Protein AF-A0AAV2T4V5-F1 (afdb_monomer)

pLDDT: mean 75.57, std 24.51, range [22.62, 98.12]

Foldseek 3Di:
DDDDPPALLVVLLVLLQVLLPDQDVVVLLVSLVVLLVSLLPDQRQQPDDQVSLLSNLVSLVSQLVNDPDLSNLLSSLSNLQSSLVYPHDLVSNVNSLVSCLVVLLVQCPPPDPVSVVSSLSSLLSSCVRNLENLSVLSSLLVNLLDPPRDPVSNVVSLVSSLVSLVVRLSRAHDLVSLLVVLQVLLVSVVVDPPRDLVSSLSSVVSSCSSHDVVSNVVSLVPDDPVSNCCCVPPNCVVPDDDDDDPPDPPDDDDDDDDDDDDDDPPPPVVPVPPPPPPPPDDPDDPCVPAPVVLVVQLAPVVLLVQCPDPPDPVSNLSSLLVLLVVLCCQCPPDDPVSNVVSLVSCLSSVVNVLVSLLVSCPDPDVSSVLSSLSNVLSSLLSHQLVSNQVCVLSVLVSLLVQQLDPDPVSLVSSLVSLQSSCVSYPLASSLVSLLVCLLVDDPSSVLSSVVSNLSSCVSCVPHPDDPVSVVVSVVSNVVVVVVVVVVVVVVVDPPPDDDDDDDDDDDDDDDDPDPVVVVVVVVSVVVVVVSVVVNVVSVVVVVVVVCVVPPPDDDDDDDDDDDDDDDDDDDDDDDDDDDDDDDDDDDDDDPPPCPVVVVPCPVCVLVVLLLVLLPDPDLVSVLVSLVSLQVCCVPVVVVVLVVCLVDLVSVLSLLLSLLVQLVDPDPSSNLSSLVSLLSSLVSCQVVVNLQSCLVVLLSSLVSLLCQLLDDPVSVVSVVSSLVSLLSSCVRHDLLSSLQSLLVCLVVVVRVHPRSLLSSLVSNLVSLVVQVVDVCSNVVSDVVNDPVSLLSLLNSLLSQCPDPDPSSVVSSLSSLLSVLVDPCSLVSNVVRDDPVSSVSSCVSSVVSVVVCVVPVDPVVVVPDPPPPCPVCVVVVVVVVVVVVVVPPDDDDDDDDDDDDDDDDD

Radius of gyration: 38.89 Å; Cα contacts (8 Å, |Δi|>4): 786; chains: 1; bounding box: 131×99×110 Å

Secondary structure (DSSP, 8-state):
--SS--SHHHHHHHHHHHHTT---HHHHHHHHHHHHHHHHH---GGG--HHHHHHHHHHHHHHHHH---HHHHHHHHHHHHHHHHSS--HHHHHHHHHHTHHHHHHHHHSS-HHHHHHHHHHHHHHHHHH-B-HHHHHHHHHHHT-TT--HHHHHHHHHHHHHHHHH-TT-B--HHHHHHHHHHHHHHHHH-TTS-HHHHHHHHHHHHHTS-HHHHHHHHHHS-HHHHHHIIIIITGGG-----SSS----S------------TTSSTTTTTSS-S----S----GGGS-HHHHHTTS-HHHHHHHT-SS-HHHHHHHHHHHHHHHHHHHHSS-HHHHHHHHHHHHHHHHHHHHHHHHHTT-S-HHHHHHHHHHHHHHHHTS-HHHHHHHHHHHHHHHHTGGG-S-HHHHHHHHHHHHHHTTTS-HHHHHHHHHHHHHHS-HHHHHHHHHHHHHHHHH-TTS---HHHHHHHHHHHHHHHHHHHHHHHHHTS----S-----------PPPPPHHHHHHHHHHHHHHHHHHHHHHHHHHHHHHHHHHHHTTS-----------------------------------S-TTTSTTTTTSGGGTHHHHHHHHHHT-SSHHHHHHHHHHHHHHHHHSHHHHHHHHHH-HHHHHHHHHHHHHHTT-SSHHHHHHHHHHHHHHHHHHHHTT-GGGGTTTHHHHHHHHHHHHTS-GGGHHHHHHHHHHHHHHHTTS-HHHHHHHHHHHHHTT---SHHHHHHHHHHHHHHHHHHHTSTTHHHHHHHHHHHHHHHHHHHHHHHHHT-SSHHHHHHHHHHHHHHTTSTTHHHHHHHHS-HHHHHHHHHHHHHHHHHHHH---GGGTTT----SHHHHHHHHHHHHHHHTTS-S-----------------

Solvent-accessible surface area (backbone atoms only — not comparable to full-atom values): 52406 Å² total; per-residue (Å²): 146,76,91,85,70,94,43,63,55,57,46,53,42,50,54,40,55,60,46,44,76,60,88,54,62,69,62,42,29,57,52,37,44,52,44,33,57,47,52,67,69,54,84,48,40,61,72,63,47,71,72,56,33,50,50,45,15,51,24,52,40,42,36,59,72,73,44,95,46,71,64,43,51,48,34,52,50,44,37,52,34,34,58,40,70,42,74,39,54,46,74,47,49,50,52,29,50,60,52,34,34,70,55,51,29,52,49,48,69,42,96,45,70,64,46,34,48,51,52,49,52,30,43,53,39,38,29,74,65,54,41,45,42,46,69,51,49,51,32,44,50,50,40,51,67,36,86,90,47,48,72,64,63,27,50,58,34,54,53,48,51,55,49,58,48,67,78,38,77,85,35,39,52,54,66,70,54,46,36,55,50,50,50,53,55,45,52,56,59,69,77,35,90,84,59,60,70,63,57,58,48,50,53,51,52,50,49,58,71,57,44,56,69,68,53,56,50,50,37,52,70,70,41,59,68,69,54,39,46,42,46,57,64,61,60,37,57,82,66,72,75,93,86,85,91,86,82,76,87,83,75,79,86,88,83,78,88,82,90,84,85,84,85,79,90,84,65,57,94,81,54,83,78,81,80,83,80,88,76,86,81,65,87,82,69,81,60,89,79,56,68,57,69,54,39,49,76,67,41,63,56,74,43,52,57,36,53,71,43,87,90,44,69,66,54,22,31,57,24,25,48,50,49,25,53,49,53,52,42,53,66,70,74,53,56,74,66,58,25,51,51,50,48,50,50,41,66,74,28,40,76,53,46,50,54,51,49,48,63,52,54,68,51,94,48,65,67,35,33,44,32,42,51,56,31,51,48,57,54,57,76,67,45,59,46,73,59,39,47,74,42,35,71,60,55,48,53,50,45,56,63,43,23,41,48,88,50,65,67,52,28,51,50,51,35,55,43,55,52,57,47,39,77,51,27,61,53,64,62,57,48,52,50,46,51,52,46,45,70,74,42,53,75,60,23,26,51,34,43,51,54,31,50,53,50,38,52,68,75,45,77,80,61,90,70,62,63,64,64,51,53,50,42,54,48,52,56,55,52,55,53,51,54,54,50,50,54,55,50,59,76,68,54,79,79,91,81,74,86,82,88,88,86,83,86,85,89,80,90,77,83,77,83,67,70,67,59,63,55,48,54,57,51,49,56,52,49,52,54,55,50,52,51,49,53,53,53,52,53,49,57,50,49,55,53,50,52,69,66,57,75,82,66,88,87,84,89,80,93,88,89,87,93,83,90,83,90,89,88,85,86,89,89,87,91,88,80,90,84,92,87,88,85,90,84,83,81,90,85,79,84,76,75,55,63,77,57,66,73,68,50,81,80,45,54,64,60,56,48,25,52,58,23,34,68,38,91,49,65,69,44,22,35,52,12,40,51,45,49,40,49,41,58,69,78,42,35,68,66,51,50,51,53,34,73,74,31,64,68,56,38,46,48,55,50,51,38,38,35,48,35,44,66,40,91,50,62,69,37,16,53,51,22,41,53,36,49,37,51,50,29,54,55,28,42,78,71,71,50,17,57,75,43,52,92,46,40,64,59,42,51,53,38,30,44,56,40,32,45,44,61,81,92,44,52,75,49,21,54,54,25,47,57,31,46,42,45,44,41,76,23,29,43,57,43,59,35,42,48,54,50,23,49,39,54,69,72,56,75,54,81,36,71,63,27,46,30,52,47,34,49,44,42,41,49,49,51,49,65,31,53,76,39,99,58,34,48,58,56,39,40,64,72,36,35,70,67,37,51,51,36,48,55,53,29,23,45,57,26,50,71,41,94,47,67,73,27,21,49,30,15,46,50,41,46,52,61,47,62,77,43,84,64,45,68,62,54,43,59,74,74,42,55,76,69,52,31,54,63,46,50,58,50,48,49,59,39,49,56,53,42,72,77,52,79,55,75,83,71,59,79,77,64,81,70,76,76,51,66,75,45,47,71,58,45,58,63,51,58,68,60,60,66,79,76,72,87,81,86,88,80,90,88,84,83,89,80,89,81,86,80,89,85,132

Organism: Calicophoron daubneyi (NCBI:txid300641)

InterPro domains:
  IPR011989 Armadillo-like helical [G3DSA:1.25.10.10] (297-485)
  IPR011989 Armadillo-like helical [G3DSA:1.25.10.10] (594-844)
  IPR016024 Armadillo-type fold [SSF48371] (303-821)

Mean predicted aligned error: 21.87 Å

Nearest PDB structures (foldseek):
  6g90-assembly1_O  TM=3.267E-01  e=9.986E-08  Saccharomyces cerevisiae
  7dco-assembly1_1  TM=3.132E-01  e=8.649E-08  Saccharomyces cerevisiae
  5o9z-assembly1_v  TM=2.974E-01  e=8.050E-08  Homo sapiens
  8i0r-assembly1_1  TM=3.140E-01  e=1.774E-07  Homo sapiens
  5gm6-assembly1_G  TM=3.331E-01  e=6.467E-07  Saccharomyces cerevisiae S288C

Sequence (904 aa):
MESHHADGCSYAIYSLQKISGWEDPDMVSNELHNVVLYVGQSSTFSALSVPQAESIGQSLNAIFQFHDCLEVAVECIEVVLKLMQTDCHWLLKNRILVAVESDMVRMYMMRSSNLRNSVRTCLHSHIFYTMNTGPAIRVLASVCLHEDCDARTREDTIIALQMLLNDFPEAKIPDEELEILMMFLLEKAIDREAIDLYTFKKLFQILEGATLHNSFKNSIENMPDHLRSFYFNRLRWYGVKPLGADQYSFSGHNAQRLPFDKPLASKVNSAFKDEYTDLTYAPAYDFNQFSLKNVSEAVPMALLTQLLRDDTDWHRLRAAEQLHVYYTQKLSNVSPMEAGMFIGDICKNLPALLRMFQKILYDSNPHVILALLETLEVIVTNLPRMIAEKNSPRILETLSSVLGSQDELVRHRVNKFLVRLSNVVSVETVLDKILEDIRTASSTQRMGLLDGLFHLLSAFPWAPWDRIRMTDALSSCLIDHNAQEEQKNDYTRPSKRAFRDEDDATAAYQPLPDQSHMASTRQVNTRIARSLSRVCQYSAQQNDQKNNSQSKSNSTLSHIPVLTQTMPKQNPARPRQIPFVSRSVSPECLSRTRAKIRRRDRSLEPMGQMIRSLQSSEWDRQLEGVEMLKQLLQTEKHAVLNRLCEDPRLMRQVVVDLANASKCLRSQVSRTSLETTRLLANSLRQINEGNKLDPSADMIIDSLLARVAGDKSTKFLQQESSECLLEVCSTISAARAVTSLANRLIDQKIKSPHGRYAVGMVIVHVLNQCSMSENGLLLLLDRMGTDGLHQCILAASILLEDGKSATRSQGRQILQILARIADIEQASHRLLSQRAWRNIVTALQLTRDLLTLYPHPARQVGFELGVGGLVLVGTLRVVCICKTIHSANYTSFSNLIFLRPATR

Structure (mmCIF, N/CA/C/O backbone):
data_AF-A0AAV2T4V5-F1
#
_entry.id   AF-A0AAV2T4V5-F1
#
loop_
_atom_site.group_PDB
_atom_site.id
_atom_site.type_symbol
_atom_site.label_atom_id
_atom_site.label_alt_id
_atom_site.label_comp_id
_atom_site.label_asym_id
_atom_site.label_entity_id
_atom_site.label_seq_id
_atom_site.pdbx_PDB_ins_code
_atom_site.Cartn_x
_atom_site.Cartn_y
_atom_site.Cartn_z
_atom_site.occupancy
_atom_site.B_iso_or_equiv
_atom_site.auth_seq_id
_atom_site.auth_comp_id
_atom_site.auth_asym_id
_atom_site.auth_atom_id
_atom_site.pdbx_PDB_model_num
ATOM 1 N N . MET A 1 1 ? -1.471 -3.770 54.081 1.00 42.72 1 MET A N 1
ATOM 2 C CA . MET A 1 1 ? -2.404 -4.045 52.966 1.00 42.72 1 MET A CA 1
ATOM 3 C C . MET A 1 1 ? -1.905 -5.237 52.147 1.00 42.72 1 MET A C 1
ATOM 5 O O . MET A 1 1 ? -1.892 -5.198 50.929 1.00 42.72 1 MET A O 1
ATOM 9 N N . GLU A 1 2 ? -1.511 -6.321 52.812 1.00 38.84 2 GLU A N 1
ATOM 10 C CA . GLU A 1 2 ? -1.109 -7.572 52.162 1.00 38.84 2 GLU A CA 1
ATOM 11 C C . GLU A 1 2 ? -1.869 -8.703 52.861 1.00 38.84 2 GLU A C 1
ATOM 13 O O . GLU A 1 2 ? -2.173 -8.576 54.048 1.00 38.84 2 GLU A O 1
ATOM 18 N N . SER A 1 3 ? -2.189 -9.772 52.123 1.00 40.97 3 SER A N 1
ATOM 19 C CA . SER A 1 3 ? -3.176 -10.825 52.441 1.00 40.97 3 SER A CA 1
ATOM 20 C C . SER A 1 3 ? -4.656 -10.388 52.394 1.00 40.97 3 SER A C 1
ATOM 22 O O . SER A 1 3 ? -5.165 -9.745 53.304 1.00 40.97 3 SER A O 1
ATOM 24 N N . HIS A 1 4 ? -5.340 -10.729 51.287 1.00 43.16 4 HIS A N 1
ATOM 25 C CA . HIS A 1 4 ? -6.557 -11.574 51.273 1.00 43.16 4 HIS A CA 1
ATOM 26 C C . HIS A 1 4 ? -7.252 -11.683 49.897 1.00 43.16 4 HIS A C 1
ATOM 28 O O . HIS A 1 4 ? -8.023 -12.619 49.699 1.00 43.16 4 HIS A O 1
ATOM 34 N N . HIS A 1 5 ? -6.941 -10.829 48.914 1.00 49.22 5 HIS A N 1
ATOM 35 C CA . HIS A 1 5 ? -7.431 -10.997 47.536 1.00 49.22 5 HIS A CA 1
ATOM 36 C C . HIS A 1 5 ? -6.421 -11.790 46.692 1.00 49.22 5 HIS A C 1
ATOM 38 O O . HIS A 1 5 ? -5.407 -11.255 46.256 1.00 49.22 5 HIS A O 1
ATOM 44 N N . ALA A 1 6 ? -6.694 -13.083 46.492 1.00 53.19 6 ALA A N 1
ATOM 45 C CA . ALA A 1 6 ? -5.840 -14.007 45.731 1.00 53.19 6 ALA A CA 1
ATOM 46 C C . ALA A 1 6 ? -6.000 -13.904 44.195 1.00 53.19 6 ALA A C 1
ATOM 48 O O . ALA A 1 6 ? -5.321 -14.610 43.456 1.00 53.19 6 ALA A O 1
ATOM 49 N N . ASP A 1 7 ? -6.891 -13.031 43.725 1.00 72.81 7 ASP A N 1
ATOM 50 C CA . ASP A 1 7 ? -7.158 -12.735 42.318 1.00 72.81 7 ASP A CA 1
ATOM 51 C C . ASP A 1 7 ? -7.244 -11.209 42.153 1.00 72.81 7 ASP A C 1
ATOM 53 O O . ASP A 1 7 ? -7.959 -10.534 42.901 1.00 72.81 7 ASP A O 1
ATOM 57 N N . GLY A 1 8 ? -6.505 -10.656 41.189 1.00 71.00 8 GLY A N 1
ATOM 58 C CA . GLY A 1 8 ? -6.438 -9.212 40.975 1.00 71.00 8 GLY A CA 1
ATOM 59 C C . GLY A 1 8 ? -7.717 -8.615 40.392 1.00 71.00 8 GLY A C 1
ATOM 60 O O . GLY A 1 8 ? -7.991 -7.437 40.634 1.00 71.00 8 GLY A O 1
ATOM 61 N N . CYS A 1 9 ? -8.560 -9.415 39.729 1.00 83.31 9 CYS A N 1
ATOM 62 C CA . CYS A 1 9 ? -9.899 -8.970 39.341 1.00 83.31 9 CYS A CA 1
ATOM 63 C C . CYS A 1 9 ? -10.739 -8.640 40.585 1.00 83.31 9 CYS A C 1
ATOM 65 O O . CYS A 1 9 ? -11.443 -7.631 40.619 1.00 83.31 9 CYS A O 1
ATOM 67 N N . SER A 1 10 ? -10.612 -9.455 41.637 1.00 86.81 10 SER A N 1
ATOM 68 C CA . SER A 1 10 ? -11.354 -9.286 42.890 1.00 86.81 10 SER A CA 1
ATOM 69 C C . SER A 1 10 ? -10.974 -8.006 43.646 1.00 86.81 10 SER A C 1
ATOM 71 O O . SER A 1 10 ? -11.851 -7.384 44.242 1.00 86.81 10 SER A O 1
ATOM 73 N N . TYR A 1 11 ? -9.707 -7.569 43.592 1.00 89.44 11 TYR A N 1
ATOM 74 C CA . TYR A 1 11 ? -9.290 -6.286 44.178 1.00 89.44 11 TYR A CA 1
ATOM 75 C C . TYR A 1 11 ? -9.924 -5.094 43.448 1.00 89.44 11 TYR A C 1
ATOM 77 O O . TYR A 1 11 ? -10.532 -4.241 44.090 1.00 89.44 11 TYR A O 1
ATOM 85 N N . ALA A 1 12 ? -9.839 -5.059 42.112 1.00 90.62 12 ALA A N 1
ATOM 86 C CA . ALA A 1 12 ? -10.399 -3.960 41.324 1.00 90.62 12 ALA A CA 1
ATOM 87 C C . ALA A 1 12 ? -11.919 -3.823 41.531 1.00 90.62 12 ALA A C 1
ATOM 89 O O . ALA A 1 12 ? -12.413 -2.718 41.738 1.00 90.62 12 ALA A O 1
ATOM 90 N N . ILE A 1 13 ? -12.649 -4.945 41.552 1.00 92.69 13 ILE A N 1
ATOM 91 C CA . ILE A 1 13 ? -14.092 -4.967 41.836 1.00 92.69 13 ILE A CA 1
ATOM 92 C C . ILE A 1 13 ? -14.380 -4.449 43.246 1.00 92.69 13 ILE A C 1
ATOM 94 O O . ILE A 1 13 ? -15.238 -3.587 43.408 1.00 92.69 13 ILE A O 1
ATOM 98 N N . TYR A 1 14 ? -13.657 -4.939 44.256 1.00 94.00 14 TYR A N 1
ATOM 99 C CA . TYR A 1 14 ? -13.866 -4.528 45.642 1.00 94.00 14 TYR A CA 1
ATOM 100 C C . TYR A 1 14 ? -13.596 -3.032 45.855 1.00 94.00 14 TYR A C 1
ATOM 102 O O . TYR A 1 14 ? -14.427 -2.359 46.465 1.00 94.00 14 TYR A O 1
ATOM 110 N N . SER A 1 15 ? -12.495 -2.482 45.325 1.00 94.44 15 SER A N 1
ATOM 111 C CA . SER A 1 15 ? -12.224 -1.039 45.419 1.00 94.44 15 SER A CA 1
ATOM 112 C C . SER A 1 15 ? -13.288 -0.215 44.687 1.00 94.44 15 SER A C 1
ATOM 114 O O . SER A 1 15 ? -13.809 0.726 45.279 1.00 94.44 15 SER A O 1
ATOM 116 N N . LEU A 1 16 ? -13.692 -0.591 43.465 1.00 96.00 16 LEU A N 1
ATOM 117 C CA . LEU A 1 16 ? -14.744 0.122 42.720 1.00 96.00 16 LEU A CA 1
ATOM 118 C C . LEU A 1 16 ? -16.110 0.080 43.434 1.00 96.00 16 LEU A C 1
ATOM 120 O O . LEU A 1 16 ? -16.779 1.105 43.541 1.00 96.00 16 LEU A O 1
ATOM 124 N N . GLN A 1 17 ? -16.512 -1.071 43.981 1.00 95.38 17 GLN A N 1
ATOM 125 C CA . GLN A 1 17 ? -17.734 -1.189 44.787 1.00 95.38 17 GLN A CA 1
ATOM 126 C C . GLN A 1 17 ? -17.653 -0.346 46.067 1.00 95.38 17 GLN A C 1
ATOM 128 O O . GLN A 1 17 ? -18.610 0.341 46.419 1.00 95.38 17 GLN A O 1
ATOM 133 N N . LYS A 1 18 ? -16.503 -0.354 46.748 1.00 94.88 18 LYS A N 1
ATOM 134 C CA . LYS A 1 18 ? -16.280 0.388 47.994 1.00 94.88 18 LYS A CA 1
ATOM 135 C C . LYS A 1 18 ? -16.359 1.904 47.800 1.00 94.88 18 LYS A C 1
ATOM 137 O O . LYS A 1 18 ? -16.955 2.569 48.641 1.00 94.88 18 LYS A O 1
ATOM 142 N N . ILE A 1 19 ? -15.770 2.444 46.728 1.00 95.62 19 ILE A N 1
ATOM 143 C CA . ILE A 1 19 ? -15.770 3.895 46.467 1.00 95.62 19 ILE A CA 1
ATOM 144 C C . ILE A 1 19 ? -17.074 4.403 45.855 1.00 95.62 19 ILE A C 1
ATOM 146 O O . ILE A 1 19 ? -17.381 5.576 46.011 1.00 95.62 19 ILE A O 1
ATOM 150 N N . SER A 1 20 ? -17.884 3.535 45.236 1.00 92.44 20 SER A N 1
ATOM 151 C CA . SER A 1 20 ? -19.194 3.924 44.683 1.00 92.44 20 SER A CA 1
ATOM 152 C C . SER A 1 20 ? -20.226 4.399 45.724 1.00 92.44 20 SER A C 1
ATOM 154 O O . SER A 1 20 ? -21.303 4.848 45.348 1.00 92.44 20 SER A O 1
ATOM 156 N N . GLY A 1 21 ? -19.902 4.314 47.022 1.00 90.94 21 GLY A N 1
ATOM 157 C CA . GLY A 1 21 ? -20.684 4.878 48.128 1.00 90.94 21 GLY A CA 1
ATOM 158 C C . GLY A 1 21 ? -19.931 5.915 48.972 1.00 90.94 21 GLY A C 1
ATOM 159 O O . GLY A 1 21 ? -20.263 6.082 50.143 1.00 90.94 21 GLY A O 1
ATOM 160 N N . TRP A 1 22 ? -18.875 6.543 48.446 1.00 94.88 22 TRP A N 1
ATOM 161 C CA . TRP A 1 22 ? -18.151 7.626 49.127 1.00 94.88 22 TRP A CA 1
ATOM 162 C C . TRP A 1 22 ? -18.693 8.994 48.703 1.00 94.88 22 TRP A C 1
ATOM 164 O O . TRP A 1 22 ? -19.058 9.189 47.553 1.00 94.88 22 TRP A O 1
ATOM 174 N N . GLU A 1 23 ? -18.721 9.959 49.625 1.00 93.56 23 GLU A N 1
ATOM 175 C CA . GLU A 1 23 ? -19.219 11.316 49.336 1.00 93.56 23 GLU A CA 1
ATOM 176 C C . GLU A 1 23 ? -18.112 12.287 48.893 1.00 93.56 23 GLU A C 1
ATOM 178 O O . GLU A 1 23 ? -18.374 13.217 48.135 1.00 93.56 23 GLU A O 1
ATOM 183 N N . ASP A 1 24 ? -16.870 12.064 49.333 1.00 95.25 24 ASP A N 1
ATOM 184 C CA . ASP A 1 24 ? -15.733 12.953 49.071 1.00 95.25 24 ASP A CA 1
ATOM 185 C C . ASP A 1 24 ? -15.079 12.651 47.699 1.00 95.25 24 ASP A C 1
ATOM 187 O O . ASP A 1 24 ? -14.470 11.584 47.534 1.00 95.25 24 ASP A O 1
ATOM 191 N N . PRO A 1 25 ? -15.161 13.569 46.711 1.00 92.75 25 PRO A N 1
ATOM 192 C CA . PRO A 1 25 ? -14.608 13.352 45.377 1.00 92.75 25 PRO A CA 1
ATOM 193 C C . PRO A 1 25 ? -13.075 13.284 45.356 1.00 92.75 25 PRO A C 1
ATOM 195 O O . PRO A 1 25 ? -12.526 12.591 44.497 1.00 92.75 25 PRO A O 1
ATOM 198 N N . ASP A 1 26 ? -12.370 13.935 46.289 1.00 93.88 26 ASP A N 1
ATOM 199 C CA . ASP A 1 26 ? -10.907 13.867 46.357 1.00 93.88 26 ASP A CA 1
ATOM 200 C C . ASP A 1 26 ? -10.473 12.481 46.846 1.00 93.88 26 ASP A C 1
ATOM 202 O O . ASP A 1 26 ? -9.536 11.886 46.304 1.00 93.88 26 ASP A O 1
ATOM 206 N N . MET A 1 27 ? -11.182 11.906 47.823 1.00 95.38 27 MET A N 1
ATOM 207 C CA . MET A 1 27 ? -10.944 10.523 48.250 1.00 95.38 27 MET A CA 1
ATOM 208 C C . MET A 1 27 ? -11.240 9.516 47.131 1.00 95.38 27 MET A C 1
ATOM 210 O O . MET A 1 27 ? -10.452 8.590 46.923 1.00 95.38 27 MET A O 1
ATOM 214 N N . VAL A 1 28 ? -12.341 9.700 46.395 1.00 96.06 28 VAL A N 1
ATOM 215 C CA . VAL A 1 28 ? -12.716 8.831 45.266 1.00 96.06 28 VAL A CA 1
ATOM 216 C C . VAL A 1 28 ? -11.698 8.919 44.131 1.00 96.06 28 VAL A C 1
ATOM 218 O O . VAL A 1 28 ? -11.252 7.883 43.646 1.00 96.06 28 VAL A O 1
ATOM 221 N N . SER A 1 29 ? -11.263 10.126 43.760 1.00 95.44 29 SER A N 1
ATOM 222 C CA . SER A 1 29 ? -10.231 10.353 42.741 1.00 95.44 29 SER A CA 1
ATOM 223 C C . SER A 1 29 ? -8.902 9.671 43.102 1.00 95.44 29 SER A C 1
ATOM 225 O O . SER A 1 29 ? -8.347 8.917 42.302 1.00 95.44 29 SER A O 1
ATOM 227 N N . ASN A 1 30 ? -8.431 9.829 44.346 1.00 95.19 30 ASN A N 1
ATOM 228 C CA . ASN A 1 30 ? -7.198 9.184 44.812 1.00 95.19 30 ASN A CA 1
ATOM 229 C C . ASN A 1 30 ? -7.278 7.643 44.798 1.00 95.19 30 ASN A C 1
ATOM 231 O O . ASN A 1 30 ? -6.310 6.977 44.430 1.00 95.19 30 ASN A O 1
ATOM 235 N N . GLU A 1 31 ? -8.414 7.051 45.180 1.00 95.69 31 GLU A N 1
ATOM 236 C CA . GLU A 1 31 ? -8.568 5.590 45.165 1.00 95.69 31 GLU A CA 1
ATOM 237 C C . GLU A 1 31 ? -8.818 5.040 43.747 1.00 95.69 31 GLU A C 1
ATOM 239 O O . GLU A 1 31 ? -8.324 3.959 43.423 1.00 95.69 31 GLU A O 1
ATOM 244 N N . LEU A 1 32 ? -9.472 5.795 42.854 1.00 96.44 32 LEU A N 1
ATOM 245 C CA . LEU A 1 32 ? -9.502 5.475 41.422 1.00 96.44 32 LEU A CA 1
ATOM 246 C C . LEU A 1 32 ? -8.092 5.454 40.831 1.00 96.44 32 LEU A C 1
ATOM 248 O O . LEU A 1 32 ? -7.755 4.499 40.135 1.00 96.44 32 LEU A O 1
ATOM 252 N N . HIS A 1 33 ? -7.243 6.427 41.168 1.00 96.00 33 HIS A N 1
ATOM 253 C CA . HIS A 1 33 ? -5.849 6.450 40.725 1.00 96.00 33 HIS A CA 1
ATOM 254 C C . HIS A 1 33 ? -5.078 5.197 41.189 1.00 96.00 33 HIS A C 1
ATOM 256 O O . HIS A 1 33 ? -4.340 4.582 40.413 1.00 96.00 33 HIS A O 1
ATOM 262 N N . ASN A 1 34 ? -5.312 4.734 42.425 1.00 94.88 34 ASN A N 1
ATOM 263 C CA . ASN A 1 34 ? -4.777 3.455 42.910 1.00 94.88 34 ASN A CA 1
ATOM 264 C C . ASN A 1 34 ? -5.278 2.265 42.067 1.00 94.88 34 ASN A C 1
ATOM 266 O O . ASN A 1 34 ? -4.494 1.371 41.737 1.00 94.88 34 ASN A O 1
ATOM 270 N N . VAL A 1 35 ? -6.559 2.255 41.675 1.00 95.56 35 VAL A N 1
ATOM 271 C CA . VAL A 1 35 ? -7.124 1.242 40.766 1.00 95.56 35 VAL A CA 1
ATOM 272 C C . VAL A 1 35 ? -6.494 1.330 39.367 1.00 95.56 35 VAL A C 1
ATOM 274 O O . VAL A 1 35 ? -6.122 0.290 38.828 1.00 95.56 35 VAL A O 1
ATOM 277 N N . VAL A 1 36 ? -6.279 2.522 38.795 1.00 95.62 36 VAL A N 1
ATOM 278 C CA . VAL A 1 36 ? -5.587 2.716 37.500 1.00 95.62 36 VAL A CA 1
ATOM 279 C C . VAL A 1 36 ? -4.180 2.118 37.534 1.00 95.62 36 VAL A C 1
ATOM 281 O O . VAL A 1 36 ? -3.814 1.337 36.649 1.00 95.62 36 VAL A O 1
ATOM 284 N N . LEU A 1 37 ? -3.397 2.443 38.570 1.00 93.44 37 LEU A N 1
ATOM 285 C CA . LEU A 1 37 ? -2.046 1.909 38.759 1.00 93.44 37 LEU A CA 1
ATOM 286 C C . LEU A 1 37 ? -2.055 0.382 38.905 1.00 93.44 37 LEU A C 1
ATOM 288 O O . LEU A 1 37 ? -1.221 -0.293 38.301 1.00 93.44 37 LEU A O 1
ATOM 292 N N . TYR A 1 38 ? -3.014 -0.166 39.655 1.00 92.12 38 TYR A N 1
ATOM 293 C CA . TYR A 1 38 ? -3.148 -1.606 39.863 1.00 92.12 38 TYR A CA 1
ATOM 294 C C . TYR A 1 38 ? -3.540 -2.354 38.579 1.00 92.12 38 TYR A C 1
ATOM 296 O O . TYR A 1 38 ? -2.879 -3.323 38.196 1.00 92.12 38 TYR A O 1
ATOM 304 N N . VAL A 1 39 ? -4.580 -1.894 37.871 1.00 92.12 39 VAL A N 1
ATOM 305 C CA . VAL A 1 39 ? -5.036 -2.496 36.605 1.00 92.12 39 VAL A CA 1
ATOM 306 C C . VAL A 1 39 ? -3.927 -2.437 35.553 1.00 92.12 39 VAL A C 1
ATOM 308 O O . VAL A 1 39 ? -3.718 -3.410 34.835 1.00 92.12 39 VAL A O 1
ATOM 311 N N . GLY A 1 40 ? -3.165 -1.339 35.497 1.00 87.81 40 GLY A N 1
ATOM 312 C CA . GLY A 1 40 ? -2.032 -1.189 34.580 1.00 87.81 40 GLY A CA 1
ATOM 313 C C . GLY A 1 40 ? -0.827 -2.100 34.865 1.00 87.81 40 GLY A C 1
ATOM 314 O O . GLY A 1 40 ? 0.017 -2.259 33.983 1.00 87.81 40 GLY A O 1
ATOM 315 N N . GLN A 1 41 ? -0.726 -2.688 36.062 1.00 88.00 41 GLN A N 1
ATOM 316 C CA . GLN A 1 41 ? 0.367 -3.591 36.461 1.00 88.00 41 GLN A CA 1
ATOM 317 C C . GLN A 1 41 ? -0.050 -5.070 36.519 1.00 88.00 41 GLN A C 1
ATOM 319 O O . GLN A 1 41 ? 0.805 -5.956 36.455 1.00 88.00 41 GLN A O 1
ATOM 324 N N . SER A 1 42 ? -1.347 -5.358 36.649 1.00 82.56 42 SER A N 1
ATOM 325 C CA . SER A 1 42 ? -1.859 -6.716 36.838 1.00 82.56 42 SER A CA 1
ATOM 326 C C . SER A 1 42 ? -1.986 -7.499 35.528 1.00 82.56 42 SER A C 1
ATOM 328 O O . SER A 1 42 ? -2.543 -7.024 34.543 1.00 82.56 42 SER A O 1
ATOM 330 N N . SER A 1 43 ? -1.531 -8.753 35.549 1.00 75.75 43 SER A N 1
ATOM 331 C CA . SER A 1 43 ? -1.670 -9.733 34.456 1.00 75.75 43 SER A CA 1
ATOM 332 C C . SER A 1 43 ? -2.790 -10.757 34.694 1.00 75.75 43 SER A C 1
ATOM 334 O O . SER A 1 43 ? -2.844 -11.786 34.032 1.00 75.75 43 SER A O 1
ATOM 336 N N . THR A 1 44 ? -3.669 -10.513 35.673 1.00 80.25 44 THR A N 1
ATOM 337 C CA . THR A 1 44 ? -4.698 -11.487 36.104 1.00 80.25 44 THR A CA 1
ATOM 338 C C . THR A 1 44 ? -6.043 -11.346 35.384 1.00 80.25 44 THR A C 1
ATOM 340 O O . THR A 1 44 ? -6.943 -12.155 35.598 1.00 80.25 44 THR A O 1
ATOM 343 N N . PHE A 1 45 ? -6.194 -10.355 34.501 1.00 86.62 45 PHE A N 1
ATOM 344 C CA . PHE A 1 45 ? -7.473 -10.031 33.861 1.00 86.62 45 PHE A CA 1
ATOM 345 C C . PHE A 1 45 ? -7.900 -11.011 32.756 1.00 86.62 45 PHE A C 1
ATOM 347 O O . PHE A 1 45 ? -9.064 -11.000 32.354 1.00 86.62 45 PHE A O 1
ATOM 354 N N . SER A 1 46 ? -7.030 -11.929 32.329 1.00 85.44 46 SER A N 1
ATOM 355 C CA . SER A 1 46 ? -7.410 -13.099 31.519 1.00 85.44 46 SER A CA 1
ATOM 356 C C . SER A 1 46 ? -8.403 -14.042 32.213 1.00 85.44 46 SER A C 1
ATOM 358 O O . SER A 1 46 ? -9.109 -14.774 31.520 1.00 85.44 46 SER A O 1
ATOM 360 N N . ALA A 1 47 ? -8.496 -14.019 33.549 1.00 85.12 47 ALA A N 1
ATOM 361 C CA . ALA A 1 47 ? -9.451 -14.819 34.322 1.00 85.12 47 ALA A CA 1
ATOM 362 C C . ALA A 1 47 ? -10.796 -14.111 34.594 1.00 85.12 47 ALA A C 1
ATOM 364 O O . ALA A 1 47 ? -11.668 -14.699 35.237 1.00 85.12 47 ALA A O 1
ATOM 365 N N . LEU A 1 48 ? -10.981 -12.869 34.123 1.00 90.50 48 LEU A N 1
ATOM 366 C CA . LEU A 1 48 ? -12.204 -12.102 34.360 1.00 90.50 48 LEU A CA 1
ATOM 367 C C . LEU A 1 48 ? -13.430 -12.848 33.804 1.00 90.50 48 LEU A C 1
ATOM 369 O O . LEU A 1 48 ? -13.435 -13.308 32.664 1.00 90.50 48 LEU A O 1
ATOM 373 N N . SER A 1 49 ? -14.490 -12.948 34.602 1.00 92.12 49 SER A N 1
ATOM 374 C CA . SER A 1 49 ? -15.761 -13.566 34.205 1.00 92.12 49 SER A CA 1
ATOM 375 C C . SER A 1 49 ? -16.814 -12.531 33.784 1.00 92.12 49 SER A C 1
ATOM 377 O O . SER A 1 49 ? -16.682 -11.334 34.044 1.00 92.12 49 SER A O 1
ATOM 379 N N . VAL A 1 50 ? -17.898 -12.990 33.148 1.00 91.31 50 VAL A N 1
ATOM 380 C CA . VAL A 1 50 ? -19.007 -12.119 32.712 1.00 91.31 50 VAL A CA 1
ATOM 381 C C . VAL A 1 50 ? -19.643 -11.336 33.879 1.00 91.31 50 VAL A C 1
ATOM 383 O O . VAL A 1 50 ? -19.708 -10.112 33.760 1.00 91.31 50 VAL A O 1
ATOM 386 N N . PRO A 1 51 ? -20.022 -11.949 35.025 1.00 93.94 51 PRO A N 1
ATOM 387 C CA . PRO A 1 51 ? -20.615 -11.197 36.139 1.00 93.94 51 PRO A CA 1
ATOM 388 C C . PRO A 1 51 ? -19.642 -10.197 36.777 1.00 93.94 51 PRO A C 1
ATOM 390 O O . PRO A 1 51 ? -20.045 -9.139 37.251 1.00 93.94 51 PRO A O 1
ATOM 393 N N . GLN A 1 52 ? -18.342 -10.509 36.770 1.00 93.31 52 GLN A N 1
ATOM 394 C CA . GLN A 1 52 ? -17.299 -9.598 37.244 1.00 93.31 52 GLN A CA 1
ATOM 395 C C . GLN A 1 52 ? -17.160 -8.376 36.322 1.00 93.31 52 GLN A C 1
ATOM 397 O O . GLN A 1 52 ? -17.106 -7.251 36.810 1.00 93.31 52 GLN A O 1
ATOM 402 N N . ALA A 1 53 ? -17.158 -8.576 35.000 1.00 92.81 53 ALA A N 1
ATOM 403 C CA . ALA A 1 53 ? -17.141 -7.490 34.018 1.00 92.81 53 ALA A CA 1
ATOM 404 C C . ALA A 1 53 ? -18.384 -6.584 34.131 1.00 92.81 53 ALA A C 1
ATOM 406 O O . ALA A 1 53 ? -18.267 -5.361 34.058 1.00 92.81 53 ALA A O 1
ATOM 407 N N . GLU A 1 54 ? -19.559 -7.172 34.371 1.00 92.12 54 GLU A N 1
ATOM 408 C CA . GLU A 1 54 ? -20.802 -6.435 34.633 1.00 92.12 54 GLU A CA 1
ATOM 409 C C . GLU A 1 54 ? -20.737 -5.637 35.938 1.00 92.12 54 GLU A C 1
ATOM 411 O O . GLU A 1 54 ? -21.075 -4.456 35.934 1.00 92.12 54 GLU A O 1
ATOM 416 N N . SER A 1 55 ? -20.225 -6.224 37.027 1.00 94.00 55 SER A N 1
ATOM 417 C CA . SER A 1 55 ? -20.041 -5.493 38.286 1.00 94.00 55 SER A CA 1
ATOM 418 C C . SER A 1 55 ? -19.056 -4.329 38.152 1.00 94.00 55 SER A C 1
ATOM 420 O O . SER A 1 55 ? -19.290 -3.293 38.766 1.00 94.00 55 SER A O 1
ATOM 422 N N . ILE A 1 56 ? -17.977 -4.467 37.371 1.00 94.81 56 ILE A N 1
ATOM 423 C CA . ILE A 1 56 ? -17.042 -3.360 37.098 1.00 94.81 56 ILE A CA 1
ATOM 424 C C . ILE A 1 56 ? -17.776 -2.219 36.385 1.00 94.81 56 ILE A C 1
ATOM 426 O O . ILE A 1 56 ? -17.676 -1.069 36.809 1.00 94.81 56 ILE A O 1
ATOM 430 N N . GLY A 1 57 ? -18.541 -2.536 35.335 1.00 93.25 57 GLY A N 1
ATOM 431 C CA . GLY A 1 57 ? -19.330 -1.552 34.593 1.00 93.25 57 GLY A CA 1
ATOM 432 C C . GLY A 1 57 ? -20.368 -0.842 35.466 1.00 93.25 57 GLY A C 1
ATOM 433 O O . GLY A 1 57 ? -20.453 0.382 35.441 1.00 93.25 57 GLY A O 1
ATOM 434 N N . GLN A 1 58 ? -21.104 -1.593 36.291 1.00 93.12 58 GLN A N 1
ATOM 435 C CA . GLN A 1 58 ? -22.097 -1.048 37.224 1.00 93.12 58 GLN A CA 1
ATOM 436 C C . GLN A 1 58 ? -21.469 -0.135 38.283 1.00 93.12 58 GLN A C 1
ATOM 438 O O . GLN A 1 58 ? -21.990 0.950 38.524 1.00 93.12 58 GLN A O 1
ATOM 443 N N . SER A 1 59 ? -20.344 -0.530 38.891 1.00 95.12 59 SER A N 1
ATOM 444 C CA . SER A 1 59 ? -19.657 0.310 39.880 1.00 95.12 59 SER A CA 1
ATOM 445 C C . SER A 1 59 ? -19.087 1.586 39.261 1.00 95.12 59 SER A C 1
ATOM 447 O O . SER A 1 59 ? -19.231 2.649 39.855 1.00 95.12 59 SER A O 1
ATOM 449 N N . LEU A 1 60 ? -18.502 1.520 38.058 1.00 94.56 60 LEU A N 1
ATOM 450 C CA . LEU A 1 60 ? -18.039 2.716 37.342 1.00 94.56 60 LEU A CA 1
ATOM 451 C C . LEU A 1 60 ? -19.197 3.667 37.015 1.00 94.56 60 LEU A C 1
ATOM 453 O O . LEU A 1 60 ? -19.092 4.861 37.276 1.00 94.56 60 LEU A O 1
ATOM 457 N N . ASN A 1 61 ? -20.313 3.141 36.507 1.00 90.94 61 ASN A N 1
ATOM 458 C CA . ASN A 1 61 ? -21.513 3.923 36.207 1.00 90.94 61 ASN A CA 1
ATOM 459 C C . ASN A 1 61 ? -22.093 4.578 37.482 1.00 90.94 61 ASN A C 1
ATOM 461 O O . ASN A 1 61 ? -22.393 5.768 37.483 1.00 90.94 61 ASN A O 1
ATOM 465 N N . ALA A 1 62 ? -22.137 3.860 38.612 1.00 92.69 62 ALA A N 1
ATOM 466 C CA . ALA A 1 62 ? -22.543 4.430 39.901 1.00 92.69 62 ALA A CA 1
ATOM 467 C C . ALA A 1 62 ? -21.636 5.595 40.351 1.00 92.69 62 ALA A C 1
ATOM 469 O O . ALA A 1 62 ? -22.145 6.642 40.745 1.00 92.69 62 ALA A O 1
ATOM 470 N N . ILE A 1 63 ? -20.309 5.457 40.222 1.00 94.00 63 ILE A N 1
ATOM 471 C CA . ILE A 1 63 ? -19.346 6.533 40.524 1.00 94.00 63 ILE A CA 1
ATOM 472 C C . ILE A 1 63 ? -19.589 7.751 39.610 1.00 94.00 63 ILE A C 1
ATOM 474 O O . ILE A 1 63 ? -19.669 8.876 40.101 1.00 94.00 63 ILE A O 1
ATOM 478 N N . PHE A 1 64 ? -19.789 7.539 38.303 1.00 86.62 64 PHE A N 1
ATOM 479 C CA . PHE A 1 64 ? -20.108 8.604 37.338 1.00 86.62 64 PHE A CA 1
ATOM 480 C C . PHE A 1 64 ? -21.452 9.302 37.585 1.00 86.62 64 PHE A C 1
ATOM 482 O O . PHE A 1 64 ? -21.622 10.460 37.201 1.00 86.62 64 PHE A O 1
ATOM 489 N N . GLN A 1 65 ? -22.437 8.608 38.156 1.00 87.94 65 GLN A N 1
ATOM 490 C CA . GLN A 1 65 ? -23.728 9.204 38.507 1.00 87.94 65 GLN A CA 1
ATOM 491 C C . GLN A 1 65 ? -23.667 9.994 39.818 1.00 87.94 65 GLN A C 1
ATOM 493 O O . GLN A 1 65 ? -24.407 10.965 39.964 1.00 87.94 65 GLN A O 1
ATOM 498 N N . PHE A 1 66 ? -22.804 9.596 40.756 1.00 90.81 66 PHE A N 1
ATOM 499 C CA . PHE A 1 66 ? -22.692 10.237 42.067 1.00 90.81 66 PHE A CA 1
ATOM 500 C C . PHE A 1 66 ? -21.735 11.445 42.074 1.00 90.81 66 PHE A C 1
ATOM 502 O O . PHE A 1 66 ? -21.956 12.392 42.828 1.00 90.81 66 PHE A O 1
ATOM 509 N N . HIS A 1 67 ? -20.711 11.459 41.209 1.00 89.00 67 HIS A N 1
ATOM 510 C CA . HIS A 1 67 ? -19.706 12.529 41.143 1.00 89.00 67 HIS A CA 1
ATOM 511 C C . HIS A 1 67 ? -19.627 13.185 39.753 1.00 89.00 67 HIS A C 1
ATOM 513 O O . HIS A 1 67 ? -19.019 12.646 38.831 1.00 89.00 67 HIS A O 1
ATOM 519 N N . ASP A 1 68 ? -20.163 14.402 39.624 1.00 84.94 68 ASP A N 1
ATOM 520 C CA . ASP A 1 68 ? -20.087 15.225 38.400 1.00 84.94 68 ASP A CA 1
ATOM 521 C C . ASP A 1 68 ? -18.870 16.182 38.408 1.00 84.94 68 ASP A C 1
ATOM 523 O O . ASP A 1 68 ? -18.975 17.369 38.094 1.00 84.94 68 ASP A O 1
ATOM 527 N N . CYS A 1 69 ? -17.697 15.689 38.830 1.00 90.38 69 CYS A N 1
ATOM 528 C CA . CYS A 1 69 ? -16.436 16.443 38.803 1.00 90.38 69 CYS A CA 1
ATOM 529 C C . CYS A 1 69 ? -15.452 15.897 37.756 1.00 90.38 69 CYS A C 1
ATOM 531 O O . CYS A 1 69 ? -15.456 14.717 37.396 1.00 90.38 69 CYS A O 1
ATOM 533 N N . LEU A 1 70 ? -14.599 16.785 37.238 1.00 90.94 70 LEU A N 1
ATOM 534 C CA . LEU A 1 70 ? -13.717 16.484 36.109 1.00 90.94 70 LEU A CA 1
ATOM 535 C C . LEU A 1 70 ? -12.615 15.485 36.490 1.00 90.94 70 LEU A C 1
ATOM 537 O O . LEU A 1 70 ? -12.212 14.667 35.669 1.00 90.94 70 LEU A O 1
ATOM 541 N N . GLU A 1 71 ? -12.141 15.559 37.728 1.00 91.75 71 GLU A N 1
ATOM 542 C CA . GLU A 1 71 ? -11.057 14.762 38.291 1.00 91.75 71 GLU A CA 1
ATOM 543 C C . GLU A 1 71 ? -11.455 13.281 38.360 1.00 91.75 71 GLU A C 1
ATOM 545 O O . GLU A 1 71 ? -10.780 12.430 37.779 1.00 91.75 71 GLU A O 1
ATOM 550 N N . VAL A 1 72 ? -12.611 12.988 38.969 1.00 94.06 72 VAL A N 1
ATOM 551 C CA . VAL A 1 72 ? -13.186 11.634 39.020 1.00 94.06 72 VAL A CA 1
ATOM 552 C C . VAL A 1 72 ? -13.498 11.127 37.611 1.00 94.06 72 VAL A C 1
ATOM 554 O O . VAL A 1 72 ? -13.173 9.985 37.291 1.00 94.06 72 VAL A O 1
ATOM 557 N N . ALA A 1 73 ? -14.040 11.975 36.728 1.00 93.19 73 ALA A N 1
ATOM 558 C CA . ALA A 1 73 ? -14.321 11.577 35.351 1.00 93.19 73 ALA A CA 1
ATOM 559 C C . ALA A 1 73 ? -13.058 11.170 34.564 1.00 93.19 73 ALA A C 1
ATOM 561 O O . ALA A 1 73 ? -13.087 10.185 33.821 1.00 93.19 73 ALA A O 1
ATOM 562 N N . VAL A 1 74 ? -11.941 11.890 34.741 1.00 93.19 74 VAL A N 1
ATOM 563 C CA . VAL A 1 74 ? -10.643 11.565 34.121 1.00 93.19 74 VAL A CA 1
ATOM 564 C C . VAL A 1 74 ? -10.088 10.238 34.645 1.00 93.19 74 VAL A C 1
ATOM 566 O O . VAL A 1 74 ? -9.694 9.391 33.842 1.00 93.19 74 VAL A O 1
ATOM 569 N N . GLU A 1 75 ? -10.087 10.017 35.959 1.00 94.50 75 GLU A N 1
ATOM 570 C CA . GLU A 1 75 ? -9.568 8.766 36.528 1.00 94.50 75 GLU A CA 1
ATOM 571 C C . GLU A 1 75 ? -10.466 7.564 36.174 1.00 94.50 75 GLU A C 1
ATOM 573 O O . GLU A 1 75 ? -9.962 6.504 35.800 1.00 94.50 75 GLU A O 1
ATOM 578 N N . CYS A 1 76 ? -11.797 7.716 36.151 1.00 94.44 76 CYS A N 1
ATOM 579 C CA . CYS A 1 76 ? -12.696 6.651 35.698 1.00 94.44 76 CYS A CA 1
ATOM 580 C C . CYS A 1 76 ? -12.474 6.258 34.224 1.00 94.44 76 CYS A C 1
ATOM 582 O O . CYS A 1 76 ? -12.451 5.061 33.922 1.00 94.44 76 CYS A O 1
ATOM 584 N N . ILE A 1 77 ? -12.276 7.207 33.292 1.00 95.69 77 ILE A N 1
ATOM 585 C CA . ILE A 1 77 ? -11.969 6.839 31.895 1.00 95.69 77 ILE A CA 1
ATOM 586 C C . ILE A 1 77 ? -10.572 6.216 31.756 1.00 95.69 77 ILE A C 1
ATOM 588 O O . ILE A 1 77 ? -10.396 5.333 30.915 1.00 95.69 77 ILE A O 1
ATOM 592 N N . GLU A 1 78 ? -9.602 6.594 32.596 1.00 95.69 78 GLU A N 1
ATOM 593 C CA . GLU A 1 78 ? -8.308 5.904 32.671 1.00 95.69 78 GLU A CA 1
ATOM 594 C C . GLU A 1 78 ? -8.462 4.462 33.184 1.00 95.69 78 GLU A C 1
ATOM 596 O O . GLU A 1 78 ? -7.864 3.561 32.596 1.00 95.69 78 GLU A O 1
ATOM 601 N N . VAL A 1 79 ? -9.327 4.181 34.173 1.00 95.62 79 VAL A N 1
ATOM 602 C CA . VAL A 1 79 ? -9.632 2.793 34.591 1.00 95.62 79 VAL A CA 1
ATOM 603 C C . VAL A 1 79 ? -10.167 1.982 33.406 1.00 95.62 79 VAL A C 1
ATOM 605 O O . VAL A 1 79 ? -9.653 0.895 33.124 1.00 95.62 79 VAL A O 1
ATOM 608 N N . VAL A 1 80 ? -11.144 2.511 32.658 1.00 96.00 80 VAL A N 1
ATOM 609 C CA . VAL A 1 80 ? -11.685 1.833 31.463 1.00 96.00 80 VAL A CA 1
ATOM 610 C C . VAL A 1 80 ? -10.601 1.656 30.393 1.00 96.00 80 VAL A C 1
ATOM 612 O O . VAL A 1 80 ? -10.480 0.574 29.819 1.00 96.00 80 VAL A O 1
ATOM 615 N N . LEU A 1 81 ? -9.766 2.672 30.149 1.00 95.88 81 LEU A N 1
ATOM 616 C CA . LEU A 1 81 ? -8.646 2.603 29.206 1.00 95.88 81 LEU A CA 1
ATOM 617 C C . LEU A 1 81 ? -7.644 1.502 29.584 1.00 95.88 81 LEU A C 1
ATOM 619 O O . LEU A 1 81 ? -7.247 0.722 28.714 1.00 95.88 81 LEU A O 1
ATOM 623 N N . LYS A 1 82 ? -7.259 1.391 30.863 1.00 95.44 82 LYS A N 1
ATOM 624 C CA . LYS A 1 82 ? -6.378 0.312 31.335 1.00 95.44 82 LYS A CA 1
ATOM 625 C C . LYS A 1 82 ? -7.040 -1.049 31.178 1.00 95.44 82 LYS A C 1
ATOM 627 O O . LYS A 1 82 ? -6.402 -1.945 30.635 1.00 95.44 82 LYS A O 1
ATOM 632 N N . LEU A 1 83 ? -8.323 -1.191 31.519 1.00 93.94 83 LEU A N 1
ATOM 633 C CA . LEU A 1 83 ? -9.080 -2.427 31.286 1.00 93.94 83 LEU A CA 1
ATOM 634 C C . LEU A 1 83 ? -9.102 -2.821 29.798 1.00 93.94 83 LEU A C 1
ATOM 636 O O . LEU A 1 83 ? -8.863 -3.988 29.480 1.00 93.94 83 LEU A O 1
ATOM 640 N N . MET A 1 84 ? -9.279 -1.870 28.869 1.00 95.06 84 MET A N 1
ATOM 641 C CA . MET A 1 84 ? -9.167 -2.140 27.426 1.00 95.06 84 MET A CA 1
ATOM 642 C C . MET A 1 84 ? -7.759 -2.611 27.020 1.00 95.06 84 MET A C 1
ATOM 644 O O . MET A 1 84 ? -7.640 -3.392 26.076 1.00 95.06 84 MET A O 1
ATOM 648 N N . GLN A 1 85 ? -6.708 -2.187 27.730 1.00 93.88 85 GLN A N 1
ATOM 649 C CA . GLN A 1 85 ? -5.303 -2.546 27.477 1.00 93.88 85 GLN A CA 1
ATOM 650 C C . GLN A 1 85 ? -4.853 -3.877 28.117 1.00 93.88 85 GLN A C 1
ATOM 652 O O . GLN A 1 85 ? -3.792 -4.379 27.750 1.00 93.88 85 GLN A O 1
ATOM 657 N N . THR A 1 86 ? -5.640 -4.472 29.023 1.00 92.56 86 THR A N 1
ATOM 658 C CA . THR A 1 86 ? -5.337 -5.782 29.645 1.00 92.56 86 THR A CA 1
ATOM 659 C C . THR A 1 86 ? -5.423 -6.965 28.666 1.00 92.56 86 THR A C 1
ATOM 661 O O . THR A 1 86 ? -5.892 -6.840 27.533 1.00 92.56 86 THR A O 1
ATOM 664 N N . ASP A 1 87 ? -5.037 -8.156 29.125 1.00 88.31 87 ASP A N 1
ATOM 665 C CA . ASP A 1 87 ? -5.214 -9.449 28.450 1.00 88.31 87 ASP A CA 1
ATOM 666 C C . ASP A 1 87 ? -6.648 -10.025 28.538 1.00 88.31 87 ASP A C 1
ATOM 668 O O . ASP A 1 87 ? -6.898 -11.141 28.083 1.00 88.31 87 ASP A O 1
ATOM 672 N N . CYS A 1 88 ? -7.600 -9.257 29.080 1.00 89.69 88 CYS A N 1
ATOM 673 C CA . CYS A 1 88 ? -9.011 -9.624 29.190 1.00 89.69 88 CYS A CA 1
ATOM 674 C C . CYS A 1 88 ? -9.650 -9.999 27.836 1.00 89.69 88 CYS A C 1
ATOM 676 O O . CYS A 1 88 ? -9.387 -9.375 26.801 1.00 89.69 88 CYS A O 1
ATOM 678 N N . HIS A 1 89 ? -10.540 -10.997 27.849 1.00 91.25 89 HIS A N 1
ATOM 679 C CA . HIS A 1 89 ? -11.234 -11.474 26.652 1.00 91.25 89 HIS A CA 1
ATOM 680 C C . HIS A 1 89 ? -12.091 -10.370 26.004 1.00 91.25 89 HIS A C 1
ATOM 682 O O . HIS A 1 89 ? -12.838 -9.659 26.678 1.00 91.25 89 HIS A O 1
ATOM 688 N N . TRP A 1 90 ? -12.041 -10.252 24.674 1.00 90.81 90 TRP A N 1
ATOM 689 C CA . TRP A 1 90 ? -12.657 -9.146 23.926 1.00 90.81 90 TRP A CA 1
ATOM 690 C C . TRP A 1 90 ? -14.169 -8.978 24.181 1.00 90.81 90 TRP A C 1
ATOM 692 O O . TRP A 1 90 ? -14.632 -7.854 24.342 1.00 90.81 90 TRP A O 1
ATOM 702 N N . LEU A 1 91 ? -14.932 -10.071 24.336 1.00 88.69 91 LEU A N 1
ATOM 703 C CA . LEU A 1 91 ? -16.361 -10.009 24.706 1.00 88.69 91 LEU A CA 1
ATOM 704 C C . LEU A 1 91 ? -16.615 -9.245 26.018 1.00 88.69 91 LEU A C 1
ATOM 706 O O . LEU A 1 91 ? -17.628 -8.564 26.154 1.00 88.69 91 LEU A O 1
ATOM 710 N N . LEU A 1 92 ? -15.708 -9.361 26.989 1.00 92.19 92 LEU A N 1
ATOM 711 C CA . LEU A 1 92 ? -15.822 -8.695 28.286 1.00 92.19 92 LEU A CA 1
ATOM 712 C C . LEU A 1 92 ? -15.436 -7.220 28.171 1.00 92.19 92 LEU A C 1
ATOM 714 O O . LEU A 1 92 ? -16.097 -6.374 28.765 1.00 92.19 92 LEU A O 1
ATOM 718 N N . LYS A 1 93 ? -14.442 -6.901 27.329 1.00 93.62 93 LYS A N 1
ATOM 719 C CA . LYS A 1 93 ? -14.127 -5.519 26.941 1.00 93.62 93 LYS A CA 1
ATOM 720 C C . LYS A 1 93 ? -15.332 -4.835 26.283 1.00 93.62 93 LYS A C 1
ATOM 722 O O . LYS A 1 93 ? -15.636 -3.701 26.640 1.00 93.62 93 LYS A O 1
ATOM 727 N N . ASN A 1 94 ? -16.065 -5.533 25.407 1.00 91.06 94 ASN A N 1
ATOM 728 C CA . ASN A 1 94 ? -17.327 -5.037 24.842 1.00 91.06 94 ASN A CA 1
ATOM 729 C C . ASN A 1 94 ? -18.376 -4.790 25.939 1.00 91.06 94 ASN A C 1
ATOM 731 O O . ASN A 1 94 ? -18.949 -3.707 25.974 1.00 91.06 94 ASN A O 1
ATOM 735 N N . ARG A 1 95 ? -18.598 -5.740 26.865 1.00 91.44 95 ARG A N 1
ATOM 736 C CA . ARG A 1 95 ? -19.573 -5.563 27.964 1.00 91.44 95 ARG A CA 1
ATOM 737 C C . ARG A 1 95 ? -19.239 -4.386 28.882 1.00 91.44 95 ARG A C 1
ATOM 739 O O . ARG A 1 95 ? -20.132 -3.603 29.184 1.00 91.44 95 ARG A O 1
ATOM 746 N N . ILE A 1 96 ? -17.974 -4.235 29.285 1.00 93.25 96 ILE A N 1
ATOM 747 C CA . ILE A 1 96 ? -17.528 -3.109 30.122 1.00 93.25 96 ILE A CA 1
ATOM 748 C C . ILE A 1 96 ? -17.772 -1.785 29.395 1.00 93.25 96 ILE A C 1
ATOM 750 O O . ILE A 1 96 ? -18.339 -0.874 29.987 1.00 93.25 96 ILE A O 1
ATOM 754 N N . LEU A 1 97 ? -17.396 -1.686 28.113 1.00 93.56 97 LEU A N 1
ATOM 755 C CA . LEU A 1 97 ? -17.556 -0.450 27.347 1.00 93.56 97 LEU A CA 1
ATOM 756 C C . LEU A 1 97 ? -19.035 -0.081 27.131 1.00 93.56 97 LEU A C 1
ATOM 758 O O . LEU A 1 97 ? -19.390 1.086 27.251 1.00 93.56 97 LEU A O 1
ATOM 762 N N . VAL A 1 98 ? -19.901 -1.070 26.880 1.00 91.12 98 VAL A N 1
ATOM 763 C CA . VAL A 1 98 ? -21.359 -0.875 26.773 1.00 91.12 98 VAL A CA 1
ATOM 764 C C . VAL A 1 98 ? -21.968 -0.405 28.100 1.00 91.12 98 VAL A C 1
ATOM 766 O O . VAL A 1 98 ? -22.841 0.457 28.101 1.00 91.12 98 VAL A O 1
ATOM 769 N N . ALA A 1 99 ? -21.495 -0.916 29.241 1.00 91.56 99 ALA A N 1
ATOM 770 C CA . ALA A 1 99 ? -22.014 -0.538 30.559 1.00 91.56 99 ALA A CA 1
ATOM 771 C C . ALA A 1 99 ? -21.711 0.921 30.965 1.00 91.56 99 ALA A C 1
ATOM 773 O O . ALA A 1 99 ? -22.415 1.468 31.815 1.00 91.56 99 ALA A O 1
ATOM 774 N N . VAL A 1 100 ? -20.693 1.543 30.356 1.00 93.69 100 VAL A N 1
ATOM 775 C CA . VAL A 1 100 ? -20.296 2.951 30.575 1.00 93.69 100 VAL A CA 1
ATOM 776 C C . VAL A 1 100 ? -20.556 3.841 29.349 1.00 93.69 100 VAL A C 1
ATOM 778 O O . VAL A 1 100 ? -20.093 4.980 29.295 1.00 93.69 100 VAL A O 1
ATOM 781 N N . GLU A 1 101 ? -21.282 3.343 28.340 1.00 92.81 101 GLU A N 1
ATOM 782 C CA . GLU A 1 101 ? -21.451 4.010 27.039 1.00 92.81 101 GLU A CA 1
ATOM 783 C C . GLU A 1 101 ? -22.106 5.397 27.188 1.00 92.81 101 GLU A C 1
ATOM 785 O O . GLU A 1 101 ? -21.626 6.385 26.628 1.00 92.81 101 GLU A O 1
ATOM 790 N N . SER A 1 102 ? -23.146 5.494 28.025 1.00 91.81 102 SER A N 1
ATOM 791 C CA . SER A 1 102 ? -23.838 6.745 28.366 1.00 91.81 102 SER A CA 1
ATOM 792 C C . SER A 1 102 ? -22.937 7.759 29.069 1.00 91.81 102 SER A C 1
ATOM 794 O O . SER A 1 102 ? -23.018 8.961 28.805 1.00 91.81 102 SER A O 1
ATOM 796 N N . ASP A 1 103 ? -22.055 7.286 29.946 1.00 92.00 103 ASP A N 1
ATOM 797 C CA . ASP A 1 103 ? -21.157 8.147 30.712 1.00 92.00 103 ASP A CA 1
ATOM 798 C C . ASP A 1 103 ? -19.999 8.624 29.832 1.00 92.00 103 ASP A C 1
ATOM 800 O O . ASP A 1 103 ? -19.594 9.779 29.922 1.00 92.00 103 ASP A O 1
ATOM 804 N N . MET A 1 104 ? -19.543 7.807 28.874 1.00 94.06 104 MET A N 1
ATOM 805 C CA . MET A 1 104 ? -18.602 8.236 27.833 1.00 94.06 104 MET A CA 1
ATOM 806 C C . MET A 1 104 ? -19.173 9.326 26.924 1.00 94.06 104 MET A C 1
ATOM 808 O O . MET A 1 104 ? -18.434 10.243 26.559 1.00 94.06 104 MET A O 1
ATOM 812 N N . VAL A 1 105 ? -20.472 9.288 26.605 1.00 93.81 105 VAL A N 1
ATOM 813 C CA . VAL A 1 105 ? -21.152 10.393 25.904 1.00 93.81 105 VAL A CA 1
ATOM 814 C C . VAL A 1 105 ? -21.137 11.662 26.764 1.00 93.81 105 VAL A C 1
ATOM 816 O O . VAL A 1 105 ? -20.713 12.711 26.274 1.00 93.81 105 VAL A O 1
ATOM 819 N N . ARG A 1 106 ? -21.511 11.575 28.052 1.00 91.44 106 ARG A N 1
ATOM 820 C CA . ARG A 1 106 ? -21.498 12.722 28.985 1.00 91.44 106 ARG A CA 1
ATOM 821 C C . ARG A 1 106 ? -20.092 13.317 29.138 1.00 91.44 106 ARG A C 1
ATOM 823 O O . ARG A 1 106 ? -19.913 14.515 28.940 1.00 91.44 106 ARG A O 1
ATOM 830 N N . MET A 1 107 ? -19.087 12.479 29.394 1.00 90.81 107 MET A N 1
ATOM 831 C CA . MET A 1 107 ? -17.675 12.867 29.505 1.00 90.81 107 MET A CA 1
ATOM 832 C C . MET A 1 107 ? -17.154 13.558 28.245 1.00 90.81 107 MET A C 1
ATOM 834 O O . MET A 1 107 ? -16.469 14.576 28.325 1.00 90.81 107 MET A O 1
ATOM 838 N N . TYR A 1 108 ? -17.481 13.030 27.064 1.00 92.44 108 TYR A N 1
ATOM 839 C CA . TYR A 1 108 ? -17.062 13.639 25.805 1.00 92.44 108 TYR A CA 1
ATOM 840 C C . TYR A 1 108 ? -17.749 15.000 25.576 1.00 92.44 108 TYR A C 1
ATOM 842 O O . TYR A 1 108 ? -17.156 15.898 24.980 1.00 92.44 108 TYR A O 1
ATOM 850 N N . MET A 1 109 ? -18.974 15.182 26.069 1.00 90.62 109 MET A N 1
ATOM 851 C CA . MET A 1 109 ? -19.701 16.454 26.006 1.00 90.62 109 MET A CA 1
ATOM 852 C C . MET A 1 109 ? -19.183 17.520 26.989 1.00 90.62 109 MET A C 1
ATOM 854 O O . MET A 1 109 ? -19.446 18.709 26.791 1.00 90.62 109 MET A O 1
ATOM 858 N N . MET A 1 110 ? -18.402 17.150 28.012 1.00 89.25 110 MET A N 1
ATOM 859 C CA . MET A 1 110 ? -17.757 18.128 28.895 1.00 89.25 110 MET A CA 1
ATOM 860 C C . MET A 1 110 ? -16.762 19.002 28.114 1.00 89.25 110 MET A C 1
ATOM 862 O O . MET A 1 110 ? -16.045 18.546 27.221 1.00 89.25 110 MET A O 1
ATOM 866 N N . ARG A 1 111 ? -16.628 20.277 28.502 1.00 82.56 111 ARG A N 1
ATOM 867 C CA . ARG A 1 111 ? -15.775 21.270 27.808 1.00 82.56 111 ARG A CA 1
ATOM 868 C C . ARG A 1 111 ? -14.254 21.035 27.938 1.00 82.56 111 ARG A C 1
ATOM 870 O O . ARG A 1 111 ? -13.467 21.909 27.582 1.00 82.56 111 ARG A O 1
ATOM 877 N N . SER A 1 112 ? -13.820 19.859 28.396 1.00 88.75 112 SER A N 1
ATOM 878 C CA . SER A 1 112 ? -12.411 19.467 28.516 1.00 88.75 112 SER A CA 1
ATOM 879 C C . SER A 1 112 ? -11.905 18.802 27.231 1.00 88.75 112 SER A C 1
ATOM 881 O O . SER A 1 112 ? -12.394 17.756 26.802 1.00 88.75 112 SER A O 1
ATOM 883 N N . SER A 1 113 ? -10.879 19.382 26.601 1.00 87.44 113 SER A N 1
ATOM 884 C CA . SER A 1 113 ? -10.172 18.741 25.479 1.00 87.44 113 SER A CA 1
ATOM 885 C C . SER A 1 113 ? -9.443 17.467 25.904 1.00 87.44 113 SER A C 1
ATOM 887 O O . SER A 1 113 ? -9.348 16.527 25.118 1.00 87.44 113 SER A O 1
ATOM 889 N N . ASN A 1 114 ? -8.944 17.430 27.142 1.00 89.00 114 ASN A N 1
ATOM 890 C CA . ASN A 1 114 ? -8.199 16.291 27.669 1.00 89.00 114 ASN A CA 1
ATOM 891 C C . ASN A 1 114 ? -9.130 15.091 27.842 1.00 89.00 114 ASN A C 1
ATOM 893 O O . ASN A 1 114 ? -8.827 14.022 27.324 1.00 89.00 114 ASN A O 1
ATOM 897 N N . LEU A 1 115 ? -10.308 15.296 28.443 1.00 91.06 115 LEU A N 1
ATOM 898 C CA . LEU A 1 115 ? -11.285 14.225 28.643 1.00 91.06 115 LEU A CA 1
ATOM 899 C C . LEU A 1 115 ? -11.802 13.664 27.308 1.00 91.06 115 LEU A C 1
ATOM 901 O O . LEU A 1 115 ? -11.818 12.450 27.117 1.00 91.06 115 LEU A O 1
ATOM 905 N N . ARG A 1 116 ? -12.099 14.531 26.324 1.00 92.38 116 ARG A N 1
ATOM 906 C CA . ARG A 1 116 ? -12.420 14.101 24.948 1.00 92.38 116 ARG A CA 1
ATOM 907 C C . ARG A 1 116 ? -11.308 13.259 24.317 1.00 92.38 116 ARG A C 1
ATOM 909 O O . ARG A 1 116 ? -11.598 12.275 23.638 1.00 92.38 116 ARG A O 1
ATOM 916 N N . ASN A 1 117 ? -10.042 13.606 24.544 1.00 91.88 117 ASN A N 1
ATOM 917 C CA . ASN A 1 117 ? -8.907 12.830 24.044 1.00 91.88 117 ASN A CA 1
ATOM 918 C C . ASN A 1 117 ? -8.727 11.495 24.789 1.00 91.88 117 ASN A C 1
ATOM 920 O O . ASN A 1 117 ? -8.435 10.496 24.131 1.00 91.88 117 ASN A O 1
ATOM 924 N N . SER A 1 118 ? -8.963 11.428 26.103 1.00 93.69 118 SER A N 1
ATOM 925 C CA . SER A 1 118 ? -8.971 10.164 26.859 1.00 93.69 118 SER A CA 1
ATOM 926 C C . SER A 1 118 ? -10.099 9.238 26.395 1.00 93.69 118 SER A C 1
ATOM 928 O O . SER A 1 118 ? -9.838 8.072 26.103 1.00 93.69 118 SER A O 1
ATOM 930 N N . VAL A 1 119 ? -11.317 9.757 26.181 1.00 95.62 119 VAL A N 1
ATOM 931 C CA . VAL A 1 119 ? -12.434 8.993 25.591 1.00 95.62 119 VAL A CA 1
ATOM 932 C C . VAL A 1 119 ? -12.066 8.467 24.197 1.00 95.62 119 VAL A C 1
ATOM 934 O O . VAL A 1 119 ? -12.206 7.272 23.941 1.00 95.62 119 VAL A O 1
ATOM 937 N N . ARG A 1 120 ? -11.509 9.303 23.305 1.00 94.81 120 ARG A N 1
ATOM 938 C CA . ARG A 1 120 ? -11.024 8.859 21.978 1.00 94.81 120 ARG A CA 1
ATOM 939 C C . ARG A 1 120 ? -9.940 7.781 22.080 1.00 94.81 120 ARG A C 1
ATOM 941 O O . ARG A 1 120 ? -9.972 6.817 21.322 1.00 94.81 120 ARG A O 1
ATOM 948 N N . THR A 1 121 ? -9.008 7.914 23.023 1.00 95.31 121 THR A N 1
ATOM 949 C CA . THR A 1 121 ? -7.918 6.947 23.253 1.00 95.31 121 THR A CA 1
ATOM 950 C C . THR A 1 121 ? -8.446 5.616 23.797 1.00 95.31 121 THR A C 1
ATOM 952 O O . THR A 1 121 ? -7.951 4.550 23.419 1.00 95.31 121 THR A O 1
ATOM 955 N N . CYS A 1 122 ? -9.489 5.660 24.629 1.00 96.56 122 CYS A N 1
ATOM 956 C CA . CYS A 1 122 ? -10.224 4.489 25.100 1.00 96.56 122 CYS A CA 1
ATOM 957 C C . CYS A 1 122 ? -10.922 3.762 23.943 1.00 96.56 122 CYS A C 1
ATOM 959 O O . CYS A 1 122 ? -10.682 2.570 23.748 1.00 96.56 122 CYS A O 1
ATOM 961 N N . LEU A 1 123 ? -11.674 4.481 23.100 1.00 96.75 123 LEU A N 1
ATOM 962 C CA . LEU A 1 123 ? -12.324 3.908 21.913 1.00 96.75 123 LEU A CA 1
ATOM 963 C C . LEU A 1 123 ? -11.312 3.339 20.902 1.00 96.75 123 LEU A C 1
ATOM 965 O O . LEU A 1 123 ? -11.505 2.244 20.381 1.00 96.75 123 LEU A O 1
ATOM 969 N N . HIS A 1 124 ? -10.193 4.027 20.670 1.00 95.94 124 HIS A N 1
ATOM 970 C CA . HIS A 1 124 ? -9.109 3.540 19.811 1.00 95.94 124 HIS A CA 1
ATOM 971 C C . HIS A 1 124 ? -8.439 2.278 20.379 1.00 95.94 124 HIS A C 1
ATOM 973 O O . HIS A 1 124 ? -8.138 1.345 19.635 1.00 95.94 124 HIS A O 1
ATOM 979 N N . SER A 1 125 ? -8.228 2.209 21.698 1.00 95.00 125 SER A N 1
ATOM 980 C CA . SER A 1 125 ? -7.715 0.999 22.360 1.00 95.00 125 SER A CA 1
ATOM 981 C C . SER A 1 125 ? -8.720 -0.150 22.267 1.00 95.00 125 SER A C 1
ATOM 983 O O . SER A 1 125 ? -8.334 -1.281 21.986 1.00 95.00 125 SER A O 1
ATOM 985 N N . HIS A 1 126 ? -10.010 0.135 22.444 1.00 95.12 126 HIS A N 1
ATOM 986 C CA . HIS A 1 126 ? -11.075 -0.849 22.301 1.00 95.12 126 HIS A CA 1
ATOM 987 C C . HIS A 1 126 ? -11.079 -1.487 20.907 1.00 95.12 126 HIS A C 1
ATOM 989 O O . HIS A 1 126 ? -10.979 -2.710 20.811 1.00 95.12 126 HIS A O 1
ATOM 995 N N . ILE A 1 127 ? -11.128 -0.689 19.833 1.00 95.25 127 ILE A N 1
ATOM 996 C CA . ILE A 1 127 ? -11.139 -1.221 18.459 1.00 95.25 127 ILE A CA 1
ATOM 997 C C . ILE A 1 127 ? -9.856 -2.019 18.183 1.00 95.25 127 ILE A C 1
ATOM 999 O O . ILE A 1 127 ? -9.938 -3.137 17.681 1.00 95.25 127 ILE A O 1
ATOM 1003 N N . PHE A 1 128 ? -8.685 -1.512 18.593 1.00 94.12 128 PHE A N 1
ATOM 1004 C CA . PHE A 1 128 ? -7.403 -2.209 18.425 1.00 94.12 128 PHE A CA 1
ATOM 1005 C C . PHE A 1 128 ? -7.380 -3.613 19.058 1.00 94.12 128 PHE A C 1
ATOM 1007 O O . PHE A 1 128 ? -6.786 -4.528 18.489 1.00 94.12 128 PHE A O 1
ATOM 1014 N N . TYR A 1 129 ? -8.012 -3.800 20.224 1.00 92.12 129 TYR A N 1
ATOM 1015 C CA . TYR A 1 129 ? -8.007 -5.081 20.945 1.00 92.12 129 TYR A CA 1
ATOM 1016 C C . TYR A 1 129 ? -9.217 -5.988 20.681 1.00 92.12 129 TYR A C 1
ATOM 1018 O O . TYR A 1 129 ? -9.152 -7.170 21.020 1.00 92.12 129 TYR A O 1
ATOM 1026 N N . THR A 1 130 ? -10.314 -5.471 20.124 1.00 92.19 130 THR A N 1
ATOM 1027 C CA . THR A 1 130 ? -11.561 -6.238 19.915 1.00 92.19 130 THR A CA 1
ATOM 1028 C C . THR A 1 130 ? -11.928 -6.429 18.446 1.00 92.19 130 THR A C 1
ATOM 1030 O O . THR A 1 130 ? -12.703 -7.329 18.137 1.00 92.19 130 THR A O 1
ATOM 1033 N N . MET A 1 131 ? -11.392 -5.595 17.546 1.00 91.94 131 MET A N 1
ATOM 1034 C CA . MET A 1 131 ? -11.798 -5.472 16.139 1.00 91.94 131 MET A CA 1
ATOM 1035 C C . MET A 1 131 ? -13.299 -5.187 15.927 1.00 91.94 131 MET A C 1
ATOM 1037 O O . MET A 1 131 ? -13.790 -5.315 14.804 1.00 91.94 131 MET A O 1
ATOM 1041 N N . ASN A 1 132 ? -14.016 -4.757 16.974 1.00 91.81 132 ASN A N 1
ATOM 1042 C CA . ASN A 1 132 ? -15.406 -4.313 16.902 1.00 91.81 132 ASN A CA 1
ATOM 1043 C C . ASN A 1 132 ? -15.467 -2.779 16.900 1.00 91.81 132 ASN A C 1
ATOM 1045 O O . ASN A 1 132 ? -14.976 -2.127 17.823 1.00 91.81 132 ASN A O 1
ATOM 1049 N N . THR A 1 133 ? -16.079 -2.194 15.873 1.00 92.38 133 THR A N 1
ATOM 1050 C CA . THR A 1 133 ? -16.290 -0.739 15.788 1.00 92.38 133 THR A CA 1
ATOM 1051 C C . THR A 1 133 ? -17.638 -0.288 16.353 1.00 92.38 133 THR A C 1
ATOM 1053 O O . THR A 1 133 ? -17.779 0.891 16.679 1.00 92.38 133 THR A O 1
ATOM 1056 N N . GLY A 1 134 ? -18.603 -1.197 16.536 1.00 91.25 134 GLY A N 1
ATOM 1057 C CA . GLY A 1 134 ? -19.981 -0.898 16.949 1.00 91.25 134 GLY A CA 1
ATOM 1058 C C . GLY A 1 134 ? -20.096 0.005 18.189 1.00 91.25 134 GLY A C 1
ATOM 1059 O O . GLY A 1 134 ? -20.684 1.086 18.078 1.00 91.25 134 GLY A O 1
ATOM 1060 N N . PRO A 1 135 ? -19.482 -0.347 19.338 1.00 91.19 135 PRO A N 1
ATOM 1061 C CA . PRO A 1 135 ? -19.518 0.479 20.548 1.00 91.19 135 PRO A CA 1
ATOM 1062 C C . PRO A 1 135 ? -18.934 1.884 20.357 1.00 91.19 135 PRO A C 1
ATOM 1064 O O . PRO A 1 135 ? -19.508 2.873 20.808 1.00 91.19 135 PRO A O 1
ATOM 1067 N N . ALA A 1 136 ? -17.816 1.999 19.635 1.00 92.56 136 ALA A N 1
ATOM 1068 C CA . ALA A 1 136 ? -17.180 3.289 19.385 1.00 92.56 136 ALA A CA 1
ATOM 1069 C C . ALA A 1 136 ? -18.026 4.196 18.483 1.00 92.56 136 ALA A C 1
ATOM 1071 O O . ALA A 1 136 ? -18.080 5.409 18.701 1.00 92.56 136 ALA A O 1
ATOM 1072 N N . ILE A 1 137 ? -18.720 3.613 17.499 1.00 92.94 137 ILE A N 1
ATOM 1073 C CA . ILE A 1 137 ? -19.649 4.364 16.658 1.00 92.94 137 ILE A CA 1
ATOM 1074 C C . ILE A 1 137 ? -20.872 4.790 17.474 1.00 92.94 137 ILE A C 1
ATOM 1076 O O . ILE A 1 137 ? -21.264 5.947 17.357 1.00 92.94 137 ILE A O 1
ATOM 1080 N N . ARG A 1 138 ? -21.441 3.931 18.336 1.00 92.00 138 ARG A N 1
ATOM 1081 C CA . ARG A 1 138 ? -22.580 4.315 19.193 1.00 92.00 138 ARG A CA 1
ATOM 1082 C C . ARG A 1 138 ? -22.262 5.496 20.109 1.00 92.00 138 ARG A C 1
ATOM 1084 O O . ARG A 1 138 ? -23.050 6.441 20.130 1.00 92.00 138 ARG A O 1
ATOM 1091 N N . VAL A 1 139 ? -21.107 5.502 20.788 1.00 94.31 139 VAL A N 1
ATOM 1092 C CA . VAL A 1 139 ? -20.681 6.642 21.629 1.00 94.31 139 VAL A CA 1
ATOM 1093 C C . VAL A 1 139 ? -20.603 7.926 20.798 1.00 94.31 139 VAL A C 1
ATOM 1095 O O . VAL A 1 139 ? -21.251 8.920 21.121 1.00 94.31 139 VAL A O 1
ATOM 1098 N N . LEU A 1 140 ? -19.836 7.923 19.704 1.00 94.94 140 LEU A N 1
ATOM 1099 C CA . LEU A 1 140 ? -19.582 9.147 18.935 1.00 94.94 140 LEU A CA 1
ATOM 1100 C C . LEU A 1 140 ? -20.817 9.619 18.147 1.00 94.94 140 LEU A C 1
ATOM 1102 O O . LEU A 1 140 ? -21.049 10.822 18.045 1.00 94.94 140 LEU A O 1
ATOM 1106 N N . ALA A 1 141 ? -21.655 8.704 17.656 1.00 92.62 141 ALA A N 1
ATOM 1107 C CA . ALA A 1 141 ? -22.942 9.046 17.057 1.00 92.62 141 ALA A CA 1
ATOM 1108 C C . ALA A 1 141 ? -23.905 9.643 18.095 1.00 92.62 141 ALA A C 1
ATOM 1110 O O . ALA A 1 141 ? -24.544 10.654 17.813 1.00 92.62 141 ALA A O 1
ATOM 1111 N N . SER A 1 142 ? -23.965 9.089 19.310 1.00 92.56 142 SER A N 1
ATOM 1112 C CA . SER A 1 142 ? -24.798 9.629 20.395 1.00 92.56 142 SER A CA 1
ATOM 1113 C C . SER A 1 142 ? -24.348 11.023 20.838 1.00 92.56 142 SER A C 1
ATOM 1115 O O . SER A 1 142 ? -25.196 11.873 21.088 1.00 92.56 142 SER A O 1
ATOM 1117 N N . VAL A 1 143 ? -23.037 11.305 20.843 1.00 93.19 143 VAL A N 1
ATOM 1118 C CA . VAL A 1 143 ? -22.499 12.669 21.013 1.00 93.19 143 VAL A CA 1
ATOM 1119 C C . VAL A 1 143 ? -22.988 13.594 19.894 1.00 93.19 143 VAL A C 1
ATOM 1121 O O . VAL A 1 143 ? -23.555 14.647 20.181 1.00 93.19 143 VAL A O 1
ATOM 1124 N N . CYS A 1 144 ? -22.820 13.212 18.620 1.00 91.88 144 CYS A N 1
ATOM 1125 C CA . CYS A 1 144 ? -23.288 14.019 17.484 1.00 91.88 144 CYS A CA 1
ATOM 1126 C C . CYS A 1 144 ? -24.796 14.307 17.544 1.00 91.88 144 CYS A C 1
ATOM 1128 O O . CYS A 1 144 ? -25.242 15.366 17.099 1.00 91.88 144 CYS A O 1
ATOM 1130 N N . LEU A 1 145 ? -25.571 13.371 18.093 1.00 90.12 145 LEU A N 1
ATOM 1131 C CA . LEU A 1 145 ? -27.018 13.454 18.239 1.00 90.12 145 LEU A CA 1
ATOM 1132 C C . LEU A 1 145 ? -27.475 13.949 19.619 1.00 90.12 145 LEU A C 1
ATOM 1134 O O . LEU A 1 145 ? -28.666 13.879 19.910 1.00 90.12 145 LEU A O 1
ATOM 1138 N N . HIS A 1 146 ? -26.595 14.468 20.475 1.00 90.38 146 HIS A N 1
ATOM 1139 C CA . HIS A 1 146 ? -27.018 15.077 21.737 1.00 90.38 146 HIS A CA 1
ATOM 1140 C C . HIS A 1 146 ? -27.659 16.455 21.488 1.00 90.38 146 HIS A C 1
ATOM 1142 O O . HIS A 1 146 ? -27.235 17.181 20.584 1.00 90.38 146 HIS A O 1
ATOM 1148 N N . GLU A 1 147 ? -28.680 16.822 22.273 1.00 85.62 147 GLU A N 1
ATOM 1149 C CA . GLU A 1 147 ? -29.407 18.098 22.104 1.00 85.62 147 GLU A CA 1
ATOM 1150 C C . GLU A 1 147 ? -28.488 19.286 22.403 1.00 85.62 147 GLU A C 1
ATOM 1152 O O . GLU A 1 147 ? -28.321 20.166 21.562 1.00 85.62 147 GLU A O 1
ATOM 1157 N N . ASP A 1 148 ? -27.770 19.226 23.526 1.00 87.38 148 ASP A N 1
ATOM 1158 C CA . ASP A 1 148 ? -26.777 20.232 23.931 1.00 87.38 148 ASP A CA 1
ATOM 1159 C C . ASP A 1 148 ? -25.472 20.218 23.109 1.00 87.38 148 ASP A C 1
ATOM 1161 O O . ASP A 1 148 ? -24.516 20.918 23.450 1.00 87.38 148 ASP A O 1
ATOM 1165 N N . CYS A 1 149 ? -25.375 19.408 22.044 1.00 88.00 149 CYS A N 1
ATOM 1166 C CA . CYS A 1 149 ? -24.178 19.383 21.204 1.00 88.00 149 CYS A CA 1
ATOM 1167 C C . CYS A 1 149 ? -24.148 20.614 20.294 1.00 88.00 149 CYS A C 1
ATOM 1169 O O . CYS A 1 149 ? -24.979 20.772 19.393 1.00 88.00 149 CYS A O 1
ATOM 1171 N N . ASP A 1 150 ? -23.165 21.487 20.506 1.00 88.38 150 ASP A N 1
ATOM 1172 C CA . ASP A 1 150 ? -22.925 22.612 19.613 1.00 88.38 150 ASP A CA 1
ATOM 1173 C C . ASP A 1 150 ? -22.435 22.128 18.233 1.00 88.38 150 ASP A C 1
ATOM 1175 O O . ASP A 1 150 ? -21.822 21.065 18.096 1.00 88.38 150 ASP A O 1
ATOM 1179 N N . ALA A 1 151 ? -22.697 22.919 17.189 1.00 85.25 151 ALA A N 1
ATOM 1180 C CA . ALA A 1 151 ? -22.401 22.528 15.809 1.00 85.25 151 ALA A CA 1
ATOM 1181 C C . ALA A 1 151 ? -20.910 22.226 15.558 1.00 85.25 151 ALA A C 1
ATOM 1183 O O . ALA A 1 151 ? -20.594 21.358 14.745 1.00 85.25 151 ALA A O 1
ATOM 1184 N N . ARG A 1 152 ? -19.993 22.889 16.277 1.00 87.31 152 ARG A N 1
ATOM 1185 C CA . ARG A 1 152 ? -18.550 22.669 16.140 1.00 87.31 152 ARG A CA 1
ATOM 1186 C C . ARG A 1 152 ? -18.128 21.373 16.824 1.00 87.31 152 ARG A C 1
ATOM 1188 O O . ARG A 1 152 ? -17.415 20.585 16.215 1.00 87.31 152 ARG A O 1
ATOM 1195 N N . THR A 1 153 ? -18.597 21.107 18.044 1.00 88.44 153 THR A N 1
ATOM 1196 C CA . THR A 1 153 ? -18.352 19.821 18.720 1.00 88.44 153 THR A CA 1
ATOM 1197 C C . THR A 1 153 ? -18.943 18.657 17.920 1.00 88.44 153 THR A C 1
ATOM 1199 O O . THR A 1 153 ? -18.317 17.598 17.836 1.00 88.44 153 THR A O 1
ATOM 1202 N N . ARG A 1 154 ? -20.092 18.854 17.261 1.00 91.31 154 ARG A N 1
ATOM 1203 C CA . ARG A 1 154 ? -20.693 17.879 16.341 1.00 91.31 154 ARG A CA 1
ATOM 1204 C C . ARG A 1 154 ? -19.795 17.604 15.130 1.00 91.31 154 ARG A C 1
ATOM 1206 O O . ARG A 1 154 ? -19.501 16.440 14.863 1.00 91.31 154 ARG A O 1
ATOM 1213 N N . GLU A 1 155 ? -19.301 18.640 14.449 1.00 88.69 155 GLU A N 1
ATOM 1214 C CA . GLU A 1 155 ? -18.367 18.506 13.318 1.00 88.69 155 GLU A CA 1
ATOM 1215 C C . GLU A 1 155 ? -17.033 17.854 13.732 1.00 88.69 155 GLU A C 1
ATOM 1217 O O . GLU A 1 155 ? -16.623 16.860 13.129 1.00 88.69 155 GLU A O 1
ATOM 1222 N N . ASP A 1 156 ? -16.415 18.321 14.823 1.00 89.25 156 ASP A N 1
ATOM 1223 C CA . ASP A 1 156 ? -15.192 17.746 15.407 1.00 89.25 156 ASP A CA 1
ATOM 1224 C C . ASP A 1 156 ? -15.365 16.252 15.758 1.00 89.25 156 ASP A C 1
ATOM 1226 O O . ASP A 1 156 ? -14.400 15.481 15.742 1.00 89.25 156 ASP A O 1
ATOM 1230 N N . THR A 1 157 ? -16.589 15.822 16.081 1.00 93.50 157 THR A N 1
ATOM 1231 C CA . THR A 1 157 ? -16.923 14.428 16.418 1.00 93.50 157 THR A CA 1
ATOM 1232 C C . THR A 1 157 ? -17.175 13.572 15.184 1.00 93.50 157 THR A C 1
ATOM 1234 O O . THR A 1 157 ? -16.685 12.446 15.141 1.00 93.50 157 THR A O 1
ATOM 1237 N N . ILE A 1 158 ? -17.826 14.106 14.145 1.00 93.19 158 ILE A N 1
ATOM 1238 C CA . ILE A 1 158 ? -17.929 13.446 12.831 1.00 93.19 158 ILE A CA 1
ATOM 1239 C C . ILE A 1 158 ? -16.524 13.202 12.259 1.00 93.19 158 ILE A C 1
ATOM 1241 O O . ILE A 1 158 ? -16.226 12.098 11.799 1.00 93.19 158 ILE A O 1
ATOM 1245 N N . ILE A 1 159 ? -15.636 14.200 12.338 1.00 90.75 159 ILE A N 1
ATOM 1246 C CA . ILE A 1 159 ? -14.238 14.080 11.900 1.00 90.75 159 ILE A CA 1
ATOM 1247 C C . ILE A 1 159 ? -13.498 13.028 12.735 1.00 90.75 159 ILE A C 1
ATOM 1249 O O . ILE A 1 159 ? -12.825 12.169 12.166 1.00 90.75 159 ILE A O 1
ATOM 1253 N N . ALA A 1 160 ? -13.638 13.050 14.065 1.00 90.56 160 ALA A N 1
ATOM 1254 C CA . ALA A 1 160 ? -12.991 12.074 14.942 1.00 90.56 160 ALA A CA 1
ATOM 1255 C C . ALA A 1 160 ? -13.471 10.637 14.691 1.00 90.56 160 ALA A C 1
ATOM 1257 O O . ALA A 1 160 ? -12.643 9.733 14.619 1.00 90.56 160 ALA A O 1
ATOM 1258 N N . LEU A 1 161 ? -14.776 10.432 14.499 1.00 94.19 161 LEU A N 1
ATOM 1259 C CA . LEU A 1 161 ? -15.362 9.143 14.136 1.00 94.19 161 LEU A CA 1
ATOM 1260 C C . LEU A 1 161 ? -14.818 8.647 12.789 1.00 94.19 161 LEU A C 1
ATOM 1262 O O . LEU A 1 161 ? -14.395 7.499 12.671 1.00 94.19 161 LEU A O 1
ATOM 1266 N N . GLN A 1 162 ? -14.773 9.522 11.781 1.00 93.00 162 GLN A N 1
ATOM 1267 C CA . GLN A 1 162 ? -14.243 9.163 10.471 1.00 93.00 162 GLN A CA 1
ATOM 1268 C C . GLN A 1 162 ? -12.735 8.869 10.524 1.00 93.00 162 GLN A C 1
ATOM 1270 O O . GLN A 1 162 ? -12.274 7.961 9.838 1.00 93.00 162 GLN A O 1
ATOM 1275 N N . MET A 1 163 ? -11.948 9.590 11.328 1.00 90.31 163 MET A N 1
ATOM 1276 C CA . MET A 1 163 ? -10.532 9.266 11.550 1.00 90.31 163 MET A CA 1
ATOM 1277 C C . MET A 1 163 ? -10.373 7.900 12.221 1.00 90.31 163 MET A C 1
ATOM 1279 O O . MET A 1 163 ? -9.678 7.050 11.676 1.00 90.31 163 MET A O 1
ATOM 1283 N N . LEU A 1 164 ? -11.096 7.666 13.318 1.00 91.44 164 LEU A N 1
ATOM 1284 C CA . LEU A 1 164 ? -11.046 6.429 14.094 1.00 91.44 164 LEU A CA 1
ATOM 1285 C C . LEU A 1 164 ? -11.326 5.184 13.236 1.00 91.44 164 LEU A C 1
ATOM 1287 O O . LEU A 1 164 ? -10.622 4.189 13.351 1.00 91.44 164 LEU A O 1
ATOM 1291 N N . LEU A 1 165 ? -12.316 5.244 12.343 1.00 90.56 165 LEU A N 1
ATOM 1292 C CA . LEU A 1 165 ? -12.640 4.130 11.445 1.00 90.56 165 LEU A CA 1
ATOM 1293 C C . LEU A 1 165 ? -11.610 3.957 10.314 1.00 90.56 165 LEU A C 1
ATOM 1295 O O . LEU A 1 165 ? -11.315 2.833 9.921 1.00 90.56 165 LEU A O 1
ATOM 1299 N N . ASN A 1 166 ? -11.014 5.049 9.819 1.00 88.88 166 ASN A N 1
ATOM 1300 C CA . ASN A 1 166 ? -9.935 4.982 8.824 1.00 88.88 166 ASN A CA 1
ATOM 1301 C C . ASN A 1 166 ? -8.621 4.423 9.395 1.00 88.88 166 ASN A C 1
ATOM 1303 O O . ASN A 1 166 ? -7.827 3.866 8.637 1.00 88.88 166 ASN A O 1
ATOM 1307 N N . ASP A 1 167 ? -8.384 4.568 10.700 1.00 90.62 167 ASP A N 1
ATOM 1308 C CA . ASP A 1 167 ? -7.225 3.981 11.381 1.00 90.62 167 ASP A CA 1
ATOM 1309 C C . ASP A 1 167 ? -7.376 2.448 11.553 1.00 90.62 167 ASP A C 1
ATOM 1311 O O . ASP A 1 167 ? -6.376 1.744 11.713 1.00 90.62 167 ASP A O 1
ATOM 1315 N N . PHE A 1 168 ? -8.605 1.914 11.432 1.00 90.38 168 PHE A N 1
ATOM 1316 C CA . PHE A 1 168 ? -8.949 0.493 11.599 1.00 90.38 168 PHE A CA 1
ATOM 1317 C C . PHE A 1 168 ? -9.826 -0.085 10.463 1.00 90.38 168 PHE A C 1
ATOM 1319 O O . PHE A 1 168 ? -10.916 -0.594 10.728 1.00 90.38 168 PHE A O 1
ATOM 1326 N N . PRO A 1 169 ? -9.360 -0.103 9.198 1.00 86.25 169 PRO A N 1
ATOM 1327 C CA . PRO A 1 169 ? -10.161 -0.563 8.053 1.00 86.25 169 PRO A CA 1
ATOM 1328 C C . PRO A 1 169 ? -10.483 -2.072 8.060 1.00 86.25 169 PRO A C 1
ATOM 1330 O O . PRO A 1 169 ? -11.284 -2.533 7.251 1.00 86.25 169 PRO A O 1
ATOM 1333 N N . GLU A 1 170 ? -9.837 -2.853 8.931 1.00 84.81 170 GLU A N 1
ATOM 1334 C CA . GLU A 1 170 ? -10.068 -4.296 9.100 1.00 84.81 170 GLU A CA 1
ATOM 1335 C C . GLU A 1 170 ? -11.130 -4.608 10.173 1.00 84.81 170 GLU A C 1
ATOM 1337 O O . GLU A 1 170 ? -11.679 -5.713 10.192 1.00 84.81 170 GLU A O 1
ATOM 1342 N N . ALA A 1 171 ? -11.428 -3.647 11.056 1.00 87.31 171 ALA A N 1
ATOM 1343 C CA . ALA A 1 171 ? -12.395 -3.805 12.135 1.00 87.31 171 ALA A CA 1
ATOM 1344 C C . ALA A 1 171 ? -13.831 -3.675 11.601 1.00 87.31 171 ALA A C 1
ATOM 1346 O O . ALA A 1 171 ? -14.109 -2.870 10.712 1.00 87.31 171 ALA A O 1
ATOM 1347 N N . LYS A 1 172 ? -14.751 -4.484 12.131 1.00 87.69 172 LYS A N 1
ATOM 1348 C CA . LYS A 1 172 ? -16.104 -4.651 11.578 1.00 87.69 172 LYS A CA 1
ATOM 1349 C C . LYS A 1 172 ? -17.174 -4.271 12.595 1.00 87.69 172 LYS A C 1
ATOM 1351 O O . LYS A 1 172 ? -16.980 -4.416 13.799 1.00 87.69 172 LYS A O 1
ATOM 1356 N N . ILE A 1 173 ? -18.328 -3.855 12.081 1.00 89.19 173 ILE A N 1
ATOM 1357 C CA . ILE A 1 173 ? -19.584 -3.832 12.833 1.00 89.19 173 ILE A CA 1
ATOM 1358 C C . ILE A 1 173 ? -20.256 -5.196 12.604 1.00 89.19 173 ILE A C 1
ATOM 1360 O O . ILE A 1 173 ? -20.417 -5.574 11.440 1.00 89.19 173 ILE A O 1
ATOM 1364 N N . PRO A 1 174 ? -20.630 -5.955 13.649 1.00 88.50 174 PRO A N 1
ATOM 1365 C CA . PRO A 1 174 ? -21.500 -7.122 13.501 1.00 88.50 174 PRO A CA 1
ATOM 1366 C C . PRO A 1 174 ? -22.841 -6.729 12.865 1.00 88.50 174 PRO A C 1
ATOM 1368 O O . PRO A 1 174 ? -23.380 -5.679 13.205 1.00 88.50 174 PRO A O 1
ATOM 1371 N N . ASP A 1 175 ? -23.403 -7.563 11.983 1.00 87.38 175 ASP A N 1
ATOM 1372 C CA . ASP A 1 175 ? -24.634 -7.224 11.241 1.00 87.38 175 ASP A CA 1
ATOM 1373 C C . ASP A 1 175 ? -25.815 -6.880 12.182 1.00 87.38 175 ASP A C 1
ATOM 1375 O O . ASP A 1 175 ? -26.568 -5.943 11.919 1.00 87.38 175 ASP A O 1
ATOM 1379 N N . GLU A 1 176 ? -25.918 -7.565 13.328 1.00 87.69 176 GLU A N 1
ATOM 1380 C CA . GLU A 1 176 ? -26.897 -7.284 14.393 1.00 87.69 176 GLU A CA 1
ATOM 1381 C C . GLU A 1 176 ? -26.689 -5.895 15.032 1.00 87.69 176 GLU A C 1
ATOM 1383 O O . GLU A 1 176 ? -27.641 -5.133 15.206 1.00 87.69 176 GLU A O 1
ATOM 1388 N N . GLU A 1 177 ? -25.440 -5.525 15.348 1.00 87.56 177 GLU A N 1
ATOM 1389 C CA . GLU A 1 177 ? -25.116 -4.200 15.898 1.00 87.56 177 GLU A CA 1
ATOM 1390 C C . GLU A 1 177 ? -25.336 -3.089 14.861 1.00 87.56 177 GLU A C 1
ATOM 1392 O O . GLU A 1 177 ? -25.740 -1.984 15.227 1.00 87.56 177 GLU A O 1
ATOM 1397 N N . LEU A 1 178 ? -25.101 -3.377 13.575 1.00 91.38 178 LEU A N 1
ATOM 1398 C CA . LEU A 1 178 ? -25.359 -2.457 12.470 1.00 91.38 178 LEU A CA 1
ATOM 1399 C C . LEU A 1 178 ? -26.855 -2.176 12.319 1.00 91.38 178 LEU A C 1
ATOM 1401 O O . LEU A 1 178 ? -27.242 -1.014 12.205 1.00 91.38 178 LEU A O 1
ATOM 1405 N N . GLU A 1 179 ? -27.694 -3.213 12.351 1.00 90.50 179 GLU A N 1
ATOM 1406 C CA . GLU A 1 179 ? -29.146 -3.066 12.239 1.00 90.50 179 GLU A CA 1
ATOM 1407 C C . GLU A 1 179 ? -29.711 -2.237 13.405 1.00 90.50 179 GLU A C 1
ATOM 1409 O O . GLU A 1 179 ? -30.405 -1.247 13.169 1.00 90.50 179 GLU A O 1
ATOM 1414 N N . ILE A 1 180 ? -29.317 -2.550 14.648 1.00 89.44 180 ILE A N 1
ATOM 1415 C CA . ILE A 1 180 ? -29.690 -1.783 15.852 1.00 89.44 180 ILE A CA 1
ATOM 1416 C C . ILE A 1 180 ? -29.262 -0.314 15.732 1.00 89.44 180 ILE A C 1
ATOM 1418 O O . ILE A 1 180 ? -30.061 0.594 15.965 1.00 89.44 180 ILE A O 1
ATOM 1422 N N . LEU A 1 181 ? -28.006 -0.066 15.351 1.00 90.19 181 LEU A N 1
ATOM 1423 C CA . LEU A 1 181 ? -27.459 1.282 15.223 1.00 90.19 181 LEU A CA 1
ATOM 1424 C C . LEU A 1 181 ? -28.171 2.085 14.130 1.00 90.19 181 LEU A C 1
ATOM 1426 O O . LEU A 1 181 ? -28.499 3.251 14.338 1.00 90.19 181 LEU A O 1
ATOM 1430 N N . MET A 1 182 ? -28.440 1.480 12.974 1.00 90.81 182 MET A N 1
ATOM 1431 C CA . MET A 1 182 ? -29.159 2.157 11.900 1.00 90.81 182 MET A CA 1
ATOM 1432 C C . MET A 1 182 ? -30.619 2.435 12.274 1.00 90.81 182 MET A C 1
ATOM 1434 O O . MET A 1 182 ? -31.088 3.533 11.986 1.00 90.81 182 MET A O 1
ATOM 1438 N N . MET A 1 183 ? -31.319 1.513 12.948 1.00 90.25 183 MET A N 1
ATOM 1439 C CA . MET A 1 183 ? -32.673 1.770 13.462 1.00 90.25 183 MET A CA 1
ATOM 1440 C C . MET A 1 183 ? -32.680 2.962 14.424 1.00 90.25 183 MET A C 1
ATOM 1442 O O . MET A 1 183 ? -33.412 3.920 14.185 1.00 90.25 183 MET A O 1
ATOM 1446 N N . PHE A 1 184 ? -31.782 2.974 15.415 1.00 88.88 184 PHE A N 1
ATOM 1447 C CA . PHE A 1 184 ? -31.616 4.093 16.349 1.00 88.88 184 PHE A CA 1
ATOM 1448 C C . PHE A 1 184 ? -31.363 5.432 15.634 1.00 88.88 184 PHE A C 1
ATOM 1450 O O . PHE A 1 184 ? -31.982 6.446 15.961 1.00 88.88 184 PHE A O 1
ATOM 1457 N N . LEU A 1 185 ? -30.484 5.452 14.624 1.00 89.31 185 LEU A N 1
ATOM 1458 C CA . LEU A 1 185 ? -30.218 6.658 13.834 1.00 89.31 185 LEU A CA 1
ATOM 1459 C C . LEU A 1 185 ? -31.442 7.124 13.028 1.00 89.31 185 LEU A C 1
ATOM 1461 O O . LEU A 1 185 ? -31.626 8.331 12.873 1.00 89.31 185 LEU A O 1
ATOM 1465 N N . LEU A 1 186 ? -32.261 6.205 12.504 1.00 88.94 186 LEU A N 1
ATOM 1466 C CA . LEU A 1 186 ? -33.477 6.542 11.755 1.00 88.94 186 LEU A CA 1
ATOM 1467 C C . LEU A 1 186 ? -34.596 7.044 12.668 1.00 88.94 186 LEU A C 1
ATOM 1469 O O . LEU A 1 186 ? -35.213 8.053 12.340 1.00 88.94 186 LEU A O 1
ATOM 1473 N N . GLU A 1 187 ? -34.819 6.406 13.816 1.00 88.56 187 GLU A N 1
ATOM 1474 C CA . GLU A 1 187 ? -35.776 6.865 14.831 1.00 88.56 187 GLU A CA 1
ATOM 1475 C C . GLU A 1 187 ? -35.419 8.279 15.305 1.00 88.56 187 GLU A C 1
ATOM 1477 O O . GLU A 1 187 ? -36.235 9.196 15.208 1.00 88.56 187 GLU A O 1
ATOM 1482 N N . LYS A 1 188 ? -34.150 8.521 15.670 1.00 85.31 188 LYS A N 1
ATOM 1483 C CA . LYS A 1 188 ? -33.683 9.866 16.046 1.00 85.31 188 LYS A CA 1
ATOM 1484 C C . LYS A 1 188 ? -33.797 10.898 14.921 1.00 85.31 188 LYS A C 1
ATOM 1486 O O . LYS A 1 188 ? -33.960 12.078 15.225 1.00 85.31 188 LYS A O 1
ATOM 1491 N N . ALA A 1 189 ? -33.723 10.484 13.655 1.00 84.56 189 ALA A N 1
ATOM 1492 C CA . ALA A 1 189 ? -33.917 11.366 12.502 1.00 84.56 189 ALA A CA 1
ATOM 1493 C C . ALA A 1 189 ? -35.395 11.671 12.203 1.00 84.56 189 ALA A C 1
ATOM 1495 O O . ALA A 1 189 ? -35.685 12.691 11.578 1.00 84.56 189 ALA A O 1
ATOM 1496 N N . ILE A 1 190 ? -36.317 10.802 12.626 1.00 84.56 190 ILE A N 1
ATOM 1497 C CA . ILE A 1 190 ? -37.767 11.014 12.536 1.00 84.56 190 ILE A CA 1
ATOM 1498 C C . ILE A 1 190 ? -38.236 11.934 13.666 1.00 84.56 190 ILE A C 1
ATOM 1500 O O . ILE A 1 190 ? -38.958 12.892 13.404 1.00 84.56 190 ILE A O 1
ATOM 1504 N N . ASP A 1 191 ? -37.787 11.677 14.897 1.00 80.38 191 ASP A N 1
ATOM 1505 C CA . ASP A 1 191 ? -38.237 12.391 16.099 1.00 80.38 191 ASP A CA 1
ATOM 1506 C C . ASP A 1 191 ? -37.770 13.855 16.169 1.00 80.38 191 ASP A C 1
ATOM 1508 O O . ASP A 1 191 ? -38.355 14.657 16.899 1.00 80.38 191 ASP A O 1
ATOM 1512 N N . ARG A 1 192 ? -36.686 14.220 15.468 1.00 70.88 192 ARG A N 1
ATOM 1513 C CA . ARG A 1 192 ? -36.031 15.528 15.634 1.00 70.88 192 ARG A CA 1
ATOM 1514 C C . ARG A 1 192 ? -35.982 16.358 14.361 1.00 70.88 192 ARG A C 1
ATOM 1516 O O . ARG A 1 192 ? -35.041 16.272 13.579 1.00 70.88 192 ARG A O 1
ATOM 1523 N N . GLU A 1 193 ? -36.914 17.302 14.266 1.00 59.25 193 GLU A N 1
ATOM 1524 C CA . GLU A 1 193 ? -36.872 18.391 13.278 1.00 59.25 193 GLU A CA 1
ATOM 1525 C C . GLU A 1 193 ? -35.686 19.361 13.485 1.00 59.25 193 GLU A C 1
ATOM 1527 O O . GLU A 1 193 ? -35.303 20.067 12.555 1.00 59.25 193 GLU A O 1
ATOM 1532 N N . ALA A 1 194 ? -35.099 19.400 14.690 1.00 53.28 194 ALA A N 1
ATOM 1533 C CA . ALA A 1 194 ? -34.086 20.386 15.085 1.00 53.28 194 ALA A CA 1
ATOM 1534 C C . ALA A 1 194 ? -32.619 19.981 14.820 1.00 53.28 194 ALA A C 1
ATOM 1536 O O . ALA A 1 194 ? -31.752 20.855 14.789 1.00 53.28 194 ALA A O 1
ATOM 1537 N N . ILE A 1 195 ? -32.313 18.688 14.643 1.00 64.44 195 ILE A N 1
ATOM 1538 C CA . ILE A 1 195 ? -30.961 18.256 14.243 1.00 64.44 195 ILE A CA 1
ATOM 1539 C C . ILE A 1 195 ? -30.858 18.348 12.724 1.00 64.44 195 ILE A C 1
ATOM 1541 O O . ILE A 1 195 ? -31.752 17.920 11.995 1.00 64.44 195 ILE A O 1
ATOM 1545 N N . ASP A 1 196 ? -29.748 18.888 12.229 1.00 73.25 196 ASP A N 1
ATOM 1546 C CA . ASP A 1 196 ? -29.554 19.062 10.801 1.00 73.25 196 ASP A CA 1
ATOM 1547 C C . ASP A 1 196 ? -29.496 17.708 10.075 1.00 73.25 196 ASP A C 1
ATOM 1549 O O . ASP A 1 196 ? -28.703 16.817 10.388 1.00 73.25 196 ASP A O 1
ATOM 1553 N N . LEU A 1 197 ? -30.316 17.567 9.028 1.00 80.56 197 LEU A N 1
ATOM 1554 C CA . LEU A 1 197 ? -30.377 16.360 8.192 1.00 80.56 197 LEU A CA 1
ATOM 1555 C C . LEU A 1 197 ? -29.003 15.997 7.578 1.00 80.56 197 LEU A C 1
ATOM 1557 O O . LEU A 1 197 ? -28.759 14.853 7.190 1.00 80.56 197 LEU A O 1
ATOM 1561 N N . TYR A 1 198 ? -28.091 16.973 7.510 1.00 81.12 198 TYR A N 1
ATOM 1562 C CA . TYR A 1 198 ? -26.698 16.807 7.110 1.00 81.12 198 TYR A CA 1
ATOM 1563 C C . TYR A 1 198 ? -25.879 15.953 8.096 1.00 81.12 198 TYR A C 1
ATOM 1565 O O . TYR A 1 198 ? -25.145 15.078 7.635 1.00 81.12 198 TYR A O 1
ATOM 1573 N N . THR A 1 199 ? -26.052 16.103 9.414 1.00 86.25 199 THR A N 1
ATOM 1574 C CA . THR A 1 199 ? -25.401 15.239 10.418 1.00 86.25 199 THR A CA 1
ATOM 1575 C C . THR A 1 199 ? -25.829 13.787 10.267 1.00 86.25 199 THR A C 1
ATOM 1577 O O . THR A 1 199 ? -24.973 12.911 10.133 1.00 86.25 199 THR A O 1
ATOM 1580 N N . PHE A 1 200 ? -27.137 13.519 10.198 1.00 87.44 200 PHE A N 1
ATOM 1581 C CA . PHE A 1 200 ? -27.638 12.163 9.951 1.00 87.44 200 PHE A CA 1
ATOM 1582 C C . PHE A 1 200 ? -27.074 11.597 8.647 1.00 87.44 200 PHE A C 1
ATOM 1584 O O . PHE A 1 200 ? -26.528 10.495 8.639 1.00 87.44 200 PHE A O 1
ATOM 1591 N N . LYS A 1 201 ? -27.103 12.374 7.556 1.00 84.31 201 LYS A N 1
ATOM 1592 C CA . LYS A 1 201 ? -26.498 11.976 6.279 1.00 84.31 201 LYS A CA 1
ATOM 1593 C C . LYS A 1 201 ? -25.012 11.622 6.421 1.00 84.31 201 LYS A C 1
ATOM 1595 O O . LYS A 1 201 ? -24.585 10.628 5.840 1.00 84.31 201 LYS A O 1
ATOM 1600 N N . LYS A 1 202 ? -24.225 12.395 7.177 1.00 88.06 202 LYS A N 1
ATOM 1601 C CA . LYS A 1 202 ? -22.803 12.104 7.418 1.00 88.06 202 LYS A CA 1
ATOM 1602 C C . LYS A 1 202 ? -22.598 10.823 8.222 1.00 88.06 202 LYS A C 1
ATOM 1604 O O . LYS A 1 202 ? -21.752 10.024 7.834 1.00 88.06 202 LYS A O 1
ATOM 1609 N N . LEU A 1 203 ? -23.394 10.587 9.265 1.00 90.69 203 LEU A N 1
ATOM 1610 C CA . LEU A 1 203 ? -23.351 9.340 10.035 1.00 90.69 203 LEU A CA 1
ATOM 1611 C C . LEU A 1 203 ? -23.707 8.124 9.158 1.00 90.69 203 LEU A C 1
ATOM 1613 O O . LEU A 1 203 ? -22.969 7.143 9.164 1.00 90.69 203 LEU A O 1
ATOM 1617 N N . PHE A 1 204 ? -24.748 8.210 8.320 1.00 90.38 204 PHE A N 1
ATOM 1618 C CA . PHE A 1 204 ? -25.088 7.137 7.373 1.00 90.38 204 PHE A CA 1
ATOM 1619 C C . PHE A 1 204 ? -24.006 6.899 6.312 1.00 90.38 204 PHE A C 1
ATOM 1621 O O . PHE A 1 204 ? -23.708 5.747 6.018 1.00 90.38 204 PHE A O 1
ATOM 1628 N N . GLN A 1 205 ? -23.374 7.950 5.777 1.00 87.88 205 GLN A N 1
ATOM 1629 C CA . GLN A 1 205 ? -22.242 7.808 4.846 1.00 87.88 205 GLN A CA 1
ATOM 1630 C C . GLN A 1 205 ? -21.019 7.152 5.503 1.00 87.88 205 GLN A C 1
ATOM 1632 O O . GLN A 1 205 ? -20.312 6.382 4.857 1.00 87.88 205 GLN A O 1
ATOM 1637 N N . ILE A 1 206 ? -20.766 7.448 6.781 1.00 89.00 206 ILE A N 1
ATOM 1638 C CA . ILE A 1 206 ? -19.701 6.802 7.552 1.00 89.00 206 ILE A CA 1
ATOM 1639 C C . ILE A 1 206 ? -20.022 5.317 7.768 1.00 89.00 206 ILE A C 1
ATOM 1641 O O . ILE A 1 206 ? -19.142 4.487 7.564 1.00 89.00 206 ILE A O 1
ATOM 1645 N N . LEU A 1 207 ? -21.268 4.967 8.108 1.00 89.56 207 LEU A N 1
ATOM 1646 C CA . LEU A 1 207 ? -21.690 3.569 8.254 1.00 89.56 207 LEU A CA 1
ATOM 1647 C C . LEU A 1 207 ? -21.617 2.783 6.944 1.00 89.56 207 LEU A C 1
ATOM 1649 O O . LEU A 1 207 ? -21.067 1.685 6.932 1.00 89.56 207 LEU A O 1
ATOM 1653 N N . GLU A 1 208 ? -22.108 3.349 5.841 1.00 88.81 208 GLU A N 1
ATOM 1654 C CA . GLU A 1 208 ? -22.035 2.734 4.508 1.00 88.81 208 GLU A CA 1
ATOM 1655 C C . GLU A 1 208 ? -20.576 2.496 4.078 1.00 88.81 208 GLU A C 1
ATOM 1657 O O . GLU A 1 208 ? -20.265 1.469 3.481 1.00 88.81 208 GLU A O 1
ATOM 1662 N N . GLY A 1 209 ? -19.660 3.409 4.426 1.00 84.38 209 GLY A N 1
ATOM 1663 C CA . GLY A 1 209 ? -18.224 3.255 4.167 1.00 84.38 209 GLY A CA 1
ATOM 1664 C C . GLY A 1 209 ? -17.488 2.301 5.118 1.00 84.38 209 GLY A C 1
ATOM 1665 O O . GLY A 1 209 ? -16.445 1.770 4.745 1.00 84.38 209 GLY A O 1
ATOM 1666 N N . ALA A 1 210 ? -18.008 2.079 6.329 1.00 82.56 210 ALA A N 1
ATOM 1667 C CA . ALA A 1 210 ? -17.411 1.221 7.359 1.00 82.56 210 ALA A CA 1
ATOM 1668 C C . ALA A 1 210 ? -17.948 -0.224 7.355 1.00 82.56 210 ALA A C 1
ATOM 1670 O O . ALA A 1 210 ? -17.592 -1.021 8.224 1.00 82.56 210 ALA A O 1
ATOM 1671 N N . THR A 1 211 ? -18.825 -0.570 6.411 1.00 86.56 211 THR A N 1
ATOM 1672 C CA . THR A 1 211 ? -19.507 -1.870 6.352 1.00 86.56 211 THR A CA 1
ATOM 1673 C C . THR A 1 211 ? -19.420 -2.487 4.962 1.00 86.56 211 THR A C 1
ATOM 1675 O O . THR A 1 211 ? -19.163 -1.818 3.962 1.00 86.56 211 THR A O 1
ATOM 1678 N N . LEU A 1 212 ? -19.616 -3.805 4.876 1.00 83.12 212 LEU A N 1
ATOM 1679 C CA . LEU A 1 212 ? -19.740 -4.465 3.580 1.00 83.12 212 LEU A CA 1
ATOM 1680 C C . LEU A 1 212 ? -21.072 -4.059 2.941 1.00 83.12 212 LEU A C 1
ATOM 1682 O O . LEU A 1 212 ? -22.117 -4.142 3.581 1.00 83.12 212 LEU A O 1
ATOM 1686 N N . HIS A 1 213 ? -21.044 -3.691 1.657 1.00 80.50 213 HIS A N 1
ATOM 1687 C CA . HIS A 1 213 ? -22.224 -3.205 0.930 1.00 80.50 213 HIS A CA 1
ATOM 1688 C C . HIS A 1 213 ? -23.443 -4.141 1.048 1.00 80.50 213 HIS A C 1
ATOM 1690 O O . HIS A 1 213 ? -24.570 -3.675 1.192 1.00 80.50 213 HIS A O 1
ATOM 1696 N N . ASN A 1 214 ? -23.215 -5.460 1.049 1.00 84.38 214 ASN A N 1
ATOM 1697 C CA . ASN A 1 214 ? -24.276 -6.453 1.225 1.00 84.38 214 ASN A CA 1
ATOM 1698 C C . ASN A 1 214 ? -24.852 -6.454 2.652 1.00 84.38 214 ASN A C 1
ATOM 1700 O O . ASN A 1 214 ? -26.068 -6.501 2.787 1.00 84.38 214 ASN A O 1
ATOM 1704 N N . SER A 1 215 ? -24.020 -6.354 3.697 1.00 86.19 215 SER A N 1
ATOM 1705 C CA . SER A 1 215 ? -24.481 -6.237 5.092 1.00 86.19 215 SER A CA 1
ATOM 1706 C C . SER A 1 215 ? -25.356 -4.999 5.277 1.00 86.19 215 SER A C 1
ATOM 1708 O O . SER A 1 215 ? -26.502 -5.113 5.695 1.00 86.19 215 SER A O 1
ATOM 1710 N N . PHE A 1 216 ? -24.859 -3.829 4.861 1.00 88.69 216 PHE A N 1
ATOM 1711 C CA . PHE A 1 216 ? -25.587 -2.560 4.958 1.00 88.69 216 PHE A CA 1
ATOM 1712 C C . PHE A 1 216 ? -26.927 -2.597 4.215 1.00 88.69 216 PHE A C 1
ATOM 1714 O O . PHE A 1 216 ? -27.950 -2.141 4.724 1.00 88.69 216 PHE A O 1
ATOM 1721 N N . LYS A 1 217 ? -26.935 -3.187 3.013 1.00 86.69 217 LYS A N 1
ATOM 1722 C CA . LYS A 1 217 ? -28.154 -3.393 2.233 1.00 86.69 217 LYS A CA 1
ATOM 1723 C C . LYS A 1 217 ? -29.142 -4.313 2.964 1.00 86.69 217 LYS A C 1
ATOM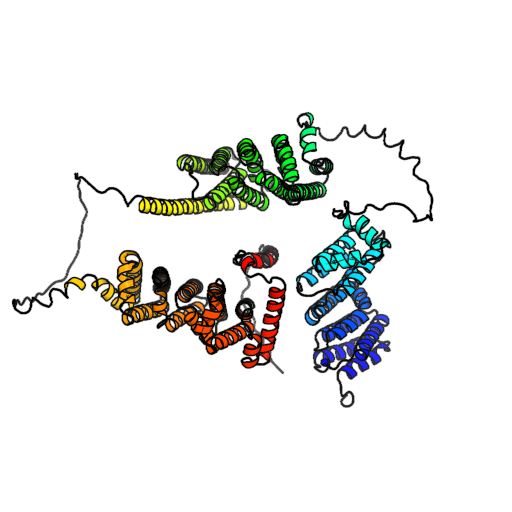 1725 O O . LYS A 1 217 ? -30.311 -3.951 3.073 1.00 86.69 217 LYS A O 1
ATOM 1730 N N . ASN A 1 218 ? -28.684 -5.460 3.465 1.00 89.25 218 ASN A N 1
ATOM 1731 C CA . ASN A 1 218 ? -29.526 -6.428 4.168 1.00 89.25 218 ASN A CA 1
ATOM 1732 C C . ASN A 1 218 ? -30.143 -5.812 5.434 1.00 89.25 218 ASN A C 1
ATOM 1734 O O . ASN A 1 218 ? -31.346 -5.945 5.635 1.00 89.25 218 ASN A O 1
ATOM 1738 N N . SER A 1 219 ? -29.369 -5.059 6.227 1.00 90.62 219 SER A N 1
ATOM 1739 C CA . SER A 1 219 ? -29.894 -4.335 7.393 1.00 90.62 219 SER A CA 1
ATOM 1740 C C . SER A 1 219 ? -31.022 -3.369 7.004 1.00 90.62 219 SER A C 1
ATOM 1742 O O . SER A 1 219 ? -32.048 -3.335 7.675 1.00 90.62 219 SER A O 1
ATOM 1744 N N . ILE A 1 220 ? -30.897 -2.621 5.896 1.00 88.00 220 ILE A N 1
ATOM 1745 C CA . ILE A 1 220 ? -31.983 -1.745 5.408 1.00 88.00 220 ILE A CA 1
ATOM 1746 C C . ILE A 1 220 ? -33.213 -2.558 4.980 1.00 88.00 220 ILE A C 1
ATOM 1748 O O . ILE A 1 220 ? -34.344 -2.146 5.239 1.00 88.00 220 ILE A O 1
ATOM 1752 N N . GLU A 1 221 ? -33.026 -3.695 4.310 1.00 88.44 221 GLU A N 1
ATOM 1753 C CA . GLU A 1 221 ? -34.138 -4.550 3.879 1.00 88.44 221 GLU A CA 1
ATOM 1754 C C . GLU A 1 221 ? -34.893 -5.158 5.080 1.00 88.44 221 GLU A C 1
ATOM 1756 O O . GLU A 1 221 ? -36.125 -5.188 5.050 1.00 88.44 221 GLU A O 1
ATOM 1761 N N . ASN A 1 222 ? -34.194 -5.505 6.168 1.00 89.19 222 ASN A N 1
ATOM 1762 C CA . ASN A 1 222 ? -34.774 -6.033 7.411 1.00 89.19 222 ASN A CA 1
ATOM 1763 C C . ASN A 1 222 ? -35.563 -4.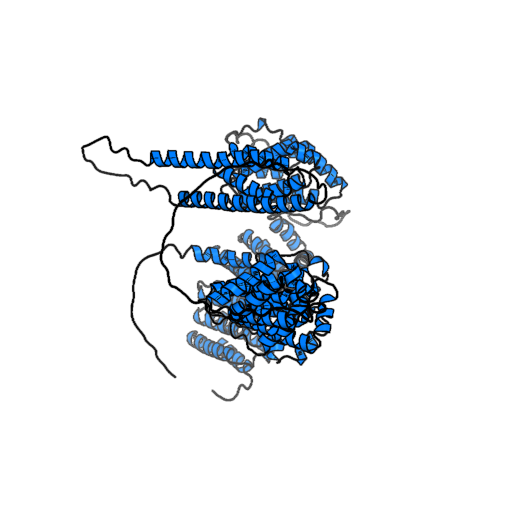999 8.244 1.00 89.19 222 ASN A C 1
ATOM 1765 O O . ASN A 1 222 ? -36.472 -5.376 8.985 1.00 89.19 222 ASN A O 1
ATOM 1769 N N . MET A 1 223 ? -35.254 -3.701 8.130 1.00 89.81 223 MET A N 1
ATOM 1770 C CA . MET A 1 223 ? -35.875 -2.653 8.958 1.00 89.81 223 MET A CA 1
ATOM 1771 C C . MET A 1 223 ? -37.403 -2.575 8.828 1.00 89.81 223 MET A C 1
ATOM 1773 O O . MET A 1 223 ? -37.936 -2.807 7.740 1.00 89.81 223 MET A O 1
ATOM 1777 N N . PRO A 1 224 ? -38.117 -2.108 9.873 1.00 93.62 224 PRO A N 1
ATOM 1778 C CA . PRO A 1 224 ? -39.533 -1.750 9.793 1.00 93.62 224 PRO A CA 1
ATOM 1779 C C . PRO A 1 224 ? -39.853 -0.813 8.617 1.00 93.62 224 PRO A C 1
ATOM 1781 O O . PRO A 1 224 ? -39.126 0.149 8.360 1.00 93.62 224 PRO A O 1
ATOM 1784 N N . ASP A 1 225 ? -40.987 -1.038 7.941 1.00 88.69 225 ASP A N 1
ATOM 1785 C CA . ASP A 1 225 ? -41.351 -0.330 6.700 1.00 88.69 225 ASP A CA 1
ATOM 1786 C C . ASP A 1 225 ? -41.349 1.202 6.830 1.00 88.69 225 ASP A C 1
ATOM 1788 O O . ASP A 1 225 ? -41.018 1.898 5.871 1.00 88.69 225 ASP A O 1
ATOM 1792 N N . HIS A 1 226 ? -41.685 1.746 8.003 1.00 88.88 226 HIS A N 1
ATOM 1793 C CA . HIS A 1 226 ? -41.690 3.191 8.240 1.00 88.88 226 HIS A CA 1
ATOM 1794 C C . HIS A 1 226 ? -40.268 3.779 8.311 1.00 88.88 226 HIS A C 1
ATOM 1796 O O . HIS A 1 226 ? -40.015 4.809 7.684 1.00 88.88 226 HIS A O 1
ATOM 1802 N N . LEU A 1 227 ? -39.322 3.097 8.973 1.00 89.75 227 LEU A N 1
ATOM 1803 C CA . LEU A 1 227 ? -37.902 3.472 8.983 1.00 89.75 227 LEU A CA 1
ATOM 1804 C C . LEU A 1 227 ? -37.292 3.298 7.590 1.00 89.75 227 LEU A C 1
ATOM 1806 O O . LEU A 1 227 ? -36.639 4.209 7.082 1.00 89.75 227 LEU A O 1
ATOM 1810 N N . ARG A 1 228 ? -37.580 2.170 6.925 1.00 90.88 228 ARG A N 1
ATOM 1811 C CA . ARG A 1 228 ? -37.124 1.887 5.557 1.00 90.88 228 ARG A CA 1
ATOM 1812 C C . ARG A 1 228 ? -37.631 2.945 4.572 1.00 90.88 228 ARG A C 1
ATOM 1814 O O . ARG A 1 228 ? -36.866 3.461 3.760 1.00 90.88 228 ARG A O 1
ATOM 1821 N N . SER A 1 229 ? -38.904 3.328 4.691 1.00 83.88 229 SER A N 1
ATOM 1822 C CA . SER A 1 229 ? -39.526 4.423 3.941 1.00 83.88 229 SER A CA 1
ATOM 1823 C C . SER A 1 229 ? -38.880 5.771 4.258 1.00 83.88 229 SER A C 1
ATOM 1825 O O . SER A 1 229 ? -38.570 6.512 3.331 1.00 83.88 229 SER A O 1
ATOM 1827 N N . PHE A 1 230 ? -38.605 6.099 5.524 1.00 83.50 230 PHE A N 1
ATOM 1828 C CA . PHE A 1 230 ? -37.945 7.356 5.885 1.00 83.50 230 PHE A CA 1
ATOM 1829 C C . PHE A 1 230 ? -36.505 7.431 5.357 1.00 83.50 230 PHE A C 1
ATOM 1831 O O . PHE A 1 230 ? -36.140 8.423 4.721 1.00 83.50 230 PHE A O 1
ATOM 1838 N N . TYR A 1 231 ? -35.708 6.371 5.528 1.00 83.69 231 TYR A N 1
ATOM 1839 C CA . TYR A 1 231 ? -34.382 6.261 4.918 1.00 83.69 231 TYR A CA 1
ATOM 1840 C C . TYR A 1 231 ? -34.477 6.470 3.406 1.00 83.69 231 TYR A C 1
ATOM 1842 O O . TYR A 1 231 ? -33.809 7.350 2.854 1.00 83.69 231 TYR A O 1
ATOM 1850 N N . PHE A 1 232 ? -35.358 5.720 2.736 1.00 80.50 232 PHE A N 1
ATOM 1851 C CA . PHE A 1 232 ? -35.488 5.807 1.292 1.00 80.50 232 PHE A CA 1
ATOM 1852 C C . PHE A 1 232 ? -36.048 7.134 0.802 1.00 80.50 232 PHE A C 1
ATOM 1854 O O . PHE A 1 232 ? -35.597 7.530 -0.261 1.00 80.50 232 PHE A O 1
ATOM 1861 N N . ASN A 1 233 ? -36.940 7.823 1.526 1.00 75.19 233 ASN A N 1
ATOM 1862 C CA . ASN A 1 233 ? -37.656 9.029 1.075 1.00 75.19 233 ASN A CA 1
ATOM 1863 C C . ASN A 1 233 ? -37.053 10.361 1.554 1.00 75.19 233 ASN A C 1
ATOM 1865 O O . ASN A 1 233 ? -37.085 11.341 0.814 1.00 75.19 233 ASN A O 1
ATOM 1869 N N . ARG A 1 234 ? -36.482 10.420 2.762 1.00 70.75 234 ARG A N 1
ATOM 1870 C CA . ARG A 1 234 ? -35.910 11.647 3.348 1.00 70.75 234 ARG A CA 1
ATOM 1871 C C . ARG A 1 234 ? -34.387 11.660 3.295 1.00 70.75 234 ARG A C 1
ATOM 1873 O O . ARG A 1 234 ? -33.816 12.643 2.835 1.00 70.75 234 ARG A O 1
ATOM 1880 N N . LEU A 1 235 ? -33.715 10.581 3.695 1.00 66.94 235 LEU A N 1
ATOM 1881 C CA . LEU A 1 235 ? -32.246 10.569 3.775 1.00 66.94 235 LEU A CA 1
ATOM 1882 C C . LEU A 1 235 ? -31.582 10.262 2.419 1.00 66.94 235 LEU A C 1
ATOM 1884 O O . LEU A 1 235 ? -30.638 10.951 2.026 1.00 66.94 235 LEU A O 1
ATOM 1888 N N . ARG A 1 236 ? -32.112 9.303 1.647 1.00 62.16 236 ARG A N 1
ATOM 1889 C CA . ARG A 1 236 ? -31.544 8.895 0.347 1.00 62.16 236 ARG A CA 1
ATOM 1890 C C . ARG A 1 236 ? -31.821 9.881 -0.800 1.00 62.16 236 ARG A C 1
ATOM 1892 O O . ARG A 1 236 ? -30.954 10.053 -1.654 1.00 62.16 236 ARG A O 1
ATOM 1899 N N . TRP A 1 237 ? -32.956 10.596 -0.844 1.00 47.25 237 TRP A N 1
ATOM 1900 C CA . TRP A 1 237 ? -33.223 11.560 -1.945 1.00 47.25 237 TRP A CA 1
ATOM 1901 C C . TRP A 1 237 ? -32.353 12.821 -1.879 1.00 47.25 237 TRP A C 1
ATOM 1903 O O . TRP A 1 237 ? -31.995 13.374 -2.924 1.00 47.25 237 TRP A O 1
ATOM 1913 N N . TYR A 1 238 ? -31.849 13.196 -0.698 1.00 45.09 238 TYR A N 1
ATOM 1914 C CA . TYR A 1 238 ? -30.767 14.183 -0.583 1.00 45.09 238 TYR A CA 1
ATOM 1915 C C . TYR A 1 238 ? -29.419 13.682 -1.175 1.00 45.09 238 TYR A C 1
ATOM 1917 O O . TYR A 1 238 ? -28.419 14.412 -1.131 1.00 45.09 238 TYR A O 1
ATOM 1925 N N . GLY A 1 239 ? -29.389 12.502 -1.819 1.00 38.47 239 GLY A N 1
ATOM 1926 C CA . GLY A 1 239 ? -28.268 11.920 -2.574 1.00 38.47 239 GLY A CA 1
ATOM 1927 C C . GLY A 1 239 ? -28.649 10.842 -3.618 1.00 38.47 239 GLY A C 1
ATOM 1928 O O . GLY A 1 239 ? -27.999 9.812 -3.654 1.00 38.47 239 GLY A O 1
ATOM 1929 N N . VAL A 1 240 ? -29.690 11.070 -4.437 1.00 31.34 240 VAL A N 1
ATOM 1930 C CA . VAL A 1 240 ? -30.118 10.314 -5.654 1.00 31.34 240 VAL A CA 1
ATOM 1931 C C . VAL A 1 240 ? -29.698 8.826 -5.793 1.00 31.34 240 VAL A C 1
ATOM 1933 O O . VAL A 1 240 ? -28.642 8.522 -6.342 1.00 31.34 240 VAL A O 1
ATOM 1936 N N . LYS A 1 241 ? -30.634 7.899 -5.534 1.00 37.41 241 LYS A N 1
ATOM 1937 C CA . LYS A 1 241 ? -31.279 7.079 -6.596 1.00 37.41 241 LYS A CA 1
ATOM 1938 C C . LYS A 1 241 ? -32.396 6.175 -6.047 1.00 37.41 241 LYS A C 1
ATOM 1940 O O . LYS A 1 241 ? -32.186 5.534 -5.018 1.00 37.41 241 LYS A O 1
ATOM 1945 N N . PRO A 1 242 ? -33.529 6.024 -6.760 1.00 30.30 242 PRO A N 1
ATOM 1946 C CA . PRO A 1 242 ? -34.365 4.839 -6.630 1.00 30.30 242 PRO A CA 1
ATOM 1947 C C . PRO A 1 242 ? -33.689 3.650 -7.338 1.00 30.30 242 PRO A C 1
ATOM 1949 O O . PRO A 1 242 ? -33.072 3.804 -8.392 1.00 30.30 242 PRO A O 1
ATOM 1952 N N . LEU A 1 243 ? -33.832 2.457 -6.767 1.00 31.19 243 LEU A N 1
ATOM 1953 C CA . LEU A 1 243 ? -33.511 1.174 -7.394 1.00 31.19 243 LEU A CA 1
ATOM 1954 C C . LEU A 1 243 ? -34.676 0.239 -7.065 1.00 31.19 243 LEU A C 1
ATOM 1956 O O . LEU A 1 243 ? -34.914 -0.013 -5.888 1.00 31.19 243 LEU A O 1
ATOM 1960 N N . GLY A 1 244 ? -35.410 -0.211 -8.087 1.00 33.16 244 GLY A N 1
ATOM 1961 C CA . GLY A 1 244 ? -36.619 -1.030 -7.920 1.00 33.16 244 GLY A CA 1
ATOM 1962 C C . GLY A 1 244 ? -37.906 -0.378 -8.437 1.00 33.16 244 GLY A C 1
ATOM 1963 O O . GLY A 1 244 ? -38.872 -0.264 -7.694 1.00 33.16 244 GLY A O 1
ATOM 1964 N N . ALA A 1 245 ? -37.932 0.031 -9.709 1.00 32.19 245 ALA A N 1
ATOM 1965 C CA . ALA A 1 245 ? -39.149 0.479 -10.394 1.00 32.19 245 ALA A CA 1
ATOM 1966 C C . ALA A 1 245 ? -39.361 -0.258 -11.731 1.00 32.19 245 ALA A C 1
ATOM 1968 O O . ALA A 1 245 ? -39.708 0.367 -12.719 1.00 32.19 245 ALA A O 1
ATOM 1969 N N . ASP A 1 246 ? -39.146 -1.581 -11.734 1.00 33.62 246 ASP A N 1
ATOM 1970 C CA . ASP A 1 246 ? -39.530 -2.492 -12.835 1.00 33.62 246 ASP A CA 1
ATOM 1971 C C . ASP A 1 246 ? -40.029 -3.878 -12.347 1.00 33.62 246 ASP A C 1
ATOM 1973 O O . ASP A 1 246 ? -40.370 -4.737 -13.155 1.00 33.62 246 ASP A O 1
ATOM 1977 N N . GLN A 1 247 ? -40.108 -4.127 -11.028 1.00 32.66 247 GLN A N 1
ATOM 1978 C CA . GLN A 1 247 ? -40.600 -5.400 -10.462 1.00 32.66 247 GLN A CA 1
ATOM 1979 C C . GLN A 1 247 ? -41.453 -5.218 -9.191 1.00 32.66 247 GLN A C 1
ATOM 1981 O O . GLN A 1 247 ? -41.205 -5.857 -8.178 1.00 32.66 247 GLN A O 1
ATOM 1986 N N . TYR A 1 248 ? -42.486 -4.370 -9.246 1.00 30.66 248 TYR A N 1
ATOM 1987 C CA . TYR A 1 248 ? -43.616 -4.435 -8.302 1.00 30.66 248 TYR A CA 1
ATOM 1988 C C . TYR A 1 248 ? -44.934 -4.068 -8.994 1.00 30.66 248 TYR A C 1
ATOM 1990 O O . TYR A 1 248 ? -45.469 -2.970 -8.848 1.00 30.66 248 TYR A O 1
ATOM 1998 N N . SER A 1 249 ? -45.495 -5.027 -9.730 1.00 27.84 249 SER A N 1
ATOM 1999 C CA . SER A 1 249 ? -46.910 -5.022 -10.097 1.00 27.84 249 SER A CA 1
ATOM 2000 C C . SER A 1 249 ? -47.758 -5.393 -8.874 1.00 27.84 249 SER A C 1
ATOM 2002 O O . SER A 1 249 ? -48.207 -6.528 -8.729 1.00 27.84 249 SER A O 1
ATOM 2004 N N . PHE A 1 250 ? -47.993 -4.428 -7.979 1.00 27.47 250 PHE A N 1
ATOM 2005 C CA . PHE A 1 250 ? -48.949 -4.609 -6.883 1.00 27.47 250 PHE A CA 1
ATOM 2006 C C . PHE A 1 250 ? -50.382 -4.597 -7.434 1.00 27.47 250 PHE A C 1
ATOM 2008 O O . PHE A 1 250 ? -51.037 -3.560 -7.551 1.00 27.47 250 PHE A O 1
ATOM 2015 N N . SER A 1 251 ? -50.871 -5.776 -7.809 1.00 28.19 251 SER A N 1
ATOM 2016 C CA . SER A 1 251 ? -52.271 -5.985 -8.151 1.00 28.19 251 SER A CA 1
ATOM 2017 C C . SER A 1 251 ? -53.141 -5.941 -6.894 1.00 28.19 251 SER A C 1
ATOM 2019 O O . SER A 1 251 ? -52.988 -6.784 -6.018 1.00 28.19 251 SER A O 1
ATOM 2021 N N . GLY A 1 252 ? -54.104 -5.019 -6.866 1.00 26.36 252 GLY A N 1
ATOM 2022 C CA . GLY A 1 252 ? -55.436 -5.256 -6.299 1.00 26.36 252 GLY A CA 1
ATOM 2023 C C . GLY A 1 252 ? -55.574 -5.597 -4.805 1.00 26.36 252 GLY A C 1
ATOM 2024 O O . GLY A 1 252 ? -55.549 -6.758 -4.420 1.00 26.36 252 GLY A O 1
ATOM 2025 N N . HIS A 1 253 ? -56.017 -4.579 -4.059 1.00 28.34 253 HIS A N 1
ATOM 2026 C CA . HIS A 1 253 ? -56.935 -4.655 -2.908 1.00 28.34 253 HIS A CA 1
ATOM 2027 C C . HIS A 1 253 ? -56.388 -4.892 -1.482 1.00 28.34 253 HIS A C 1
ATOM 2029 O O . HIS A 1 253 ? -55.559 -5.747 -1.209 1.00 28.34 253 HIS A O 1
ATOM 2035 N N . ASN A 1 254 ? -57.016 -4.144 -0.562 1.00 29.56 254 ASN A N 1
ATOM 2036 C CA . ASN A 1 254 ? -57.006 -4.265 0.902 1.00 29.56 254 ASN A CA 1
ATOM 2037 C C . ASN A 1 254 ? -55.740 -3.848 1.674 1.00 29.56 254 ASN A C 1
ATOM 2039 O O . ASN A 1 254 ? -55.103 -4.651 2.343 1.00 29.56 254 ASN A O 1
ATOM 2043 N N . ALA A 1 255 ? -55.541 -2.530 1.768 1.00 27.48 255 ALA A N 1
ATOM 2044 C CA . ALA A 1 255 ? -55.178 -1.896 3.038 1.00 27.48 255 ALA A CA 1
ATOM 2045 C C . ALA A 1 255 ? -56.165 -0.744 3.300 1.00 27.48 255 ALA A C 1
ATOM 2047 O O . ALA A 1 255 ? -56.265 0.196 2.509 1.00 27.48 255 ALA A O 1
ATOM 2048 N N . GLN A 1 256 ? -56.979 -0.863 4.352 1.00 27.39 256 GLN A N 1
ATOM 2049 C CA . GLN A 1 256 ? -58.004 0.128 4.691 1.00 27.39 256 GLN A CA 1
ATOM 2050 C C . GLN A 1 256 ? -57.412 1.333 5.441 1.00 27.39 256 GLN A C 1
ATOM 2052 O O . GLN A 1 256 ? -56.368 1.250 6.079 1.00 27.39 256 GLN A O 1
ATOM 2057 N N . ARG A 1 257 ? -58.130 2.459 5.346 1.00 27.38 257 ARG A N 1
ATOM 2058 C CA . ARG A 1 257 ? -57.903 3.728 6.060 1.00 27.38 257 ARG A CA 1
ATOM 2059 C C . ARG A 1 257 ? -57.646 3.543 7.562 1.00 27.38 257 ARG A C 1
ATOM 2061 O O . ARG A 1 257 ? -58.303 2.704 8.169 1.00 27.38 257 ARG A O 1
ATOM 2068 N N . LEU A 1 258 ? -56.913 4.488 8.165 1.00 26.16 258 LEU A N 1
ATOM 2069 C CA . LEU A 1 258 ? -57.419 5.529 9.097 1.00 26.16 258 LEU A CA 1
ATOM 2070 C C . LEU A 1 258 ? -56.233 6.419 9.582 1.00 26.16 258 LEU A C 1
ATOM 2072 O O . LEU A 1 258 ? -55.094 6.115 9.239 1.00 26.16 258 LEU A O 1
ATOM 2076 N N . PRO A 1 259 ? -56.467 7.533 10.308 1.00 34.44 259 PRO A N 1
ATOM 2077 C CA . PRO A 1 259 ? -56.826 8.880 9.830 1.00 34.44 259 PRO A CA 1
ATOM 2078 C C . PRO A 1 259 ? -55.616 9.861 9.934 1.00 34.44 259 PRO A C 1
ATOM 2080 O O . PRO A 1 259 ? -54.598 9.522 10.518 1.00 34.44 259 PRO A O 1
ATOM 2083 N N . PHE A 1 260 ? -55.582 11.065 9.346 1.00 26.84 260 PHE A N 1
ATOM 2084 C CA . PHE A 1 260 ? -56.482 12.209 9.563 1.00 26.84 260 PHE A CA 1
ATOM 2085 C C . PHE A 1 260 ? -56.637 13.100 8.314 1.00 26.84 260 PHE A C 1
ATOM 2087 O O . PHE A 1 260 ? -55.683 13.376 7.587 1.00 26.84 260 PHE A O 1
ATOM 2094 N N . ASP A 1 261 ? -57.860 13.584 8.093 1.00 27.22 261 ASP A N 1
ATOM 2095 C CA . ASP A 1 261 ? -58.231 14.505 7.015 1.00 27.22 261 ASP A CA 1
ATOM 2096 C C . ASP A 1 261 ? -57.866 15.976 7.331 1.00 27.22 261 ASP A C 1
ATOM 2098 O O . ASP A 1 261 ? -58.297 16.490 8.354 1.00 27.22 261 ASP A O 1
ATOM 2102 N N . LYS A 1 262 ? -57.167 16.632 6.381 1.00 28.27 262 LYS A N 1
ATOM 2103 C CA . LYS A 1 262 ? -57.523 17.892 5.655 1.00 28.27 262 LYS A CA 1
ATOM 2104 C C . LYS A 1 262 ? -57.902 19.192 6.427 1.00 28.27 262 LYS A C 1
ATOM 2106 O O . LYS A 1 262 ? -58.301 19.132 7.578 1.00 28.27 262 LYS A O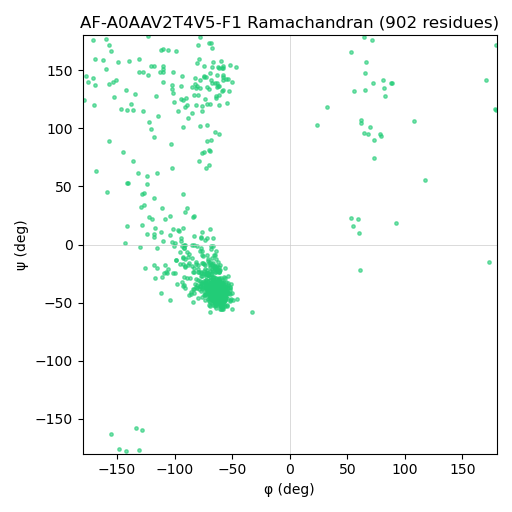 1
ATOM 2111 N N . PRO A 1 263 ? -57.926 20.384 5.765 1.00 36.50 263 PRO A N 1
ATOM 2112 C CA . PRO A 1 263 ? -57.543 20.708 4.378 1.00 36.50 263 PRO A CA 1
ATOM 2113 C C . PRO A 1 263 ? -56.539 21.877 4.223 1.00 36.50 263 PRO A C 1
ATOM 2115 O O . PRO A 1 263 ? -56.648 22.902 4.887 1.00 36.50 263 PRO A O 1
ATOM 2118 N N . LEU A 1 264 ? -55.691 21.826 3.187 1.00 26.47 264 LEU A N 1
ATOM 2119 C CA . LEU A 1 264 ? -55.158 23.052 2.553 1.00 26.47 264 LEU A CA 1
ATOM 2120 C C . LEU A 1 264 ? -55.037 22.965 1.015 1.00 26.47 264 LEU A C 1
ATOM 2122 O O . LEU A 1 264 ? -54.413 23.799 0.366 1.00 26.47 264 LEU A O 1
ATOM 2126 N N . ALA A 1 265 ? -55.702 21.977 0.407 1.00 27.36 265 ALA A N 1
ATOM 2127 C CA . ALA A 1 265 ? -55.642 21.677 -1.027 1.00 27.36 265 ALA A CA 1
ATOM 2128 C C . ALA A 1 265 ? -56.714 22.401 -1.878 1.00 27.36 265 ALA A C 1
ATOM 2130 O O . ALA A 1 265 ? -57.124 21.892 -2.916 1.00 27.36 265 ALA A O 1
ATOM 2131 N N . SER A 1 266 ? -57.183 23.582 -1.454 1.00 28.69 266 SER A N 1
ATOM 2132 C CA . SER A 1 266 ? -58.183 24.381 -2.193 1.00 28.69 266 SER A CA 1
ATOM 2133 C C . SER A 1 266 ? -57.786 25.847 -2.423 1.00 28.69 266 SER A C 1
ATOM 2135 O O . SER A 1 266 ? -58.645 26.664 -2.742 1.00 28.69 266 SER A O 1
ATOM 2137 N N . LYS A 1 267 ? -56.497 26.195 -2.274 1.00 30.02 267 LYS A N 1
ATOM 2138 C CA . LYS A 1 267 ? -55.965 27.540 -2.591 1.00 30.02 267 LYS A CA 1
ATOM 2139 C C . LYS A 1 267 ? -54.718 27.579 -3.486 1.00 30.02 267 LYS A C 1
ATOM 2141 O O . LYS A 1 267 ? -54.277 28.664 -3.838 1.00 30.02 267 LYS A O 1
ATOM 2146 N N . VAL A 1 268 ? -54.164 26.433 -3.892 1.00 30.19 268 VAL A N 1
ATOM 2147 C CA . VAL A 1 268 ? -52.899 26.390 -4.660 1.00 30.19 268 VAL A CA 1
ATOM 2148 C C . VAL A 1 268 ? -53.122 26.364 -6.184 1.00 30.19 268 VAL A C 1
ATOM 2150 O O . VAL A 1 268 ? -52.374 26.997 -6.924 1.00 30.19 268 VAL A O 1
ATOM 2153 N N . ASN A 1 269 ? -54.207 25.751 -6.675 1.00 27.91 269 ASN A N 1
ATOM 2154 C CA . ASN A 1 269 ? -54.493 25.651 -8.120 1.00 27.91 269 ASN A CA 1
ATOM 2155 C C . ASN A 1 269 ? -55.042 26.934 -8.784 1.00 27.91 269 ASN A C 1
ATOM 2157 O O . ASN A 1 269 ? -55.369 26.907 -9.968 1.00 27.91 269 ASN A O 1
ATOM 2161 N N . SER A 1 270 ? -55.119 28.053 -8.057 1.00 31.58 270 SER A N 1
ATOM 2162 C CA . SER A 1 270 ? -55.428 29.382 -8.612 1.00 31.58 270 SER A CA 1
ATOM 2163 C C . SER A 1 270 ? -54.365 30.442 -8.295 1.00 31.58 270 SER A C 1
ATOM 2165 O O . SER A 1 270 ? -54.608 31.614 -8.544 1.00 31.58 270 SER A O 1
ATOM 2167 N N . ALA A 1 271 ? -53.213 30.049 -7.738 1.00 29.88 271 ALA A N 1
ATOM 2168 C CA . ALA A 1 271 ? -52.063 30.936 -7.511 1.00 29.88 271 ALA A CA 1
ATOM 2169 C C . ALA A 1 271 ? -50.897 30.641 -8.478 1.00 29.88 271 ALA A C 1
ATOM 2171 O O . ALA A 1 271 ? -50.112 31.520 -8.803 1.00 29.88 271 ALA A O 1
ATOM 2172 N N . PHE A 1 272 ? -50.821 29.424 -9.027 1.00 31.94 272 PHE A N 1
ATOM 2173 C CA . PHE A 1 272 ? -49.746 28.981 -9.929 1.00 31.94 272 PHE A CA 1
ATOM 2174 C C . PHE A 1 272 ? -49.920 29.377 -11.413 1.00 31.94 272 PHE A C 1
ATOM 2176 O O . PHE A 1 272 ? -49.389 28.702 -12.296 1.00 31.94 272 PHE A O 1
ATOM 2183 N N . LYS A 1 273 ? -50.675 30.443 -11.715 1.00 31.09 273 LYS A N 1
ATOM 2184 C CA . LYS A 1 273 ? -50.888 30.910 -13.101 1.00 31.09 273 LYS A CA 1
ATOM 2185 C C . LYS A 1 273 ? -50.545 32.373 -13.385 1.00 31.09 273 LYS A C 1
ATOM 2187 O O . LYS A 1 273 ? -50.270 32.663 -14.543 1.00 31.09 273 LYS A O 1
ATOM 2192 N N . ASP A 1 274 ? -50.480 33.230 -12.366 1.00 29.45 274 ASP A N 1
ATOM 2193 C CA . ASP A 1 274 ? -50.348 34.686 -12.551 1.00 29.45 274 ASP A CA 1
ATOM 2194 C C . ASP A 1 274 ? -49.052 35.283 -11.956 1.00 29.45 274 ASP A C 1
ATOM 2196 O O . ASP A 1 274 ? -48.890 36.496 -11.933 1.00 29.45 274 ASP A O 1
ATOM 2200 N N . GLU A 1 275 ? -48.100 34.452 -11.510 1.00 29.06 275 GLU A N 1
ATOM 2201 C CA . GLU A 1 275 ? -46.855 34.901 -10.849 1.00 29.06 275 GLU A CA 1
ATOM 2202 C C . GLU A 1 275 ? -45.579 34.502 -11.629 1.00 29.06 275 GLU A C 1
ATOM 2204 O O . GLU A 1 275 ? -44.570 34.085 -11.066 1.00 29.06 275 GLU A O 1
ATOM 2209 N N . TYR A 1 276 ? -45.630 34.606 -12.965 1.00 30.73 276 TYR A N 1
ATOM 2210 C CA . TYR A 1 276 ? -44.492 34.326 -13.863 1.00 30.73 276 TYR A CA 1
ATOM 2211 C C . TYR A 1 276 ? -44.212 35.449 -14.883 1.00 30.73 276 TYR A C 1
ATOM 2213 O O . TYR A 1 276 ? -43.760 35.191 -15.999 1.00 30.73 276 TYR A O 1
ATOM 2221 N N . THR A 1 277 ? -44.471 36.706 -14.504 1.00 32.66 277 THR A N 1
ATOM 2222 C CA . THR A 1 277 ? -44.205 37.895 -15.341 1.00 32.66 277 THR A CA 1
ATOM 2223 C C . THR A 1 277 ? -43.035 38.773 -14.883 1.00 32.66 277 THR A C 1
ATOM 2225 O O . THR A 1 277 ? -42.509 39.504 -15.717 1.00 32.66 277 THR A O 1
ATOM 2228 N N . ASP A 1 278 ? -42.555 38.660 -13.637 1.00 29.94 278 ASP A N 1
ATOM 2229 C CA . ASP A 1 278 ? -41.473 39.510 -13.094 1.00 29.94 278 ASP A CA 1
ATOM 2230 C C . ASP A 1 278 ? -40.182 38.740 -12.756 1.00 29.94 278 ASP A C 1
ATOM 2232 O O . ASP A 1 278 ? -39.691 38.724 -11.629 1.00 29.94 278 ASP A O 1
ATOM 2236 N N . LEU A 1 279 ? -39.581 38.137 -13.787 1.00 29.80 279 LEU A N 1
ATOM 2237 C CA . LEU A 1 279 ? -38.148 37.797 -13.815 1.00 29.80 279 LEU A CA 1
ATOM 2238 C C . LEU A 1 279 ? -37.469 38.372 -15.073 1.00 29.80 279 LEU A C 1
ATOM 2240 O O . LEU A 1 279 ? -36.660 37.735 -15.743 1.00 29.80 279 LEU A O 1
ATOM 2244 N N . THR A 1 280 ? -37.785 39.629 -15.381 1.00 30.36 280 THR A N 1
ATOM 2245 C CA . THR A 1 280 ? -37.209 40.432 -16.475 1.00 30.36 280 THR A CA 1
ATOM 2246 C C . THR A 1 280 ? -35.886 41.126 -16.105 1.00 30.36 280 THR A C 1
ATOM 2248 O O . THR A 1 280 ? -35.506 42.100 -16.747 1.00 30.36 280 THR A O 1
ATOM 2251 N N . TYR A 1 281 ? -35.144 40.609 -15.115 1.00 32.22 281 TYR A N 1
ATOM 2252 C CA . TYR A 1 281 ? -33.812 41.107 -14.728 1.00 32.22 281 TYR A CA 1
ATOM 2253 C C . TYR A 1 281 ? -32.814 39.986 -14.371 1.00 32.22 281 TYR A C 1
ATOM 2255 O O . TYR A 1 281 ? -32.144 40.017 -13.342 1.00 32.22 281 TYR A O 1
ATOM 2263 N N . ALA A 1 282 ? -32.654 39.019 -15.277 1.00 28.47 282 ALA A N 1
ATOM 2264 C CA . ALA A 1 282 ? -31.382 38.310 -15.442 1.00 28.47 282 ALA A CA 1
ATOM 2265 C C . ALA A 1 282 ? -30.681 38.875 -16.695 1.00 28.47 282 ALA A C 1
ATOM 2267 O O . ALA A 1 282 ? -31.366 39.117 -17.694 1.00 28.47 282 ALA A O 1
ATOM 2268 N N . PRO A 1 283 ? -29.356 39.126 -16.684 1.00 29.14 283 PRO A N 1
ATOM 2269 C CA . PRO A 1 283 ? -28.668 39.696 -17.838 1.00 29.14 283 PRO A CA 1
ATOM 2270 C C . PRO A 1 283 ? -28.795 38.755 -19.039 1.00 29.14 283 PRO A C 1
ATOM 2272 O O . PRO A 1 283 ? -28.373 37.599 -18.996 1.00 29.14 283 PRO A O 1
ATOM 2275 N N . ALA A 1 284 ? -29.399 39.260 -20.114 1.00 28.95 284 ALA A N 1
ATOM 2276 C CA . ALA A 1 284 ? -29.721 38.478 -21.296 1.00 28.95 284 ALA A CA 1
ATOM 2277 C C . ALA A 1 284 ? -28.455 38.052 -22.059 1.00 28.95 284 ALA A C 1
ATOM 2279 O O . ALA A 1 284 ? -28.015 38.716 -22.997 1.00 28.95 284 ALA A O 1
ATOM 2280 N N . TYR A 1 285 ? -27.902 36.891 -21.705 1.00 37.94 285 TYR A N 1
ATOM 2281 C CA . TYR A 1 285 ? -27.165 36.091 -22.677 1.00 37.94 285 TYR A CA 1
ATOM 2282 C C . TYR A 1 285 ? -28.129 35.699 -23.801 1.00 37.94 285 TYR A C 1
ATOM 2284 O O . TYR A 1 285 ? -29.207 35.168 -23.536 1.00 37.94 285 TYR A O 1
ATOM 2292 N N . ASP A 1 286 ? -27.736 35.944 -25.053 1.00 37.00 286 ASP A N 1
ATOM 2293 C CA . ASP A 1 286 ? -28.556 35.672 -26.239 1.00 37.00 286 ASP A CA 1
ATOM 2294 C C . ASP A 1 286 ? -28.725 34.157 -26.478 1.00 37.00 286 ASP A C 1
ATOM 2296 O O . ASP A 1 286 ? -28.025 33.519 -27.267 1.00 37.00 286 ASP A O 1
ATOM 2300 N N . PHE A 1 287 ? -29.653 33.547 -25.738 1.00 44.75 287 PHE A N 1
ATOM 2301 C CA . PHE A 1 287 ? -29.967 32.120 -25.820 1.00 44.75 287 PHE A CA 1
ATOM 2302 C C . PHE A 1 287 ? -30.836 31.754 -27.036 1.00 44.75 287 PHE A C 1
ATOM 2304 O O . PHE A 1 287 ? -30.999 30.565 -27.313 1.00 44.75 287 PHE A O 1
ATOM 2311 N N . ASN A 1 288 ? -31.316 32.731 -27.820 1.00 43.75 288 ASN A N 1
ATOM 2312 C CA . ASN A 1 288 ? -32.114 32.486 -29.032 1.00 43.75 288 ASN A CA 1
ATOM 2313 C C . ASN A 1 288 ? -31.340 31.736 -30.135 1.00 43.75 288 ASN A C 1
ATOM 2315 O O . ASN A 1 288 ? -31.941 31.244 -31.088 1.00 43.75 288 ASN A O 1
ATOM 2319 N N . GLN A 1 289 ? -30.015 31.607 -30.007 1.00 47.69 289 GLN A N 1
ATOM 2320 C CA . GLN A 1 289 ? -29.164 30.860 -30.940 1.00 47.69 289 GLN A CA 1
ATOM 2321 C C . GLN A 1 289 ? -29.022 29.360 -30.606 1.00 47.69 289 GLN A C 1
ATOM 2323 O O . GLN A 1 289 ? -28.507 28.590 -31.423 1.00 47.69 289 GLN A O 1
ATOM 2328 N N . PHE A 1 290 ? -29.472 28.906 -29.430 1.00 53.09 290 PHE A N 1
ATOM 2329 C CA . PHE A 1 290 ? -29.488 27.482 -29.085 1.00 53.09 290 PHE A CA 1
ATOM 2330 C C . PHE A 1 290 ? -30.823 26.843 -29.479 1.00 53.09 290 PHE A C 1
ATOM 2332 O O . PHE A 1 290 ? -31.859 27.135 -28.886 1.00 53.09 290 PHE A O 1
ATOM 2339 N N . SER A 1 291 ? -30.792 25.858 -30.389 1.00 59.19 291 SER A N 1
ATOM 2340 C CA . SER A 1 291 ? -31.894 24.891 -30.490 1.00 59.19 291 SER A CA 1
ATOM 2341 C C . SER A 1 291 ? -31.879 23.988 -29.253 1.00 59.19 291 SER A C 1
ATOM 2343 O O . SER A 1 291 ? -31.343 22.878 -29.275 1.00 59.19 291 SER A O 1
ATOM 2345 N N . LEU A 1 292 ? -32.453 24.488 -28.154 1.00 63.16 292 LEU A N 1
ATOM 2346 C CA . LEU A 1 292 ? -32.622 23.762 -26.891 1.00 63.16 292 LEU A CA 1
ATOM 2347 C C . LEU A 1 292 ? -33.326 22.420 -27.113 1.00 63.16 292 LEU A C 1
ATOM 2349 O O . LEU A 1 292 ? -32.966 21.435 -26.478 1.00 63.16 292 LEU A O 1
ATOM 2353 N N . LYS A 1 293 ? -34.239 22.362 -28.091 1.00 67.56 293 LYS A N 1
ATOM 2354 C CA . LYS A 1 293 ? -34.912 21.142 -28.548 1.00 67.56 293 LYS A CA 1
ATOM 2355 C C . LYS A 1 293 ? -33.924 20.011 -28.874 1.00 67.56 293 LYS A C 1
ATOM 2357 O O . LYS A 1 293 ? -34.075 18.909 -28.360 1.00 67.56 293 LYS A O 1
ATOM 2362 N N . ASN A 1 294 ? -32.859 20.297 -29.620 1.00 69.12 294 ASN A N 1
ATOM 2363 C CA . ASN A 1 294 ? -31.873 19.290 -30.029 1.00 69.12 294 ASN A CA 1
ATOM 2364 C C . ASN A 1 294 ? -31.000 18.818 -28.848 1.00 69.12 294 ASN A C 1
ATOM 2366 O O . ASN A 1 294 ? -30.564 17.673 -28.806 1.00 69.12 294 ASN A O 1
ATOM 2370 N N . VAL A 1 295 ? -30.736 19.690 -27.868 1.00 73.44 295 VAL A N 1
ATOM 2371 C CA . VAL A 1 295 ? -29.984 19.311 -26.656 1.00 73.44 295 VAL A CA 1
ATOM 2372 C C . VAL A 1 295 ? -30.872 18.502 -25.703 1.00 73.44 295 VAL A C 1
ATOM 2374 O O . VAL A 1 295 ? -30.409 17.519 -25.131 1.00 73.44 295 VAL A O 1
ATOM 2377 N N . SER A 1 296 ? -32.156 18.861 -25.590 1.00 71.62 296 SER A N 1
ATOM 2378 C CA . SER A 1 296 ? -33.146 18.203 -24.723 1.00 71.62 296 SER A CA 1
ATOM 2379 C C . SER A 1 296 ? -33.445 16.746 -25.088 1.00 71.62 296 SER A C 1
ATOM 2381 O O . SER A 1 296 ? -33.848 15.967 -24.229 1.00 71.62 296 SER A O 1
ATOM 2383 N N . GLU A 1 297 ? -33.216 16.366 -26.348 1.00 73.25 297 GLU A N 1
ATOM 2384 C CA . GLU A 1 297 ? -33.348 14.985 -26.829 1.00 73.25 297 GLU A CA 1
ATOM 2385 C C . GLU A 1 297 ? -32.186 14.083 -26.368 1.00 73.25 297 GLU A C 1
ATOM 2387 O O . GLU A 1 297 ? -32.349 12.869 -26.290 1.00 73.25 297 GLU A O 1
ATOM 2392 N N . ALA A 1 298 ? -31.023 14.657 -26.032 1.00 76.62 298 ALA A N 1
ATOM 2393 C CA . ALA A 1 298 ? -29.832 13.913 -25.606 1.00 76.62 298 ALA A CA 1
ATOM 2394 C C . ALA A 1 298 ? -29.478 14.101 -24.115 1.00 76.62 298 ALA A C 1
ATOM 2396 O O . ALA A 1 298 ? -28.901 13.206 -23.496 1.00 76.62 298 ALA A O 1
ATOM 2397 N N . VAL A 1 299 ? -29.834 15.243 -23.516 1.00 86.31 299 VAL A N 1
ATOM 2398 C CA . VAL A 1 299 ? -29.597 15.573 -22.101 1.00 86.31 299 VAL A CA 1
ATOM 2399 C C . VAL A 1 299 ? -30.935 15.735 -21.373 1.00 86.31 299 VAL A C 1
ATOM 2401 O O . VAL A 1 299 ? -31.749 16.555 -21.799 1.00 86.31 299 VAL A O 1
ATOM 2404 N N . PRO A 1 300 ? -31.161 15.044 -20.237 1.00 88.50 300 PRO A N 1
ATOM 2405 C CA . PRO A 1 300 ? -32.352 15.253 -19.419 1.00 88.50 300 PRO A CA 1
ATOM 2406 C C . PRO A 1 300 ? -32.515 16.729 -19.027 1.00 88.50 300 PRO A C 1
ATOM 2408 O O . PRO A 1 300 ? -31.641 17.299 -18.372 1.00 88.50 300 PRO A O 1
ATOM 2411 N N . MET A 1 301 ? -33.649 17.342 -19.385 1.00 83.06 301 MET A N 1
ATOM 2412 C CA . MET A 1 301 ? -33.871 18.788 -19.208 1.00 83.06 301 MET A CA 1
ATOM 2413 C C . MET A 1 301 ? -33.646 19.286 -17.777 1.00 83.06 301 MET A C 1
ATOM 2415 O O . MET A 1 301 ? -33.099 20.367 -17.596 1.00 83.06 301 MET A O 1
ATOM 2419 N N . ALA A 1 302 ? -33.989 18.490 -16.761 1.00 81.31 302 ALA A N 1
ATOM 2420 C CA . ALA A 1 302 ? -33.736 18.842 -15.363 1.00 81.31 302 ALA A CA 1
ATOM 2421 C C . ALA A 1 302 ? -32.237 19.038 -15.054 1.00 81.31 302 ALA A C 1
ATOM 2423 O O . ALA A 1 302 ? -31.885 19.950 -14.308 1.00 81.31 302 ALA A O 1
ATOM 2424 N N . LEU A 1 303 ? -31.355 18.228 -15.656 1.00 86.50 303 LEU A N 1
ATOM 2425 C CA . LEU A 1 303 ? -29.903 18.379 -15.525 1.00 86.50 303 LEU A CA 1
ATOM 2426 C C . LEU A 1 303 ? -29.401 19.574 -16.337 1.00 86.50 303 LEU A C 1
ATOM 2428 O O . LEU A 1 303 ? -28.584 20.338 -15.836 1.00 86.50 303 LEU A O 1
ATOM 2432 N N . LEU A 1 304 ? -29.925 19.775 -17.553 1.00 86.38 304 LEU A N 1
ATOM 2433 C CA . LEU A 1 304 ? -29.563 20.921 -18.392 1.00 86.38 304 LEU A CA 1
ATOM 2434 C C . LEU A 1 304 ? -29.896 22.253 -17.704 1.00 86.38 304 LEU A C 1
ATOM 2436 O O . LEU A 1 304 ? -29.054 23.142 -17.643 1.00 86.38 304 LEU A O 1
ATOM 2440 N N . THR A 1 305 ? -31.094 22.377 -17.127 1.00 85.00 305 THR A N 1
ATOM 2441 C CA . THR A 1 305 ? -31.499 23.569 -16.371 1.00 85.00 305 THR A CA 1
ATOM 2442 C C . THR A 1 305 ? -30.652 23.772 -15.114 1.00 85.00 305 THR A C 1
ATOM 2444 O O . THR A 1 305 ? -30.372 24.914 -14.776 1.00 85.00 305 THR A O 1
ATOM 2447 N N . GLN A 1 306 ? -30.218 22.712 -14.422 1.00 84.88 306 GLN A N 1
ATOM 2448 C CA . GLN A 1 306 ? -29.338 22.848 -13.251 1.00 84.88 306 GLN A CA 1
ATOM 2449 C C . GLN A 1 306 ? -27.901 23.232 -13.630 1.00 84.88 306 GLN A C 1
ATOM 2451 O O . GLN A 1 306 ? -27.305 24.054 -12.944 1.00 84.88 306 GLN A O 1
ATOM 2456 N N . LEU A 1 307 ? -27.364 22.687 -14.726 1.00 85.94 307 LEU A N 1
ATOM 2457 C CA . LEU A 1 307 ? -26.033 23.021 -15.249 1.00 85.94 307 LEU A CA 1
ATOM 2458 C C . LEU A 1 307 ? -25.923 24.465 -15.756 1.00 85.94 307 LEU A C 1
ATOM 2460 O O . LEU A 1 307 ? -24.835 25.028 -15.745 1.00 85.94 307 LEU A O 1
ATOM 2464 N N . LEU A 1 308 ? -27.035 25.050 -16.207 1.00 84.62 308 LEU A N 1
ATOM 2465 C CA . LEU A 1 308 ? -27.103 26.412 -16.747 1.00 84.62 308 LEU A CA 1
ATOM 2466 C C . LEU A 1 308 ? -27.556 27.467 -15.714 1.00 84.62 308 LEU A C 1
ATOM 2468 O O . LEU A 1 308 ? -27.893 28.578 -16.113 1.00 84.62 308 LEU A O 1
ATOM 2472 N N . ARG A 1 309 ? -27.600 27.136 -14.413 1.00 83.06 309 ARG A N 1
ATOM 2473 C CA . ARG A 1 309 ? -27.888 28.100 -13.333 1.00 83.06 309 ARG A CA 1
ATOM 2474 C C . ARG A 1 309 ? -26.609 28.698 -12.760 1.00 83.06 309 ARG A C 1
ATOM 2476 O O . ARG A 1 309 ? -25.769 27.977 -12.217 1.00 83.06 309 ARG A O 1
ATOM 2483 N N . ASP A 1 310 ? -26.519 30.020 -12.778 1.00 69.94 310 ASP A N 1
ATOM 2484 C CA . ASP A 1 310 ? -25.373 30.750 -12.231 1.00 69.94 310 ASP A CA 1
ATOM 2485 C C . ASP A 1 310 ? -25.330 30.691 -10.687 1.00 69.94 310 ASP A C 1
ATOM 2487 O O . ASP A 1 310 ? -24.256 30.715 -10.089 1.00 69.94 310 ASP A O 1
ATOM 2491 N N . ASP A 1 311 ? -26.489 30.512 -10.046 1.00 67.38 311 ASP A N 1
ATOM 2492 C CA . ASP A 1 311 ? -26.741 30.822 -8.631 1.00 67.38 311 ASP A CA 1
ATOM 2493 C C . ASP A 1 311 ? -25.908 30.022 -7.606 1.00 67.38 311 ASP A C 1
ATOM 2495 O O . ASP A 1 311 ? -25.629 30.534 -6.523 1.00 67.38 311 ASP A O 1
ATOM 2499 N N . THR A 1 312 ? -25.541 28.760 -7.890 1.00 78.25 312 THR A N 1
ATOM 2500 C CA . THR A 1 312 ? -24.736 27.932 -6.961 1.00 78.25 312 THR A CA 1
ATOM 2501 C C . THR A 1 312 ? -23.879 26.865 -7.657 1.00 78.25 312 THR A C 1
ATOM 2503 O O . THR A 1 312 ? -24.377 25.973 -8.349 1.00 78.25 312 THR A O 1
ATOM 2506 N N . ASP A 1 313 ? -22.582 26.868 -7.350 1.00 81.25 313 ASP A N 1
ATOM 2507 C CA . ASP A 1 313 ? -21.611 25.863 -7.804 1.00 81.25 313 ASP A CA 1
ATOM 2508 C C . ASP A 1 313 ? -22.005 24.420 -7.452 1.00 81.25 313 ASP A C 1
ATOM 2510 O O . ASP A 1 313 ? -21.809 23.500 -8.244 1.00 81.25 313 ASP A O 1
ATOM 2514 N N . TRP A 1 314 ? -22.575 24.200 -6.260 1.00 77.56 314 TRP A N 1
ATOM 2515 C CA . TRP A 1 314 ? -22.912 22.855 -5.788 1.00 77.56 314 TRP A CA 1
ATOM 2516 C C . TRP A 1 314 ? -24.024 22.198 -6.613 1.00 77.56 314 TRP A C 1
ATOM 2518 O O . TRP A 1 314 ? -23.956 20.997 -6.885 1.00 77.56 314 TRP A O 1
ATOM 2528 N N . HIS A 1 315 ? -25.032 22.965 -7.050 1.00 80.75 315 HIS A N 1
ATOM 2529 C CA . HIS A 1 315 ? -26.067 22.434 -7.937 1.00 80.75 315 HIS A CA 1
ATOM 2530 C C . HIS A 1 315 ? -25.499 22.104 -9.323 1.00 80.75 315 HIS A C 1
ATOM 2532 O O . HIS A 1 315 ? -25.813 21.032 -9.844 1.00 80.75 315 HIS A O 1
ATOM 2538 N N . ARG A 1 316 ? -24.611 22.944 -9.882 1.00 89.50 316 ARG A N 1
ATOM 2539 C CA . ARG A 1 316 ? -23.931 22.650 -11.157 1.00 89.50 316 ARG A CA 1
ATOM 2540 C C . ARG A 1 316 ? -23.037 21.412 -11.062 1.00 89.50 316 ARG A C 1
ATOM 2542 O O . ARG A 1 316 ? -23.148 20.528 -11.908 1.00 89.50 316 ARG A O 1
ATOM 2549 N N . LEU A 1 317 ? -22.236 21.279 -10.000 1.00 88.62 317 LEU A N 1
ATOM 2550 C CA . LEU A 1 317 ? -21.378 20.108 -9.766 1.00 88.62 317 LEU A CA 1
ATOM 2551 C C . LEU A 1 317 ? -22.202 18.823 -9.682 1.00 88.62 317 LEU A C 1
ATOM 2553 O O . LEU A 1 317 ? -21.969 17.875 -10.429 1.00 88.62 317 LEU A O 1
ATOM 2557 N N . ARG A 1 318 ? -23.232 18.822 -8.834 1.00 81.81 318 ARG A N 1
ATOM 2558 C CA . ARG A 1 318 ? -24.117 17.670 -8.655 1.00 81.81 318 ARG A CA 1
ATOM 2559 C C . ARG A 1 318 ? -24.906 17.325 -9.927 1.00 81.81 318 ARG A C 1
ATOM 2561 O O . ARG A 1 318 ? -25.261 16.159 -10.117 1.00 81.81 318 ARG A O 1
ATOM 2568 N N . ALA A 1 319 ? -25.196 18.298 -10.790 1.00 88.56 319 ALA A N 1
ATOM 2569 C CA . ALA A 1 319 ? -25.806 18.055 -12.095 1.00 88.56 319 ALA A CA 1
ATOM 2570 C C . ALA A 1 319 ? -24.798 17.483 -13.111 1.00 88.56 319 ALA A C 1
ATOM 2572 O O . ALA A 1 319 ? -25.161 16.585 -13.869 1.00 88.56 319 ALA A O 1
ATOM 2573 N N . ALA A 1 320 ? -23.532 17.917 -13.080 1.00 90.69 320 ALA A N 1
ATOM 2574 C CA . ALA A 1 320 ? -22.452 17.363 -13.901 1.00 90.69 320 ALA A CA 1
ATOM 2575 C C . ALA A 1 320 ? -22.126 15.906 -13.526 1.00 90.69 320 ALA A C 1
ATOM 2577 O O . ALA A 1 320 ? -22.034 15.050 -14.403 1.00 90.69 320 ALA A O 1
ATOM 2578 N N . GLU A 1 321 ? -22.042 15.592 -12.230 1.00 87.62 321 GLU A N 1
ATOM 2579 C CA . GLU A 1 321 ? -21.878 14.220 -11.726 1.00 87.62 321 GLU A CA 1
ATOM 2580 C C . GLU A 1 321 ? -23.050 13.315 -12.145 1.00 87.62 321 GLU A C 1
ATOM 2582 O O . GLU A 1 321 ? -22.852 12.193 -12.615 1.00 87.62 321 GLU A O 1
ATOM 2587 N N . GLN A 1 322 ? -24.290 13.808 -12.033 1.00 85.31 322 GLN A N 1
ATOM 2588 C CA . GLN A 1 322 ? -25.472 13.074 -12.496 1.00 85.31 322 GLN A CA 1
ATOM 2589 C C . GLN A 1 322 ? -25.479 12.877 -14.014 1.00 85.31 322 GLN A C 1
ATOM 2591 O O . GLN A 1 322 ? -25.899 11.815 -14.476 1.00 85.31 322 GLN A O 1
ATOM 2596 N N . LEU A 1 323 ? -24.993 13.854 -14.785 1.00 92.12 323 LEU A N 1
ATOM 2597 C CA . LEU A 1 323 ? -24.850 13.735 -16.232 1.00 92.12 323 LEU A CA 1
ATOM 2598 C C . LEU A 1 323 ? -23.812 12.663 -16.596 1.00 92.12 323 LEU A C 1
ATOM 2600 O O . LEU A 1 323 ? -24.099 11.812 -17.439 1.00 92.12 323 LEU A O 1
ATOM 2604 N N . HIS A 1 324 ? -22.665 12.635 -15.911 1.00 93.50 324 HIS A N 1
ATOM 2605 C CA . HIS A 1 324 ? -21.663 11.580 -16.072 1.00 93.50 324 HIS A CA 1
ATOM 2606 C C . HIS A 1 324 ? -22.267 10.194 -15.810 1.00 93.50 324 HIS A C 1
ATOM 2608 O O . HIS A 1 324 ? -22.206 9.307 -16.662 1.00 93.50 324 HIS A O 1
ATOM 2614 N N . VAL A 1 325 ? -22.922 10.017 -14.657 1.00 88.88 325 VAL A N 1
ATOM 2615 C CA . VAL A 1 325 ? -23.561 8.747 -14.277 1.00 88.88 325 VAL A CA 1
ATOM 2616 C C . VAL A 1 325 ? -24.662 8.343 -15.265 1.00 88.88 325 VAL A C 1
ATOM 2618 O O . VAL A 1 325 ? -24.801 7.155 -15.559 1.00 88.88 325 VAL A O 1
ATOM 2621 N N . TYR A 1 326 ? -25.433 9.299 -15.793 1.00 92.00 326 TYR A N 1
ATOM 2622 C CA . TYR A 1 326 ? -26.461 9.052 -16.806 1.00 92.00 326 TYR A CA 1
ATOM 2623 C C . TYR A 1 326 ? -25.861 8.461 -18.089 1.00 92.00 326 TYR A C 1
ATOM 2625 O O . TYR A 1 326 ? -26.287 7.384 -18.512 1.00 92.00 326 TYR A O 1
ATOM 2633 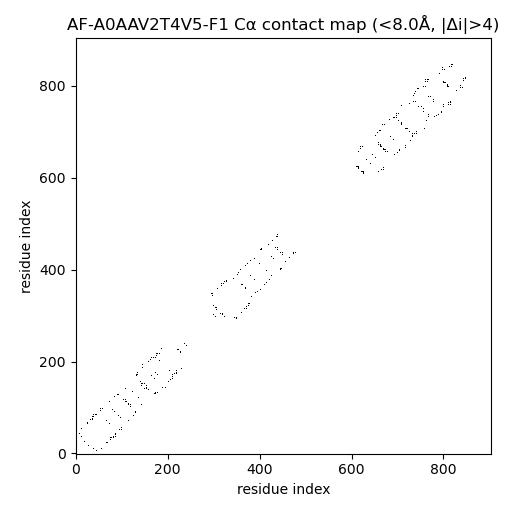N N . TYR A 1 327 ? -24.838 9.104 -18.665 1.00 92.81 327 TYR A N 1
ATOM 2634 C CA . TYR A 1 327 ? -24.182 8.611 -19.880 1.00 92.81 327 TYR A CA 1
ATOM 2635 C C . TYR A 1 327 ? -23.471 7.274 -19.650 1.00 92.81 327 TYR A C 1
ATOM 2637 O O . TYR A 1 327 ? -23.671 6.342 -20.428 1.00 92.81 327 TYR A O 1
ATOM 2645 N N . THR A 1 328 ? -22.717 7.129 -18.557 1.00 91.75 328 THR A N 1
ATOM 2646 C CA . THR A 1 328 ? -22.014 5.878 -18.230 1.00 91.75 328 THR A CA 1
ATOM 2647 C C . THR A 1 328 ? -22.983 4.698 -18.099 1.00 91.75 328 THR A C 1
ATOM 2649 O O . THR A 1 328 ? -22.724 3.636 -18.665 1.00 91.75 328 THR A O 1
ATOM 2652 N N . GLN A 1 329 ? -24.133 4.869 -17.433 1.00 87.00 329 GLN A N 1
ATOM 2653 C CA . GLN A 1 329 ? -25.139 3.804 -17.333 1.00 87.00 329 GLN A CA 1
ATOM 2654 C C . GLN A 1 329 ? -25.843 3.514 -18.664 1.00 87.00 329 GLN A C 1
ATOM 2656 O O . GLN A 1 329 ? -26.020 2.345 -19.003 1.00 87.00 329 GLN A O 1
ATOM 2661 N N . LYS A 1 330 ? -26.212 4.544 -19.437 1.00 88.50 330 LYS A N 1
ATOM 2662 C CA . LYS A 1 330 ? -26.864 4.373 -20.747 1.00 88.50 330 LYS A CA 1
ATOM 2663 C C . LYS A 1 330 ? -25.946 3.823 -21.846 1.00 88.50 330 LYS A C 1
ATOM 2665 O O . LYS A 1 330 ? -26.455 3.415 -22.883 1.00 88.50 330 LYS A O 1
ATOM 2670 N N . LEU A 1 331 ? -24.632 3.783 -21.621 1.00 87.38 331 LEU A N 1
ATOM 2671 C CA . LEU A 1 331 ? -23.657 3.190 -22.544 1.00 87.38 331 LEU A CA 1
ATOM 2672 C C . LEU A 1 331 ? -23.099 1.840 -22.058 1.00 87.38 331 LEU A C 1
ATOM 2674 O O . LEU A 1 331 ? -22.702 1.033 -22.891 1.00 87.38 331 LEU A O 1
ATOM 2678 N N . SER A 1 332 ? -23.102 1.566 -20.745 1.00 83.50 332 SER A N 1
ATOM 2679 C CA . SER A 1 332 ? -22.472 0.356 -20.173 1.00 83.50 332 SER A CA 1
ATOM 2680 C C . SER A 1 332 ? -23.450 -0.698 -19.634 1.00 83.50 332 SER A C 1
ATOM 2682 O O . SER A 1 332 ? -23.079 -1.866 -19.556 1.00 83.50 332 SER A O 1
ATOM 2684 N N . ASN A 1 333 ? -24.674 -0.314 -19.240 1.00 77.62 333 ASN A N 1
ATOM 2685 C CA . ASN A 1 333 ? -25.584 -1.176 -18.460 1.00 77.62 333 ASN A CA 1
ATOM 2686 C C . ASN A 1 333 ? -26.911 -1.518 -19.170 1.00 77.62 333 ASN A C 1
ATOM 2688 O O . ASN A 1 333 ? -27.798 -2.096 -18.545 1.00 77.62 333 ASN A O 1
ATOM 2692 N N . VAL A 1 334 ? -27.078 -1.142 -20.440 1.00 82.31 334 VAL A N 1
ATOM 2693 C CA . VAL A 1 334 ? -28.273 -1.441 -21.254 1.00 82.31 334 VAL A CA 1
ATOM 2694 C C . VAL A 1 334 ? -27.946 -2.460 -22.346 1.00 82.31 334 VAL A C 1
ATOM 2696 O O . VAL A 1 334 ? -26.775 -2.759 -22.590 1.00 82.31 334 VAL A O 1
ATOM 2699 N N . SER A 1 335 ? -28.962 -3.011 -23.014 1.00 85.75 335 SER A N 1
ATOM 2700 C CA . SER A 1 335 ? -28.723 -3.961 -24.104 1.00 85.75 335 SER A CA 1
ATOM 2701 C C . SER A 1 335 ? -27.951 -3.304 -25.268 1.00 85.75 335 SER A C 1
ATOM 2703 O O . SER A 1 335 ? -28.091 -2.098 -25.496 1.00 85.75 335 SER A O 1
ATOM 2705 N N . PRO A 1 336 ? -27.177 -4.066 -26.071 1.00 84.94 336 PRO A N 1
ATOM 2706 C CA . PRO A 1 336 ? -26.437 -3.506 -27.208 1.00 84.94 336 PRO A CA 1
ATOM 2707 C C . PRO A 1 336 ? -27.322 -2.770 -28.228 1.00 84.94 336 PRO A C 1
ATOM 2709 O O . PRO A 1 336 ? -26.867 -1.836 -28.885 1.00 84.94 336 PRO A O 1
ATOM 2712 N N . MET A 1 337 ? -28.595 -3.164 -28.340 1.00 85.62 337 MET A N 1
ATOM 2713 C CA . MET A 1 337 ? -29.582 -2.511 -29.201 1.00 85.62 337 MET A CA 1
ATOM 2714 C C . MET A 1 337 ? -29.993 -1.134 -28.658 1.00 85.62 337 MET A C 1
ATOM 2716 O O . MET A 1 337 ? -29.986 -0.158 -29.405 1.00 85.62 337 MET A O 1
ATOM 2720 N N . GLU A 1 338 ? -30.290 -1.031 -27.360 1.00 81.50 338 GLU A N 1
ATOM 2721 C CA . GLU A 1 338 ? -30.624 0.242 -26.706 1.00 81.50 338 GLU A CA 1
ATOM 2722 C C . GLU A 1 338 ? -29.424 1.195 -26.667 1.00 81.50 338 GLU A C 1
ATOM 2724 O O . GLU A 1 338 ? -29.578 2.382 -26.952 1.00 81.50 338 GLU A O 1
ATOM 2729 N N . ALA A 1 339 ? -28.223 0.674 -26.387 1.00 85.50 339 ALA A N 1
ATOM 2730 C CA . ALA A 1 339 ? -26.979 1.435 -26.482 1.00 85.50 339 ALA A CA 1
ATOM 2731 C C . ALA A 1 339 ? -26.777 1.973 -27.908 1.00 85.50 339 ALA A C 1
ATOM 2733 O O . ALA A 1 339 ? -26.484 3.153 -28.085 1.00 85.50 339 ALA A O 1
ATOM 2734 N N . GLY A 1 340 ? -27.005 1.144 -28.935 1.00 86.44 340 GLY A N 1
ATOM 2735 C CA . GLY A 1 340 ? -26.929 1.550 -30.340 1.00 86.44 340 GLY A CA 1
ATOM 2736 C C . GLY A 1 340 ? -27.930 2.649 -30.717 1.00 86.44 340 GLY A C 1
ATOM 2737 O O . GLY A 1 340 ? -27.557 3.604 -31.399 1.00 86.44 340 GLY A O 1
ATOM 2738 N N . MET A 1 341 ? -29.176 2.565 -30.237 1.00 88.19 341 MET A N 1
ATOM 2739 C CA . MET A 1 341 ? -30.178 3.624 -30.428 1.00 88.19 341 MET A CA 1
ATOM 2740 C C . MET A 1 341 ? -29.756 4.930 -29.744 1.00 88.19 341 MET A C 1
ATOM 2742 O O . MET A 1 341 ? -29.746 5.980 -30.386 1.00 88.19 341 MET A O 1
ATOM 2746 N N . PHE A 1 342 ? -29.326 4.857 -28.482 1.00 89.25 342 PHE A N 1
ATOM 2747 C CA . PHE A 1 342 ? -28.881 6.018 -27.711 1.00 89.25 342 PHE A CA 1
ATOM 2748 C C . PHE A 1 342 ? -27.638 6.685 -28.324 1.00 89.25 342 PHE A C 1
ATOM 2750 O O . PHE A 1 342 ? -27.601 7.906 -28.470 1.00 89.25 342 PHE A O 1
ATOM 2757 N N . ILE A 1 343 ? -26.656 5.900 -28.784 1.00 90.44 343 ILE A N 1
ATOM 2758 C CA . ILE A 1 343 ? -25.507 6.396 -29.559 1.00 90.44 343 ILE A CA 1
ATOM 2759 C C . ILE A 1 343 ? -25.977 7.063 -30.858 1.00 90.44 343 ILE A C 1
ATOM 2761 O O . ILE A 1 343 ? -25.434 8.100 -31.237 1.00 90.44 343 ILE A O 1
ATOM 2765 N N . GLY A 1 344 ? -26.999 6.523 -31.527 1.00 90.06 344 GLY A N 1
ATOM 2766 C CA . GLY A 1 344 ? -27.617 7.140 -32.701 1.00 90.06 344 GLY A CA 1
ATOM 2767 C C . GLY A 1 344 ? -28.168 8.543 -32.421 1.00 90.06 344 GLY A C 1
ATOM 2768 O O . GLY A 1 344 ? -27.923 9.463 -33.204 1.00 90.06 344 GLY A O 1
ATOM 2769 N N . ASP A 1 345 ? -28.850 8.734 -31.293 1.00 88.69 345 ASP A N 1
ATOM 2770 C CA . ASP A 1 345 ? -29.406 10.032 -30.887 1.00 88.69 345 ASP A CA 1
ATOM 2771 C C . ASP A 1 345 ? -28.328 11.018 -30.410 1.00 88.69 345 ASP A C 1
ATOM 2773 O O . ASP A 1 345 ? -28.364 12.196 -30.780 1.00 88.69 345 ASP A O 1
ATOM 2777 N N . ILE A 1 346 ? -27.291 10.531 -29.716 1.00 91.75 346 ILE A N 1
ATOM 2778 C CA . ILE A 1 346 ? -26.065 11.301 -29.459 1.00 91.75 346 ILE A CA 1
ATOM 2779 C C . ILE A 1 346 ? -25.447 11.756 -30.786 1.00 91.75 346 ILE A C 1
ATOM 2781 O O . ILE A 1 346 ? -25.134 12.931 -30.931 1.00 91.75 346 ILE A O 1
ATOM 2785 N N . CYS A 1 347 ? -25.290 10.875 -31.779 1.00 91.62 347 CYS A N 1
ATOM 2786 C CA . CYS A 1 347 ? -24.654 11.213 -33.057 1.00 91.62 347 CYS A CA 1
ATOM 2787 C C . CYS A 1 347 ? -25.423 12.290 -33.841 1.00 91.62 347 CYS A C 1
ATOM 2789 O O . CYS A 1 347 ? -24.789 13.145 -34.464 1.00 91.62 347 CYS A O 1
ATOM 2791 N N . LYS A 1 348 ? -26.764 12.287 -33.793 1.00 90.69 348 LYS A N 1
ATOM 2792 C CA . LYS A 1 348 ? -27.608 13.347 -34.383 1.00 90.69 348 LYS A CA 1
ATOM 2793 C C . LYS A 1 348 ? -27.366 14.700 -33.705 1.00 90.69 348 LYS A C 1
ATOM 2795 O O . LYS A 1 348 ? -27.251 15.719 -34.384 1.00 90.69 348 LYS A O 1
ATOM 2800 N N . ASN A 1 349 ? -27.261 14.699 -32.375 1.00 91.31 349 ASN A N 1
ATOM 2801 C CA . ASN A 1 349 ? -27.237 15.908 -31.548 1.00 91.31 349 ASN A CA 1
ATOM 2802 C C . ASN A 1 349 ? -25.828 16.344 -31.086 1.00 91.31 349 ASN A C 1
ATOM 2804 O O . ASN A 1 349 ? -25.676 17.411 -30.489 1.00 91.31 349 ASN A O 1
ATOM 2808 N N . LEU A 1 350 ? -24.776 15.592 -31.436 1.00 92.00 350 LEU A N 1
ATOM 2809 C CA . LEU A 1 350 ? -23.376 15.838 -31.064 1.00 92.00 350 LEU A CA 1
ATOM 2810 C C . LEU A 1 350 ? -22.894 17.278 -31.343 1.00 92.00 350 LEU A C 1
ATOM 2812 O O . LEU A 1 350 ? -22.263 17.858 -30.461 1.00 92.00 350 LEU A O 1
ATOM 2816 N N . PRO A 1 351 ? -23.223 17.927 -32.483 1.00 90.31 351 PRO A N 1
ATOM 2817 C CA . PRO A 1 351 ? -22.894 19.336 -32.706 1.00 90.31 351 PRO A CA 1
ATOM 2818 C C . PRO A 1 351 ? -23.455 20.308 -31.659 1.00 90.31 351 PRO A C 1
ATOM 2820 O O . PRO A 1 351 ? -22.815 21.317 -31.370 1.00 90.31 351 PRO A O 1
ATOM 2823 N N . ALA A 1 352 ? -24.648 20.037 -31.122 1.00 88.31 352 ALA A N 1
ATOM 2824 C CA . ALA A 1 352 ? -25.291 20.870 -30.109 1.00 88.31 352 ALA A CA 1
ATOM 2825 C C . ALA A 1 352 ? -24.765 20.539 -28.702 1.00 88.31 352 ALA A C 1
ATOM 2827 O O . ALA A 1 352 ? -24.503 21.452 -27.920 1.00 88.31 352 ALA A O 1
ATOM 2828 N N . LEU A 1 353 ? -24.518 19.252 -28.423 1.00 91.69 353 LEU A N 1
ATOM 2829 C CA . LEU A 1 353 ? -23.852 18.790 -27.202 1.00 91.69 353 LEU A CA 1
ATOM 2830 C C . LEU A 1 353 ? -22.461 19.412 -27.041 1.00 91.69 353 LEU A C 1
ATOM 2832 O O . LEU A 1 353 ? -22.163 19.955 -25.983 1.00 91.69 353 LEU A O 1
ATOM 2836 N N . LEU A 1 354 ? -21.621 19.392 -28.081 1.00 92.44 354 LEU A N 1
ATOM 2837 C CA . LEU A 1 354 ? -20.272 19.965 -28.007 1.00 92.44 354 LEU A CA 1
ATOM 2838 C C . LEU A 1 354 ? -20.304 21.469 -27.703 1.00 92.44 354 LEU A C 1
ATOM 2840 O O . LEU A 1 354 ? -19.559 21.913 -26.842 1.00 92.44 354 LEU A O 1
ATOM 2844 N N . ARG A 1 355 ? -21.227 22.237 -28.301 1.00 89.00 355 ARG A N 1
ATOM 2845 C CA . ARG A 1 355 ? -21.419 23.665 -27.967 1.00 89.00 355 ARG A CA 1
ATOM 2846 C C . ARG A 1 355 ? -21.882 23.886 -26.526 1.00 89.00 355 ARG A C 1
ATOM 2848 O O . ARG A 1 355 ? -21.475 24.854 -25.892 1.00 89.00 355 ARG A O 1
ATOM 2855 N N . MET A 1 356 ? -22.738 23.004 -26.008 1.00 91.00 356 MET A N 1
ATOM 2856 C CA . MET A 1 356 ? -23.159 23.034 -24.606 1.00 91.00 356 MET A CA 1
ATOM 2857 C C . MET A 1 356 ? -21.958 22.783 -23.679 1.00 91.00 356 MET A C 1
ATOM 2859 O O . MET A 1 356 ? -21.731 23.570 -22.764 1.00 91.00 356 MET A O 1
ATOM 2863 N N . PHE A 1 357 ? -21.146 21.754 -23.952 1.00 93.25 357 PHE A N 1
ATOM 2864 C CA . PHE A 1 357 ? -19.906 21.505 -23.211 1.00 93.25 357 PHE A CA 1
ATOM 2865 C C . PHE A 1 357 ? -18.931 22.684 -23.319 1.00 93.25 357 PHE A C 1
ATOM 2867 O O . PHE A 1 357 ? -18.468 23.152 -22.288 1.00 93.25 357 PHE A O 1
ATOM 2874 N N . GLN A 1 358 ? -18.689 23.229 -24.518 1.00 90.62 358 GLN A N 1
ATOM 2875 C CA . GLN A 1 358 ? -17.857 24.425 -24.720 1.00 90.62 358 GLN A CA 1
ATOM 2876 C C . GLN A 1 358 ? -18.295 25.589 -23.825 1.00 90.62 358 GLN A C 1
ATOM 2878 O O . GLN A 1 358 ? -17.439 26.232 -23.234 1.00 90.62 358 GLN A O 1
ATOM 2883 N N . LYS A 1 359 ? -19.605 25.845 -23.687 1.00 88.06 359 LYS A N 1
ATOM 2884 C CA . LYS A 1 359 ? -20.116 26.928 -22.832 1.00 88.06 359 LYS A CA 1
ATOM 2885 C C . LYS A 1 359 ? -19.895 26.659 -21.338 1.00 88.06 359 LYS A C 1
ATOM 2887 O O . LYS A 1 359 ? -19.481 27.570 -20.630 1.00 88.06 359 LYS A O 1
ATOM 2892 N N . ILE A 1 360 ? -20.171 25.444 -20.856 1.00 90.19 360 ILE A N 1
ATOM 2893 C CA . ILE A 1 360 ? -20.134 25.132 -19.412 1.00 90.19 360 ILE A CA 1
ATOM 2894 C C . ILE A 1 360 ? -18.707 24.803 -18.928 1.00 90.19 360 ILE A C 1
ATOM 2896 O O . ILE A 1 360 ? -18.387 25.005 -17.766 1.00 90.19 360 ILE A O 1
ATOM 2900 N N . LEU A 1 361 ? -17.794 24.367 -19.802 1.00 91.81 361 LEU A N 1
ATOM 2901 C CA . LEU A 1 361 ? -16.393 24.092 -19.441 1.00 91.81 361 LEU A CA 1
ATOM 2902 C C . LEU A 1 361 ? -15.570 25.352 -19.077 1.00 91.81 361 LEU A C 1
ATOM 2904 O O . LEU A 1 361 ? -14.405 25.222 -18.704 1.00 91.81 361 LEU A O 1
ATOM 2908 N N . TYR A 1 362 ? -16.174 26.544 -19.137 1.00 88.31 362 TYR A N 1
ATOM 2909 C CA . TYR A 1 362 ? -15.657 27.794 -18.565 1.00 88.31 362 TYR A CA 1
ATOM 2910 C C . TYR A 1 362 ? -16.161 28.076 -17.129 1.00 88.31 362 TYR A C 1
ATOM 2912 O O . TYR A 1 362 ? -16.030 29.205 -16.660 1.00 88.31 362 TYR A O 1
ATOM 2920 N N . ASP A 1 363 ? -16.754 27.095 -16.434 1.00 90.50 363 ASP A N 1
ATOM 2921 C CA . ASP A 1 363 ? -17.202 27.245 -15.039 1.00 90.50 363 ASP A CA 1
ATOM 2922 C C . ASP A 1 363 ? -16.072 27.749 -14.122 1.00 90.50 363 ASP A C 1
ATOM 2924 O O . ASP A 1 363 ? -14.917 27.337 -14.240 1.00 90.50 363 ASP A O 1
ATOM 2928 N N . SER A 1 364 ? -16.402 28.606 -13.156 1.00 88.56 364 SER A N 1
ATOM 2929 C CA . SER A 1 364 ? -15.457 29.034 -12.120 1.00 88.56 364 SER A CA 1
ATOM 2930 C C . SER A 1 364 ? -14.990 27.879 -11.228 1.00 88.56 364 SER A C 1
ATOM 2932 O O . SER A 1 364 ? -13.929 27.970 -10.610 1.00 88.56 364 SER A O 1
ATOM 2934 N N . ASN A 1 365 ? -15.766 26.795 -11.150 1.00 90.44 365 ASN A N 1
ATOM 2935 C CA . ASN A 1 365 ? -15.482 25.658 -10.292 1.00 90.44 365 ASN A CA 1
ATOM 2936 C C . ASN A 1 365 ? -14.774 24.510 -11.050 1.00 90.44 365 ASN A C 1
ATOM 2938 O O . ASN A 1 365 ? -15.389 23.851 -11.898 1.00 90.44 365 ASN A O 1
ATOM 2942 N N . PRO A 1 366 ? -13.510 24.175 -10.713 1.00 89.06 366 PRO A N 1
ATOM 2943 C CA . PRO A 1 366 ? -12.755 23.144 -11.427 1.00 89.06 366 PRO A CA 1
ATOM 2944 C C . PRO A 1 366 ? -13.354 21.738 -11.275 1.00 89.06 366 PRO A C 1
ATOM 2946 O O . PRO A 1 366 ? -13.158 20.901 -12.155 1.00 89.06 366 PRO A O 1
ATOM 2949 N N . HIS A 1 367 ? -14.123 21.458 -10.216 1.00 89.62 367 HIS A N 1
ATOM 2950 C CA . HIS A 1 367 ? -14.786 20.161 -10.054 1.00 89.62 367 HIS A CA 1
ATOM 2951 C C . HIS A 1 367 ? -15.935 19.971 -11.053 1.00 89.62 367 HIS A C 1
ATOM 2953 O O . HIS A 1 367 ? -16.118 18.862 -11.557 1.00 89.62 367 HIS A O 1
ATOM 2959 N N . VAL A 1 368 ? -16.660 21.045 -11.394 1.00 91.94 368 VAL A N 1
ATOM 2960 C CA . VAL A 1 368 ? -17.698 21.015 -12.440 1.00 91.94 368 VAL A CA 1
ATOM 2961 C C . VAL A 1 368 ? -17.049 20.709 -13.789 1.00 91.94 368 VAL A C 1
ATOM 2963 O O . VAL A 1 368 ? -17.481 19.791 -14.487 1.00 91.94 368 VAL A O 1
ATOM 2966 N N . ILE A 1 369 ? -15.953 21.408 -14.112 1.00 94.12 369 ILE A N 1
ATOM 2967 C CA . ILE A 1 369 ? -15.163 21.164 -15.327 1.00 94.12 369 ILE A CA 1
ATOM 2968 C C . ILE A 1 369 ? -14.694 19.706 -15.381 1.00 94.12 369 ILE A C 1
ATOM 2970 O O . ILE A 1 369 ? -14.872 19.051 -16.406 1.00 94.12 369 ILE A O 1
ATOM 2974 N N . LEU A 1 370 ? -14.133 19.168 -14.291 1.00 92.75 370 LEU A N 1
ATOM 2975 C CA . LEU A 1 370 ? -13.670 17.779 -14.240 1.00 92.75 370 LEU A CA 1
ATOM 2976 C C . LEU A 1 370 ? -14.807 16.789 -14.535 1.00 92.75 370 LEU A C 1
ATOM 2978 O O . LEU A 1 370 ? -14.664 15.995 -15.462 1.00 92.75 370 LEU A O 1
ATOM 2982 N N . ALA A 1 371 ? -15.944 16.868 -13.838 1.00 92.81 371 ALA A N 1
ATOM 2983 C CA . ALA A 1 371 ? -17.082 15.967 -14.064 1.00 92.81 371 ALA A CA 1
ATOM 2984 C C . ALA A 1 371 ? -17.650 16.064 -15.499 1.00 92.81 371 ALA A C 1
ATOM 2986 O O . ALA A 1 371 ? -18.032 15.056 -16.106 1.00 92.81 371 ALA A O 1
ATOM 2987 N N . LEU A 1 372 ? -17.654 17.263 -16.091 1.00 95.31 372 LEU A N 1
ATOM 2988 C CA . LEU A 1 372 ? -18.054 17.467 -17.486 1.00 95.31 372 LEU A CA 1
ATOM 2989 C C . LEU A 1 372 ? -17.035 16.899 -18.482 1.00 95.31 372 LEU A C 1
ATOM 2991 O O . LEU A 1 372 ? -17.448 16.285 -19.464 1.00 95.31 372 LEU A O 1
ATOM 2995 N N . LEU A 1 373 ? -15.729 17.023 -18.222 1.00 96.12 373 LEU A N 1
ATOM 2996 C CA . LEU A 1 373 ? -14.689 16.367 -19.021 1.00 96.12 373 LEU A CA 1
ATOM 2997 C C . LEU A 1 373 ? -14.824 14.841 -18.964 1.00 96.12 373 LEU A C 1
ATOM 2999 O O . LEU A 1 373 ? -14.733 14.196 -20.004 1.00 96.12 373 LEU A O 1
ATOM 3003 N N . GLU A 1 374 ? -15.097 14.255 -17.793 1.00 94.81 374 GLU A N 1
ATOM 3004 C CA . GLU A 1 374 ? -15.334 12.809 -17.672 1.00 94.81 374 GLU A CA 1
ATOM 3005 C C . GLU A 1 374 ? -16.592 12.364 -18.429 1.00 94.81 374 GLU A C 1
ATOM 3007 O O . GLU A 1 374 ? -16.609 11.296 -19.040 1.00 94.81 374 GLU A O 1
ATOM 3012 N N . THR A 1 375 ? -17.647 13.183 -18.419 1.00 95.69 375 THR A N 1
ATOM 3013 C CA . THR A 1 375 ? -18.863 12.949 -19.214 1.00 95.69 375 THR A CA 1
ATOM 3014 C C . THR A 1 375 ? -18.564 12.985 -20.714 1.00 95.69 375 THR A C 1
ATOM 3016 O O . THR A 1 375 ? -18.922 12.058 -21.439 1.00 95.69 375 THR A O 1
ATOM 3019 N N . LEU A 1 376 ? -17.886 14.035 -21.184 1.00 96.00 376 LEU A N 1
ATOM 3020 C CA . LEU A 1 376 ? -17.533 14.211 -22.591 1.00 96.00 376 LEU A CA 1
ATOM 3021 C C . LEU A 1 376 ? -16.593 13.098 -23.081 1.00 96.00 376 LEU A C 1
ATOM 3023 O O . LEU A 1 376 ? -16.744 12.610 -24.198 1.00 96.00 376 LEU A O 1
ATOM 3027 N N . GLU A 1 377 ? -15.669 12.650 -22.235 1.00 95.56 377 GLU A N 1
ATOM 3028 C CA . GLU A 1 377 ? -14.778 11.525 -22.508 1.00 95.56 377 GLU A CA 1
ATOM 3029 C C . GLU A 1 377 ? -15.542 10.206 -22.674 1.00 95.56 377 GLU A C 1
ATOM 3031 O O . GLU A 1 377 ? -15.296 9.482 -23.640 1.00 95.56 377 GLU A O 1
ATOM 3036 N N . VAL A 1 378 ? -16.512 9.914 -21.799 1.00 95.44 378 VAL A N 1
ATOM 3037 C CA . VAL A 1 378 ? -17.396 8.741 -21.935 1.00 95.44 378 VAL A CA 1
ATOM 3038 C C . VAL A 1 378 ? -18.227 8.810 -23.217 1.00 95.44 378 VAL A C 1
ATOM 3040 O O . VAL A 1 378 ? -18.320 7.811 -23.927 1.00 95.44 378 VAL A O 1
ATOM 3043 N N . ILE A 1 379 ? -18.776 9.977 -23.565 1.00 95.00 379 ILE A N 1
ATOM 3044 C CA . ILE A 1 379 ? -19.505 10.166 -24.828 1.00 95.00 379 ILE A CA 1
ATOM 3045 C C . ILE A 1 379 ? -18.586 9.875 -26.020 1.00 95.00 379 ILE A C 1
ATOM 3047 O O . ILE A 1 379 ? -18.900 9.023 -26.848 1.00 95.00 379 ILE A O 1
ATOM 3051 N N . VAL A 1 380 ? -17.439 10.557 -26.108 1.00 94.88 380 VAL A N 1
ATOM 3052 C CA . VAL A 1 380 ? -16.568 10.511 -27.292 1.00 94.88 380 VAL A CA 1
ATOM 3053 C C . VAL A 1 380 ? -15.899 9.148 -27.470 1.00 94.88 380 VAL A C 1
ATOM 3055 O O . VAL A 1 380 ? -15.762 8.691 -28.602 1.00 94.88 380 VAL A O 1
ATOM 3058 N N . THR A 1 381 ? -15.543 8.460 -26.382 1.00 93.19 381 THR A N 1
ATOM 3059 C CA . THR A 1 381 ? -14.949 7.111 -26.456 1.00 93.19 381 THR A CA 1
ATOM 3060 C C . THR A 1 381 ? -15.923 6.025 -26.923 1.00 93.19 381 THR A C 1
ATOM 3062 O O . THR A 1 381 ? -15.470 4.980 -27.383 1.00 93.19 381 THR A O 1
ATOM 3065 N N . ASN A 1 382 ? -17.236 6.282 -26.873 1.00 94.19 382 ASN A N 1
ATOM 3066 C CA . ASN A 1 382 ? -18.284 5.383 -27.370 1.00 94.19 382 ASN A CA 1
ATOM 3067 C C . ASN A 1 382 ? -18.870 5.812 -28.733 1.00 94.19 382 ASN A C 1
ATOM 3069 O O . ASN A 1 382 ? -19.784 5.161 -29.244 1.00 94.19 382 ASN A O 1
ATOM 3073 N N . LEU A 1 383 ? -18.369 6.889 -29.353 1.00 94.62 383 LEU A N 1
ATOM 3074 C CA . LEU A 1 383 ? -18.804 7.288 -30.695 1.00 94.62 383 LEU A CA 1
ATOM 3075 C C . LEU A 1 383 ? -18.260 6.329 -31.770 1.00 94.62 383 LEU A C 1
ATOM 3077 O O . LEU A 1 383 ? -17.097 5.924 -31.706 1.00 94.62 383 LEU A O 1
ATOM 3081 N N . PRO A 1 384 ? -19.029 6.043 -32.839 1.00 94.75 384 PRO A N 1
ATOM 3082 C CA . PRO A 1 384 ? -18.494 5.376 -34.019 1.00 94.75 384 PRO A CA 1
ATOM 3083 C C . PRO A 1 384 ? -17.334 6.187 -34.608 1.00 94.75 384 PRO A C 1
ATOM 3085 O O . PRO A 1 384 ? -17.474 7.393 -34.828 1.00 94.75 384 PRO A O 1
ATOM 3088 N N . ARG A 1 385 ? -16.215 5.523 -34.921 1.00 92.81 385 ARG A N 1
ATOM 3089 C CA . ARG A 1 385 ? -14.966 6.156 -35.389 1.00 92.81 385 ARG A CA 1
ATOM 3090 C C . ARG A 1 385 ? -15.172 7.216 -36.479 1.00 92.81 385 ARG A C 1
ATOM 3092 O O . ARG A 1 385 ? -14.689 8.331 -36.332 1.00 92.81 385 ARG A O 1
ATOM 3099 N N . MET A 1 386 ? -15.970 6.927 -37.511 1.00 93.12 386 MET A N 1
ATOM 3100 C CA . MET A 1 386 ? -16.274 7.895 -38.580 1.00 93.12 386 MET A CA 1
ATOM 3101 C C . MET A 1 386 ? -16.958 9.181 -38.079 1.00 93.12 386 MET A C 1
ATOM 3103 O O . MET A 1 386 ? -16.734 10.257 -38.629 1.00 93.12 386 MET A O 1
ATOM 3107 N N . ILE A 1 387 ? -17.809 9.088 -37.052 1.00 94.50 387 ILE A N 1
ATOM 3108 C CA . ILE A 1 387 ? -18.492 10.243 -36.453 1.00 94.50 387 ILE A CA 1
ATOM 3109 C C . ILE A 1 387 ? -17.528 11.024 -35.557 1.00 94.50 387 ILE A C 1
ATOM 3111 O O . ILE A 1 387 ? -17.532 12.256 -35.604 1.00 94.50 387 ILE A O 1
ATOM 3115 N N . ALA A 1 388 ? -16.683 10.328 -34.791 1.00 94.00 388 ALA A N 1
ATOM 3116 C CA . ALA A 1 388 ? -15.638 10.945 -33.979 1.00 94.00 388 ALA A CA 1
ATOM 3117 C C . ALA A 1 388 ? -14.614 11.694 -34.850 1.00 94.00 388 ALA A C 1
ATOM 3119 O O . ALA A 1 388 ? -14.381 12.876 -34.616 1.00 94.00 388 ALA A O 1
ATOM 3120 N N . GLU A 1 389 ? -14.082 11.067 -35.905 1.00 92.50 389 GLU A N 1
ATOM 3121 C CA . GLU A 1 389 ? -13.157 11.692 -36.862 1.00 92.50 389 GLU A CA 1
ATOM 3122 C C . GLU A 1 389 ? -13.804 12.913 -37.540 1.00 92.50 389 GLU A C 1
ATOM 3124 O O . GLU A 1 389 ? -13.239 14.007 -37.506 1.00 92.50 389 GLU A O 1
ATOM 3129 N N . LYS A 1 390 ? -15.044 12.791 -38.043 1.00 93.00 390 LYS A N 1
ATOM 3130 C CA . LYS A 1 390 ? -15.790 13.907 -38.662 1.00 93.00 390 LYS A CA 1
ATOM 3131 C C . LYS A 1 390 ? -16.006 15.105 -37.726 1.00 93.00 390 LYS A C 1
ATOM 3133 O O . LYS A 1 390 ? -16.052 16.240 -38.195 1.00 93.00 390 LYS A O 1
ATOM 3138 N N . ASN A 1 391 ? -16.173 14.872 -36.423 1.00 93.31 391 ASN A N 1
ATOM 3139 C CA . ASN A 1 391 ? -16.391 15.931 -35.429 1.00 93.31 391 ASN A CA 1
ATOM 3140 C C . ASN A 1 391 ? -15.119 16.301 -34.649 1.00 93.31 391 ASN A C 1
ATOM 3142 O O . ASN A 1 391 ? -15.168 17.195 -33.800 1.00 93.31 391 ASN A O 1
ATOM 3146 N N . SER A 1 392 ? -13.983 15.668 -34.953 1.00 93.00 392 SER A N 1
ATOM 3147 C CA . SER A 1 392 ? -12.732 15.846 -34.216 1.00 93.00 392 SER A CA 1
ATOM 3148 C C . SER A 1 392 ? -12.256 17.301 -34.113 1.00 93.00 392 SER A C 1
ATOM 3150 O O . SER A 1 392 ? -11.840 17.657 -33.012 1.00 93.00 392 SER A O 1
ATOM 3152 N N . PRO A 1 393 ? -12.413 18.202 -35.116 1.00 91.38 393 PRO A N 1
ATOM 3153 C CA . PRO A 1 393 ? -12.007 19.600 -34.954 1.00 91.38 393 PRO A CA 1
ATOM 3154 C C . PRO A 1 393 ? -12.769 20.316 -33.832 1.00 91.38 393 PRO A C 1
ATOM 3156 O O . PRO A 1 393 ? -12.173 21.085 -33.088 1.00 91.38 393 PRO A O 1
ATOM 3159 N N . ARG A 1 394 ? -14.067 20.020 -33.659 1.00 91.06 394 ARG A N 1
ATOM 3160 C CA . ARG A 1 394 ? -14.903 20.614 -32.599 1.00 91.06 394 ARG A CA 1
ATOM 3161 C C . ARG A 1 394 ? -14.652 19.982 -31.238 1.00 91.06 394 ARG A C 1
ATOM 3163 O O . ARG A 1 394 ? -14.685 20.680 -30.230 1.00 91.06 394 ARG A O 1
ATOM 3170 N N . ILE A 1 395 ? -14.392 18.674 -31.192 1.00 94.25 395 ILE A N 1
ATOM 3171 C CA . ILE A 1 395 ? -13.978 17.999 -29.953 1.00 94.25 395 ILE A CA 1
ATOM 3172 C C . ILE A 1 395 ? -12.658 18.609 -29.467 1.00 94.25 395 ILE A C 1
ATOM 3174 O O . ILE A 1 395 ? -12.550 18.979 -28.304 1.00 94.25 395 ILE A O 1
ATOM 3178 N N . LEU A 1 396 ? -11.687 18.787 -30.366 1.00 92.44 396 LEU A N 1
ATOM 3179 C CA . LEU A 1 396 ? -10.387 19.374 -30.050 1.00 92.44 396 LEU A CA 1
ATOM 3180 C C . LEU A 1 396 ? -10.509 20.851 -29.661 1.00 92.44 396 LEU A C 1
ATOM 3182 O O . LEU A 1 396 ? -9.998 21.217 -28.615 1.00 92.44 396 LEU A O 1
ATOM 3186 N N . GLU A 1 397 ? -11.286 21.663 -30.382 1.00 90.12 397 GLU A N 1
ATOM 3187 C CA . GLU A 1 397 ? -11.622 23.046 -29.991 1.00 90.12 397 GLU A CA 1
ATOM 3188 C C . GLU A 1 397 ? -12.228 23.127 -28.572 1.00 90.12 397 GLU A C 1
ATOM 3190 O O . GLU A 1 397 ? -11.863 24.001 -27.787 1.00 90.12 397 GLU A O 1
ATOM 3195 N N . THR A 1 398 ? -13.096 22.171 -28.211 1.00 90.81 398 THR A N 1
ATOM 3196 C CA . THR A 1 398 ? -13.702 22.053 -26.866 1.00 90.81 398 THR A CA 1
ATOM 3197 C C . THR A 1 398 ? -12.685 21.716 -25.770 1.00 90.81 398 THR A C 1
ATOM 3199 O O . THR A 1 398 ? -12.902 22.060 -24.612 1.00 90.81 398 THR A O 1
ATOM 3202 N N . LEU A 1 399 ? -11.586 21.037 -26.106 1.00 92.88 399 LEU A N 1
ATOM 3203 C CA . LEU A 1 399 ? -10.522 20.682 -25.161 1.00 92.88 399 LEU A CA 1
ATOM 3204 C C . LEU A 1 399 ? -9.421 21.749 -25.107 1.00 92.88 399 LEU A C 1
ATOM 3206 O O . LEU A 1 399 ? -8.919 22.062 -24.026 1.00 92.88 399 LEU A O 1
ATOM 3210 N N . SER A 1 400 ? -9.082 22.351 -26.249 1.00 87.56 400 SER A N 1
ATOM 3211 C CA . SER A 1 400 ? -8.084 23.414 -26.373 1.00 87.56 400 SER A CA 1
ATOM 3212 C C . SER A 1 400 ? -8.442 24.644 -25.541 1.00 87.56 400 SER A C 1
ATOM 3214 O O . SER A 1 400 ? -7.539 25.258 -24.976 1.00 87.56 400 SER A O 1
ATOM 3216 N N . SER A 1 401 ? -9.726 24.997 -25.401 1.00 82.81 401 SER A N 1
ATOM 3217 C CA . SER A 1 401 ? -10.160 26.076 -24.498 1.00 82.81 401 SER A CA 1
ATOM 3218 C C . SER A 1 401 ? -9.827 25.787 -23.027 1.00 82.81 401 SER A C 1
ATOM 3220 O O . SER A 1 401 ? -9.358 26.669 -22.309 1.00 82.81 401 SER A O 1
ATOM 3222 N N . VAL A 1 402 ? -9.997 24.536 -22.593 1.00 88.88 402 VAL A N 1
ATOM 3223 C CA . VAL A 1 402 ? -9.825 24.097 -21.198 1.00 88.88 402 VAL A CA 1
ATOM 3224 C C . VAL A 1 402 ? -8.351 23.898 -20.819 1.00 88.88 402 VAL A C 1
ATOM 3226 O O . VAL A 1 402 ? -7.984 24.050 -19.653 1.00 88.88 402 VAL A O 1
ATOM 3229 N N . LEU A 1 403 ? -7.463 23.656 -21.792 1.00 84.88 403 LEU A N 1
ATOM 3230 C CA . LEU A 1 403 ? -6.007 23.626 -21.570 1.00 84.88 403 LEU A CA 1
ATOM 3231 C C . LEU A 1 403 ? -5.429 24.964 -21.076 1.00 84.88 403 LEU A C 1
ATOM 3233 O O . LEU A 1 403 ? -4.345 24.975 -20.493 1.00 84.88 403 LEU A O 1
ATOM 3237 N N . GLY A 1 404 ? -6.154 26.072 -21.263 1.00 80.31 404 GLY A N 1
ATOM 3238 C CA . GLY A 1 404 ? -5.837 27.378 -20.679 1.00 80.31 404 GLY A CA 1
ATOM 3239 C C . GLY A 1 404 ? -6.170 27.524 -19.190 1.00 80.31 404 GLY A C 1
ATOM 3240 O O . GLY A 1 404 ? -5.836 28.557 -18.612 1.00 80.31 404 GLY A O 1
ATOM 3241 N N . SER A 1 405 ? -6.805 26.528 -18.559 1.00 85.00 405 SER A N 1
ATOM 3242 C CA . SER A 1 405 ? -7.157 26.579 -17.135 1.00 85.00 405 SER A CA 1
ATOM 3243 C C . SER A 1 405 ? -5.925 26.783 -16.249 1.00 85.00 405 SER A C 1
ATOM 3245 O O . SER A 1 405 ? -4.850 26.240 -16.516 1.00 85.00 405 SER A O 1
ATOM 3247 N N . GLN A 1 406 ? -6.085 27.546 -15.166 1.00 81.12 406 GLN A N 1
ATOM 3248 C CA . GLN A 1 406 ? -5.056 27.696 -14.133 1.00 81.12 406 GLN A CA 1
ATOM 3249 C C . GLN A 1 406 ? -4.918 26.432 -13.269 1.00 81.12 406 GLN A C 1
ATOM 3251 O O . GLN A 1 406 ? -3.834 26.170 -12.744 1.00 81.12 406 GLN A O 1
ATOM 3256 N N . ASP A 1 407 ? -5.982 25.629 -13.172 1.00 88.38 407 ASP A N 1
ATOM 3257 C CA . ASP A 1 407 ? -6.023 24.404 -12.379 1.00 88.38 407 ASP A CA 1
ATOM 3258 C C . ASP A 1 407 ? -5.215 23.267 -13.041 1.00 88.38 407 ASP A C 1
ATOM 3260 O O . ASP A 1 407 ? -5.415 22.900 -14.204 1.00 88.38 407 ASP A O 1
ATOM 3264 N N . GLU A 1 408 ? -4.267 22.703 -12.289 1.00 85.06 408 GLU A N 1
ATOM 3265 C CA . GLU A 1 408 ? -3.364 21.657 -12.779 1.00 85.06 408 GLU A CA 1
ATOM 3266 C C . GLU A 1 408 ? -4.062 20.298 -12.962 1.00 85.06 408 GLU A C 1
ATOM 3268 O O . GLU A 1 408 ? -3.703 19.558 -13.880 1.00 85.06 408 GLU A O 1
ATOM 3273 N N . LEU A 1 409 ? -5.086 19.981 -12.159 1.00 86.31 409 LEU A N 1
ATOM 3274 C CA . LEU A 1 409 ? -5.863 18.742 -12.276 1.00 86.31 409 LEU A CA 1
ATOM 3275 C C . LEU A 1 409 ? -6.725 18.764 -13.540 1.00 86.31 409 LEU A C 1
ATOM 3277 O O . LEU A 1 409 ? -6.768 17.770 -14.268 1.00 86.31 409 LEU A O 1
ATOM 3281 N N . VAL A 1 410 ? -7.352 19.906 -13.835 1.00 91.56 410 VAL A N 1
ATOM 3282 C CA . VAL A 1 410 ? -8.107 20.140 -15.075 1.00 91.56 410 VAL A CA 1
ATOM 3283 C C . VAL A 1 410 ? -7.198 19.951 -16.292 1.00 91.56 410 VAL A C 1
ATOM 3285 O O . VAL A 1 410 ? -7.495 19.111 -17.145 1.00 91.56 410 VAL A O 1
ATOM 3288 N N . ARG A 1 411 ? -6.044 20.639 -16.352 1.00 90.06 411 ARG A N 1
ATOM 3289 C CA . ARG A 1 411 ? -5.076 20.474 -17.459 1.00 90.06 411 ARG A CA 1
ATOM 3290 C C . ARG A 1 411 ? -4.587 19.029 -17.592 1.00 90.06 411 ARG A C 1
ATOM 3292 O O . ARG A 1 411 ? -4.552 18.488 -18.697 1.00 90.06 411 ARG A O 1
ATOM 3299 N N . HIS A 1 412 ? -4.254 18.372 -16.478 1.00 88.62 412 HIS A N 1
ATOM 3300 C CA . HIS A 1 412 ? -3.833 16.970 -16.487 1.00 88.62 412 HIS A CA 1
ATOM 3301 C C . HIS A 1 412 ? -4.936 16.040 -17.016 1.00 88.62 412 HIS A C 1
ATOM 3303 O O . HIS A 1 412 ? -4.647 15.128 -17.798 1.00 88.62 412 HIS A O 1
ATOM 3309 N N . ARG A 1 413 ? -6.208 16.280 -16.659 1.00 93.31 413 ARG A N 1
ATOM 3310 C CA . ARG A 1 413 ? -7.321 15.475 -17.172 1.00 93.31 413 ARG A CA 1
ATOM 3311 C C . ARG A 1 413 ? -7.533 15.678 -18.669 1.00 93.31 413 ARG A C 1
ATOM 3313 O O . ARG A 1 413 ? -7.700 14.680 -19.368 1.00 93.31 413 ARG A O 1
ATOM 3320 N N . VAL A 1 414 ? -7.453 16.908 -19.178 1.00 94.50 414 VAL A N 1
ATOM 3321 C CA . VAL A 1 414 ? -7.541 17.150 -20.628 1.00 94.50 414 VAL A CA 1
ATOM 3322 C C . VAL A 1 414 ? -6.403 16.447 -21.374 1.00 94.50 414 VAL A C 1
ATOM 3324 O O . VAL A 1 414 ? -6.664 15.761 -22.358 1.00 94.50 414 VAL A O 1
ATOM 3327 N N . ASN A 1 415 ? -5.166 16.493 -20.870 1.00 91.25 415 ASN A N 1
ATOM 3328 C CA . ASN A 1 415 ? -4.037 15.775 -21.480 1.00 91.25 415 ASN A CA 1
ATOM 3329 C C . ASN A 1 415 ? -4.249 14.250 -21.512 1.00 91.25 415 ASN A C 1
ATOM 3331 O O . ASN A 1 415 ? -3.963 13.598 -22.519 1.00 91.25 415 ASN A O 1
ATOM 3335 N N . LYS A 1 416 ? -4.819 13.669 -20.449 1.00 92.69 416 LYS A N 1
ATOM 3336 C CA . LYS A 1 416 ? -5.212 12.250 -20.418 1.00 92.69 416 LYS A CA 1
ATOM 3337 C C . LYS A 1 416 ? -6.343 11.933 -21.408 1.00 92.69 416 LYS A C 1
ATOM 3339 O O . LYS A 1 416 ? -6.326 10.867 -22.025 1.00 92.69 416 LYS A O 1
ATOM 3344 N N . PHE A 1 417 ? -7.296 12.849 -21.581 1.00 95.19 417 PHE A N 1
ATOM 3345 C CA . PHE A 1 417 ? -8.369 12.721 -22.566 1.00 95.19 417 PHE A CA 1
ATOM 3346 C C . PHE A 1 417 ? -7.806 12.798 -23.997 1.00 95.19 417 PHE A C 1
ATOM 3348 O O . PHE A 1 417 ? -8.107 11.912 -24.784 1.00 95.19 417 PHE A O 1
ATOM 3355 N N . LEU A 1 418 ? -6.898 13.723 -24.332 1.00 94.81 418 LEU A N 1
ATOM 3356 C CA . LEU A 1 418 ? -6.253 13.778 -25.660 1.00 94.81 418 LEU A CA 1
ATOM 3357 C C . LEU A 1 418 ? -5.584 12.449 -26.060 1.00 94.81 418 LEU A C 1
ATOM 3359 O O . LEU A 1 418 ? -5.744 11.980 -27.190 1.00 94.81 418 LEU A O 1
ATOM 3363 N N . VAL A 1 419 ? -4.897 11.790 -25.120 1.00 93.56 419 VAL A N 1
ATOM 3364 C CA . VAL A 1 419 ? -4.311 10.457 -25.347 1.00 93.56 419 VAL A CA 1
ATOM 3365 C C . VAL A 1 419 ? -5.392 9.403 -25.615 1.00 93.56 419 VAL A C 1
ATOM 3367 O O . VAL A 1 419 ? -5.241 8.589 -26.521 1.00 93.56 419 VAL A O 1
ATOM 3370 N N . ARG A 1 420 ? -6.508 9.418 -24.877 1.00 93.00 420 ARG A N 1
ATOM 3371 C CA . ARG A 1 420 ? -7.621 8.470 -25.080 1.00 93.00 420 ARG A CA 1
ATOM 3372 C C . ARG A 1 420 ? -8.439 8.753 -26.344 1.00 93.00 420 ARG A C 1
ATOM 3374 O O . ARG A 1 420 ? -8.864 7.808 -27.002 1.00 93.00 420 ARG A O 1
ATOM 3381 N N . LEU A 1 421 ? -8.605 10.022 -26.714 1.00 94.44 421 LEU A N 1
ATOM 3382 C CA . LEU A 1 421 ? -9.226 10.474 -27.962 1.00 94.44 421 LEU A CA 1
ATOM 3383 C C . LEU A 1 421 ? -8.479 9.917 -29.179 1.00 94.44 421 LEU A C 1
ATOM 3385 O O . LEU A 1 421 ? -9.109 9.486 -30.141 1.00 94.44 421 LEU A O 1
ATOM 3389 N N . SER A 1 422 ? -7.151 9.841 -29.089 1.00 93.62 422 SER A N 1
ATOM 3390 C CA . SER A 1 422 ? -6.265 9.297 -30.126 1.00 93.62 422 SER A CA 1
ATOM 3391 C C . SER A 1 422 ? -6.393 7.774 -30.342 1.00 93.62 422 SER A C 1
ATOM 3393 O O . SER A 1 422 ? -5.768 7.228 -31.245 1.00 93.62 422 SER A O 1
ATOM 3395 N N . ASN A 1 423 ? -7.213 7.074 -29.543 1.00 90.56 423 ASN A N 1
ATOM 3396 C CA . ASN A 1 423 ? -7.622 5.688 -29.818 1.00 90.56 423 ASN A CA 1
ATOM 3397 C C . ASN A 1 423 ? -8.871 5.601 -30.722 1.00 90.56 423 ASN A C 1
ATOM 3399 O O . ASN A 1 423 ? -9.180 4.527 -31.236 1.00 90.56 423 ASN A O 1
ATOM 3403 N N . VAL A 1 424 ? -9.612 6.704 -30.881 1.00 93.06 424 VAL A N 1
ATOM 3404 C CA . VAL A 1 424 ? -10.896 6.774 -31.611 1.00 93.06 424 VAL A CA 1
ATOM 3405 C C . VAL A 1 424 ? -10.802 7.695 -32.833 1.00 93.06 424 VAL A C 1
ATOM 3407 O O . VAL A 1 424 ? -11.476 7.463 -33.832 1.00 93.06 424 VAL A O 1
ATOM 3410 N N . VAL A 1 425 ? -9.934 8.705 -32.773 1.00 94.81 425 VAL A N 1
ATOM 3411 C CA . VAL A 1 425 ? -9.543 9.607 -33.865 1.00 94.81 425 VAL A CA 1
ATOM 3412 C C . VAL A 1 425 ? -8.074 9.342 -34.209 1.00 94.81 425 VAL A C 1
ATOM 3414 O O . VAL A 1 425 ? -7.297 8.997 -33.321 1.00 94.81 425 VAL A O 1
ATOM 3417 N N . SER A 1 426 ? -7.670 9.512 -35.471 1.00 93.44 426 SER A N 1
ATOM 3418 C CA . SER A 1 426 ? -6.260 9.450 -35.886 1.00 93.44 426 SER A CA 1
ATOM 3419 C C . SER A 1 426 ? -5.362 10.372 -35.053 1.00 93.44 426 SER A C 1
ATOM 3421 O O . SER A 1 426 ? -5.658 11.560 -34.885 1.00 93.44 426 SER A O 1
ATOM 3423 N N . VAL A 1 427 ? -4.235 9.831 -34.574 1.00 93.38 427 VAL A N 1
ATOM 3424 C CA . VAL A 1 427 ? -3.232 10.558 -33.773 1.00 93.38 427 VAL A CA 1
ATOM 3425 C C . VAL A 1 427 ? -2.736 11.788 -34.538 1.00 93.38 427 VAL A C 1
ATOM 3427 O O . VAL A 1 427 ? -2.556 12.856 -33.963 1.00 93.38 427 VAL A O 1
ATOM 3430 N N . GLU A 1 428 ? -2.586 11.653 -35.853 1.00 90.62 428 GLU A N 1
ATOM 3431 C CA . GLU A 1 428 ? -2.179 12.692 -36.793 1.00 90.62 428 GLU A CA 1
ATOM 3432 C C . GLU A 1 428 ? -3.121 13.902 -36.752 1.00 90.62 428 GLU A C 1
ATOM 3434 O O . GLU A 1 428 ? -2.655 15.033 -36.691 1.00 90.62 428 GLU A O 1
ATOM 3439 N N . THR A 1 429 ? -4.439 13.686 -36.705 1.00 91.06 429 THR A N 1
ATOM 3440 C CA . THR A 1 429 ? -5.439 14.769 -36.645 1.00 91.06 429 THR A CA 1
ATOM 3441 C C . THR A 1 429 ? -5.409 15.499 -35.304 1.00 91.06 429 THR A C 1
ATOM 3443 O O . THR A 1 429 ? -5.557 16.720 -35.261 1.00 91.06 429 THR A O 1
ATOM 3446 N N . VAL A 1 430 ? -5.185 14.765 -34.209 1.00 93.56 430 VAL A N 1
ATOM 3447 C CA . VAL A 1 430 ? -5.029 15.349 -32.869 1.00 93.56 430 VAL A CA 1
ATOM 3448 C C . VAL A 1 430 ? -3.737 16.172 -32.790 1.00 93.56 430 VAL A C 1
ATOM 3450 O O . VAL A 1 430 ? -3.757 17.303 -32.309 1.00 93.56 430 VAL A O 1
ATOM 3453 N N . LEU A 1 431 ? -2.626 15.637 -33.309 1.00 90.81 431 LEU A N 1
ATOM 3454 C CA . LEU A 1 431 ? -1.326 16.310 -33.345 1.00 90.81 431 LEU A CA 1
ATOM 3455 C C . LEU A 1 431 ? -1.337 17.559 -34.231 1.00 90.81 431 LEU A C 1
ATOM 3457 O O . LEU A 1 431 ? -0.898 18.611 -33.774 1.00 90.81 431 LEU A O 1
ATOM 3461 N N . ASP A 1 432 ? -1.857 17.475 -35.458 1.00 89.69 432 ASP A N 1
ATOM 3462 C CA . ASP A 1 432 ? -1.915 18.615 -36.381 1.00 89.69 432 ASP A CA 1
ATOM 3463 C C . ASP A 1 432 ? -2.713 19.777 -35.781 1.00 89.69 432 ASP A C 1
ATOM 3465 O O . ASP A 1 432 ? -2.273 20.926 -35.862 1.00 89.69 432 ASP A O 1
ATOM 3469 N N . LYS A 1 433 ? -3.837 19.490 -35.109 1.00 89.75 433 LYS A N 1
ATOM 3470 C CA . LYS A 1 433 ? -4.633 20.530 -34.450 1.00 89.75 433 LYS A CA 1
ATOM 3471 C C . LYS A 1 433 ? -3.914 21.146 -33.249 1.00 89.75 433 LYS A C 1
ATOM 3473 O O . LYS A 1 433 ? -3.941 22.361 -33.085 1.00 89.75 433 LYS A O 1
ATOM 3478 N N . ILE A 1 434 ? -3.216 20.347 -32.443 1.00 91.25 434 ILE A N 1
ATOM 3479 C CA . ILE A 1 434 ? -2.401 20.871 -31.336 1.00 91.25 434 ILE A CA 1
ATOM 3480 C C . ILE A 1 434 ? -1.257 21.748 -31.869 1.00 91.25 434 ILE A C 1
ATOM 3482 O O . ILE A 1 434 ? -1.005 22.814 -31.316 1.00 91.25 434 ILE A O 1
ATOM 3486 N N . LEU A 1 435 ? -0.589 21.354 -32.958 1.00 90.69 435 LEU A N 1
ATOM 3487 C CA . LEU A 1 435 ? 0.487 22.137 -33.583 1.00 90.69 435 LEU A CA 1
ATOM 3488 C C . LEU A 1 435 ? -0.007 23.428 -34.261 1.00 90.69 435 LEU A C 1
ATOM 3490 O O . LEU A 1 435 ? 0.758 24.392 -34.349 1.00 90.69 435 LEU A O 1
ATOM 3494 N N . GLU A 1 436 ? -1.257 23.458 -34.729 1.00 89.81 436 GLU A N 1
ATOM 3495 C CA . GLU A 1 436 ? -1.950 24.676 -35.163 1.00 89.81 436 GLU A CA 1
ATOM 3496 C C . GLU A 1 436 ? -2.245 25.584 -33.957 1.00 89.81 436 GLU A C 1
ATOM 3498 O O . GLU A 1 436 ? -1.744 26.709 -33.896 1.00 89.81 436 GLU A O 1
ATOM 3503 N N . ASP A 1 437 ? -2.973 25.068 -32.960 1.00 89.31 437 ASP A N 1
ATOM 3504 C CA . ASP A 1 437 ? -3.428 25.829 -31.791 1.00 89.31 437 ASP A CA 1
ATOM 3505 C C . ASP A 1 437 ? -2.261 26.399 -30.972 1.00 89.31 437 ASP A C 1
ATOM 3507 O O . ASP A 1 437 ? -2.352 27.520 -30.477 1.00 89.31 437 ASP A O 1
ATOM 3511 N N . ILE A 1 438 ? -1.133 25.685 -30.868 1.00 89.62 438 ILE A N 1
ATOM 3512 C CA . ILE A 1 438 ? 0.085 26.140 -30.172 1.00 89.62 438 ILE A CA 1
ATOM 3513 C C . ILE A 1 438 ? 0.568 27.513 -30.674 1.00 89.62 438 ILE A C 1
ATOM 3515 O O . ILE A 1 438 ? 1.053 28.316 -29.871 1.00 89.62 438 ILE A O 1
ATOM 3519 N N . ARG A 1 439 ? 0.413 27.807 -31.973 1.00 86.94 439 ARG A N 1
ATOM 3520 C CA . ARG A 1 439 ? 0.855 29.075 -32.583 1.00 86.94 439 ARG A CA 1
ATOM 3521 C C . ARG A 1 439 ? -0.039 30.248 -32.184 1.00 86.94 439 ARG A C 1
ATOM 3523 O O . ARG A 1 439 ? 0.459 31.348 -31.973 1.00 86.94 439 ARG A O 1
ATOM 3530 N N . THR A 1 440 ? -1.345 30.015 -32.070 1.00 85.12 440 THR A N 1
ATOM 3531 C CA . THR A 1 440 ? -2.357 31.052 -31.802 1.00 85.12 440 THR A CA 1
ATOM 3532 C C . THR A 1 440 ? -2.779 31.141 -30.334 1.00 85.12 440 THR A C 1
ATOM 3534 O O . THR A 1 440 ? -3.421 32.111 -29.939 1.00 85.12 440 THR A O 1
ATOM 3537 N N . ALA A 1 441 ? -2.438 30.145 -29.515 1.00 86.38 441 ALA A N 1
ATOM 3538 C CA . ALA A 1 441 ? -2.820 30.064 -28.112 1.00 86.38 441 ALA A CA 1
ATOM 3539 C C . ALA A 1 441 ? -2.127 31.114 -27.228 1.00 86.38 441 ALA A C 1
ATOM 3541 O O . ALA A 1 441 ? -0.949 31.445 -27.408 1.00 86.38 441 ALA A O 1
ATOM 3542 N N . SER A 1 442 ? -2.856 31.553 -26.196 1.00 86.38 442 SER A N 1
ATOM 3543 C CA . SER A 1 442 ? -2.316 32.353 -25.087 1.00 86.38 442 SER A CA 1
ATOM 3544 C C . SER A 1 442 ? -1.201 31.604 -24.345 1.00 86.38 442 SER A C 1
ATOM 3546 O O . SER A 1 442 ? -1.154 30.378 -24.378 1.00 86.38 442 SER A O 1
ATOM 3548 N N . SER A 1 443 ? -0.314 32.301 -23.627 1.00 83.19 443 SER A N 1
ATOM 3549 C CA . SER A 1 443 ? 0.845 31.674 -22.962 1.00 83.19 443 SER A CA 1
ATOM 3550 C C . SER A 1 443 ? 0.473 30.523 -22.009 1.00 83.19 443 SER A C 1
ATOM 3552 O O . SER A 1 443 ? 1.114 29.472 -22.041 1.00 83.19 443 SER A O 1
ATOM 3554 N N . THR A 1 444 ? -0.593 30.664 -21.213 1.00 81.38 444 THR A N 1
ATOM 3555 C CA . THR A 1 444 ? -1.092 29.600 -20.319 1.00 81.38 444 THR A CA 1
ATOM 3556 C C . THR A 1 444 ? -1.623 28.394 -21.099 1.00 81.38 444 THR A C 1
ATOM 3558 O O . THR A 1 444 ? -1.267 27.255 -20.803 1.00 81.38 444 THR A O 1
ATOM 3561 N N . GLN A 1 445 ? -2.428 28.638 -22.134 1.00 85.62 445 GLN A N 1
ATOM 3562 C CA . GLN A 1 445 ? -3.016 27.599 -22.983 1.00 85.62 445 GLN A CA 1
ATOM 3563 C C . GLN A 1 445 ? -1.955 26.871 -23.821 1.00 85.62 445 GLN A C 1
ATOM 3565 O O . GLN A 1 445 ? -1.981 25.648 -23.935 1.00 85.62 445 GLN A O 1
ATOM 3570 N N . ARG A 1 446 ? -0.972 27.614 -24.337 1.00 88.25 446 ARG A N 1
ATOM 3571 C CA . ARG A 1 446 ? 0.209 27.122 -25.054 1.00 88.25 446 ARG A CA 1
ATOM 3572 C C . ARG A 1 446 ? 1.026 26.165 -24.187 1.00 88.25 446 ARG A C 1
ATOM 3574 O O . ARG A 1 446 ? 1.434 25.119 -24.676 1.00 88.25 446 ARG A O 1
ATOM 3581 N N . MET A 1 447 ? 1.199 26.454 -22.894 1.00 84.44 447 MET A N 1
ATOM 3582 C CA . MET A 1 447 ? 1.827 25.513 -21.956 1.00 84.44 447 MET A CA 1
ATOM 3583 C C . MET A 1 447 ? 1.015 24.223 -21.778 1.00 84.44 447 MET A C 1
ATOM 3585 O O . MET A 1 447 ? 1.594 23.139 -21.827 1.00 84.44 447 MET A O 1
ATOM 3589 N N . GLY A 1 448 ? -0.313 24.317 -21.641 1.00 86.94 448 GLY A N 1
ATOM 3590 C CA . GLY A 1 448 ? -1.191 23.142 -21.591 1.00 86.94 448 GLY A CA 1
ATOM 3591 C C . GLY A 1 448 ? -1.105 22.283 -22.859 1.00 86.94 448 GLY A C 1
ATOM 3592 O O . GLY A 1 448 ? -0.962 21.065 -22.767 1.00 86.94 448 GLY A O 1
ATOM 3593 N N . LEU A 1 449 ? -1.109 22.918 -24.035 1.00 90.06 449 LEU A N 1
ATOM 3594 C CA . LEU A 1 449 ? -0.955 22.265 -25.339 1.00 90.06 449 LEU A CA 1
ATOM 3595 C C . LEU A 1 449 ? 0.426 21.615 -25.525 1.00 90.06 449 LEU A C 1
ATOM 3597 O O . LEU A 1 449 ? 0.506 20.511 -26.061 1.00 90.06 449 LEU A O 1
ATOM 3601 N N . LEU A 1 450 ? 1.506 22.249 -25.053 1.00 90.12 450 LEU A N 1
ATOM 3602 C CA . LEU A 1 450 ? 2.853 21.663 -25.054 1.00 90.12 450 LEU A CA 1
ATOM 3603 C C . LEU A 1 450 ? 2.931 20.421 -24.157 1.00 90.12 450 LEU A C 1
ATOM 3605 O O . LEU A 1 450 ? 3.481 19.401 -24.572 1.00 90.12 450 LEU A O 1
ATOM 3609 N N . ASP A 1 451 ? 2.347 20.468 -22.956 1.00 87.50 451 ASP A N 1
ATOM 3610 C CA . ASP A 1 451 ? 2.258 19.288 -22.092 1.00 87.50 451 ASP A CA 1
ATOM 3611 C C . ASP A 1 451 ? 1.412 18.182 -22.755 1.00 87.50 451 ASP A C 1
ATOM 3613 O O . ASP A 1 451 ? 1.809 17.015 -22.725 1.00 87.50 451 ASP A O 1
ATOM 3617 N N . GLY A 1 452 ? 0.301 18.522 -23.418 1.00 89.19 452 GLY A N 1
ATOM 3618 C CA . GLY A 1 452 ? -0.514 17.580 -24.197 1.00 89.19 452 GLY A CA 1
ATOM 3619 C C . GLY A 1 452 ? 0.258 16.919 -25.342 1.00 89.19 452 GLY A C 1
ATOM 3620 O O . GLY A 1 452 ? 0.249 15.692 -25.467 1.00 89.19 452 GLY A O 1
ATOM 3621 N N . LEU A 1 453 ? 1.015 17.708 -26.112 1.00 91.62 453 LEU A N 1
ATOM 3622 C CA . LEU A 1 453 ? 1.928 17.228 -27.152 1.00 91.62 453 LEU A CA 1
ATOM 3623 C C . LEU A 1 453 ? 2.955 16.235 -26.581 1.00 91.62 453 LEU A C 1
ATOM 3625 O O . LEU A 1 453 ? 3.165 15.171 -27.163 1.00 91.62 453 LEU A O 1
ATOM 3629 N N . PHE A 1 454 ? 3.549 16.514 -25.415 1.00 89.06 454 PHE A N 1
ATOM 3630 C CA . PHE A 1 454 ? 4.475 15.574 -24.771 1.00 89.06 454 PHE A CA 1
ATOM 3631 C C . PHE A 1 454 ? 3.807 14.272 -24.315 1.00 89.06 454 PHE A C 1
ATOM 3633 O O . PHE A 1 454 ? 4.422 13.210 -24.445 1.00 89.06 454 PHE A O 1
ATOM 3640 N N . HIS A 1 455 ? 2.567 14.315 -23.819 1.00 89.19 455 HIS A N 1
ATOM 3641 C CA . HIS A 1 455 ? 1.827 13.099 -23.460 1.00 89.19 455 HIS A CA 1
ATOM 3642 C C . HIS A 1 455 ? 1.512 12.250 -24.702 1.00 89.19 455 HIS A C 1
ATOM 3644 O O . HIS A 1 455 ? 1.705 11.036 -24.664 1.00 89.19 455 HIS A O 1
ATOM 3650 N N . LEU A 1 456 ? 1.120 12.875 -25.817 1.00 91.19 456 LEU A N 1
ATOM 3651 C CA . LEU A 1 456 ? 0.857 12.186 -27.086 1.00 91.19 456 LEU A CA 1
ATOM 3652 C C . LEU A 1 456 ? 2.118 11.556 -27.686 1.00 91.19 456 LEU A C 1
ATOM 3654 O O . LEU A 1 456 ? 2.102 10.371 -28.007 1.00 91.19 456 LEU A O 1
ATOM 3658 N N . LEU A 1 457 ? 3.228 12.297 -27.765 1.00 88.44 457 LEU A N 1
ATOM 3659 C CA . LEU A 1 457 ? 4.513 11.771 -28.252 1.00 88.44 457 LEU A CA 1
ATOM 3660 C C . LEU A 1 457 ? 5.050 10.626 -27.376 1.00 88.44 457 LEU A C 1
ATOM 3662 O O . LEU A 1 457 ? 5.713 9.722 -27.881 1.00 88.44 457 LEU A O 1
ATOM 3666 N N . SER A 1 458 ? 4.756 10.648 -26.071 1.00 89.19 458 SER A N 1
ATOM 3667 C CA . SER A 1 458 ? 5.140 9.577 -25.141 1.00 89.19 458 SER A CA 1
ATOM 3668 C C . SER A 1 458 ? 4.247 8.336 -25.264 1.00 89.19 458 SER A C 1
ATOM 3670 O O . SER A 1 458 ? 4.738 7.222 -25.106 1.00 89.19 458 SER A O 1
ATOM 3672 N N . ALA A 1 459 ? 2.949 8.514 -25.535 1.00 89.62 459 ALA A N 1
ATOM 3673 C CA . ALA A 1 459 ? 1.984 7.422 -25.674 1.00 89.62 459 ALA A CA 1
ATOM 3674 C C . ALA A 1 459 ? 2.027 6.749 -27.058 1.00 89.62 459 ALA A C 1
ATOM 3676 O O . ALA A 1 459 ? 1.862 5.534 -27.160 1.00 89.62 459 ALA A O 1
ATOM 3677 N N . PHE A 1 460 ? 2.283 7.524 -28.115 1.00 91.00 460 PHE A N 1
ATOM 3678 C CA . PHE A 1 460 ? 2.254 7.076 -29.509 1.00 91.00 460 PHE A CA 1
ATOM 3679 C C . PHE A 1 460 ? 3.587 7.347 -30.227 1.00 91.00 460 PHE A C 1
ATOM 3681 O O . PHE A 1 460 ? 3.602 8.025 -31.255 1.00 91.00 460 PHE A O 1
ATOM 3688 N N . PRO A 1 461 ? 4.726 6.806 -29.745 1.00 85.50 461 PRO A N 1
ATOM 3689 C CA . PRO A 1 461 ? 6.049 7.103 -30.301 1.00 85.50 461 PRO A CA 1
ATOM 3690 C C . PRO A 1 461 ? 6.240 6.617 -31.750 1.00 85.50 461 PRO A C 1
ATOM 3692 O O . PRO A 1 461 ? 7.258 6.904 -32.367 1.00 85.50 461 PRO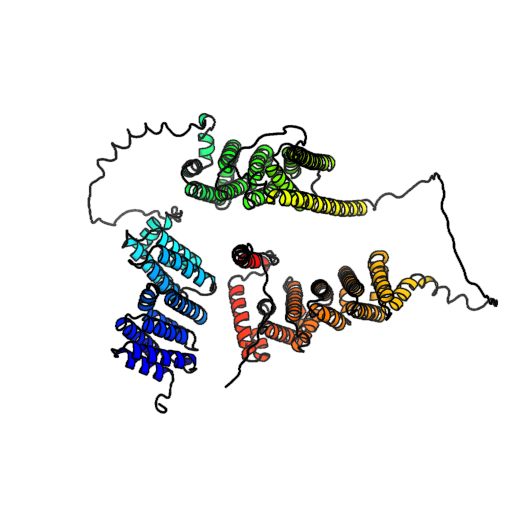 A O 1
ATOM 3695 N N . TRP A 1 462 ? 5.301 5.839 -32.288 1.00 84.19 462 TRP A N 1
ATOM 3696 C CA . TRP A 1 462 ? 5.300 5.308 -33.652 1.00 84.19 462 TRP A CA 1
ATOM 3697 C C . TRP A 1 462 ? 4.492 6.159 -34.647 1.00 84.19 462 TRP A C 1
ATOM 3699 O O . TRP A 1 462 ? 4.509 5.851 -35.839 1.00 84.19 462 TRP A O 1
ATOM 3709 N N . ALA A 1 463 ? 3.776 7.193 -34.189 1.00 84.75 463 ALA A N 1
ATOM 3710 C CA . ALA A 1 463 ? 2.941 8.020 -35.055 1.00 84.75 463 ALA A CA 1
ATOM 3711 C C . ALA A 1 463 ? 3.794 8.790 -36.094 1.00 84.75 463 ALA A C 1
ATOM 3713 O O . ALA A 1 463 ? 4.868 9.299 -35.757 1.00 84.75 463 ALA A O 1
ATOM 3714 N N . PRO A 1 464 ? 3.351 8.904 -37.359 1.00 78.00 464 PRO A N 1
ATOM 3715 C CA . PRO A 1 464 ? 4.090 9.592 -38.414 1.00 78.00 464 PRO A CA 1
ATOM 3716 C C . PRO A 1 464 ? 3.987 11.121 -38.268 1.00 78.00 464 PRO A C 1
ATOM 3718 O O . PRO A 1 464 ? 3.234 11.782 -38.977 1.00 78.00 464 PRO A O 1
ATOM 3721 N N . TRP A 1 465 ? 4.759 11.704 -37.350 1.00 79.88 465 TRP A N 1
ATOM 3722 C CA . TRP A 1 465 ? 4.795 13.156 -37.154 1.00 79.88 465 TRP A CA 1
ATOM 3723 C C . TRP A 1 465 ? 5.680 13.882 -38.178 1.00 79.88 465 TRP A C 1
ATOM 3725 O O . TRP A 1 465 ? 6.830 13.503 -38.437 1.00 79.88 465 TRP A O 1
ATOM 3735 N N . ASP A 1 466 ? 5.178 15.002 -38.701 1.00 83.19 466 ASP A N 1
ATOM 3736 C CA . ASP A 1 466 ? 5.983 15.945 -39.475 1.00 83.19 466 ASP A CA 1
ATOM 3737 C C . ASP A 1 466 ? 6.936 16.701 -38.535 1.00 83.19 466 ASP A C 1
ATOM 3739 O O . ASP A 1 466 ? 6.567 17.631 -37.810 1.00 83.19 466 ASP A O 1
ATOM 3743 N N . ARG A 1 467 ? 8.202 16.275 -38.557 1.00 80.75 467 ARG A N 1
ATOM 3744 C CA . ARG A 1 467 ? 9.273 16.868 -37.752 1.00 80.75 467 ARG A CA 1
ATOM 3745 C C . ARG A 1 467 ? 9.472 18.347 -38.060 1.00 80.75 467 ARG A C 1
ATOM 3747 O O . ARG A 1 467 ? 9.767 19.086 -37.131 1.00 80.75 467 ARG A O 1
ATOM 3754 N N . ILE A 1 468 ? 9.311 18.765 -39.318 1.00 84.94 468 ILE A N 1
ATOM 3755 C CA . ILE A 1 468 ? 9.539 20.145 -39.756 1.00 84.94 468 ILE A CA 1
ATOM 3756 C C . ILE A 1 468 ? 8.442 21.034 -39.168 1.00 84.94 468 ILE A C 1
ATOM 3758 O O . ILE A 1 468 ? 8.762 21.992 -38.463 1.00 84.94 468 ILE A O 1
ATOM 3762 N N . ARG A 1 469 ? 7.165 20.664 -39.351 1.00 83.00 469 ARG A N 1
ATOM 3763 C CA . ARG A 1 469 ? 6.014 21.399 -38.782 1.00 83.00 469 ARG A CA 1
ATOM 3764 C C . ARG A 1 469 ? 6.067 21.462 -37.255 1.00 83.00 469 ARG A C 1
ATOM 3766 O O . ARG A 1 469 ? 5.758 22.510 -36.687 1.00 83.00 469 ARG A O 1
ATOM 3773 N N . MET A 1 470 ? 6.509 20.386 -36.595 1.00 85.62 470 MET A N 1
ATOM 3774 C CA . MET A 1 470 ? 6.711 20.371 -35.143 1.00 85.62 470 MET A CA 1
ATOM 3775 C C . MET A 1 470 ? 7.863 21.287 -34.708 1.00 85.62 470 MET A C 1
ATOM 3777 O O . MET A 1 470 ? 7.686 22.073 -33.781 1.00 85.62 470 MET A O 1
ATOM 3781 N N . THR A 1 471 ? 9.028 21.244 -35.366 1.00 84.44 471 THR A N 1
ATOM 3782 C CA . THR A 1 471 ? 10.141 22.154 -35.030 1.00 84.44 471 THR A CA 1
ATOM 3783 C C . THR A 1 471 ? 9.807 23.618 -35.293 1.00 84.44 471 THR A C 1
ATOM 3785 O O . THR A 1 471 ? 10.234 24.468 -34.521 1.00 84.44 471 THR A O 1
ATOM 3788 N N . ASP A 1 472 ? 9.021 23.907 -36.329 1.00 85.75 472 ASP A N 1
ATOM 3789 C CA . ASP A 1 472 ? 8.550 25.251 -36.671 1.00 85.75 472 ASP A CA 1
ATOM 3790 C C . ASP A 1 472 ? 7.554 25.787 -35.623 1.00 85.75 472 ASP A C 1
ATOM 3792 O O . ASP A 1 472 ? 7.732 26.879 -35.091 1.00 85.75 472 ASP A O 1
ATOM 3796 N N . ALA A 1 473 ? 6.565 24.982 -35.217 1.00 83.81 473 ALA A N 1
ATOM 3797 C CA . ALA A 1 473 ? 5.638 25.362 -34.144 1.00 83.81 473 ALA A CA 1
ATOM 3798 C C . ALA A 1 473 ? 6.348 25.548 -32.786 1.00 83.81 473 ALA A C 1
ATOM 3800 O O . ALA A 1 473 ? 6.034 26.465 -32.029 1.00 83.81 473 ALA A O 1
ATOM 3801 N N . LEU A 1 474 ? 7.323 24.694 -32.458 1.00 85.62 474 LEU A N 1
ATOM 3802 C CA . LEU A 1 474 ? 8.089 24.818 -31.215 1.00 85.62 474 LEU A CA 1
ATOM 3803 C C . LEU A 1 474 ? 9.072 25.998 -31.247 1.00 85.62 474 LEU A C 1
ATOM 3805 O O . LEU A 1 474 ? 9.294 26.621 -30.208 1.00 85.62 474 LEU A O 1
ATOM 3809 N N . SER A 1 475 ? 9.643 26.338 -32.407 1.00 82.31 475 SER A N 1
ATOM 3810 C CA . SER A 1 475 ? 10.541 27.490 -32.537 1.00 82.31 475 SER A CA 1
ATOM 3811 C C . SER A 1 475 ? 9.783 28.813 -32.410 1.00 82.31 475 SER A C 1
ATOM 3813 O O . SER A 1 475 ? 10.249 29.687 -31.678 1.00 82.31 475 SER A O 1
ATOM 3815 N N . SER A 1 476 ? 8.582 28.937 -32.995 1.00 78.94 476 SER A N 1
ATOM 3816 C CA . SER A 1 476 ? 7.747 30.137 -32.834 1.00 78.94 476 SER A CA 1
ATOM 3817 C C . SER A 1 476 ? 7.402 30.395 -31.362 1.00 78.94 476 SER A C 1
ATOM 3819 O O . SER A 1 476 ? 7.474 31.529 -30.894 1.00 78.94 476 SER A O 1
ATOM 3821 N N . CYS A 1 477 ? 7.143 29.334 -30.589 1.00 79.00 477 CYS A N 1
ATOM 3822 C CA . CYS A 1 477 ? 6.889 29.435 -29.149 1.00 79.00 477 CYS A CA 1
ATOM 3823 C C . CYS A 1 477 ? 8.080 29.967 -28.344 1.00 79.00 477 CYS A C 1
ATOM 3825 O O . CYS A 1 477 ? 7.874 30.676 -27.360 1.00 79.00 477 CYS A O 1
ATOM 3827 N N . LEU A 1 478 ? 9.307 29.611 -28.735 1.00 73.44 478 LEU A N 1
ATOM 3828 C CA . LEU A 1 478 ? 10.537 30.067 -28.079 1.00 73.44 478 LEU A CA 1
ATOM 3829 C C . LEU A 1 478 ? 10.881 31.518 -28.456 1.00 73.44 478 LEU A C 1
ATOM 3831 O O . LEU A 1 478 ? 11.385 32.262 -27.618 1.00 73.44 478 LEU A O 1
ATOM 3835 N N . ILE A 1 479 ? 10.583 31.928 -29.693 1.00 71.62 479 ILE A N 1
ATOM 3836 C CA . ILE A 1 479 ? 10.825 33.292 -30.187 1.00 71.62 479 ILE A CA 1
ATOM 3837 C C . ILE A 1 479 ? 9.869 34.293 -29.519 1.00 71.62 479 ILE A C 1
ATOM 3839 O O . ILE A 1 479 ? 10.334 35.286 -28.959 1.00 71.62 479 ILE A O 1
ATOM 3843 N N . ASP A 1 480 ? 8.564 33.995 -29.485 1.00 60.53 480 ASP A N 1
ATOM 3844 C CA . ASP A 1 480 ? 7.552 34.814 -28.794 1.00 60.53 480 ASP A CA 1
ATOM 3845 C C . ASP A 1 480 ? 7.924 35.089 -27.330 1.00 60.53 480 ASP A C 1
ATOM 3847 O O . ASP A 1 480 ? 7.745 36.198 -26.820 1.00 60.53 480 ASP A O 1
ATOM 3851 N N . HIS A 1 481 ? 8.436 34.067 -26.636 1.00 58.59 481 HIS A N 1
ATOM 3852 C CA . HIS A 1 481 ? 8.707 34.160 -25.205 1.00 58.59 481 HIS A CA 1
ATOM 3853 C C . HIS A 1 481 ? 9.903 35.071 -24.897 1.00 58.59 481 HIS A C 1
ATOM 3855 O O . HIS A 1 481 ? 9.863 35.803 -23.906 1.00 58.59 481 HIS A O 1
ATOM 3861 N N . ASN A 1 482 ? 10.920 35.073 -25.768 1.00 54.53 482 ASN A N 1
ATOM 3862 C CA . ASN A 1 482 ? 12.062 35.982 -25.680 1.00 54.53 482 ASN A CA 1
ATOM 3863 C C . ASN A 1 482 ? 11.649 37.430 -25.986 1.00 54.53 482 ASN A C 1
ATOM 3865 O O . ASN A 1 482 ? 12.025 38.331 -25.242 1.00 54.53 482 ASN A O 1
ATOM 3869 N N . ALA A 1 483 ? 10.820 37.658 -27.012 1.00 54.06 483 ALA A N 1
ATOM 3870 C CA . ALA A 1 483 ? 10.337 38.999 -27.358 1.00 54.06 483 ALA A CA 1
ATOM 3871 C C . ALA A 1 483 ? 9.497 39.634 -26.228 1.00 54.06 483 ALA A C 1
ATOM 3873 O O . ALA A 1 483 ? 9.610 40.833 -25.962 1.00 54.06 483 ALA A O 1
ATOM 3874 N N . GLN A 1 484 ? 8.697 38.831 -25.514 1.00 54.59 484 GLN A N 1
ATOM 3875 C CA . GLN A 1 484 ? 7.970 39.294 -24.327 1.00 54.59 484 GLN A CA 1
ATOM 3876 C C . GLN A 1 484 ? 8.891 39.569 -23.126 1.00 54.59 484 GLN A C 1
ATOM 3878 O O . GLN A 1 484 ? 8.630 40.518 -22.387 1.00 54.59 484 GLN A O 1
ATOM 3883 N N . GLU A 1 485 ? 9.967 38.799 -22.917 1.00 50.59 485 GLU A N 1
ATOM 3884 C CA . GLU A 1 485 ? 10.971 39.137 -21.894 1.00 50.59 485 GLU A CA 1
ATOM 3885 C C . GLU A 1 485 ? 11.758 40.408 -22.260 1.00 50.59 485 GLU A C 1
ATOM 3887 O O . GLU A 1 485 ? 11.987 41.242 -21.385 1.00 50.59 485 GLU A O 1
ATOM 3892 N N . GLU A 1 486 ? 12.112 40.621 -23.531 1.00 50.03 486 GLU A N 1
ATOM 3893 C CA . GLU A 1 486 ? 12.799 41.836 -23.993 1.00 50.03 486 GLU A CA 1
ATOM 3894 C C . GLU A 1 486 ? 11.930 43.092 -23.843 1.00 50.03 486 GLU A C 1
ATOM 3896 O O . GLU A 1 486 ? 12.379 44.052 -23.215 1.00 50.03 486 GLU A O 1
ATOM 3901 N N . GLN A 1 487 ? 10.665 43.074 -24.288 1.00 47.34 487 GLN A N 1
ATOM 3902 C CA . GLN A 1 487 ? 9.743 44.198 -24.057 1.00 47.34 487 GLN A CA 1
ATOM 3903 C C . GLN A 1 487 ? 9.578 44.506 -22.563 1.00 47.34 487 GLN A C 1
ATOM 3905 O O . GLN A 1 487 ? 9.612 45.669 -22.158 1.00 47.34 487 GLN A O 1
ATOM 3910 N N . LYS A 1 488 ? 9.425 43.478 -21.719 1.00 49.06 488 LYS A N 1
ATOM 3911 C CA . LYS A 1 488 ? 9.248 43.668 -20.273 1.00 49.06 488 LYS A CA 1
ATOM 3912 C C . LYS A 1 488 ? 10.516 44.218 -19.611 1.00 49.06 488 LYS A C 1
ATOM 3914 O O . LYS A 1 488 ? 10.409 45.046 -18.710 1.00 49.06 488 LYS A O 1
ATOM 3919 N N . ASN A 1 489 ? 11.696 43.821 -20.091 1.00 43.94 489 ASN A N 1
ATOM 3920 C CA . ASN A 1 489 ? 12.976 44.360 -19.640 1.00 43.94 489 ASN A CA 1
ATOM 3921 C C . ASN A 1 489 ? 13.169 45.832 -20.054 1.00 43.94 489 ASN A C 1
ATOM 3923 O O . ASN A 1 489 ? 13.631 46.623 -19.227 1.00 43.94 489 ASN A O 1
ATOM 3927 N N . ASP A 1 490 ? 12.765 46.230 -21.266 1.00 39.56 490 ASP A N 1
ATOM 3928 C CA . ASP A 1 490 ? 12.842 47.633 -21.707 1.00 39.56 490 ASP A CA 1
ATOM 3929 C C . ASP A 1 490 ? 11.898 48.552 -20.911 1.00 39.56 490 ASP A C 1
ATOM 3931 O O . ASP A 1 490 ? 12.318 49.636 -20.504 1.00 39.56 490 ASP A O 1
ATOM 3935 N N . TYR A 1 491 ? 10.688 48.100 -20.548 1.00 44.00 491 TYR A N 1
ATOM 3936 C CA . TYR A 1 491 ? 9.822 48.840 -19.610 1.00 44.00 491 TYR A CA 1
ATOM 3937 C C . TYR A 1 491 ? 10.413 48.973 -18.192 1.00 44.00 491 TYR A C 1
ATOM 3939 O O . TYR A 1 491 ? 10.033 49.883 -17.457 1.00 44.00 491 TYR A O 1
ATOM 3947 N N . THR A 1 492 ? 11.354 48.108 -17.792 1.00 41.31 492 THR A N 1
ATOM 3948 C CA . THR A 1 492 ? 12.034 48.182 -16.480 1.00 41.31 492 THR A CA 1
ATOM 3949 C C . THR A 1 492 ? 13.364 48.943 -16.487 1.00 41.31 492 THR A C 1
ATOM 3951 O O . THR A 1 492 ? 14.032 49.011 -15.454 1.00 41.31 492 THR A O 1
ATOM 3954 N N . ARG A 1 493 ? 13.762 49.564 -17.607 1.00 37.16 493 ARG A N 1
ATOM 3955 C CA . ARG A 1 493 ? 14.890 50.510 -17.637 1.00 37.16 493 ARG A CA 1
ATOM 3956 C C . ARG A 1 493 ? 14.403 51.933 -17.335 1.00 37.16 493 ARG A C 1
ATOM 3958 O O . ARG A 1 493 ? 13.800 52.555 -18.207 1.00 37.16 493 ARG A O 1
ATOM 3965 N N . PRO A 1 494 ? 14.707 52.518 -16.159 1.00 36.88 494 PRO A N 1
ATOM 3966 C CA . PRO A 1 494 ? 14.370 53.912 -15.916 1.00 36.88 494 PRO A CA 1
ATOM 3967 C C . PRO A 1 494 ? 15.252 54.811 -16.789 1.00 36.88 494 PRO A C 1
ATOM 3969 O O . PRO A 1 494 ? 16.484 54.795 -16.687 1.00 36.88 494 PRO A O 1
ATOM 3972 N N . SER A 1 495 ? 14.613 55.611 -17.643 1.00 33.81 495 SER A N 1
ATOM 3973 C CA . SER A 1 495 ? 15.284 56.601 -18.485 1.00 33.81 495 SER A CA 1
ATOM 3974 C C . SER A 1 495 ? 15.935 57.685 -17.619 1.00 33.81 495 SER A C 1
ATOM 3976 O O . SER A 1 495 ? 15.294 58.648 -17.200 1.00 33.81 495 SER A O 1
ATOM 3978 N N . LYS A 1 496 ? 17.238 57.547 -17.349 1.00 36.09 496 LYS A N 1
ATOM 3979 C CA . LYS A 1 496 ? 18.051 58.578 -16.684 1.00 36.09 496 LYS A CA 1
ATOM 3980 C C . LYS A 1 496 ? 18.328 59.759 -17.624 1.00 36.09 496 LYS A C 1
ATOM 3982 O O . LYS A 1 496 ? 19.480 59.969 -18.004 1.00 36.09 496 LYS A O 1
ATOM 3987 N N . ARG A 1 497 ? 17.293 60.519 -18.014 1.00 36.94 497 ARG A N 1
ATOM 3988 C CA . ARG A 1 497 ? 17.436 61.828 -18.687 1.00 36.94 497 ARG A CA 1
ATOM 3989 C C . ARG A 1 497 ? 16.134 62.646 -18.797 1.00 36.94 497 ARG A C 1
ATOM 3991 O O . ARG A 1 497 ? 15.712 62.967 -19.898 1.00 36.94 497 ARG A O 1
ATOM 3998 N N . ALA A 1 498 ? 15.547 63.048 -17.671 1.00 36.84 498 ALA A N 1
ATOM 3999 C CA . ALA A 1 498 ? 14.784 64.301 -17.544 1.00 36.84 498 ALA A CA 1
ATOM 4000 C C . ALA A 1 498 ? 14.469 64.588 -16.064 1.00 36.84 498 ALA A C 1
ATOM 4002 O O . ALA A 1 498 ? 14.485 63.670 -15.252 1.00 36.84 498 ALA A O 1
ATOM 4003 N N . PHE A 1 499 ? 14.164 65.854 -15.773 1.00 32.38 499 PHE A N 1
ATOM 4004 C CA . PHE A 1 499 ? 13.690 66.398 -14.495 1.00 32.38 499 PHE A CA 1
ATOM 4005 C C . PHE A 1 499 ? 14.648 66.333 -13.300 1.00 32.38 499 PHE A C 1
ATOM 4007 O O . PHE A 1 499 ? 14.788 65.362 -12.561 1.00 32.38 499 PHE A O 1
ATOM 4014 N N . ARG A 1 500 ? 15.305 67.483 -13.162 1.00 37.78 500 ARG A N 1
ATOM 4015 C CA . ARG A 1 500 ? 15.796 68.070 -11.927 1.00 37.78 500 ARG A CA 1
ATOM 4016 C C . ARG A 1 500 ? 14.619 68.745 -11.199 1.00 37.78 500 ARG A C 1
ATOM 4018 O O . ARG A 1 500 ? 13.679 69.169 -11.866 1.00 37.78 500 ARG A O 1
ATOM 4025 N N . ASP A 1 501 ? 14.826 68.936 -9.902 1.00 35.81 501 ASP A N 1
ATOM 4026 C CA . ASP A 1 501 ? 14.229 69.949 -9.023 1.00 35.81 501 ASP A CA 1
ATOM 4027 C C . ASP A 1 501 ? 12.812 69.729 -8.437 1.00 35.81 501 ASP A C 1
ATOM 4029 O O . ASP A 1 501 ? 11.886 69.252 -9.088 1.00 35.81 501 ASP A O 1
ATOM 4033 N N . GLU A 1 502 ? 12.745 70.166 -7.172 1.00 35.16 502 GLU A N 1
ATOM 4034 C CA . GLU A 1 502 ? 11.627 70.439 -6.252 1.00 35.16 502 GLU A CA 1
ATOM 4035 C C . GLU A 1 502 ? 10.943 69.306 -5.456 1.00 35.16 502 GLU A C 1
ATOM 4037 O O . GLU A 1 502 ? 10.658 68.202 -5.924 1.00 35.16 502 GLU A O 1
ATOM 4042 N N . ASP A 1 503 ? 10.756 69.632 -4.172 1.00 43.16 503 ASP A N 1
ATOM 4043 C CA . ASP A 1 503 ? 10.205 68.821 -3.092 1.00 43.16 503 ASP A CA 1
ATOM 4044 C C . ASP A 1 503 ? 8.667 68.836 -3.118 1.00 43.16 503 ASP A C 1
ATOM 4046 O O . ASP A 1 503 ? 8.086 69.894 -3.335 1.00 43.16 503 ASP A O 1
ATOM 4050 N N . ASP A 1 504 ? 8.006 67.715 -2.797 1.00 32.41 504 ASP A N 1
ATOM 4051 C CA . ASP A 1 504 ? 7.091 67.671 -1.641 1.00 32.41 504 ASP A CA 1
ATOM 4052 C C . ASP A 1 504 ? 6.606 66.241 -1.304 1.00 32.41 504 ASP A C 1
ATOM 4054 O O . ASP A 1 504 ? 6.958 65.253 -1.953 1.00 32.41 504 ASP A O 1
ATOM 4058 N N . ALA A 1 505 ? 5.848 66.120 -0.213 1.00 35.12 505 ALA A N 1
ATOM 4059 C CA . ALA A 1 505 ? 5.561 64.862 0.473 1.00 35.12 505 ALA A CA 1
ATOM 4060 C C . ALA A 1 505 ? 4.457 63.942 -0.120 1.00 35.12 505 ALA A C 1
ATOM 4062 O O . ALA A 1 505 ? 3.598 64.322 -0.911 1.00 35.12 505 ALA A O 1
ATOM 4063 N N . THR A 1 506 ? 4.393 62.743 0.482 1.00 33.47 506 THR A N 1
ATOM 4064 C CA . THR A 1 506 ? 3.260 61.788 0.604 1.00 33.47 506 THR A CA 1
ATOM 4065 C C . THR A 1 506 ? 2.899 60.781 -0.511 1.00 33.47 506 THR A C 1
ATOM 4067 O O . THR A 1 506 ? 2.553 61.114 -1.633 1.00 33.47 506 THR A O 1
ATOM 4070 N N . ALA A 1 507 ? 2.807 59.519 -0.053 1.00 35.44 507 ALA A N 1
ATOM 4071 C CA . ALA A 1 507 ? 1.921 58.429 -0.495 1.00 35.44 507 ALA A CA 1
ATOM 4072 C C . ALA A 1 507 ? 2.093 57.784 -1.894 1.00 35.44 507 ALA A C 1
ATOM 4074 O O . ALA A 1 507 ? 1.417 58.157 -2.844 1.00 35.44 507 ALA A O 1
ATOM 4075 N N . ALA A 1 508 ? 2.832 56.662 -1.948 1.00 30.36 508 ALA A N 1
ATOM 4076 C CA . ALA A 1 508 ? 2.322 55.350 -2.409 1.00 30.36 508 ALA A CA 1
ATOM 4077 C C . ALA A 1 508 ? 3.431 54.272 -2.393 1.00 30.36 508 ALA A C 1
ATOM 4079 O O . ALA A 1 508 ? 4.380 54.336 -3.170 1.00 30.36 508 ALA A O 1
ATOM 4080 N N . TYR A 1 509 ? 3.288 53.228 -1.568 1.00 31.42 509 TYR A N 1
ATOM 4081 C CA . TYR A 1 509 ? 4.089 52.004 -1.723 1.00 31.42 509 TYR A CA 1
ATOM 4082 C C . TYR A 1 509 ? 3.502 51.174 -2.877 1.00 31.42 509 TYR A C 1
ATOM 4084 O O . TYR A 1 509 ? 2.489 50.498 -2.699 1.00 31.42 509 TYR A O 1
ATOM 4092 N N . GLN A 1 510 ? 4.123 51.210 -4.059 1.00 32.34 510 GLN A N 1
ATOM 4093 C CA . GLN A 1 510 ? 3.849 50.209 -5.096 1.00 32.34 510 GLN A CA 1
ATOM 4094 C C . GLN A 1 510 ? 4.585 48.899 -4.761 1.00 32.34 510 GLN A C 1
ATOM 4096 O O . GLN A 1 510 ? 5.769 48.943 -4.417 1.00 32.34 510 GLN A O 1
ATOM 4101 N N . PRO A 1 511 ? 3.934 47.726 -4.868 1.00 34.97 511 PRO A N 1
ATOM 4102 C CA . PRO A 1 511 ? 4.619 46.451 -4.712 1.00 34.97 511 PRO A CA 1
ATOM 4103 C C . PRO A 1 511 ? 5.527 46.175 -5.919 1.00 34.97 511 PRO A C 1
ATOM 4105 O O . PRO A 1 511 ? 5.125 46.331 -7.073 1.00 34.97 511 PRO A O 1
ATOM 4108 N N . LEU A 1 512 ? 6.752 45.721 -5.645 1.00 38.34 512 LEU A N 1
ATOM 4109 C CA . LEU A 1 512 ? 7.660 45.173 -6.657 1.00 38.34 512 LEU A CA 1
ATOM 4110 C C . LEU A 1 512 ? 7.008 43.970 -7.372 1.00 38.34 512 LEU A C 1
ATOM 4112 O O . LEU A 1 512 ? 6.286 43.206 -6.725 1.00 38.34 512 LEU A O 1
ATOM 4116 N N . PRO A 1 513 ? 7.272 43.755 -8.676 1.00 35.56 513 PRO A N 1
ATOM 4117 C CA . PRO A 1 513 ? 6.703 42.630 -9.407 1.00 35.56 513 PRO A CA 1
ATOM 4118 C C . PRO A 1 513 ? 7.184 41.287 -8.840 1.00 35.56 513 PRO A C 1
ATOM 4120 O O . PRO A 1 513 ? 8.355 41.106 -8.501 1.00 35.56 513 PRO A O 1
ATOM 4123 N N . ASP A 1 514 ? 6.246 40.347 -8.756 1.00 40.94 514 ASP A N 1
ATOM 4124 C CA . ASP A 1 514 ? 6.385 39.094 -8.018 1.00 40.94 514 ASP A CA 1
ATOM 4125 C C . ASP A 1 514 ? 7.485 38.168 -8.583 1.00 40.94 514 ASP A C 1
ATOM 4127 O O . ASP A 1 514 ? 7.484 37.790 -9.761 1.00 40.94 514 ASP A O 1
ATOM 4131 N N . GLN A 1 515 ? 8.418 37.759 -7.714 1.00 38.84 515 GLN A N 1
ATOM 4132 C CA . GLN A 1 515 ? 9.528 36.859 -8.054 1.00 38.84 515 GLN A CA 1
ATOM 4133 C C . GLN A 1 515 ? 9.050 35.452 -8.461 1.00 38.84 515 GLN A C 1
ATOM 4135 O O . GLN A 1 515 ? 9.795 34.722 -9.125 1.00 38.84 515 GLN A O 1
ATOM 4140 N N . SER A 1 516 ? 7.809 35.079 -8.120 1.00 42.97 516 SER A N 1
ATOM 4141 C CA . SER A 1 516 ? 7.189 33.806 -8.511 1.00 42.97 516 SER A CA 1
ATOM 4142 C C . SER A 1 516 ? 7.181 33.588 -10.035 1.00 42.97 516 SER A C 1
ATOM 4144 O O . SER A 1 516 ? 7.477 32.489 -10.516 1.00 42.97 516 SER A O 1
ATOM 4146 N N . HIS A 1 517 ? 6.932 34.645 -10.817 1.00 41.22 517 HIS A N 1
ATOM 4147 C CA . HIS A 1 517 ? 6.777 34.543 -12.268 1.00 41.22 517 HIS A CA 1
ATOM 4148 C C . HIS A 1 517 ? 8.095 34.247 -12.997 1.00 41.22 517 HIS A C 1
ATOM 4150 O O . HIS A 1 517 ? 8.110 33.411 -13.899 1.00 41.22 517 HIS A O 1
ATOM 4156 N N . MET A 1 518 ? 9.219 34.854 -12.594 1.00 39.81 518 MET A N 1
ATOM 4157 C CA . MET A 1 518 ? 10.519 34.577 -13.232 1.00 39.81 518 MET A CA 1
ATOM 4158 C C . MET A 1 518 ? 11.088 33.198 -12.873 1.00 39.81 518 MET A C 1
ATOM 4160 O O . MET A 1 518 ? 11.811 32.593 -13.672 1.00 39.81 518 MET A O 1
ATOM 4164 N N . ALA A 1 519 ? 10.735 32.658 -11.701 1.00 42.59 519 ALA A N 1
ATOM 4165 C CA . ALA A 1 519 ? 11.037 31.270 -11.363 1.00 42.59 519 ALA A CA 1
ATOM 4166 C C . ALA A 1 519 ? 10.291 30.290 -12.292 1.00 42.59 519 ALA A C 1
ATOM 4168 O O . ALA A 1 519 ? 10.885 29.310 -12.752 1.00 42.59 519 ALA A O 1
ATOM 4169 N N . SER A 1 520 ? 9.032 30.598 -12.630 1.00 46.00 520 SER A N 1
ATOM 4170 C CA . SER A 1 520 ? 8.220 29.818 -13.572 1.00 46.00 520 SER A CA 1
ATOM 4171 C C . SER A 1 520 ? 8.849 29.765 -14.973 1.00 46.00 520 SER A C 1
ATOM 4173 O O . SER A 1 520 ? 9.091 28.670 -15.483 1.00 46.00 520 SER A O 1
ATOM 4175 N N . THR A 1 521 ? 9.239 30.903 -15.568 1.00 42.53 521 THR A N 1
ATOM 4176 C CA . THR A 1 521 ? 9.813 30.936 -16.933 1.00 42.53 521 THR A CA 1
ATOM 4177 C C . THR A 1 521 ? 11.092 30.099 -17.066 1.00 42.53 521 THR A C 1
ATOM 4179 O O . THR A 1 521 ? 11.250 29.318 -18.008 1.00 42.53 521 THR A O 1
ATOM 4182 N N . ARG A 1 522 ? 12.000 30.162 -16.079 1.00 47.81 522 ARG A N 1
ATOM 4183 C CA . ARG A 1 522 ? 13.208 29.310 -16.067 1.00 47.81 522 ARG A CA 1
ATOM 4184 C C . ARG A 1 522 ? 12.871 27.826 -15.921 1.00 47.81 522 ARG A C 1
ATOM 4186 O O . ARG A 1 522 ? 13.544 26.979 -16.519 1.00 47.81 522 ARG A O 1
ATOM 4193 N N . GLN A 1 523 ? 11.835 27.494 -15.152 1.00 47.62 523 GLN A N 1
ATOM 4194 C CA . GLN A 1 523 ? 11.360 26.121 -15.005 1.00 47.62 523 GLN A CA 1
ATOM 4195 C C . GLN A 1 523 ? 10.740 25.599 -16.312 1.00 47.62 523 GLN A C 1
ATOM 4197 O O . GLN A 1 523 ? 11.008 24.453 -16.676 1.00 47.62 523 GLN A O 1
ATOM 4202 N N . VAL A 1 524 ? 10.000 26.436 -17.046 1.00 48.34 524 VAL A N 1
ATOM 4203 C CA . VAL A 1 524 ? 9.439 26.143 -18.378 1.00 48.34 524 VAL A CA 1
ATOM 4204 C C . VAL A 1 524 ? 10.541 25.844 -19.393 1.00 48.34 524 VAL A C 1
ATOM 4206 O O . VAL A 1 524 ? 10.575 24.735 -19.927 1.00 48.34 524 VAL A O 1
ATOM 4209 N N . ASN A 1 525 ? 11.510 26.746 -19.582 1.00 45.72 525 ASN A N 1
ATOM 4210 C CA . ASN A 1 525 ? 12.616 26.532 -20.529 1.00 45.72 525 ASN A CA 1
ATOM 4211 C C . ASN A 1 525 ? 13.424 25.265 -20.191 1.00 45.72 525 ASN A C 1
ATOM 4213 O O . ASN A 1 525 ? 13.804 24.495 -21.075 1.00 45.72 525 ASN A O 1
ATOM 4217 N N . THR A 1 526 ? 13.598 24.973 -18.899 1.00 49.28 526 THR A N 1
ATOM 4218 C CA . THR A 1 526 ? 14.240 23.736 -18.430 1.00 49.28 526 THR A CA 1
ATOM 4219 C C . THR A 1 526 ? 13.401 22.480 -18.721 1.00 49.28 526 THR A C 1
ATOM 4221 O O . THR A 1 526 ? 13.965 21.434 -19.050 1.00 49.28 526 THR A O 1
ATOM 4224 N N . ARG A 1 527 ? 12.064 22.541 -18.613 1.00 49.78 527 ARG A N 1
ATOM 4225 C CA . ARG A 1 527 ? 11.156 21.429 -18.962 1.00 49.78 527 ARG A CA 1
ATOM 4226 C C . ARG A 1 527 ? 11.136 21.176 -20.472 1.00 49.78 527 ARG A C 1
ATOM 4228 O O . ARG A 1 527 ? 11.283 20.021 -20.875 1.00 49.78 527 ARG A O 1
ATOM 4235 N N . ILE A 1 528 ? 11.033 22.230 -21.284 1.00 48.47 528 ILE A N 1
ATOM 4236 C CA . ILE A 1 528 ? 11.050 22.152 -22.753 1.00 48.47 528 ILE A CA 1
ATOM 4237 C C . ILE A 1 528 ? 12.375 21.544 -23.234 1.00 48.47 528 ILE A C 1
ATOM 4239 O O . ILE A 1 528 ? 12.359 20.539 -23.942 1.00 48.47 528 ILE A O 1
ATOM 4243 N N . ALA A 1 529 ? 13.523 22.050 -22.767 1.00 48.31 529 ALA A N 1
ATOM 4244 C CA . ALA A 1 529 ? 14.839 21.530 -23.153 1.00 48.31 529 ALA A CA 1
ATOM 4245 C C . ALA A 1 529 ? 15.047 20.050 -22.767 1.00 48.31 529 ALA A C 1
ATOM 4247 O O . ALA A 1 529 ? 15.531 19.254 -23.575 1.00 48.31 529 ALA A O 1
ATOM 4248 N N . ARG A 1 530 ? 14.639 19.642 -21.553 1.00 48.09 530 ARG A N 1
ATOM 4249 C CA . ARG A 1 530 ? 14.708 18.232 -21.116 1.00 48.09 530 ARG A CA 1
ATOM 4250 C C . ARG A 1 530 ? 13.824 17.317 -21.959 1.00 48.09 530 ARG A C 1
ATOM 4252 O O . ARG A 1 530 ? 14.211 16.184 -22.232 1.00 48.09 530 ARG A O 1
ATOM 4259 N N . SER A 1 531 ? 12.646 17.787 -22.351 1.00 46.41 531 SER A N 1
ATOM 4260 C CA . SER A 1 531 ? 11.666 16.966 -23.064 1.00 46.41 531 SER A CA 1
ATOM 4261 C C . SER A 1 531 ? 11.985 16.877 -24.561 1.00 46.41 531 SER A C 1
ATOM 4263 O O . SER A 1 531 ? 11.928 15.783 -25.116 1.00 46.41 531 SER A O 1
ATOM 4265 N N . LEU A 1 532 ? 12.491 17.954 -25.176 1.00 49.28 532 LEU A N 1
ATOM 4266 C CA . LEU A 1 532 ? 13.139 17.908 -26.496 1.00 49.28 532 LEU A CA 1
ATOM 4267 C C . LEU A 1 532 ? 14.316 16.923 -26.518 1.00 49.28 532 LEU A C 1
ATOM 4269 O O . LEU A 1 532 ? 14.423 16.112 -27.434 1.00 49.28 532 LEU A O 1
ATOM 4273 N N . SER A 1 533 ? 15.164 16.928 -25.483 1.00 48.91 533 SER A N 1
ATOM 4274 C CA . SER A 1 533 ? 16.282 15.982 -25.373 1.00 48.91 533 SER A CA 1
ATOM 4275 C C . SER A 1 533 ? 15.811 14.517 -25.363 1.00 48.91 533 SER A C 1
ATOM 4277 O O . SER A 1 533 ? 16.403 13.685 -26.051 1.00 48.91 533 SER A O 1
ATOM 4279 N N . ARG A 1 534 ? 14.696 14.206 -24.681 1.00 48.09 534 ARG A N 1
ATOM 4280 C CA . ARG A 1 534 ? 14.069 12.868 -24.704 1.00 48.09 534 ARG A CA 1
ATOM 4281 C C . ARG A 1 534 ? 13.505 12.500 -26.079 1.00 48.09 534 ARG A C 1
ATOM 4283 O O . ARG A 1 534 ? 13.727 11.383 -26.534 1.00 48.09 534 ARG A O 1
ATOM 4290 N N . VAL A 1 535 ? 12.822 13.421 -26.763 1.00 46.53 535 VAL A N 1
ATOM 4291 C CA . VAL A 1 535 ? 12.302 13.187 -28.128 1.00 46.53 535 VAL A CA 1
ATOM 4292 C C . VAL A 1 535 ? 13.449 12.901 -29.109 1.00 46.53 535 VAL A C 1
ATOM 4294 O O . VAL A 1 535 ? 13.367 11.963 -29.904 1.00 46.53 535 VAL A O 1
ATOM 4297 N N . CYS A 1 536 ? 14.567 13.626 -29.002 1.00 49.62 536 CYS A N 1
ATOM 4298 C CA . CYS A 1 536 ? 15.775 13.349 -29.784 1.00 49.62 536 CYS A CA 1
ATOM 4299 C C . CYS A 1 536 ? 16.385 11.970 -29.466 1.00 49.62 536 CYS A C 1
ATOM 4301 O O . CYS A 1 536 ? 16.788 11.263 -30.390 1.00 49.62 536 CYS A O 1
ATOM 4303 N N . GLN A 1 537 ? 16.410 11.551 -28.194 1.00 49.50 537 GLN A N 1
ATOM 4304 C CA . GLN A 1 537 ? 16.886 10.219 -27.790 1.00 49.50 537 GLN A CA 1
ATOM 4305 C C . GLN A 1 537 ? 16.015 9.089 -28.368 1.00 49.50 537 GLN A C 1
ATOM 4307 O O . GLN A 1 537 ? 16.556 8.137 -28.929 1.00 49.50 537 GLN A O 1
ATOM 4312 N N . TYR A 1 538 ? 14.683 9.211 -28.319 1.00 47.75 538 TYR A N 1
ATOM 4313 C CA . TYR A 1 538 ? 13.782 8.227 -28.935 1.00 47.75 538 TYR A CA 1
ATOM 4314 C C . TYR A 1 538 ? 13.898 8.199 -30.468 1.00 47.75 538 TYR A C 1
ATOM 4316 O O . TYR A 1 538 ? 13.877 7.123 -31.069 1.00 47.75 538 TYR A O 1
ATOM 4324 N N . SER A 1 539 ? 14.114 9.350 -31.119 1.00 46.16 539 SER A N 1
ATOM 4325 C CA . SER A 1 539 ? 14.389 9.378 -32.561 1.00 46.16 539 SER A CA 1
ATOM 4326 C C . SER A 1 539 ? 15.696 8.675 -32.940 1.00 46.16 539 SER A C 1
ATOM 4328 O O . SER A 1 539 ? 15.775 8.159 -34.056 1.00 46.16 539 SER A O 1
ATOM 4330 N N . ALA A 1 540 ? 16.725 8.691 -32.089 1.00 49.31 540 ALA A N 1
ATOM 4331 C CA . ALA A 1 540 ? 17.961 7.961 -32.361 1.00 49.31 540 ALA A CA 1
ATOM 4332 C C . ALA A 1 540 ? 17.691 6.446 -32.349 1.00 49.31 540 ALA A C 1
ATOM 4334 O O . ALA A 1 540 ? 17.967 5.761 -33.330 1.00 49.31 540 ALA A O 1
ATOM 4335 N N . GLN A 1 541 ? 17.007 5.962 -31.306 1.00 48.62 541 GLN A N 1
ATOM 4336 C CA . GLN A 1 541 ? 16.654 4.547 -31.144 1.00 48.62 541 GLN A CA 1
ATOM 4337 C C . GLN A 1 541 ? 15.795 3.995 -32.298 1.00 48.62 541 GLN A C 1
ATOM 4339 O O . GLN A 1 541 ? 16.011 2.866 -32.739 1.00 48.62 541 GLN A O 1
ATOM 4344 N N . GLN A 1 542 ? 14.851 4.778 -32.834 1.00 47.56 542 GLN A N 1
ATOM 4345 C CA . GLN A 1 542 ? 14.072 4.355 -34.006 1.00 47.56 542 GLN A CA 1
ATOM 4346 C C . GLN A 1 542 ? 14.883 4.330 -35.304 1.00 47.56 542 GLN A C 1
ATOM 4348 O O . GLN A 1 542 ? 14.691 3.423 -36.116 1.00 47.56 542 GLN A O 1
ATOM 4353 N N . ASN A 1 543 ? 15.794 5.285 -35.513 1.00 46.81 543 ASN A N 1
ATOM 4354 C CA . ASN A 1 543 ? 16.678 5.256 -36.679 1.00 46.81 543 ASN A CA 1
ATOM 4355 C C . ASN A 1 543 ? 17.608 4.034 -36.632 1.00 46.81 543 ASN A C 1
ATOM 4357 O O . ASN A 1 543 ? 17.790 3.381 -37.658 1.00 46.81 543 ASN A O 1
ATOM 4361 N N . ASP A 1 544 ? 18.105 3.654 -35.453 1.00 47.34 544 ASP A N 1
ATOM 4362 C CA . ASP A 1 544 ? 18.905 2.437 -35.276 1.00 47.34 544 ASP A CA 1
ATOM 4363 C C . ASP A 1 544 ? 18.098 1.159 -35.577 1.00 47.34 544 ASP A C 1
ATOM 4365 O O . ASP A 1 544 ? 18.603 0.237 -36.222 1.00 47.34 544 ASP A O 1
ATOM 4369 N N . GLN A 1 545 ? 16.815 1.105 -35.197 1.00 46.94 545 GLN A N 1
ATOM 4370 C CA . GLN A 1 545 ? 15.925 -0.007 -35.565 1.00 46.94 545 GLN A CA 1
ATOM 4371 C C . GLN A 1 545 ? 15.623 -0.053 -37.074 1.00 46.94 545 GLN A C 1
ATOM 4373 O O . GLN A 1 545 ? 15.625 -1.137 -37.667 1.00 46.94 545 GLN A O 1
ATOM 4378 N N . LYS A 1 546 ? 15.418 1.099 -37.728 1.00 43.38 546 LYS A N 1
ATOM 4379 C CA . LYS A 1 546 ? 15.182 1.170 -39.182 1.00 43.38 546 LYS A CA 1
ATOM 4380 C C . LYS A 1 546 ? 16.430 0.781 -39.982 1.00 43.38 546 LYS A C 1
ATOM 4382 O O . LYS A 1 546 ? 16.331 -0.028 -40.904 1.00 43.38 546 LYS A O 1
ATOM 4387 N N . ASN A 1 547 ? 17.606 1.249 -39.566 1.00 45.12 547 ASN A N 1
ATOM 4388 C CA . ASN A 1 547 ? 18.891 0.901 -40.180 1.00 45.12 547 ASN A CA 1
ATOM 4389 C C . ASN A 1 547 ? 19.239 -0.590 -40.004 1.00 45.12 547 ASN A C 1
ATOM 4391 O O . ASN A 1 547 ? 19.719 -1.222 -40.945 1.00 45.12 547 ASN A O 1
ATOM 4395 N N . ASN A 1 548 ? 18.917 -1.192 -38.853 1.00 43.03 548 ASN A N 1
ATOM 4396 C CA . ASN A 1 548 ? 19.034 -2.644 -38.650 1.00 43.03 548 ASN A CA 1
ATOM 4397 C C . ASN A 1 548 ? 18.011 -3.468 -39.456 1.00 43.03 548 ASN A C 1
ATOM 4399 O O . ASN A 1 548 ? 18.227 -4.658 -39.677 1.00 43.03 548 ASN A O 1
ATOM 4403 N N . SER A 1 549 ? 16.919 -2.851 -39.917 1.00 40.25 549 SER A N 1
ATOM 4404 C CA . SER A 1 549 ? 15.903 -3.505 -40.753 1.00 40.25 549 SER A CA 1
ATOM 4405 C C . SER A 1 549 ? 16.209 -3.402 -42.254 1.00 40.25 549 SER A C 1
ATOM 4407 O O . SER A 1 549 ? 15.836 -4.293 -43.012 1.00 40.25 549 SER A O 1
ATOM 4409 N N . GLN A 1 550 ? 16.905 -2.346 -42.699 1.00 37.44 550 GLN A N 1
ATOM 4410 C CA . GLN A 1 550 ? 17.259 -2.131 -44.112 1.00 37.44 550 GLN A CA 1
ATOM 4411 C C . GLN A 1 550 ? 18.641 -2.678 -44.515 1.00 37.44 550 GLN A C 1
ATOM 4413 O O . GLN A 1 550 ? 18.912 -2.824 -45.704 1.00 37.44 550 GLN A O 1
ATOM 4418 N N . SER A 1 551 ? 19.499 -3.070 -43.569 1.00 37.97 551 SER A N 1
ATOM 4419 C CA . SER A 1 551 ? 20.844 -3.613 -43.846 1.00 37.97 551 SER A CA 1
ATOM 4420 C C . SER A 1 551 ? 20.879 -5.071 -44.352 1.00 37.97 551 SER A C 1
ATOM 4422 O O . SER A 1 551 ? 21.952 -5.662 -44.464 1.00 37.97 551 SER A O 1
ATOM 4424 N N . LYS A 1 552 ? 19.724 -5.655 -44.711 1.00 35.91 552 LYS A N 1
ATOM 4425 C CA . LYS A 1 552 ? 19.589 -7.003 -45.304 1.00 35.91 552 LYS A CA 1
ATOM 4426 C C . LYS A 1 552 ? 19.151 -7.017 -46.778 1.00 35.91 552 LYS A C 1
ATOM 4428 O O . LYS A 1 552 ? 18.549 -7.985 -47.234 1.00 35.91 552 LYS A O 1
ATOM 4433 N N . SER A 1 553 ? 19.519 -6.001 -47.556 1.00 35.97 553 SER A N 1
ATOM 4434 C CA . SER A 1 553 ? 19.530 -6.102 -49.023 1.00 35.97 553 SER A CA 1
ATOM 4435 C C . SER A 1 553 ? 20.485 -5.093 -49.661 1.00 35.97 553 SER A C 1
ATOM 4437 O O . SER A 1 553 ? 20.459 -3.921 -49.300 1.00 35.97 553 SER A O 1
ATOM 4439 N N . ASN A 1 554 ? 21.228 -5.554 -50.671 1.00 28.73 554 ASN A N 1
ATOM 4440 C CA . ASN A 1 554 ? 22.053 -4.789 -51.620 1.00 28.73 554 ASN A CA 1
ATOM 4441 C C . ASN A 1 554 ? 23.437 -4.319 -51.134 1.00 28.73 554 ASN A C 1
ATOM 4443 O O . ASN A 1 554 ? 23.634 -3.206 -50.657 1.00 28.73 554 ASN A O 1
ATOM 4447 N N . SER A 1 555 ? 24.438 -5.149 -51.426 1.00 29.94 555 SER A N 1
ATOM 4448 C CA . SER A 1 555 ? 25.821 -4.728 -51.669 1.00 29.94 555 SER A CA 1
ATOM 4449 C C . SER A 1 555 ? 26.094 -4.706 -53.178 1.00 29.94 555 SER A C 1
ATOM 4451 O O . SER A 1 555 ? 25.827 -5.734 -53.790 1.00 29.94 555 SER A O 1
ATOM 4453 N N . THR A 1 556 ? 26.662 -3.624 -53.742 1.00 30.47 556 THR A N 1
ATOM 4454 C CA . THR A 1 556 ? 27.851 -3.631 -54.649 1.00 30.47 556 THR A CA 1
ATOM 4455 C C . THR A 1 556 ? 28.130 -2.274 -55.330 1.00 30.47 556 THR A C 1
ATOM 4457 O O . THR A 1 556 ? 27.201 -1.666 -55.846 1.00 30.47 556 THR A O 1
ATOM 4460 N N . LEU A 1 557 ? 29.431 -1.930 -55.453 1.00 28.11 557 LEU A N 1
ATOM 4461 C CA . LEU A 1 557 ? 30.063 -0.899 -56.321 1.00 28.11 557 LEU A CA 1
ATOM 4462 C C . LEU A 1 557 ? 29.716 0.595 -56.038 1.00 28.11 557 LEU A C 1
ATOM 4464 O O . LEU A 1 557 ? 28.620 0.900 -55.595 1.00 28.11 557 LEU A O 1
ATOM 4468 N N . SER A 1 558 ? 30.598 1.593 -56.244 1.00 28.75 558 SER A N 1
ATOM 4469 C CA . SER A 1 558 ? 32.004 1.627 -56.726 1.00 28.75 558 SER A CA 1
ATOM 4470 C C . SER A 1 558 ? 32.773 2.903 -56.279 1.00 28.75 558 SER A C 1
ATOM 4472 O O . SER A 1 558 ? 32.187 3.837 -55.747 1.00 28.75 558 SER A O 1
ATOM 4474 N N . HIS A 1 559 ? 34.095 2.928 -56.517 1.00 28.69 559 HIS A N 1
ATOM 4475 C CA . HIS A 1 559 ? 35.082 3.991 -56.213 1.00 28.69 559 HIS A CA 1
ATOM 4476 C C . HIS A 1 559 ? 34.774 5.430 -56.700 1.00 28.69 559 HIS A C 1
ATOM 4478 O O . HIS A 1 559 ? 34.202 5.591 -57.772 1.00 28.69 559 HIS A O 1
ATOM 4484 N N . ILE A 1 560 ? 35.342 6.448 -56.015 1.00 27.80 560 ILE A N 1
ATOM 4485 C CA . ILE A 1 560 ? 36.450 7.345 -56.480 1.00 27.80 560 ILE A CA 1
ATOM 4486 C C . ILE A 1 560 ? 36.852 8.349 -55.351 1.00 27.80 560 ILE A C 1
ATOM 4488 O O . ILE A 1 560 ? 35.971 8.767 -54.603 1.00 27.80 560 ILE A O 1
ATOM 4492 N N . PRO A 1 561 ? 38.143 8.741 -55.181 1.00 42.62 561 PRO A N 1
ATOM 4493 C CA . PRO A 1 561 ? 38.592 9.671 -54.125 1.00 42.62 561 PRO A CA 1
ATOM 4494 C C . PRO A 1 561 ? 39.051 11.069 -54.614 1.00 42.62 561 PRO A C 1
ATOM 4496 O O . PRO A 1 561 ? 39.686 11.180 -55.660 1.00 42.62 561 PRO A O 1
ATOM 4499 N N . VAL A 1 562 ? 38.850 12.115 -53.792 1.00 26.73 562 VAL A N 1
ATOM 4500 C CA . VAL A 1 562 ? 39.490 13.457 -53.883 1.00 26.73 562 VAL A CA 1
ATOM 4501 C C . VAL A 1 562 ? 39.677 13.986 -52.436 1.00 26.73 562 VAL A C 1
ATOM 4503 O O . VAL A 1 562 ? 38.708 13.956 -51.688 1.00 26.73 562 VAL A O 1
ATOM 4506 N N . LEU A 1 563 ? 40.863 14.234 -51.850 1.00 27.62 563 LEU A N 1
ATOM 4507 C CA . LEU A 1 563 ? 41.962 15.209 -52.075 1.00 27.62 563 LEU A CA 1
ATOM 4508 C C . LEU A 1 563 ? 41.734 16.655 -51.549 1.00 27.62 563 LEU A C 1
ATOM 4510 O O . LEU A 1 563 ? 41.221 17.486 -52.284 1.00 27.62 563 LEU A O 1
ATOM 4514 N N . THR A 1 564 ? 42.219 16.947 -50.326 1.00 27.91 564 THR A N 1
ATOM 4515 C CA . THR A 1 564 ? 42.922 18.177 -49.828 1.00 27.91 564 THR A CA 1
ATOM 4516 C C . THR A 1 564 ? 43.289 17.943 -48.336 1.00 27.91 564 THR A C 1
ATOM 4518 O O . THR A 1 564 ? 42.476 17.402 -47.599 1.00 27.91 564 THR A O 1
ATOM 4521 N N . GLN A 1 565 ? 44.536 18.042 -47.834 1.00 27.77 565 GLN A N 1
ATOM 4522 C CA . GLN A 1 565 ? 45.476 19.185 -47.692 1.00 27.77 565 GLN A CA 1
ATOM 4523 C C . GLN A 1 565 ? 44.975 20.290 -46.717 1.00 27.77 565 GLN A C 1
ATOM 4525 O O . GLN A 1 565 ? 43.832 20.696 -46.851 1.00 27.77 565 GLN A O 1
ATOM 4530 N N . THR A 1 566 ? 45.720 20.861 -45.740 1.00 25.64 566 THR A N 1
ATOM 4531 C CA . THR A 1 566 ? 47.102 20.644 -45.211 1.00 25.64 566 THR A CA 1
ATOM 4532 C C . THR A 1 566 ? 47.385 21.456 -43.908 1.00 25.64 566 THR A C 1
ATOM 4534 O O . THR A 1 566 ? 47.102 22.646 -43.889 1.00 25.64 566 THR A O 1
ATOM 4537 N N . MET A 1 567 ? 48.148 20.879 -42.953 1.00 28.41 567 MET A N 1
ATOM 4538 C CA . MET A 1 567 ? 49.243 21.526 -42.155 1.00 28.41 567 MET A CA 1
ATOM 4539 C C . MET A 1 567 ? 48.889 22.593 -41.044 1.00 28.41 567 MET A C 1
ATOM 4541 O O . MET A 1 567 ? 47.713 22.816 -40.789 1.00 28.41 567 MET A O 1
ATOM 4545 N N . PRO A 1 568 ? 49.850 23.142 -40.236 1.00 46.25 568 PRO A N 1
ATOM 4546 C CA . PRO A 1 568 ? 50.327 22.502 -38.984 1.00 46.25 568 PRO A CA 1
ATOM 4547 C C . PRO A 1 568 ? 50.633 23.476 -37.793 1.00 46.25 568 PRO A C 1
ATOM 4549 O O . PRO A 1 568 ? 50.522 24.691 -37.940 1.00 46.25 568 PRO A O 1
ATOM 4552 N N . LYS A 1 569 ? 51.125 22.959 -36.642 1.00 28.64 569 LYS A N 1
ATOM 4553 C CA . LYS A 1 569 ? 52.075 23.595 -35.665 1.00 28.64 569 LYS A CA 1
ATOM 4554 C C . LYS A 1 569 ? 52.329 22.630 -34.482 1.00 28.64 569 LYS A C 1
ATOM 4556 O O . LYS A 1 569 ? 51.371 22.147 -33.903 1.00 28.64 569 LYS A O 1
ATOM 4561 N N . GLN A 1 570 ? 53.534 22.104 -34.232 1.00 27.30 570 GLN A N 1
ATOM 4562 C CA . GLN A 1 570 ? 54.786 22.674 -33.674 1.00 27.30 570 GLN A CA 1
ATOM 4563 C C . GLN A 1 570 ? 55.067 22.164 -32.234 1.00 27.30 570 GLN A C 1
ATOM 4565 O O . GLN A 1 570 ? 54.436 22.582 -31.272 1.00 27.30 570 GLN A O 1
ATOM 4570 N N . ASN A 1 571 ? 56.053 21.262 -32.135 1.00 31.72 571 ASN A N 1
ATOM 4571 C CA . ASN A 1 571 ? 56.832 20.864 -30.938 1.00 31.72 571 ASN A CA 1
ATOM 4572 C C . ASN A 1 571 ? 57.922 21.940 -30.634 1.00 31.72 571 ASN A C 1
ATOM 4574 O O . ASN A 1 571 ? 58.030 22.849 -31.464 1.00 31.72 571 ASN A O 1
ATOM 4578 N N . PRO A 1 572 ? 58.783 21.885 -29.573 1.00 53.56 572 PRO A N 1
ATOM 4579 C CA . PRO A 1 572 ? 59.334 20.725 -28.822 1.00 53.56 572 PRO A CA 1
ATOM 4580 C C . PRO A 1 572 ? 59.262 20.920 -27.269 1.00 53.56 572 PRO A C 1
ATOM 4582 O O . PRO A 1 572 ? 58.435 21.705 -26.828 1.00 53.56 572 PRO A O 1
ATOM 4585 N N . ALA A 1 573 ? 60.011 20.298 -26.331 1.00 32.34 573 ALA A N 1
ATOM 4586 C CA . ALA A 1 573 ? 61.188 19.389 -26.276 1.00 32.34 573 ALA A CA 1
ATOM 4587 C C . ALA A 1 573 ? 61.155 18.569 -24.938 1.00 32.34 573 ALA A C 1
ATOM 4589 O O . ALA A 1 573 ? 60.104 18.554 -24.311 1.00 32.34 573 ALA A O 1
ATOM 4590 N N . ARG A 1 574 ? 62.169 17.878 -24.360 1.00 33.78 574 ARG A N 1
ATOM 4591 C CA . ARG A 1 574 ? 63.618 17.566 -24.584 1.00 33.78 574 ARG A CA 1
ATOM 4592 C C . ARG A 1 574 ? 63.902 16.124 -23.993 1.00 33.78 574 ARG A C 1
ATOM 4594 O O . ARG A 1 574 ? 62.934 15.482 -23.597 1.00 33.78 574 ARG A O 1
ATOM 4601 N N . PRO A 1 575 ? 65.138 15.550 -23.950 1.00 46.34 575 PRO A N 1
ATOM 4602 C CA . PRO A 1 575 ? 65.330 14.078 -24.002 1.00 46.34 575 PRO A CA 1
ATOM 4603 C C . PRO A 1 575 ? 66.112 13.420 -22.832 1.00 46.34 575 PRO A C 1
ATOM 4605 O O . PRO A 1 575 ? 66.689 14.116 -21.997 1.00 46.34 575 PRO A O 1
ATOM 4608 N N . ARG A 1 576 ? 66.280 12.080 -22.878 1.00 33.00 576 ARG A N 1
ATOM 4609 C CA . ARG A 1 576 ? 67.514 11.360 -22.460 1.00 33.00 576 ARG A CA 1
ATOM 4610 C C . ARG A 1 576 ? 67.665 9.984 -23.148 1.00 33.00 576 ARG A C 1
ATOM 4612 O O . ARG A 1 576 ? 66.757 9.542 -23.841 1.00 33.00 576 ARG A O 1
ATOM 4619 N N . GLN A 1 577 ? 68.857 9.390 -23.055 1.00 29.12 577 GLN A N 1
ATOM 4620 C CA . GLN A 1 577 ? 69.467 8.485 -24.050 1.00 29.12 577 GLN A CA 1
ATOM 4621 C C . GLN A 1 577 ? 69.854 7.083 -23.502 1.00 29.12 577 GLN A C 1
ATOM 4623 O O . GLN A 1 577 ? 70.377 7.039 -22.397 1.00 29.12 577 GLN A O 1
ATOM 4628 N N . ILE A 1 578 ? 69.735 6.036 -24.360 1.00 28.88 578 ILE A N 1
ATOM 4629 C CA . ILE A 1 578 ? 70.742 4.963 -24.691 1.00 28.88 578 ILE A CA 1
ATOM 4630 C C . ILE A 1 578 ? 71.142 3.951 -23.566 1.00 28.88 578 ILE A C 1
ATOM 4632 O O . ILE A 1 578 ? 71.026 4.315 -22.401 1.00 28.88 578 ILE A O 1
ATOM 4636 N N . PRO A 1 579 ? 71.661 2.709 -23.827 1.00 43.31 579 PRO A N 1
ATOM 4637 C CA . PRO A 1 579 ? 71.797 1.873 -25.053 1.00 43.31 579 PRO A CA 1
ATOM 4638 C C . PRO A 1 579 ? 70.899 0.596 -25.021 1.00 43.31 579 PRO A C 1
ATOM 4640 O O . PRO A 1 579 ? 70.297 0.294 -24.002 1.00 43.31 579 PRO A O 1
ATOM 4643 N N . PHE A 1 580 ? 70.640 -0.196 -26.074 1.00 27.38 580 PHE A N 1
ATOM 4644 C CA . PHE A 1 580 ? 71.459 -0.808 -27.146 1.00 27.38 580 PHE A CA 1
ATOM 4645 C C . PHE A 1 580 ? 72.364 -1.997 -26.728 1.00 27.38 580 PHE A C 1
ATOM 4647 O O . PHE A 1 580 ? 73.550 -1.825 -26.471 1.00 27.38 580 PHE A O 1
ATOM 4654 N N . VAL A 1 581 ? 71.837 -3.230 -26.802 1.00 28.55 581 VAL A N 1
ATOM 4655 C CA . VAL A 1 581 ? 72.622 -4.442 -27.128 1.00 28.55 581 VAL A CA 1
ATOM 4656 C C . VAL A 1 581 ? 71.810 -5.300 -28.097 1.00 28.55 581 VAL A C 1
ATOM 4658 O O . VAL A 1 581 ? 70.707 -5.734 -27.782 1.00 28.55 581 VAL A O 1
ATOM 4661 N N . SER A 1 582 ? 72.370 -5.558 -29.278 1.00 28.97 582 SER A N 1
ATOM 4662 C CA . SER A 1 582 ? 71.841 -6.531 -30.239 1.00 28.97 582 SER A CA 1
ATOM 4663 C C . SER A 1 582 ? 72.666 -7.813 -30.165 1.00 28.97 582 SER A C 1
ATOM 4665 O O . SER A 1 582 ? 73.893 -7.745 -30.218 1.00 28.97 582 SER A O 1
ATOM 4667 N N . ARG A 1 583 ? 72.024 -8.985 -30.126 1.00 28.45 583 ARG A N 1
ATOM 4668 C CA . ARG A 1 583 ? 72.678 -10.236 -30.535 1.00 28.45 583 ARG A CA 1
ATOM 4669 C C . ARG A 1 583 ? 71.704 -11.133 -31.286 1.00 28.45 583 ARG A C 1
ATOM 4671 O O . ARG A 1 583 ? 70.697 -11.578 -30.748 1.00 28.45 583 ARG A O 1
ATOM 4678 N N . SER A 1 584 ? 72.020 -11.352 -32.553 1.00 29.80 584 SER A N 1
ATOM 4679 C CA . SER A 1 584 ? 71.297 -12.195 -33.493 1.00 29.80 584 SER A CA 1
ATOM 4680 C C . SER A 1 584 ? 71.689 -13.664 -33.336 1.00 29.80 584 SER A C 1
ATOM 4682 O O . SER A 1 584 ? 72.867 -13.992 -33.439 1.00 29.80 584 SER A O 1
ATOM 4684 N N . VAL A 1 585 ? 70.701 -14.552 -33.191 1.00 28.72 585 VAL A N 1
ATOM 4685 C CA . VAL A 1 585 ? 70.782 -15.945 -33.664 1.00 28.72 585 VAL A CA 1
ATOM 4686 C C . VAL A 1 585 ? 69.409 -16.359 -34.202 1.00 28.72 585 VAL A C 1
ATOM 4688 O O . VAL A 1 585 ? 68.381 -16.111 -33.576 1.00 28.72 585 VAL A O 1
ATOM 4691 N N . SER A 1 586 ? 69.413 -16.963 -35.385 1.00 27.95 586 SER A N 1
ATOM 4692 C CA . SER A 1 586 ? 68.296 -17.566 -36.128 1.00 27.95 586 SER A CA 1
ATOM 4693 C C . SER A 1 586 ? 68.939 -18.499 -37.180 1.00 27.95 586 SER A C 1
ATOM 4695 O O . SER A 1 586 ? 70.098 -18.224 -37.509 1.00 27.95 586 SER A O 1
ATOM 4697 N N . PRO A 1 587 ? 68.279 -19.528 -37.759 1.00 47.09 587 PRO A N 1
ATOM 4698 C CA . PRO A 1 587 ? 66.896 -20.000 -37.592 1.00 47.09 587 PRO A CA 1
ATOM 4699 C C . PRO A 1 587 ? 66.802 -21.530 -37.289 1.00 47.09 587 PRO A C 1
ATOM 4701 O O . PRO A 1 587 ? 67.772 -22.140 -36.865 1.00 47.09 587 PRO A O 1
ATOM 4704 N N . GLU A 1 588 ? 65.619 -22.126 -37.536 1.00 31.09 588 GLU A N 1
ATOM 4705 C CA . GLU A 1 588 ? 65.374 -23.551 -37.895 1.00 31.09 588 GLU A CA 1
ATOM 4706 C C . GLU A 1 588 ? 65.775 -24.650 -36.880 1.00 31.09 588 GLU A C 1
ATOM 4708 O O . GLU A 1 588 ? 66.930 -25.000 -36.710 1.00 31.09 588 GLU A O 1
ATOM 4713 N N . CYS A 1 589 ? 64.846 -25.320 -36.186 1.00 33.44 589 CYS A N 1
ATOM 4714 C CA . CYS A 1 589 ? 63.790 -26.190 -36.733 1.00 33.44 589 CYS A CA 1
ATOM 4715 C C . CYS A 1 589 ? 62.632 -26.376 -35.702 1.00 33.44 589 CYS A C 1
ATOM 4717 O O . CYS A 1 589 ? 62.736 -25.887 -34.583 1.00 33.44 589 CYS A O 1
ATOM 4719 N N . LEU A 1 590 ? 61.541 -27.093 -36.049 1.00 33.81 590 LEU A N 1
ATOM 4720 C CA . LEU A 1 590 ? 60.264 -27.305 -35.294 1.00 33.81 590 LEU A CA 1
ATOM 4721 C C . LEU A 1 590 ? 59.091 -26.329 -35.578 1.00 33.81 590 LEU A C 1
ATOM 4723 O O . LEU A 1 590 ? 58.102 -26.273 -34.840 1.00 33.81 590 LEU A O 1
ATOM 4727 N N . SER A 1 591 ? 59.115 -25.606 -36.696 1.00 40.16 591 SER A N 1
ATOM 4728 C CA . SER A 1 591 ? 58.103 -24.601 -37.071 1.00 40.16 591 SER A CA 1
ATOM 4729 C C . SER A 1 591 ? 56.887 -25.122 -37.872 1.00 40.16 591 SER A C 1
ATOM 4731 O O . SER A 1 591 ? 56.300 -24.361 -38.640 1.00 40.16 591 SER A O 1
ATOM 4733 N N . ARG A 1 592 ? 56.433 -26.378 -37.686 1.00 40.72 592 ARG A N 1
ATOM 4734 C CA . ARG A 1 592 ? 55.200 -26.891 -38.350 1.00 40.72 592 ARG A CA 1
ATOM 4735 C C . ARG A 1 592 ? 54.037 -27.325 -37.447 1.00 40.72 592 ARG A C 1
ATOM 4737 O O . ARG A 1 592 ? 52.905 -27.290 -37.919 1.00 40.72 592 ARG A O 1
ATOM 4744 N N . THR A 1 593 ? 54.241 -27.579 -36.151 1.00 37.72 593 THR A N 1
ATOM 4745 C CA . THR A 1 593 ? 53.129 -27.929 -35.227 1.00 37.72 593 THR A CA 1
ATOM 4746 C C . THR A 1 593 ? 52.667 -26.762 -34.341 1.00 37.72 593 THR A C 1
ATOM 4748 O O . THR A 1 593 ? 51.504 -26.704 -33.953 1.00 37.72 593 THR A O 1
ATOM 4751 N N . ARG A 1 594 ? 53.524 -25.760 -34.073 1.00 38.47 594 ARG A N 1
ATOM 4752 C CA . ARG A 1 594 ? 53.166 -24.565 -33.265 1.00 38.47 594 ARG A CA 1
ATOM 4753 C C . ARG A 1 594 ? 52.420 -23.460 -34.032 1.00 38.47 594 ARG A C 1
ATOM 4755 O O . ARG A 1 594 ? 51.797 -22.601 -33.410 1.00 38.47 594 ARG A O 1
ATOM 4762 N N . ALA A 1 595 ? 52.438 -23.473 -35.367 1.00 34.88 595 ALA A N 1
ATOM 4763 C CA . ALA A 1 595 ? 51.868 -22.398 -36.191 1.00 34.88 595 ALA A CA 1
ATOM 4764 C C . ALA A 1 595 ? 50.323 -22.348 -36.197 1.00 34.88 595 ALA A C 1
ATOM 4766 O O . ALA A 1 595 ? 49.755 -21.274 -36.389 1.00 34.88 595 ALA A O 1
ATOM 4767 N N . LYS A 1 596 ? 49.637 -23.475 -35.935 1.00 38.16 596 LYS A N 1
ATOM 4768 C CA . LYS A 1 596 ? 48.172 -23.504 -35.742 1.00 38.16 596 LYS A CA 1
ATOM 4769 C C . LYS A 1 596 ? 47.724 -23.060 -34.342 1.00 38.16 596 LYS A C 1
ATOM 4771 O O . LYS A 1 596 ? 46.567 -22.694 -34.186 1.00 38.16 596 LYS A O 1
ATOM 4776 N N . ILE A 1 597 ? 48.624 -23.037 -33.354 1.00 44.47 597 ILE A N 1
ATOM 4777 C CA . ILE A 1 597 ? 48.318 -22.581 -31.986 1.00 44.47 597 ILE A CA 1
ATOM 4778 C C . ILE A 1 597 ? 48.424 -21.047 -31.909 1.00 44.47 597 ILE A C 1
ATOM 4780 O O . ILE A 1 597 ? 47.469 -20.377 -31.530 1.00 44.47 597 ILE A O 1
ATOM 4784 N N . ARG A 1 598 ? 49.524 -20.464 -32.410 1.00 38.09 598 ARG A N 1
ATOM 4785 C CA . ARG A 1 598 ? 49.797 -19.011 -32.322 1.00 38.09 598 ARG A CA 1
ATOM 4786 C C . ARG A 1 598 ? 48.857 -18.076 -33.101 1.00 38.09 598 ARG A C 1
ATOM 4788 O O . ARG A 1 598 ? 48.961 -16.864 -32.938 1.00 38.09 598 ARG A O 1
ATOM 4795 N N . ARG A 1 599 ? 47.958 -18.584 -33.953 1.00 41.19 599 ARG A N 1
ATOM 4796 C CA . ARG A 1 599 ? 46.965 -17.746 -34.663 1.00 41.19 599 ARG A CA 1
ATOM 4797 C C . ARG A 1 599 ? 45.663 -17.519 -33.881 1.00 41.19 599 ARG A C 1
ATOM 4799 O O . ARG A 1 599 ? 44.882 -16.680 -34.309 1.00 41.19 599 ARG A O 1
ATOM 4806 N N . ARG A 1 600 ? 45.451 -18.195 -32.741 1.00 43.16 600 ARG A N 1
ATOM 4807 C CA . ARG A 1 600 ? 44.332 -17.912 -31.815 1.00 43.16 600 ARG A CA 1
ATOM 4808 C C . ARG A 1 600 ? 44.663 -16.886 -30.717 1.00 43.16 600 ARG A C 1
ATOM 4810 O O . ARG A 1 600 ? 43.743 -16.391 -30.085 1.00 43.16 600 ARG A O 1
ATOM 4817 N N . ASP A 1 601 ? 45.936 -16.533 -30.514 1.00 46.09 601 ASP A N 1
ATOM 4818 C CA . ASP A 1 601 ? 46.362 -15.712 -29.361 1.00 46.09 601 ASP A CA 1
ATOM 4819 C C . ASP A 1 601 ? 46.204 -14.189 -29.527 1.00 46.09 601 ASP A C 1
ATOM 4821 O O . ASP A 1 601 ? 46.172 -13.470 -28.531 1.00 46.09 601 ASP A O 1
ATOM 4825 N N . ARG A 1 602 ? 46.105 -13.650 -30.752 1.00 47.94 602 ARG A N 1
ATOM 4826 C CA . ARG A 1 602 ? 46.113 -12.181 -30.949 1.00 47.94 602 ARG A CA 1
ATOM 4827 C C . ARG A 1 602 ? 44.858 -11.454 -30.446 1.00 47.94 602 ARG A C 1
ATOM 4829 O O . ARG A 1 602 ? 44.927 -10.249 -30.259 1.00 47.94 602 ARG A O 1
ATOM 4836 N N . SER A 1 603 ? 43.754 -12.156 -30.191 1.00 53.28 603 SER A N 1
ATOM 4837 C CA . SER A 1 603 ? 42.560 -11.586 -29.543 1.00 53.28 603 SER A CA 1
ATOM 4838 C C . SER A 1 603 ? 42.562 -11.734 -28.014 1.00 53.28 603 SER A C 1
ATOM 4840 O O . SER A 1 603 ? 41.611 -11.317 -27.364 1.00 53.28 603 SER A O 1
ATOM 4842 N N . LEU A 1 604 ? 43.594 -12.349 -27.417 1.00 56.84 604 LEU A N 1
ATOM 4843 C CA . LEU A 1 604 ? 43.669 -12.596 -25.968 1.00 56.84 604 LEU A CA 1
ATOM 4844 C C . LEU A 1 604 ? 44.528 -11.571 -25.212 1.00 56.84 604 LEU A C 1
ATOM 4846 O O . LEU A 1 604 ? 44.440 -11.492 -23.986 1.00 56.84 604 LEU A O 1
ATOM 4850 N N . GLU A 1 605 ? 45.327 -10.760 -25.912 1.00 72.56 605 GLU A N 1
ATOM 4851 C CA . GLU A 1 605 ? 46.161 -9.722 -25.292 1.00 72.56 605 GLU A CA 1
ATOM 4852 C C . GLU A 1 605 ? 45.350 -8.669 -24.501 1.00 72.56 605 GLU A C 1
ATOM 4854 O O . GLU A 1 605 ? 45.707 -8.443 -23.339 1.00 72.56 605 GLU A O 1
ATOM 4859 N N . PRO A 1 606 ? 44.224 -8.113 -25.014 1.00 81.31 606 PRO A N 1
ATOM 4860 C CA . PRO A 1 606 ? 43.425 -7.132 -24.271 1.00 81.31 606 PRO A CA 1
ATOM 4861 C C . PRO A 1 606 ? 42.852 -7.708 -22.973 1.00 81.31 606 PRO A C 1
ATOM 4863 O O . PRO A 1 606 ? 42.918 -7.077 -21.923 1.00 81.31 606 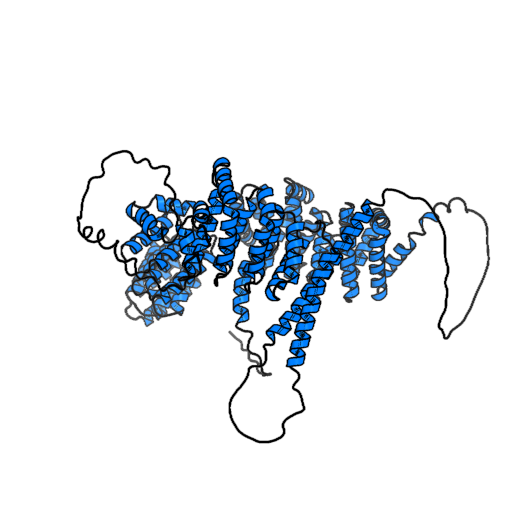PRO A O 1
ATOM 4866 N N . MET A 1 607 ? 42.358 -8.949 -23.015 1.00 87.06 607 MET A N 1
ATOM 4867 C CA . MET A 1 607 ? 41.808 -9.635 -21.843 1.00 87.06 607 MET A CA 1
ATOM 4868 C C . MET A 1 607 ? 42.900 -9.960 -20.809 1.00 87.06 607 MET A C 1
ATOM 4870 O O . MET A 1 607 ? 42.686 -9.807 -19.609 1.00 87.06 607 MET A O 1
ATOM 4874 N N . GLY A 1 608 ? 44.098 -10.348 -21.258 1.00 89.06 608 GLY A N 1
ATOM 4875 C CA . GLY A 1 608 ? 45.248 -10.555 -20.377 1.00 89.06 608 GLY A CA 1
ATOM 4876 C C . GLY A 1 608 ? 45.751 -9.265 -19.715 1.00 89.06 608 GLY A C 1
ATOM 4877 O O . GLY A 1 608 ? 46.176 -9.303 -18.561 1.00 89.06 608 GLY A O 1
ATOM 4878 N N . GLN A 1 609 ? 45.699 -8.127 -20.415 1.00 92.12 609 GLN A N 1
ATOM 4879 C CA . GLN A 1 609 ? 46.009 -6.809 -19.849 1.00 92.12 609 GLN A CA 1
ATOM 4880 C C . GLN A 1 609 ? 44.935 -6.366 -18.849 1.00 92.12 609 GLN A C 1
ATOM 4882 O O . GLN A 1 609 ? 45.273 -6.043 -17.714 1.00 92.12 609 GLN A O 1
ATOM 4887 N N . MET A 1 610 ? 43.659 -6.455 -19.231 1.00 95.12 610 MET A N 1
ATOM 4888 C CA . MET A 1 610 ? 42.496 -6.155 -18.392 1.00 95.12 610 MET A CA 1
ATOM 4889 C C . MET A 1 610 ? 42.564 -6.852 -17.023 1.00 95.12 610 MET A C 1
ATOM 4891 O O . MET A 1 610 ? 42.401 -6.183 -16.008 1.00 95.12 610 MET A O 1
ATOM 4895 N N . ILE A 1 611 ? 42.867 -8.159 -16.967 1.00 94.94 611 ILE A N 1
ATOM 4896 C CA . ILE A 1 611 ? 43.004 -8.899 -15.692 1.00 94.94 611 ILE A CA 1
ATOM 4897 C C . ILE A 1 611 ? 44.147 -8.329 -14.838 1.00 94.94 611 ILE A C 1
ATOM 4899 O O . ILE A 1 611 ? 43.958 -8.079 -13.651 1.00 94.94 611 ILE A O 1
ATOM 4903 N N . ARG A 1 612 ? 45.326 -8.083 -15.429 1.00 95.56 612 ARG A N 1
ATOM 4904 C CA . ARG A 1 612 ? 46.480 -7.525 -14.695 1.00 95.56 612 ARG A CA 1
ATOM 4905 C C . ARG A 1 612 ? 46.192 -6.129 -14.140 1.00 95.56 612 ARG A C 1
ATOM 4907 O O . ARG A 1 612 ? 46.632 -5.819 -13.037 1.00 95.56 612 ARG A O 1
ATOM 4914 N N . SER A 1 613 ? 45.456 -5.308 -14.887 1.00 95.69 613 SER A N 1
ATOM 4915 C CA . SER A 1 613 ? 45.026 -3.978 -14.453 1.00 95.69 613 SER A CA 1
ATOM 4916 C C . SER A 1 613 ? 43.960 -4.064 -13.348 1.00 95.69 613 SER A C 1
ATOM 4918 O O . SER A 1 613 ? 44.126 -3.437 -12.306 1.00 95.69 613 SER A O 1
ATOM 4920 N N . LEU A 1 614 ? 42.940 -4.924 -13.494 1.00 94.94 614 LEU A N 1
ATOM 4921 C CA . LEU A 1 614 ? 41.906 -5.195 -12.476 1.00 94.94 614 LEU A CA 1
ATOM 4922 C C . LEU A 1 614 ? 42.488 -5.644 -11.122 1.00 94.94 614 LEU A C 1
ATOM 4924 O O . LEU A 1 614 ? 42.031 -5.199 -10.066 1.00 94.94 614 LEU A O 1
ATOM 4928 N N . GLN A 1 615 ? 43.511 -6.501 -11.165 1.00 95.56 615 GLN A N 1
ATOM 4929 C CA . GLN A 1 615 ? 44.230 -7.025 -9.999 1.00 95.56 615 GLN A CA 1
ATOM 4930 C C . GLN A 1 615 ? 45.228 -6.029 -9.382 1.00 95.56 615 GLN A C 1
ATOM 4932 O O . GLN A 1 615 ? 45.872 -6.350 -8.382 1.00 95.56 615 GLN A O 1
ATOM 4937 N N . SER A 1 616 ? 45.397 -4.836 -9.961 1.00 95.88 616 SER A N 1
ATOM 4938 C CA . SER A 1 616 ? 46.340 -3.849 -9.443 1.00 95.88 616 SER A CA 1
ATOM 4939 C C . SER A 1 616 ? 45.892 -3.281 -8.094 1.00 95.88 616 SER A C 1
ATOM 4941 O O . SER A 1 616 ? 44.718 -2.990 -7.875 1.00 95.88 616 SER A O 1
ATOM 4943 N N . SER A 1 617 ? 46.854 -3.066 -7.195 1.00 93.94 617 SER A N 1
ATOM 4944 C CA . SER A 1 617 ? 46.653 -2.310 -5.953 1.00 93.94 617 SER A CA 1
ATOM 4945 C C . SER A 1 617 ? 46.599 -0.793 -6.180 1.00 93.94 617 SER A C 1
ATOM 4947 O O . SER A 1 617 ? 46.143 -0.056 -5.305 1.00 93.94 617 SER A O 1
ATOM 4949 N N . GLU A 1 618 ? 47.049 -0.312 -7.342 1.00 95.94 618 GLU A N 1
ATOM 4950 C CA . GLU A 1 618 ? 46.944 1.090 -7.741 1.00 95.94 618 GLU A CA 1
ATOM 4951 C C . GLU A 1 618 ? 45.544 1.369 -8.297 1.00 95.94 618 GLU A C 1
ATOM 4953 O O . GLU A 1 618 ? 45.124 0.779 -9.292 1.00 95.94 618 GLU A O 1
ATOM 4958 N N . TRP A 1 619 ? 44.817 2.293 -7.664 1.00 96.00 619 TRP A N 1
ATOM 4959 C CA . TRP A 1 619 ? 43.416 2.573 -7.993 1.00 96.00 619 TRP A CA 1
ATOM 4960 C C . TRP A 1 619 ? 43.208 3.074 -9.435 1.00 96.00 619 TRP A C 1
ATOM 4962 O O . TRP A 1 619 ? 42.177 2.759 -10.025 1.00 96.00 619 TRP A O 1
ATOM 4972 N N . ASP A 1 620 ? 44.178 3.799 -10.005 1.00 97.12 620 ASP A N 1
ATOM 4973 C CA . ASP A 1 620 ? 44.166 4.260 -11.400 1.00 97.12 620 ASP A CA 1
ATOM 4974 C C . ASP A 1 620 ? 44.220 3.080 -12.385 1.00 97.12 620 ASP A C 1
ATOM 4976 O O . ASP A 1 620 ? 43.393 2.977 -13.290 1.00 97.12 620 ASP A O 1
ATOM 4980 N N . ARG A 1 621 ? 45.140 2.129 -12.169 1.00 97.00 621 ARG A N 1
ATOM 4981 C CA . ARG A 1 621 ? 45.240 0.903 -12.980 1.00 97.00 621 ARG A CA 1
ATOM 4982 C C . ARG A 1 621 ? 44.049 -0.023 -12.762 1.00 97.00 621 ARG A C 1
ATOM 4984 O O . ARG A 1 621 ? 43.575 -0.642 -13.708 1.00 97.00 621 ARG A O 1
ATOM 4991 N N . GLN A 1 622 ? 43.526 -0.097 -11.539 1.00 97.62 622 GLN A N 1
ATOM 4992 C CA . GLN A 1 622 ? 42.298 -0.840 -11.270 1.00 97.62 622 GLN A CA 1
ATOM 4993 C C . GLN A 1 622 ? 41.107 -0.239 -12.030 1.00 97.62 622 GLN A C 1
ATOM 4995 O O . GLN A 1 622 ? 40.331 -0.993 -12.613 1.00 97.62 622 GLN A O 1
ATOM 5000 N N . LEU A 1 623 ? 40.987 1.094 -12.087 1.00 97.69 623 LEU A N 1
ATOM 5001 C CA . LEU A 1 623 ? 39.981 1.772 -12.907 1.00 97.69 623 LEU A CA 1
ATOM 5002 C C . LEU A 1 623 ? 40.153 1.438 -14.394 1.00 97.69 623 LEU A C 1
ATOM 5004 O O . LEU A 1 623 ? 39.188 1.009 -15.016 1.00 97.69 623 LEU A O 1
ATOM 5008 N N . GLU A 1 624 ? 41.374 1.549 -14.928 1.00 97.19 624 GLU A N 1
ATOM 5009 C CA . GLU A 1 624 ? 41.720 1.175 -16.310 1.00 97.19 624 GLU A CA 1
ATOM 5010 C C . GLU A 1 624 ? 41.303 -0.278 -16.621 1.00 97.19 624 GLU A C 1
ATOM 5012 O O . GLU A 1 624 ? 40.720 -0.561 -17.665 1.00 97.19 624 GLU A O 1
ATOM 5017 N N . GLY A 1 625 ? 41.528 -1.204 -15.680 1.00 97.62 625 GLY A N 1
ATOM 5018 C CA . GLY A 1 625 ? 41.088 -2.600 -15.759 1.00 97.62 625 GLY A CA 1
ATOM 5019 C C . GLY A 1 625 ? 39.570 -2.767 -15.857 1.00 97.62 625 GLY A C 1
ATOM 5020 O O . GLY A 1 625 ? 39.083 -3.536 -16.690 1.00 97.62 625 GLY A O 1
ATOM 5021 N N . VAL A 1 626 ? 38.816 -2.041 -15.027 1.00 97.81 626 VAL A N 1
ATOM 5022 C CA . VAL A 1 626 ? 37.346 -2.058 -15.052 1.00 97.81 626 VAL A CA 1
ATOM 5023 C C . VAL A 1 626 ? 36.812 -1.416 -16.338 1.00 97.81 626 VAL A C 1
ATOM 5025 O O . VAL A 1 626 ? 35.911 -1.974 -16.962 1.00 97.81 626 VAL A O 1
ATOM 5028 N N . GLU A 1 627 ? 37.369 -0.283 -16.767 1.00 97.75 627 GLU A N 1
ATOM 5029 C CA . GLU A 1 627 ? 36.963 0.411 -17.995 1.00 97.75 627 GLU A CA 1
ATOM 5030 C C . GLU A 1 627 ? 37.269 -0.419 -19.251 1.00 97.75 627 GLU A C 1
ATOM 5032 O O . GLU A 1 627 ? 36.404 -0.526 -20.121 1.00 97.75 627 GLU A O 1
ATOM 5037 N N . MET A 1 628 ? 38.418 -1.105 -19.310 1.00 96.94 628 MET A N 1
ATOM 5038 C CA . MET A 1 628 ? 38.711 -2.077 -20.372 1.00 96.94 628 MET A CA 1
ATOM 5039 C C . MET A 1 628 ? 37.679 -3.211 -20.412 1.00 96.94 628 MET A C 1
ATOM 5041 O O . MET A 1 628 ? 37.175 -3.530 -21.487 1.00 96.94 628 MET A O 1
ATOM 5045 N N . LEU A 1 629 ? 37.311 -3.804 -19.267 1.00 97.19 629 LEU A N 1
ATOM 5046 C CA . LEU A 1 629 ? 36.275 -4.846 -19.229 1.00 97.19 629 LEU A CA 1
ATOM 5047 C C . LEU A 1 629 ? 34.915 -4.311 -19.698 1.00 97.19 629 LEU A C 1
ATOM 5049 O O . LEU A 1 629 ? 34.225 -4.970 -20.476 1.00 97.19 629 LEU A O 1
ATOM 5053 N N . LYS A 1 630 ? 34.539 -3.109 -19.250 1.00 97.25 630 LYS A N 1
ATOM 5054 C CA . LYS A 1 630 ? 33.306 -2.430 -19.660 1.00 97.25 630 LYS A CA 1
ATOM 5055 C C . LYS A 1 630 ? 33.271 -2.211 -21.172 1.00 97.25 630 LYS A C 1
ATOM 5057 O O . LYS A 1 630 ? 32.279 -2.563 -21.807 1.00 97.25 630 LYS A O 1
ATOM 5062 N N . GLN A 1 631 ? 34.355 -1.688 -21.745 1.00 96.44 631 GLN A N 1
ATOM 5063 C CA . GLN A 1 631 ? 34.487 -1.469 -23.183 1.00 96.44 631 GLN A CA 1
ATOM 5064 C C . GLN A 1 631 ? 34.401 -2.793 -23.950 1.00 96.44 631 GLN A C 1
ATOM 5066 O O . GLN A 1 631 ? 33.589 -2.906 -24.862 1.00 96.44 631 GLN A O 1
ATOM 5071 N N . LEU A 1 632 ? 35.150 -3.820 -23.535 1.00 94.31 632 LEU A N 1
ATOM 5072 C CA . LEU A 1 632 ? 35.130 -5.151 -24.150 1.00 94.31 632 LEU A CA 1
ATOM 5073 C C . LEU A 1 632 ? 33.723 -5.784 -24.131 1.00 94.31 632 LEU A C 1
ATOM 5075 O O . LEU A 1 632 ? 33.286 -6.341 -25.138 1.00 94.31 632 LEU A O 1
ATOM 5079 N N . LEU A 1 633 ? 32.972 -5.648 -23.032 1.00 95.12 633 LEU A N 1
ATOM 5080 C CA . LEU A 1 633 ? 31.575 -6.100 -22.942 1.00 95.12 633 LEU A CA 1
ATOM 5081 C C . LEU A 1 633 ? 30.607 -5.302 -23.837 1.00 95.12 633 LEU A C 1
ATOM 5083 O O . LEU A 1 633 ? 29.546 -5.824 -24.183 1.00 95.12 633 LEU A O 1
ATOM 5087 N N . GLN A 1 634 ? 30.947 -4.067 -24.217 1.00 93.88 634 GLN A N 1
ATOM 5088 C CA . GLN A 1 634 ? 30.154 -3.230 -25.126 1.00 93.88 634 GLN A CA 1
ATOM 5089 C C . GLN A 1 634 ? 30.506 -3.466 -26.603 1.00 93.88 634 GLN A C 1
ATOM 5091 O O . GLN A 1 634 ? 29.601 -3.572 -27.427 1.00 93.88 634 GLN A O 1
ATOM 5096 N N . THR A 1 635 ? 31.794 -3.566 -26.950 1.00 91.94 635 THR A N 1
ATOM 5097 C CA . THR A 1 635 ? 32.269 -3.649 -28.344 1.00 91.94 635 THR A CA 1
ATOM 5098 C C . THR A 1 635 ? 32.427 -5.081 -28.852 1.00 91.94 635 THR A C 1
ATOM 5100 O O . THR A 1 635 ? 32.153 -5.350 -30.017 1.00 91.94 635 THR A O 1
ATOM 5103 N N . GLU A 1 636 ? 32.846 -6.015 -27.995 1.00 89.75 636 GLU A N 1
ATOM 5104 C CA . GLU A 1 636 ? 33.201 -7.399 -28.360 1.00 89.75 636 GLU A CA 1
ATOM 5105 C C . GLU A 1 636 ? 32.375 -8.445 -27.591 1.00 89.75 636 GLU A C 1
ATOM 5107 O O . GLU A 1 636 ? 32.773 -9.604 -27.445 1.00 89.75 636 GLU A O 1
ATOM 5112 N N . LYS A 1 637 ? 31.187 -8.037 -27.123 1.00 89.75 637 LYS A N 1
ATOM 5113 C CA . LYS A 1 637 ? 30.282 -8.776 -26.230 1.00 89.75 637 LYS A CA 1
ATOM 5114 C C . LYS A 1 637 ? 30.293 -10.298 -26.411 1.00 89.75 637 LYS A C 1
ATOM 5116 O O . LYS A 1 637 ? 30.575 -11.020 -25.461 1.00 89.75 637 LYS A O 1
ATOM 5121 N N . HIS A 1 638 ? 29.997 -10.801 -27.611 1.00 90.00 638 HIS A N 1
ATOM 5122 C CA . HIS A 1 638 ? 29.903 -12.246 -27.854 1.00 90.00 638 HIS A CA 1
ATOM 5123 C C . HIS A 1 638 ? 31.241 -12.979 -27.680 1.00 90.00 638 HIS A C 1
ATOM 5125 O O . HIS A 1 638 ? 31.261 -14.065 -27.108 1.00 90.00 638 HIS A O 1
ATOM 5131 N N . ALA A 1 639 ? 32.359 -12.399 -28.125 1.00 89.38 639 ALA A N 1
ATOM 5132 C CA . ALA A 1 639 ? 33.677 -13.018 -27.982 1.00 89.38 639 ALA A CA 1
ATOM 5133 C C . ALA A 1 639 ? 34.102 -13.084 -26.506 1.00 89.38 639 ALA A C 1
ATOM 5135 O O . ALA A 1 639 ? 34.576 -14.120 -26.035 1.00 89.38 639 ALA A O 1
ATOM 5136 N N . VAL A 1 640 ? 33.859 -12.000 -25.764 1.00 92.44 640 VAL A N 1
ATOM 5137 C CA . VAL A 1 640 ? 34.154 -11.893 -24.330 1.00 92.44 640 VAL A CA 1
ATOM 5138 C C . VAL A 1 640 ? 33.301 -12.871 -23.526 1.00 92.44 640 VAL A C 1
ATOM 5140 O O . VAL A 1 640 ? 33.847 -13.667 -22.766 1.00 92.44 640 VAL A O 1
ATOM 5143 N N . LEU A 1 641 ? 31.977 -12.868 -23.717 1.00 93.81 641 LEU A N 1
ATOM 5144 C CA . LEU A 1 641 ? 31.068 -13.753 -22.982 1.00 93.81 641 LEU A CA 1
ATOM 5145 C C . LEU A 1 641 ? 31.340 -15.228 -23.269 1.00 93.81 641 LEU A C 1
ATOM 5147 O O . LEU A 1 641 ? 31.414 -16.002 -22.318 1.00 93.81 641 LEU A O 1
ATOM 5151 N N . ASN A 1 642 ? 31.547 -15.612 -24.535 1.00 92.31 642 ASN A N 1
ATOM 5152 C CA . ASN A 1 642 ? 31.901 -16.989 -24.883 1.00 92.31 642 ASN A CA 1
ATOM 5153 C C . ASN A 1 642 ? 33.168 -17.413 -24.132 1.00 92.31 642 ASN A C 1
ATOM 5155 O O . ASN A 1 642 ? 33.182 -18.461 -23.492 1.00 92.31 642 ASN A O 1
ATOM 5159 N N . ARG A 1 643 ? 34.200 -16.558 -24.114 1.00 91.75 643 ARG A N 1
ATOM 5160 C CA . ARG A 1 643 ? 35.456 -16.859 -23.423 1.00 91.75 643 ARG A CA 1
ATOM 5161 C C . ARG A 1 643 ? 35.298 -16.982 -21.905 1.00 91.75 643 ARG A C 1
ATOM 5163 O O . ARG A 1 643 ? 35.908 -17.868 -21.309 1.00 91.75 643 ARG A O 1
ATOM 5170 N N . LEU A 1 644 ? 34.484 -16.128 -21.282 1.00 94.12 644 LEU A N 1
ATOM 5171 C CA . LEU A 1 644 ? 34.172 -16.218 -19.851 1.00 94.12 644 LEU A CA 1
ATOM 5172 C C . LEU A 1 644 ? 33.328 -17.468 -19.528 1.00 94.12 644 LEU A C 1
ATOM 5174 O O . LEU A 1 644 ? 33.545 -18.103 -18.501 1.00 94.12 644 LEU A O 1
ATOM 5178 N N . CYS A 1 645 ? 32.393 -17.861 -20.397 1.00 93.75 645 CYS A N 1
ATOM 5179 C CA . CYS A 1 645 ? 31.537 -19.037 -20.189 1.00 93.75 645 CYS A CA 1
ATOM 5180 C C . CYS A 1 645 ? 32.252 -20.376 -20.458 1.00 93.75 645 CYS A C 1
ATOM 5182 O O . CYS A 1 645 ? 31.868 -21.391 -19.864 1.00 93.75 645 CYS A O 1
ATOM 5184 N N . GLU A 1 646 ? 33.277 -20.372 -21.323 1.00 93.88 646 GLU A N 1
ATOM 5185 C CA . GLU A 1 646 ? 34.203 -21.486 -21.587 1.00 93.88 646 GLU A CA 1
ATOM 5186 C C . GLU A 1 646 ? 35.188 -21.742 -20.434 1.00 93.88 646 GLU A C 1
ATOM 5188 O O . GLU A 1 646 ? 35.555 -22.893 -20.197 1.00 93.88 646 GLU A O 1
ATOM 5193 N N . ASP A 1 647 ? 35.633 -20.696 -19.727 1.00 93.56 647 ASP A N 1
ATOM 5194 C CA . ASP A 1 647 ? 36.617 -20.791 -18.640 1.00 93.56 647 ASP A CA 1
ATOM 5195 C C . ASP A 1 647 ? 36.027 -20.320 -17.292 1.00 93.56 647 ASP A C 1
ATOM 5197 O O . ASP A 1 647 ? 36.116 -19.140 -16.932 1.00 93.56 647 ASP A O 1
ATOM 5201 N N . PRO A 1 648 ? 35.470 -21.245 -16.481 1.00 92.12 648 PRO A N 1
ATOM 5202 C CA . PRO A 1 648 ? 34.906 -20.921 -15.172 1.00 92.12 648 PRO A CA 1
ATOM 5203 C C . PRO A 1 648 ? 35.913 -20.331 -14.176 1.00 92.12 648 PRO A C 1
ATOM 5205 O O . PRO A 1 648 ? 35.505 -19.643 -13.238 1.00 92.12 648 PRO A O 1
ATOM 5208 N N . ARG A 1 649 ? 37.221 -20.591 -14.339 1.00 94.00 649 ARG A N 1
ATOM 5209 C CA . ARG A 1 649 ? 38.252 -20.004 -13.467 1.00 94.00 649 ARG A CA 1
ATOM 5210 C C . ARG A 1 649 ? 38.432 -18.532 -13.800 1.00 94.00 649 ARG A C 1
ATOM 5212 O O . ARG A 1 649 ? 38.492 -17.716 -12.886 1.00 94.00 649 ARG A O 1
ATOM 5219 N N . LEU A 1 650 ? 38.452 -18.203 -15.089 1.00 94.25 650 LEU A N 1
ATOM 5220 C CA . LEU A 1 650 ? 38.498 -16.829 -15.571 1.00 94.25 650 LEU A CA 1
ATOM 5221 C C . LEU A 1 650 ? 37.227 -16.047 -15.207 1.00 94.25 650 LEU A C 1
ATOM 5223 O O . LEU A 1 650 ? 37.348 -14.937 -14.694 1.00 94.25 650 LEU A O 1
ATOM 5227 N N . MET A 1 651 ? 36.030 -16.625 -15.388 1.00 95.31 651 MET A N 1
ATOM 5228 C CA . MET A 1 651 ? 34.774 -16.011 -14.924 1.00 95.31 651 MET A CA 1
ATOM 5229 C C . MET A 1 651 ? 34.848 -15.691 -13.430 1.00 95.31 651 MET A C 1
ATOM 5231 O O . MET A 1 651 ? 34.638 -14.548 -13.028 1.00 95.31 651 MET A O 1
ATOM 5235 N N . ARG A 1 652 ? 35.219 -16.680 -12.604 1.00 94.62 652 ARG A N 1
ATOM 5236 C CA . ARG A 1 652 ? 35.387 -16.483 -11.162 1.00 94.62 652 ARG A CA 1
ATOM 5237 C C . ARG A 1 652 ? 36.411 -15.391 -10.857 1.00 94.62 652 ARG A C 1
ATOM 5239 O O . ARG A 1 652 ? 36.138 -14.568 -9.996 1.00 94.62 652 ARG A O 1
ATOM 5246 N N . GLN A 1 653 ? 37.549 -15.356 -11.551 1.00 95.06 653 GLN A N 1
ATOM 5247 C CA . GLN A 1 653 ? 38.589 -14.346 -11.342 1.00 95.06 653 GLN A CA 1
ATOM 5248 C C . GLN A 1 653 ? 38.081 -12.928 -11.638 1.00 95.06 653 GLN A C 1
ATOM 5250 O O . GLN A 1 653 ? 38.155 -12.067 -10.768 1.00 95.06 653 GLN A O 1
ATOM 5255 N N . VAL A 1 654 ? 37.479 -12.704 -12.809 1.00 96.50 654 VAL A N 1
ATOM 5256 C CA . VAL A 1 654 ? 36.888 -11.405 -13.182 1.00 96.50 654 VAL A CA 1
ATOM 5257 C C . VAL A 1 654 ? 35.834 -10.963 -12.164 1.00 96.50 654 VAL A C 1
ATOM 5259 O O . VAL A 1 654 ? 35.785 -9.798 -11.775 1.00 96.50 654 VAL A O 1
ATOM 5262 N N . VAL A 1 655 ? 35.020 -11.901 -11.680 1.00 96.38 655 VAL A N 1
ATOM 5263 C CA . VAL A 1 655 ? 33.996 -11.642 -10.666 1.00 96.38 655 VAL A CA 1
ATOM 5264 C C . VAL A 1 655 ? 34.598 -11.343 -9.281 1.00 96.38 655 VAL A C 1
ATOM 5266 O O . VAL A 1 655 ? 34.081 -10.468 -8.586 1.00 96.38 655 VAL A O 1
ATOM 5269 N N . VAL A 1 656 ? 35.694 -12.004 -8.879 1.00 94.75 656 VAL A N 1
ATOM 5270 C CA . VAL A 1 656 ? 36.477 -11.658 -7.669 1.00 94.75 656 VAL A CA 1
ATOM 5271 C C . VAL A 1 656 ? 36.991 -10.226 -7.780 1.00 94.75 656 VAL A C 1
ATOM 5273 O O . VAL A 1 656 ? 36.818 -9.435 -6.853 1.00 94.75 656 VAL A O 1
ATOM 5276 N N . ASP A 1 657 ? 37.592 -9.881 -8.916 1.00 96.31 657 ASP A N 1
ATOM 5277 C CA . ASP A 1 657 ? 38.259 -8.596 -9.091 1.00 96.31 657 ASP A CA 1
ATOM 5278 C C . ASP A 1 657 ? 37.251 -7.440 -9.170 1.00 96.31 657 ASP A C 1
ATOM 5280 O O . ASP A 1 657 ? 37.446 -6.420 -8.508 1.00 96.31 657 ASP A O 1
ATOM 5284 N N . LEU A 1 658 ? 36.106 -7.624 -9.842 1.00 97.38 658 LEU A N 1
ATOM 5285 C CA . LEU A 1 658 ? 34.981 -6.681 -9.785 1.00 97.38 658 LEU A CA 1
ATOM 5286 C C . LEU A 1 658 ? 34.440 -6.518 -8.355 1.00 97.38 658 LEU A C 1
ATOM 5288 O O . LEU A 1 658 ? 34.276 -5.387 -7.889 1.00 97.38 658 LEU A O 1
ATOM 5292 N N . ALA A 1 659 ? 34.228 -7.623 -7.630 1.00 95.62 659 ALA A N 1
ATOM 5293 C CA . ALA A 1 659 ? 33.749 -7.606 -6.246 1.00 95.62 659 ALA A CA 1
ATOM 5294 C C . ALA A 1 659 ? 34.756 -6.986 -5.254 1.00 95.62 659 ALA A C 1
ATOM 5296 O O . ALA A 1 659 ? 34.357 -6.571 -4.160 1.00 95.62 659 ALA A O 1
ATOM 5297 N N . ASN A 1 660 ? 36.038 -6.901 -5.613 1.00 94.19 660 ASN A N 1
ATOM 5298 C CA . ASN A 1 660 ? 37.057 -6.155 -4.875 1.00 94.19 660 ASN A CA 1
ATOM 5299 C C . ASN A 1 660 ? 37.091 -4.676 -5.299 1.00 94.19 660 ASN A C 1
ATOM 5301 O O . ASN A 1 660 ? 37.114 -3.797 -4.437 1.00 94.19 660 ASN A O 1
ATOM 5305 N N . ALA A 1 661 ? 36.993 -4.374 -6.595 1.00 95.81 661 ALA A N 1
ATOM 5306 C CA . ALA A 1 661 ? 36.941 -3.007 -7.115 1.00 95.81 661 ALA A CA 1
ATOM 5307 C C . ALA A 1 661 ? 35.703 -2.230 -6.615 1.00 95.81 661 ALA A C 1
ATOM 5309 O O . ALA A 1 661 ? 35.806 -1.051 -6.273 1.00 95.81 661 ALA A O 1
ATOM 5310 N N . SER A 1 662 ? 34.550 -2.889 -6.444 1.00 95.00 662 SER A N 1
ATOM 5311 C CA . SER A 1 662 ? 33.358 -2.296 -5.809 1.00 95.00 662 SER A CA 1
ATOM 5312 C C . SER A 1 662 ? 33.549 -1.987 -4.314 1.00 95.00 662 SER A C 1
ATOM 5314 O O . SER A 1 662 ? 32.796 -1.192 -3.746 1.00 95.00 662 SER A O 1
ATOM 5316 N N . LYS A 1 663 ? 34.576 -2.550 -3.658 1.00 91.69 663 LYS A N 1
ATOM 5317 C CA . LYS A 1 663 ? 34.997 -2.219 -2.280 1.00 91.69 663 LYS A CA 1
ATOM 5318 C C . LYS A 1 663 ? 36.075 -1.128 -2.219 1.00 91.69 663 LYS A C 1
ATOM 5320 O O . LYS A 1 663 ? 36.421 -0.692 -1.123 1.00 91.69 663 LYS A O 1
ATOM 5325 N N . CYS A 1 664 ? 36.571 -0.626 -3.354 1.00 91.81 664 CYS A N 1
ATOM 5326 C CA . CYS A 1 664 ? 37.604 0.412 -3.383 1.00 91.81 664 CYS A CA 1
ATOM 5327 C C . CYS A 1 664 ? 37.125 1.732 -2.745 1.00 91.81 664 CYS A C 1
ATOM 5329 O O . CYS A 1 664 ? 36.028 2.216 -3.021 1.00 91.81 664 CYS A O 1
ATOM 5331 N N . LEU A 1 665 ? 37.945 2.368 -1.902 1.00 90.25 665 LEU A N 1
ATOM 5332 C CA . LEU A 1 665 ? 37.586 3.640 -1.251 1.00 90.25 665 LEU A CA 1
ATOM 5333 C C . LEU A 1 665 ? 37.420 4.805 -2.246 1.00 90.25 665 LEU A C 1
ATOM 5335 O O . LEU A 1 665 ? 36.761 5.795 -1.930 1.00 90.25 665 LEU A O 1
ATOM 5339 N N . ARG A 1 666 ? 37.975 4.691 -3.460 1.00 93.88 666 ARG A N 1
ATOM 5340 C CA . ARG A 1 666 ? 37.725 5.640 -4.550 1.00 93.88 666 ARG A CA 1
ATOM 5341 C C . ARG A 1 666 ? 36.349 5.375 -5.157 1.00 93.88 666 ARG A C 1
ATOM 5343 O O . ARG A 1 666 ? 36.083 4.308 -5.710 1.00 93.88 666 ARG 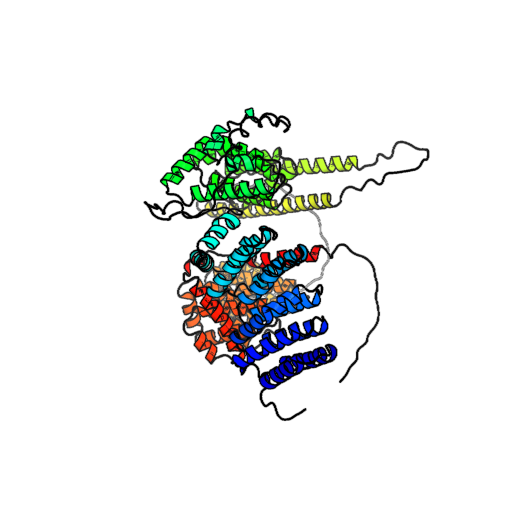A O 1
ATOM 5350 N N . SER A 1 667 ? 35.481 6.381 -5.083 1.00 92.25 667 SER A N 1
ATOM 5351 C CA . SER A 1 667 ? 34.111 6.315 -5.598 1.00 92.25 667 SER A CA 1
ATOM 5352 C C . SER A 1 667 ? 34.063 6.005 -7.094 1.00 92.25 667 SER A C 1
ATOM 5354 O O . SER A 1 667 ? 33.249 5.184 -7.493 1.00 92.25 667 SER A O 1
ATOM 5356 N N . GLN A 1 668 ? 34.951 6.582 -7.909 1.00 95.19 668 GLN A N 1
ATOM 5357 C CA . GLN A 1 668 ? 35.006 6.331 -9.356 1.00 95.19 668 GLN A CA 1
ATOM 5358 C C . GLN A 1 668 ? 35.251 4.850 -9.688 1.00 95.19 668 GLN A C 1
ATOM 5360 O O . GLN A 1 668 ? 34.507 4.280 -10.483 1.00 95.19 668 GLN A O 1
ATOM 5365 N N . VAL A 1 669 ? 36.205 4.196 -9.013 1.00 96.50 669 VAL A N 1
ATOM 5366 C CA . VAL A 1 669 ? 36.460 2.749 -9.159 1.00 96.50 669 VAL A CA 1
ATOM 5367 C C . VAL A 1 669 ? 35.230 1.940 -8.742 1.00 96.50 669 VAL A C 1
ATOM 5369 O O . VAL A 1 669 ? 34.783 1.065 -9.481 1.00 96.50 669 VAL A O 1
ATOM 5372 N N . SER A 1 670 ? 34.630 2.279 -7.593 1.00 95.25 670 SER A N 1
ATOM 5373 C CA . SER A 1 670 ? 33.434 1.584 -7.102 1.00 95.25 670 SER A CA 1
ATOM 5374 C C . SER A 1 670 ? 32.249 1.698 -8.066 1.00 95.25 670 SER A C 1
ATOM 5376 O O . SER A 1 670 ? 31.676 0.674 -8.425 1.00 95.25 670 SER A O 1
ATOM 5378 N N . ARG A 1 671 ? 31.893 2.910 -8.520 1.00 95.69 671 ARG A N 1
ATOM 5379 C CA . ARG A 1 671 ? 30.761 3.141 -9.442 1.00 95.69 671 ARG A CA 1
ATOM 5380 C C . ARG A 1 671 ? 30.962 2.413 -10.766 1.00 95.69 671 ARG A C 1
ATOM 5382 O O . ARG A 1 671 ? 30.070 1.698 -11.210 1.00 95.69 671 ARG A O 1
ATOM 5389 N N . THR A 1 672 ? 32.154 2.530 -11.349 1.00 97.19 672 THR A N 1
ATOM 5390 C CA . THR A 1 672 ? 32.474 1.878 -12.627 1.00 97.19 672 THR A CA 1
ATOM 5391 C C . THR A 1 672 ? 32.447 0.354 -12.483 1.00 97.19 672 THR A C 1
ATOM 5393 O O . THR A 1 672 ? 31.943 -0.330 -13.371 1.00 97.19 672 THR A O 1
ATOM 5396 N N . SER A 1 673 ? 32.889 -0.200 -11.343 1.00 97.62 673 SER A N 1
ATOM 5397 C CA . SER A 1 673 ? 32.774 -1.641 -11.070 1.00 97.62 673 SER A CA 1
ATOM 5398 C C . SER A 1 673 ? 31.316 -2.090 -10.917 1.00 97.62 673 SER A C 1
ATOM 5400 O O . SER A 1 673 ? 30.924 -3.102 -11.499 1.00 97.62 673 SER A O 1
ATOM 5402 N N . LEU A 1 674 ? 30.477 -1.326 -10.205 1.00 97.44 674 LEU A N 1
ATOM 5403 C CA . LEU A 1 674 ? 29.042 -1.613 -10.073 1.00 97.44 674 LEU A CA 1
ATOM 5404 C C . LEU A 1 674 ? 28.336 -1.606 -11.438 1.00 97.44 674 LEU A C 1
ATOM 5406 O O . LEU A 1 674 ? 27.594 -2.534 -11.753 1.00 97.44 674 LEU A O 1
ATOM 5410 N N . GLU A 1 675 ? 28.601 -0.599 -12.271 1.00 97.00 675 GLU A N 1
ATOM 5411 C CA . GLU A 1 675 ? 28.051 -0.494 -13.626 1.00 97.00 675 GLU A CA 1
ATOM 5412 C C . GLU A 1 675 ? 28.521 -1.652 -14.525 1.00 97.00 675 GLU A C 1
ATOM 5414 O O . GLU A 1 675 ? 27.717 -2.269 -15.223 1.00 97.00 675 GLU A O 1
ATOM 5419 N N . THR A 1 676 ? 29.806 -2.010 -14.454 1.00 97.88 676 THR A N 1
ATOM 5420 C CA . THR A 1 676 ? 30.390 -3.126 -15.220 1.00 97.88 676 THR A CA 1
ATOM 5421 C C . THR A 1 676 ? 29.850 -4.480 -14.751 1.00 97.88 676 THR A C 1
ATOM 5423 O O . THR A 1 676 ? 29.582 -5.355 -15.571 1.00 97.88 676 THR A O 1
ATOM 5426 N N . THR A 1 677 ? 29.594 -4.637 -13.449 1.00 98.12 677 THR A N 1
ATOM 5427 C CA . THR A 1 677 ? 28.950 -5.827 -12.870 1.00 98.12 677 THR A CA 1
ATOM 5428 C C . THR A 1 677 ? 27.509 -5.970 -13.369 1.00 98.12 677 THR A C 1
ATOM 5430 O O . THR A 1 677 ? 27.119 -7.059 -13.791 1.00 98.12 677 THR A O 1
ATOM 5433 N N . ARG A 1 678 ? 26.732 -4.874 -13.415 1.00 97.31 678 ARG A N 1
ATOM 5434 C CA . ARG A 1 678 ? 25.386 -4.856 -14.026 1.00 97.31 678 ARG A CA 1
ATOM 5435 C C . ARG A 1 678 ? 25.434 -5.202 -15.511 1.00 97.31 678 ARG A C 1
ATOM 5437 O O . ARG A 1 678 ? 24.616 -5.989 -15.977 1.00 97.31 678 ARG A O 1
ATOM 5444 N N . LEU A 1 679 ? 26.394 -4.645 -16.252 1.00 96.94 679 LEU A N 1
ATOM 5445 C CA . LEU A 1 679 ? 26.573 -4.926 -17.676 1.00 96.94 679 LEU A CA 1
ATOM 5446 C C . LEU A 1 679 ? 26.908 -6.403 -17.927 1.00 96.94 679 LEU A C 1
ATOM 5448 O O . LEU A 1 679 ? 26.328 -7.001 -18.833 1.00 96.94 679 LEU A O 1
ATOM 5452 N N . LEU A 1 680 ? 27.791 -7.001 -17.120 1.00 97.25 680 LEU A N 1
ATOM 5453 C CA . LEU A 1 680 ? 28.124 -8.426 -17.180 1.00 97.25 680 LEU A CA 1
ATOM 5454 C C . LEU A 1 680 ? 26.898 -9.297 -16.868 1.00 97.25 680 LEU A C 1
ATOM 5456 O O . LEU A 1 680 ? 26.582 -10.195 -17.646 1.00 97.25 680 LEU A O 1
ATOM 5460 N N . ALA A 1 681 ? 26.176 -8.998 -15.784 1.00 96.88 681 ALA A N 1
ATOM 5461 C CA . ALA A 1 681 ? 24.974 -9.730 -15.386 1.00 96.88 681 ALA A CA 1
ATOM 5462 C C . ALA A 1 681 ? 23.888 -9.681 -16.479 1.00 96.88 681 ALA A C 1
ATOM 5464 O O . ALA A 1 681 ? 23.447 -10.722 -16.966 1.00 96.88 681 ALA A O 1
ATOM 5465 N N . ASN A 1 682 ? 23.543 -8.487 -16.968 1.00 95.31 682 ASN A N 1
ATOM 5466 C CA . ASN A 1 682 ? 22.576 -8.317 -18.057 1.00 95.31 682 ASN A CA 1
ATOM 5467 C C . ASN A 1 682 ? 23.020 -8.994 -19.359 1.00 95.31 682 ASN A C 1
ATOM 5469 O O . ASN A 1 682 ? 22.198 -9.561 -20.080 1.00 95.31 682 ASN A O 1
ATOM 5473 N N . SER A 1 683 ? 24.319 -8.979 -19.651 1.00 95.81 683 SER A N 1
ATOM 5474 C CA . SER A 1 683 ? 24.878 -9.652 -20.822 1.00 95.81 683 SER A CA 1
ATOM 5475 C C . SER A 1 683 ? 24.771 -11.175 -20.729 1.00 95.81 683 SER A C 1
ATOM 5477 O O . SER A 1 683 ? 24.415 -11.802 -21.724 1.00 95.81 683 SER A O 1
ATOM 5479 N N . LEU A 1 684 ? 25.007 -11.758 -19.548 1.00 95.88 684 LEU A N 1
ATOM 5480 C CA . LEU A 1 684 ? 24.836 -13.191 -19.288 1.00 95.88 684 LEU A CA 1
ATOM 5481 C C . LEU A 1 684 ? 23.359 -13.608 -19.279 1.00 95.88 684 LEU A C 1
ATOM 5483 O O . LEU A 1 684 ? 23.023 -14.638 -19.865 1.00 95.88 684 LEU A O 1
ATOM 5487 N N . ARG A 1 685 ? 22.460 -12.791 -18.704 1.00 94.31 685 ARG A N 1
ATOM 5488 C CA . ARG A 1 685 ? 21.005 -13.029 -18.751 1.00 94.31 685 ARG A CA 1
ATOM 5489 C C . ARG A 1 685 ? 20.502 -13.091 -20.195 1.00 94.31 685 ARG A C 1
ATOM 5491 O O . ARG A 1 685 ? 19.771 -14.008 -20.542 1.00 94.31 685 ARG A O 1
ATOM 5498 N N . GLN A 1 686 ? 20.935 -12.166 -21.054 1.00 93.19 686 GLN A N 1
ATOM 5499 C CA . GLN A 1 686 ? 20.510 -12.111 -22.462 1.00 93.19 686 GLN A CA 1
ATOM 5500 C C . GLN A 1 686 ? 20.963 -13.307 -23.315 1.00 93.19 686 GLN A C 1
ATOM 5502 O O . GLN A 1 686 ? 20.359 -13.552 -24.356 1.00 93.19 686 GLN A O 1
ATOM 5507 N N . ILE A 1 687 ? 21.995 -14.048 -22.895 1.00 94.31 687 ILE A N 1
ATOM 5508 C CA . ILE A 1 687 ? 22.420 -15.300 -23.546 1.00 94.31 687 ILE A CA 1
ATOM 5509 C C . ILE A 1 687 ? 21.993 -16.558 -22.767 1.00 94.31 687 ILE A C 1
ATOM 5511 O O . ILE A 1 687 ? 22.404 -17.655 -23.124 1.00 94.31 687 ILE A O 1
ATOM 5515 N N . ASN A 1 688 ? 21.167 -16.412 -21.722 1.00 93.12 688 ASN A N 1
ATOM 5516 C CA . ASN A 1 688 ? 20.716 -17.477 -20.814 1.00 93.12 688 ASN A CA 1
ATOM 5517 C C . ASN A 1 688 ? 21.833 -18.232 -20.050 1.00 93.12 688 ASN A C 1
ATOM 5519 O O . ASN A 1 688 ? 21.595 -19.316 -19.524 1.00 93.12 688 ASN A O 1
ATOM 5523 N N . GLU A 1 689 ? 23.020 -17.635 -19.900 1.00 94.94 689 GLU A N 1
ATOM 5524 C CA . GLU A 1 689 ? 24.178 -18.197 -19.166 1.00 94.94 689 GLU A CA 1
ATOM 5525 C C . GLU A 1 689 ? 24.364 -17.536 -17.779 1.00 94.94 689 GLU A C 1
ATOM 5527 O O . GLU A 1 689 ? 25.458 -17.493 -17.213 1.00 94.94 689 GLU A O 1
ATOM 5532 N N . GLY A 1 690 ? 23.292 -16.974 -17.205 1.00 92.88 690 GLY A N 1
ATOM 5533 C CA . GLY A 1 690 ? 23.327 -16.288 -15.904 1.00 92.88 690 GLY A CA 1
ATOM 5534 C C . GLY A 1 690 ? 23.753 -17.186 -14.731 1.00 92.88 690 GLY A C 1
ATOM 5535 O O . GLY A 1 690 ? 24.445 -16.737 -13.816 1.00 92.88 690 GLY A O 1
ATOM 5536 N N . ASN A 1 691 ? 23.452 -18.485 -14.820 1.00 93.00 691 ASN A N 1
ATOM 5537 C CA . ASN A 1 691 ? 23.873 -19.521 -13.870 1.00 93.00 691 ASN A CA 1
ATOM 5538 C C . ASN A 1 691 ? 25.405 -19.683 -13.752 1.00 93.00 691 ASN A C 1
ATOM 5540 O O . ASN A 1 691 ? 25.888 -20.227 -12.759 1.00 93.00 691 ASN A O 1
ATOM 5544 N N . LYS A 1 692 ? 26.201 -19.182 -14.710 1.00 94.31 692 LYS A N 1
ATOM 5545 C CA . LYS A 1 692 ? 27.674 -19.163 -14.621 1.00 94.31 692 LYS A CA 1
ATOM 5546 C C . LYS A 1 692 ? 28.188 -18.298 -13.465 1.00 94.31 692 LYS A C 1
ATOM 5548 O O . LYS A 1 692 ? 29.331 -18.476 -13.044 1.00 94.31 692 LYS A O 1
ATOM 5553 N N . LEU A 1 693 ? 27.361 -17.392 -12.933 1.00 95.50 693 LEU A N 1
ATOM 5554 C CA . LEU A 1 693 ? 27.671 -16.578 -11.755 1.00 95.50 693 LEU A CA 1
ATOM 5555 C C . LEU A 1 693 ? 27.366 -17.290 -10.419 1.00 95.50 693 LEU A C 1
ATOM 5557 O O . LEU A 1 693 ? 27.935 -16.902 -9.397 1.00 95.50 693 LEU A O 1
ATOM 5561 N N . ASP A 1 694 ? 26.548 -18.351 -10.393 1.00 94.81 694 ASP A N 1
ATOM 5562 C CA . ASP A 1 694 ? 26.149 -19.079 -9.169 1.00 94.81 694 ASP A CA 1
ATOM 5563 C C . ASP A 1 694 ? 27.326 -19.533 -8.264 1.00 94.81 694 ASP A C 1
ATOM 5565 O O . ASP A 1 694 ? 27.209 -19.408 -7.033 1.00 94.81 694 ASP A O 1
ATOM 5569 N N . PRO A 1 695 ? 28.482 -20.002 -8.799 1.00 94.31 695 PRO A N 1
ATOM 5570 C CA . PRO A 1 695 ? 29.652 -20.371 -7.991 1.00 94.31 695 PRO A CA 1
ATOM 5571 C C . PRO A 1 695 ? 30.331 -19.185 -7.292 1.00 94.31 695 PRO A C 1
ATOM 5573 O O . PRO A 1 695 ? 31.130 -19.378 -6.378 1.00 94.31 695 PRO A O 1
ATOM 5576 N N . SER A 1 696 ? 30.059 -17.956 -7.736 1.00 94.00 696 SER A N 1
ATOM 5577 C CA . SER A 1 696 ? 30.628 -16.712 -7.199 1.00 94.00 696 SER A CA 1
ATOM 5578 C C . SER A 1 696 ? 29.582 -15.792 -6.557 1.00 94.00 696 SER A C 1
ATOM 5580 O O . SER A 1 696 ? 29.955 -14.770 -5.982 1.00 94.00 696 SER A O 1
ATOM 5582 N N . ALA A 1 697 ? 28.299 -16.172 -6.597 1.00 93.62 697 ALA A N 1
ATOM 5583 C CA . ALA A 1 697 ? 27.168 -15.365 -6.147 1.00 93.62 697 ALA A CA 1
ATOM 5584 C C . ALA A 1 697 ? 27.336 -14.825 -4.719 1.00 93.62 697 ALA A C 1
ATOM 5586 O O . ALA A 1 697 ? 27.177 -13.627 -4.510 1.00 93.62 697 ALA A O 1
ATOM 5587 N N . ASP A 1 698 ? 27.721 -15.676 -3.759 1.00 93.50 698 ASP A N 1
ATOM 5588 C CA . ASP A 1 698 ? 27.938 -15.283 -2.357 1.00 93.50 698 ASP A CA 1
ATOM 5589 C C . ASP A 1 698 ? 28.880 -14.077 -2.223 1.00 93.50 698 ASP A C 1
ATOM 5591 O O . ASP A 1 698 ? 28.561 -13.093 -1.565 1.00 93.50 698 ASP A O 1
ATOM 5595 N N . MET A 1 699 ? 30.022 -14.124 -2.904 1.00 93.31 699 MET A N 1
ATOM 5596 C CA . MET A 1 699 ? 31.059 -13.099 -2.819 1.00 93.31 699 MET A CA 1
ATOM 5597 C C . MET A 1 699 ? 30.642 -11.778 -3.484 1.00 93.31 699 MET A C 1
ATOM 5599 O O . MET A 1 699 ? 30.980 -10.709 -2.966 1.00 93.31 699 MET A O 1
ATOM 5603 N N . ILE A 1 700 ? 29.900 -11.834 -4.600 1.00 94.75 700 ILE A N 1
ATOM 5604 C CA . ILE A 1 700 ? 29.307 -10.631 -5.206 1.00 94.75 700 ILE A CA 1
ATOM 5605 C C . ILE A 1 700 ? 28.288 -10.035 -4.233 1.00 94.75 700 ILE A C 1
ATOM 5607 O O . ILE A 1 700 ? 28.364 -8.853 -3.911 1.00 94.75 700 ILE A O 1
ATOM 5611 N N . ILE A 1 701 ? 27.367 -10.861 -3.729 1.00 95.75 701 ILE A N 1
ATOM 5612 C CA . ILE A 1 701 ? 26.285 -10.450 -2.831 1.00 95.75 701 ILE A CA 1
ATOM 5613 C C . ILE A 1 701 ? 26.854 -9.831 -1.546 1.00 95.75 701 ILE A C 1
ATOM 5615 O O . ILE A 1 701 ? 26.415 -8.751 -1.166 1.00 95.75 701 ILE A O 1
ATOM 5619 N N . ASP A 1 702 ? 27.887 -10.418 -0.932 1.00 93.56 702 ASP A N 1
ATOM 5620 C CA . ASP A 1 702 ? 28.594 -9.822 0.215 1.00 93.56 702 ASP A CA 1
ATOM 5621 C C . ASP A 1 702 ? 29.229 -8.468 -0.118 1.00 93.56 702 ASP A C 1
ATOM 5623 O O . ASP A 1 702 ? 29.187 -7.541 0.691 1.00 93.56 702 ASP A O 1
ATOM 5627 N N . SER A 1 703 ? 29.820 -8.330 -1.309 1.00 93.25 703 SER A N 1
ATOM 5628 C CA . SER A 1 703 ? 30.426 -7.070 -1.742 1.00 93.25 703 SER A CA 1
ATOM 5629 C C . SER A 1 703 ? 29.393 -5.960 -1.931 1.00 93.25 703 SER A C 1
ATOM 5631 O O . SER A 1 703 ? 29.557 -4.853 -1.410 1.00 93.25 703 SER A O 1
ATOM 5633 N N . LEU A 1 704 ? 28.297 -6.269 -2.624 1.00 95.12 704 LEU A N 1
ATOM 5634 C CA . LEU A 1 704 ? 27.203 -5.333 -2.859 1.00 95.12 704 LEU A CA 1
ATOM 5635 C C . LEU A 1 704 ? 26.497 -4.979 -1.546 1.00 95.12 704 LEU A C 1
ATOM 5637 O O . LEU A 1 704 ? 26.281 -3.801 -1.270 1.00 95.12 704 LEU A O 1
ATOM 5641 N N . LEU A 1 705 ? 26.220 -5.958 -0.681 1.00 94.06 705 LEU A N 1
ATOM 5642 C CA . LEU A 1 705 ? 25.588 -5.719 0.617 1.00 94.06 705 LEU A CA 1
ATOM 5643 C C . LEU A 1 705 ? 26.459 -4.901 1.566 1.00 94.06 705 LEU A C 1
ATOM 5645 O O . LEU A 1 705 ? 25.917 -4.049 2.266 1.00 94.06 705 LEU A O 1
ATOM 5649 N N . ALA A 1 706 ? 27.785 -5.068 1.557 1.00 90.94 706 ALA A N 1
ATOM 5650 C CA . ALA A 1 706 ? 28.687 -4.198 2.314 1.00 90.94 706 ALA A CA 1
ATOM 5651 C C . ALA A 1 706 ? 28.581 -2.721 1.882 1.00 90.94 706 ALA A C 1
ATOM 5653 O O . ALA A 1 706 ? 28.784 -1.823 2.699 1.00 90.94 706 ALA A O 1
ATOM 5654 N N . ARG A 1 707 ? 28.219 -2.451 0.618 1.00 91.06 707 ARG A N 1
ATOM 5655 C CA . ARG A 1 707 ? 27.976 -1.094 0.104 1.00 91.06 707 ARG A CA 1
ATOM 5656 C C . ARG A 1 707 ? 26.562 -0.586 0.342 1.00 91.06 707 ARG A C 1
ATOM 5658 O O . ARG A 1 707 ? 26.414 0.559 0.759 1.00 91.06 707 ARG A O 1
ATOM 5665 N N . VAL A 1 708 ? 25.541 -1.426 0.177 1.00 92.25 708 VAL A N 1
ATOM 5666 C CA . VAL A 1 708 ? 24.157 -1.094 0.566 1.00 92.25 708 VAL A CA 1
ATOM 5667 C C . VAL A 1 708 ? 24.075 -0.786 2.067 1.00 92.25 708 VAL A C 1
ATOM 5669 O O . VAL A 1 708 ? 23.409 0.159 2.479 1.00 92.25 708 VAL A O 1
ATOM 5672 N N . ALA A 1 709 ? 24.794 -1.542 2.897 1.00 87.12 709 ALA A N 1
ATOM 5673 C CA . ALA A 1 709 ? 24.858 -1.347 4.341 1.00 87.12 709 ALA A CA 1
ATOM 5674 C C . ALA A 1 709 ? 25.872 -0.282 4.804 1.00 87.12 709 ALA A C 1
ATOM 5676 O O . ALA A 1 709 ? 25.983 -0.077 6.013 1.00 87.12 709 ALA A O 1
ATOM 5677 N N . GLY A 1 710 ? 26.598 0.364 3.883 1.00 82.44 710 GLY A N 1
ATOM 5678 C CA . GLY A 1 710 ? 27.664 1.321 4.189 1.00 82.44 710 GLY A CA 1
ATOM 5679 C C . GLY A 1 710 ? 27.177 2.645 4.788 1.00 82.44 710 GLY A C 1
ATOM 5680 O O . GLY A 1 710 ? 25.979 2.926 4.852 1.00 82.44 710 GLY A O 1
ATOM 5681 N N . ASP A 1 711 ? 28.117 3.488 5.215 1.00 74.44 711 ASP A N 1
ATOM 5682 C CA . ASP A 1 711 ? 27.820 4.737 5.921 1.00 74.44 711 ASP A CA 1
ATOM 5683 C C . ASP A 1 711 ? 27.104 5.795 5.069 1.00 74.44 711 ASP A C 1
ATOM 5685 O O . ASP A 1 711 ? 27.230 5.850 3.841 1.00 74.44 711 ASP A O 1
ATOM 5689 N N . LYS A 1 712 ? 26.411 6.718 5.755 1.00 74.62 712 LYS A N 1
ATOM 5690 C CA . LYS A 1 712 ? 25.646 7.834 5.157 1.00 74.62 712 LYS A CA 1
ATOM 5691 C C . LYS A 1 712 ? 26.464 8.705 4.190 1.00 74.62 712 LYS A C 1
ATOM 5693 O O . LYS A 1 712 ? 25.886 9.285 3.275 1.00 74.62 712 LYS A O 1
ATOM 5698 N N . SER A 1 713 ? 27.784 8.784 4.365 1.00 72.44 713 SER A N 1
ATOM 5699 C CA . SER A 1 713 ? 28.717 9.479 3.461 1.00 72.44 713 SER A CA 1
ATOM 5700 C C . SER A 1 713 ? 28.767 8.874 2.050 1.00 72.44 713 SER A C 1
ATOM 5702 O O . SER A 1 713 ? 29.148 9.553 1.101 1.00 72.44 713 SER A O 1
ATOM 5704 N N . THR A 1 714 ? 28.335 7.620 1.890 1.00 79.69 714 THR A N 1
ATOM 5705 C CA . THR A 1 714 ? 28.328 6.875 0.621 1.00 79.69 714 THR A CA 1
ATOM 5706 C C . THR A 1 714 ? 26.923 6.670 0.044 1.00 79.69 714 THR A C 1
ATOM 5708 O O . THR A 1 714 ? 26.718 5.788 -0.783 1.00 79.69 714 THR A O 1
ATOM 5711 N N . LYS A 1 715 ? 25.940 7.502 0.427 1.00 83.62 715 LYS A N 1
ATOM 5712 C CA . LYS A 1 715 ? 24.520 7.349 0.041 1.00 83.62 715 LYS A CA 1
ATOM 5713 C C . LYS A 1 715 ? 24.272 7.176 -1.470 1.00 83.62 715 LYS A C 1
ATOM 5715 O O . LYS A 1 715 ? 23.376 6.433 -1.852 1.00 83.62 715 LYS A O 1
ATOM 5720 N N . PHE A 1 716 ? 25.076 7.806 -2.329 1.00 83.62 716 PHE A N 1
ATOM 5721 C CA . PHE A 1 716 ? 24.985 7.620 -3.785 1.00 83.62 716 PHE A CA 1
ATOM 5722 C C . PHE A 1 716 ? 25.373 6.194 -4.229 1.00 83.62 716 PHE A C 1
ATOM 5724 O O . PHE A 1 716 ? 24.725 5.632 -5.106 1.00 83.62 716 PHE A O 1
ATOM 5731 N N . LEU A 1 717 ? 26.358 5.566 -3.571 1.00 89.25 717 LEU A N 1
ATOM 5732 C CA . LEU A 1 717 ? 26.719 4.163 -3.803 1.00 89.25 717 LEU A CA 1
ATOM 5733 C C . LEU A 1 717 ? 25.676 3.194 -3.241 1.00 89.25 717 LEU A C 1
ATOM 5735 O O . LEU A 1 717 ? 25.528 2.111 -3.797 1.00 89.25 717 LEU A O 1
ATOM 5739 N N . GLN A 1 718 ? 24.960 3.541 -2.163 1.00 91.06 718 GLN A N 1
ATOM 5740 C CA . GLN A 1 718 ? 23.941 2.658 -1.571 1.00 91.06 718 GLN A CA 1
ATOM 5741 C C . GLN A 1 718 ? 22.837 2.318 -2.582 1.00 91.06 718 GLN A C 1
ATOM 5743 O O . GLN A 1 718 ? 22.478 1.149 -2.727 1.00 91.06 718 GLN A O 1
ATOM 5748 N N . GLN A 1 719 ? 22.341 3.320 -3.320 1.00 90.88 719 GLN A N 1
ATOM 5749 C CA . GLN A 1 719 ? 21.334 3.107 -4.362 1.00 90.88 719 GLN A CA 1
ATOM 5750 C C . GLN A 1 719 ? 21.905 2.293 -5.532 1.00 90.88 719 GLN A C 1
ATOM 5752 O O . GLN A 1 719 ? 21.350 1.251 -5.868 1.00 90.88 719 GLN A O 1
ATOM 5757 N N . GLU A 1 720 ? 23.045 2.703 -6.098 1.00 93.31 720 GLU A N 1
ATOM 5758 C CA . GLU A 1 720 ? 23.676 1.996 -7.228 1.00 93.31 720 GLU A CA 1
ATOM 5759 C C . GLU A 1 720 ? 24.028 0.538 -6.886 1.00 93.31 720 GLU A C 1
ATOM 5761 O O . GLU A 1 720 ? 23.876 -0.354 -7.721 1.00 93.31 720 GLU A O 1
ATOM 5766 N N . SER A 1 721 ? 24.432 0.272 -5.640 1.00 94.81 721 SER A N 1
ATOM 5767 C CA . SER A 1 721 ? 24.702 -1.083 -5.141 1.00 94.81 721 SER A CA 1
ATOM 5768 C C . SER A 1 721 ? 23.424 -1.889 -4.918 1.00 94.81 721 SER A C 1
ATOM 5770 O O . SER A 1 721 ? 23.446 -3.098 -5.118 1.00 94.81 721 SER A O 1
ATOM 5772 N N . SER A 1 722 ? 22.314 -1.245 -4.541 1.00 93.94 722 SER A N 1
ATOM 5773 C CA . SER A 1 722 ? 21.006 -1.903 -4.389 1.00 93.94 722 SER A CA 1
ATOM 5774 C C . SER A 1 722 ? 20.422 -2.299 -5.746 1.00 93.94 722 SER A C 1
ATOM 5776 O O . SER A 1 722 ? 19.946 -3.419 -5.908 1.00 93.94 722 SER A O 1
ATOM 5778 N N . GLU A 1 723 ? 20.518 -1.411 -6.740 1.00 93.56 723 GLU A N 1
ATOM 5779 C CA . GLU A 1 723 ? 20.144 -1.704 -8.128 1.00 93.56 723 GLU A CA 1
ATOM 5780 C C . GLU A 1 723 ? 21.035 -2.803 -8.729 1.00 93.56 723 GLU A C 1
ATOM 5782 O O . GLU A 1 723 ? 20.539 -3.709 -9.393 1.00 93.56 723 GLU A O 1
ATOM 5787 N N . CYS A 1 724 ? 22.345 -2.765 -8.458 1.00 96.69 724 CYS A N 1
ATOM 5788 C CA . CYS A 1 724 ? 23.275 -3.817 -8.871 1.00 96.69 724 CYS A CA 1
ATOM 5789 C C . CYS A 1 724 ? 22.961 -5.166 -8.203 1.00 96.69 724 CYS A C 1
ATOM 5791 O O . CYS A 1 724 ? 22.966 -6.195 -8.876 1.00 96.69 724 CYS A O 1
ATOM 5793 N N . LEU A 1 725 ? 22.628 -5.170 -6.907 1.00 97.44 725 LEU A N 1
ATOM 5794 C CA . LEU A 1 725 ? 22.252 -6.381 -6.173 1.00 97.44 725 LEU A CA 1
ATOM 5795 C C . LEU A 1 725 ? 20.994 -7.020 -6.763 1.00 97.44 725 LEU A C 1
ATOM 5797 O O . LEU A 1 725 ? 20.979 -8.229 -6.974 1.00 97.44 725 LEU A O 1
ATOM 5801 N N . LEU A 1 726 ? 19.973 -6.215 -7.065 1.00 96.12 726 LEU A N 1
ATOM 5802 C CA . LEU A 1 726 ? 18.758 -6.681 -7.730 1.00 96.12 726 LEU A CA 1
ATOM 5803 C C . LEU A 1 726 ? 19.084 -7.305 -9.097 1.00 96.12 726 LEU A C 1
ATOM 5805 O O . LEU A 1 726 ? 18.682 -8.432 -9.367 1.00 96.12 726 LEU A O 1
ATOM 5809 N N . GLU A 1 727 ? 19.879 -6.622 -9.925 1.00 95.06 727 GLU A N 1
ATOM 5810 C CA . GLU A 1 727 ? 20.243 -7.099 -11.265 1.00 95.06 727 GLU A CA 1
ATOM 5811 C C . GLU A 1 727 ? 21.048 -8.412 -11.240 1.00 95.06 727 GLU A C 1
ATOM 5813 O O . GLU A 1 727 ? 20.811 -9.315 -12.046 1.00 95.06 727 GLU A O 1
ATOM 5818 N N . VAL A 1 728 ? 21.988 -8.554 -10.302 1.00 96.75 728 VAL A N 1
ATOM 5819 C CA . VAL A 1 728 ? 22.757 -9.795 -10.119 1.00 96.75 728 VAL A CA 1
ATOM 5820 C C . VAL A 1 728 ? 21.847 -10.925 -9.634 1.00 96.75 728 VAL A C 1
ATOM 5822 O O . VAL A 1 728 ? 21.891 -12.020 -10.195 1.00 96.75 728 VAL A O 1
ATOM 5825 N N . CYS A 1 729 ? 20.988 -10.669 -8.643 1.00 96.69 729 CYS A N 1
ATOM 5826 C CA . CYS A 1 729 ? 20.083 -11.674 -8.082 1.00 96.69 729 CYS A CA 1
ATOM 5827 C C . CYS A 1 729 ? 19.000 -12.139 -9.068 1.00 96.69 729 CYS A C 1
ATOM 5829 O O . CYS A 1 729 ? 18.645 -13.312 -9.044 1.00 96.69 729 CYS A O 1
ATOM 5831 N N . SER A 1 730 ? 18.554 -11.274 -9.983 1.00 93.69 730 SER A N 1
ATOM 5832 C CA . SER A 1 730 ? 17.667 -11.636 -11.102 1.00 93.69 730 SER A CA 1
ATOM 5833 C C . SER A 1 730 ? 18.419 -12.226 -12.315 1.00 93.69 730 SER A C 1
ATOM 5835 O O . SER A 1 730 ? 17.839 -12.397 -13.386 1.00 93.69 730 SER A O 1
ATOM 5837 N N . THR A 1 731 ? 19.727 -12.494 -12.199 1.00 94.75 731 THR A N 1
ATOM 5838 C CA . THR A 1 731 ? 20.559 -13.134 -13.243 1.00 94.75 731 THR A CA 1
ATOM 5839 C C . THR A 1 731 ? 21.029 -14.534 -12.845 1.00 94.75 731 THR A C 1
ATOM 5841 O O . THR A 1 731 ? 21.026 -15.435 -13.682 1.00 94.75 731 THR A O 1
ATOM 5844 N N . ILE A 1 732 ? 21.449 -14.717 -11.590 1.00 96.00 732 ILE A N 1
ATOM 5845 C CA . ILE A 1 732 ? 21.780 -16.035 -11.019 1.00 96.00 732 ILE A CA 1
ATOM 5846 C C . ILE A 1 732 ? 20.526 -16.910 -10.891 1.00 96.00 732 ILE A C 1
ATOM 5848 O O . ILE A 1 732 ? 19.401 -16.425 -11.027 1.00 96.00 732 ILE A O 1
ATOM 5852 N N . SER A 1 733 ? 20.686 -18.204 -10.600 1.00 94.75 733 SER A N 1
ATOM 5853 C CA . SER A 1 733 ? 19.509 -19.042 -10.352 1.00 94.75 733 SER A CA 1
ATOM 5854 C C . SER A 1 733 ? 18.718 -18.551 -9.130 1.00 94.75 733 SER A C 1
ATOM 5856 O O . SER A 1 733 ? 19.282 -18.230 -8.082 1.00 94.75 733 SER A O 1
ATOM 5858 N N . ALA A 1 734 ? 17.387 -18.509 -9.250 1.00 94.44 734 ALA A N 1
ATOM 5859 C CA . ALA A 1 734 ? 16.503 -17.992 -8.203 1.00 94.44 734 ALA A CA 1
ATOM 5860 C C . ALA A 1 734 ? 16.687 -18.717 -6.856 1.00 94.44 734 ALA A C 1
ATOM 5862 O O . ALA A 1 734 ? 16.742 -18.071 -5.810 1.00 94.44 734 ALA A O 1
ATOM 5863 N N . ALA A 1 735 ? 16.883 -20.042 -6.887 1.00 94.19 735 ALA A N 1
ATOM 5864 C CA . ALA A 1 735 ? 17.203 -20.840 -5.704 1.00 94.19 735 ALA A CA 1
ATOM 5865 C C . ALA A 1 735 ? 18.494 -20.343 -5.034 1.00 94.19 735 ALA A C 1
ATOM 5867 O O . ALA A 1 735 ? 18.516 -20.068 -3.835 1.00 94.19 735 ALA A O 1
ATOM 5868 N N . ARG A 1 736 ? 19.557 -20.130 -5.822 1.00 94.75 736 ARG A N 1
ATOM 5869 C CA . ARG A 1 736 ? 20.833 -19.614 -5.321 1.00 94.75 736 ARG A CA 1
ATOM 5870 C C . ARG A 1 736 ? 20.699 -18.202 -4.757 1.00 94.75 736 ARG A C 1
ATOM 5872 O O . ARG A 1 736 ? 21.272 -17.945 -3.700 1.00 94.75 736 ARG A O 1
ATOM 5879 N N . ALA A 1 737 ? 19.947 -17.315 -5.415 1.00 96.12 737 ALA A N 1
ATOM 5880 C CA . ALA A 1 737 ? 19.688 -15.957 -4.937 1.00 96.12 737 ALA A CA 1
ATOM 5881 C C . ALA A 1 737 ? 19.004 -15.959 -3.565 1.00 96.12 737 ALA A C 1
ATOM 5883 O O . ALA A 1 737 ? 19.531 -15.375 -2.618 1.00 96.12 737 ALA A O 1
ATOM 5884 N N . VAL A 1 738 ? 17.865 -16.646 -3.441 1.00 96.00 738 VAL A N 1
ATOM 5885 C CA . VAL A 1 738 ? 17.055 -16.634 -2.217 1.00 96.00 738 VAL A CA 1
ATOM 5886 C C . VAL A 1 738 ? 17.800 -17.296 -1.054 1.00 96.00 738 VAL A C 1
ATOM 5888 O O . VAL A 1 738 ? 17.934 -16.666 -0.009 1.00 96.00 738 VAL A O 1
ATOM 5891 N N . THR A 1 739 ? 18.375 -18.490 -1.240 1.00 94.75 739 THR A N 1
ATOM 5892 C CA . THR A 1 739 ? 19.206 -19.181 -0.229 1.00 94.75 739 THR A CA 1
ATOM 5893 C C . THR A 1 739 ? 20.382 -18.312 0.235 1.00 94.75 739 THR A C 1
ATOM 5895 O O . THR A 1 739 ? 20.618 -18.145 1.431 1.00 94.75 739 THR A O 1
ATOM 5898 N N . SER A 1 740 ? 21.117 -17.707 -0.706 1.00 95.19 740 SER A N 1
ATOM 5899 C CA . SER A 1 740 ? 22.268 -16.837 -0.418 1.00 95.19 740 SER A CA 1
ATOM 5900 C C . SER A 1 740 ? 21.869 -15.602 0.403 1.00 95.19 740 SER A C 1
ATOM 5902 O O . SER A 1 740 ? 22.540 -15.227 1.368 1.00 95.19 740 SER A O 1
ATOM 5904 N N . LEU A 1 741 ? 20.749 -14.974 0.053 1.00 96.75 741 LEU A N 1
ATOM 5905 C CA . LEU A 1 741 ? 20.234 -13.789 0.729 1.00 96.75 741 LEU A CA 1
ATOM 5906 C C . LEU A 1 741 ? 19.640 -14.105 2.112 1.00 96.75 741 LEU A C 1
ATOM 5908 O O . LEU A 1 741 ? 19.939 -13.401 3.078 1.00 96.75 741 LEU A O 1
ATOM 5912 N N . ALA A 1 742 ? 18.858 -15.181 2.225 1.00 96.25 742 ALA A N 1
ATOM 5913 C CA . ALA A 1 742 ? 18.241 -15.623 3.473 1.00 96.25 742 ALA A CA 1
ATOM 5914 C C . ALA A 1 742 ? 19.296 -15.971 4.535 1.00 96.25 742 ALA A C 1
ATOM 5916 O O . ALA A 1 742 ? 19.230 -15.460 5.655 1.00 96.25 742 ALA A O 1
ATOM 5917 N N . ASN A 1 743 ? 20.334 -16.730 4.168 1.00 95.38 743 ASN A N 1
ATOM 5918 C CA . ASN A 1 743 ? 21.419 -17.085 5.089 1.00 95.38 743 ASN A CA 1
ATOM 5919 C C . ASN A 1 743 ? 22.138 -15.855 5.667 1.00 95.38 743 ASN A C 1
ATOM 5921 O O . ASN A 1 743 ? 22.529 -15.861 6.827 1.00 95.38 743 ASN A O 1
ATOM 5925 N N . ARG A 1 744 ? 22.245 -14.743 4.927 1.00 94.25 744 ARG A N 1
ATOM 5926 C CA . ARG A 1 744 ? 22.870 -13.504 5.439 1.00 94.25 744 ARG A CA 1
ATOM 5927 C C . ARG A 1 744 ? 22.013 -12.748 6.454 1.00 94.25 744 ARG A C 1
ATOM 5929 O O . ARG A 1 744 ? 22.569 -12.021 7.282 1.00 94.25 744 ARG A O 1
ATOM 5936 N N . LEU A 1 745 ? 20.690 -12.913 6.403 1.00 94.62 745 LEU A N 1
ATOM 5937 C CA . LEU A 1 745 ? 19.788 -12.452 7.460 1.00 94.62 745 LEU A CA 1
ATOM 5938 C C . LEU A 1 745 ? 19.905 -13.353 8.695 1.00 94.62 745 LEU A C 1
ATOM 5940 O O . LEU A 1 745 ? 20.080 -12.834 9.795 1.00 94.62 745 LEU A O 1
ATOM 5944 N N . ILE A 1 746 ? 19.872 -14.676 8.500 1.00 94.38 746 ILE A N 1
ATOM 5945 C CA . ILE A 1 746 ? 19.930 -15.691 9.567 1.00 94.38 746 ILE A CA 1
ATOM 5946 C C . ILE A 1 746 ? 21.257 -15.620 10.339 1.00 94.38 746 ILE A C 1
ATOM 5948 O O . ILE A 1 746 ? 21.244 -15.510 11.562 1.00 94.38 746 ILE A O 1
ATOM 5952 N N . ASP A 1 747 ? 22.389 -15.544 9.634 1.00 92.56 747 ASP A N 1
ATOM 5953 C CA . ASP A 1 747 ? 23.734 -15.374 10.206 1.00 92.56 747 ASP A CA 1
ATOM 5954 C C . ASP A 1 747 ? 23.951 -14.000 10.883 1.00 92.56 747 ASP A C 1
ATOM 5956 O O . ASP A 1 747 ? 25.054 -13.694 11.338 1.00 92.56 747 ASP A O 1
ATOM 5960 N N . GLN A 1 748 ? 22.948 -13.112 10.872 1.00 85.88 748 GLN A N 1
ATOM 5961 C CA . GLN A 1 748 ? 23.011 -11.729 11.366 1.00 85.88 748 GLN A CA 1
ATOM 5962 C C . GLN A 1 748 ? 24.162 -10.884 10.778 1.00 85.88 748 GLN A C 1
ATOM 5964 O O . GLN A 1 748 ? 24.554 -9.852 11.336 1.00 85.88 748 GLN A O 1
ATOM 5969 N N . LYS A 1 749 ? 24.673 -11.267 9.599 1.00 85.94 749 LYS A N 1
ATOM 5970 C CA . LYS A 1 749 ? 25.729 -10.541 8.870 1.00 85.94 749 LYS A CA 1
ATOM 5971 C C . LYS A 1 749 ? 25.286 -9.122 8.484 1.00 85.94 749 LYS A C 1
ATOM 5973 O O . LYS A 1 749 ? 26.118 -8.230 8.336 1.00 85.94 749 LYS A O 1
ATOM 5978 N N . ILE A 1 750 ? 23.975 -8.883 8.380 1.00 89.75 750 ILE A N 1
ATOM 5979 C CA . ILE A 1 750 ? 23.385 -7.608 7.952 1.00 89.75 750 ILE A CA 1
ATOM 5980 C C . ILE A 1 750 ? 22.833 -6.815 9.148 1.00 89.75 750 ILE A C 1
ATOM 5982 O O . ILE A 1 750 ? 21.647 -6.857 9.490 1.00 89.75 750 ILE A O 1
ATOM 5986 N N . LYS A 1 751 ? 23.712 -6.026 9.775 1.00 88.81 751 LYS A N 1
ATOM 5987 C CA . LYS A 1 751 ? 23.368 -5.205 10.951 1.00 88.81 751 LYS A CA 1
ATOM 5988 C C . LYS A 1 751 ? 22.583 -3.930 10.621 1.00 88.81 751 LYS A C 1
ATOM 5990 O O . LYS A 1 751 ? 21.841 -3.447 11.478 1.00 88.81 751 LYS A O 1
ATOM 5995 N N . SER A 1 752 ? 22.688 -3.390 9.405 1.00 91.31 752 SER A N 1
ATOM 5996 C CA . SER A 1 752 ? 21.993 -2.148 9.035 1.00 91.31 752 SER A CA 1
ATOM 5997 C C . SER A 1 752 ? 20.522 -2.397 8.641 1.00 91.31 752 SER A C 1
ATOM 5999 O O . SER A 1 752 ? 20.237 -3.337 7.894 1.00 91.31 752 SER A O 1
ATOM 6001 N N . PRO A 1 753 ? 19.566 -1.544 9.070 1.00 90.62 753 PRO A N 1
ATOM 6002 C CA . PRO A 1 753 ? 18.168 -1.670 8.648 1.00 90.62 753 PRO A CA 1
ATOM 6003 C C . PRO A 1 753 ? 17.977 -1.515 7.132 1.00 90.62 753 PRO A C 1
ATOM 6005 O O . PRO A 1 753 ? 17.117 -2.166 6.551 1.00 90.62 753 PRO A O 1
ATOM 6008 N N . HIS A 1 754 ? 18.797 -0.682 6.476 1.00 90.75 754 HIS A N 1
ATOM 6009 C CA . HIS A 1 754 ? 18.727 -0.484 5.025 1.00 90.75 754 HIS A CA 1
ATOM 6010 C C . HIS A 1 754 ? 19.192 -1.727 4.252 1.00 90.75 754 HIS A C 1
ATOM 6012 O O . HIS A 1 754 ? 18.536 -2.121 3.292 1.00 90.75 754 HIS A O 1
ATOM 6018 N N . GLY A 1 755 ? 20.248 -2.404 4.723 1.00 94.00 755 GLY A N 1
ATOM 6019 C CA . GLY A 1 755 ? 20.676 -3.687 4.167 1.00 94.00 755 GLY A CA 1
ATOM 6020 C C . GLY A 1 755 ? 19.606 -4.768 4.320 1.00 94.00 755 GLY A C 1
ATOM 6021 O O . GLY A 1 755 ? 19.313 -5.469 3.356 1.00 94.00 755 GLY A O 1
ATOM 6022 N N . ARG A 1 756 ? 18.964 -4.874 5.495 1.00 95.56 756 ARG A N 1
ATOM 6023 C CA . ARG A 1 756 ? 17.878 -5.850 5.708 1.00 95.56 756 ARG A CA 1
ATOM 6024 C C . ARG A 1 756 ? 16.660 -5.566 4.829 1.00 95.56 756 ARG A C 1
ATOM 6026 O O . ARG A 1 756 ? 16.119 -6.494 4.237 1.00 95.56 756 ARG A O 1
ATOM 6033 N N . TYR A 1 757 ? 16.279 -4.296 4.679 1.00 95.44 757 TYR A N 1
ATOM 6034 C CA . TYR A 1 757 ? 15.236 -3.884 3.737 1.00 95.44 757 TYR A CA 1
ATOM 6035 C C . TYR A 1 757 ? 15.576 -4.272 2.290 1.00 95.44 757 TYR A C 1
ATOM 6037 O O . TYR A 1 757 ? 14.740 -4.868 1.613 1.00 95.44 757 TYR A O 1
ATOM 6045 N N . ALA A 1 758 ? 16.797 -3.980 1.828 1.00 95.25 758 ALA A N 1
ATOM 6046 C CA . ALA A 1 758 ? 17.228 -4.305 0.470 1.00 95.25 758 ALA A CA 1
ATOM 6047 C C . ALA A 1 758 ? 17.225 -5.819 0.212 1.00 95.25 758 ALA A C 1
ATOM 6049 O O . ALA A 1 758 ? 16.739 -6.254 -0.827 1.00 95.25 758 ALA A O 1
ATOM 6050 N N . VAL A 1 759 ? 17.685 -6.629 1.173 1.00 96.88 759 VAL A N 1
ATOM 6051 C CA . VAL A 1 759 ? 17.601 -8.092 1.067 1.00 96.88 759 VAL A CA 1
ATOM 6052 C C . VAL A 1 759 ? 16.157 -8.577 1.005 1.00 96.88 759 VAL A C 1
ATOM 6054 O O . VAL A 1 759 ? 15.834 -9.362 0.118 1.00 96.88 759 VAL A O 1
ATOM 6057 N N . GLY A 1 760 ? 15.282 -8.089 1.890 1.00 97.06 760 GLY A N 1
ATOM 6058 C CA . GLY A 1 760 ? 13.861 -8.437 1.856 1.00 97.06 760 GLY A CA 1
ATOM 6059 C C . GLY A 1 760 ? 13.223 -8.115 0.501 1.00 97.06 760 GLY A C 1
ATOM 6060 O O . GLY A 1 760 ? 12.575 -8.976 -0.082 1.00 97.06 760 GLY A O 1
ATOM 6061 N N . MET A 1 761 ? 13.490 -6.922 -0.039 1.00 96.88 761 MET A N 1
ATOM 6062 C CA . MET A 1 761 ? 12.993 -6.482 -1.348 1.00 96.88 761 MET A CA 1
ATOM 6063 C C . MET A 1 761 ? 13.477 -7.383 -2.495 1.00 96.88 761 MET A C 1
ATOM 6065 O O . MET A 1 761 ? 12.672 -7.791 -3.330 1.00 96.88 761 MET A O 1
ATOM 6069 N N . VAL A 1 762 ? 14.762 -7.755 -2.519 1.00 97.19 762 VAL A N 1
ATOM 6070 C CA . VAL A 1 762 ? 15.303 -8.642 -3.564 1.00 97.19 762 VAL A CA 1
ATOM 6071 C C . VAL A 1 762 ? 14.741 -10.065 -3.442 1.00 97.19 762 VAL A C 1
ATOM 6073 O O . VAL A 1 762 ? 14.394 -10.657 -4.462 1.00 97.19 762 VAL A O 1
ATOM 6076 N N . ILE A 1 763 ? 14.577 -10.606 -2.226 1.00 97.31 763 ILE A N 1
ATOM 6077 C CA . ILE A 1 763 ? 13.921 -11.911 -2.021 1.00 97.31 763 ILE A CA 1
ATOM 6078 C C . ILE A 1 763 ? 12.474 -11.865 -2.539 1.00 97.31 763 ILE A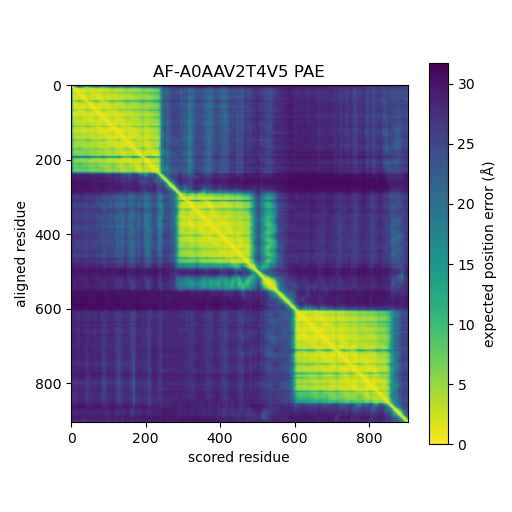 C 1
ATOM 6080 O O . ILE A 1 763 ? 12.088 -12.727 -3.326 1.00 97.31 763 ILE A O 1
ATOM 6084 N N . VAL A 1 764 ? 11.693 -10.845 -2.163 1.00 96.62 764 VAL A N 1
ATOM 6085 C CA . VAL A 1 764 ? 10.313 -10.649 -2.646 1.00 96.62 764 VAL A CA 1
ATOM 6086 C C . VAL A 1 764 ? 10.263 -10.566 -4.173 1.00 96.62 764 VAL A C 1
ATOM 6088 O O . VAL A 1 764 ? 9.404 -11.193 -4.789 1.00 96.62 764 VAL A O 1
ATOM 6091 N N . HIS A 1 765 ? 11.189 -9.839 -4.803 1.00 95.50 765 HIS A N 1
ATOM 6092 C CA . HIS A 1 765 ? 11.256 -9.723 -6.260 1.00 95.50 765 HIS A CA 1
ATOM 6093 C C . HIS A 1 765 ? 11.501 -11.077 -6.945 1.00 95.50 765 HIS A C 1
ATOM 6095 O O . HIS A 1 765 ? 10.753 -11.443 -7.852 1.00 95.50 765 HIS A O 1
ATOM 6101 N N . VAL A 1 766 ? 12.494 -11.848 -6.487 1.00 94.75 766 VAL A N 1
ATOM 6102 C CA . VAL A 1 766 ? 12.828 -13.166 -7.061 1.00 94.75 766 VAL A CA 1
ATOM 6103 C C . VAL A 1 766 ? 11.697 -14.180 -6.839 1.00 94.75 766 VAL A C 1
ATOM 6105 O O . VAL A 1 766 ? 11.337 -14.915 -7.763 1.00 94.75 766 VAL A O 1
ATOM 6108 N N . LEU A 1 767 ? 11.078 -14.189 -5.652 1.00 94.38 767 LEU A N 1
ATOM 6109 C CA . LEU A 1 767 ? 9.906 -15.024 -5.361 1.00 94.38 767 LEU A CA 1
ATOM 6110 C C . LEU A 1 767 ? 8.713 -14.661 -6.261 1.00 94.38 767 LEU A C 1
ATOM 6112 O O . LEU A 1 767 ? 8.076 -15.554 -6.823 1.00 94.38 767 LEU A O 1
ATOM 6116 N N . ASN A 1 768 ? 8.443 -13.366 -6.458 1.00 92.81 768 ASN A N 1
ATOM 6117 C CA . ASN A 1 768 ? 7.365 -12.906 -7.333 1.00 92.81 768 ASN A CA 1
ATOM 6118 C C . ASN A 1 768 ? 7.601 -13.295 -8.796 1.00 92.81 768 ASN A C 1
ATOM 6120 O O . ASN A 1 768 ? 6.670 -13.806 -9.417 1.00 92.81 768 ASN A O 1
ATOM 6124 N N . GLN A 1 769 ? 8.825 -13.145 -9.322 1.00 90.25 769 GLN A N 1
ATOM 6125 C CA . GLN A 1 769 ? 9.176 -13.602 -10.675 1.00 90.25 769 GLN A CA 1
ATOM 6126 C C . GLN A 1 769 ? 8.893 -15.098 -10.872 1.00 90.25 769 GLN A C 1
ATOM 6128 O O . GLN A 1 769 ? 8.335 -15.486 -11.896 1.00 90.25 769 GLN A O 1
ATOM 6133 N N . CYS A 1 770 ? 9.210 -15.936 -9.880 1.00 89.06 770 CYS A N 1
ATOM 6134 C CA . CYS A 1 770 ? 8.919 -17.371 -9.945 1.00 89.06 770 CYS A CA 1
ATOM 6135 C C . CYS A 1 770 ? 7.409 -17.662 -9.854 1.00 89.06 770 CYS A C 1
ATOM 6137 O O . CYS A 1 770 ? 6.911 -18.559 -10.535 1.00 89.06 770 CYS A O 1
ATOM 6139 N N . SER A 1 771 ? 6.663 -16.879 -9.066 1.00 86.06 771 SER A N 1
ATOM 6140 C CA . SER A 1 771 ? 5.216 -17.051 -8.868 1.00 86.06 771 SER A CA 1
ATOM 6141 C C . SER A 1 771 ? 4.338 -16.661 -10.070 1.00 86.06 771 SER A C 1
ATOM 6143 O O . SER A 1 771 ? 3.146 -16.955 -10.058 1.00 86.06 771 SER A O 1
ATOM 6145 N N . MET A 1 772 ? 4.908 -16.033 -11.109 1.00 82.69 772 MET A N 1
ATOM 6146 C CA . MET A 1 772 ? 4.193 -15.698 -12.355 1.00 82.69 772 MET A CA 1
ATOM 6147 C C . MET A 1 772 ? 3.862 -16.921 -13.221 1.00 82.69 772 MET A C 1
ATOM 6149 O O . MET A 1 772 ? 3.053 -16.820 -14.140 1.00 82.69 772 MET A O 1
ATOM 6153 N N . SER A 1 773 ? 4.478 -18.073 -12.945 1.00 82.12 773 SER A N 1
ATOM 6154 C CA . SER A 1 773 ? 4.122 -19.346 -13.575 1.00 82.12 773 SER A CA 1
ATOM 6155 C C . SER A 1 773 ? 3.456 -20.264 -12.557 1.00 82.12 773 SER A C 1
ATOM 6157 O O . SER A 1 773 ? 3.890 -20.336 -11.408 1.00 82.12 773 SER A O 1
ATOM 6159 N N . GLU A 1 774 ? 2.421 -20.981 -12.994 1.00 73.88 774 GLU A N 1
ATOM 6160 C CA . GLU A 1 774 ? 1.502 -21.757 -12.145 1.00 73.88 774 GLU A CA 1
ATOM 6161 C C . GLU A 1 774 ? 2.217 -22.727 -11.185 1.00 73.88 774 GLU A C 1
ATOM 6163 O O . GLU A 1 774 ? 1.836 -22.842 -10.025 1.00 73.88 774 GLU A O 1
ATOM 6168 N N . ASN A 1 775 ? 3.326 -23.329 -11.632 1.00 84.19 775 ASN A N 1
ATOM 6169 C CA . ASN A 1 775 ? 4.167 -24.226 -10.831 1.00 84.19 775 ASN A CA 1
ATOM 6170 C C . ASN A 1 775 ? 5.552 -23.646 -10.472 1.00 84.19 775 ASN A C 1
ATOM 6172 O O . ASN A 1 775 ? 6.365 -24.336 -9.859 1.00 84.19 775 ASN A O 1
ATOM 6176 N N . GLY A 1 776 ? 5.869 -22.400 -10.839 1.00 87.25 776 GLY A N 1
ATOM 6177 C CA . GLY A 1 776 ? 7.228 -21.858 -10.704 1.00 87.25 776 GLY A CA 1
ATOM 6178 C C . GLY A 1 776 ? 7.691 -21.672 -9.263 1.00 87.25 776 GLY A C 1
ATOM 6179 O O . GLY A 1 776 ? 8.866 -21.885 -8.968 1.00 87.25 776 GLY A O 1
ATOM 6180 N N . LEU A 1 777 ? 6.773 -21.346 -8.346 1.00 87.56 777 LEU A N 1
ATOM 6181 C CA . LEU A 1 777 ? 7.079 -21.297 -6.915 1.00 87.56 777 LEU A CA 1
ATOM 6182 C C . LEU A 1 777 ? 7.385 -22.699 -6.359 1.00 87.56 777 LEU A C 1
ATOM 6184 O O . LEU A 1 777 ? 8.347 -22.855 -5.617 1.00 87.56 777 LEU A O 1
ATOM 6188 N N . LEU A 1 778 ? 6.634 -23.728 -6.769 1.00 86.50 778 LEU A N 1
ATOM 6189 C CA . LEU A 1 778 ? 6.892 -25.118 -6.366 1.00 86.50 778 LEU A CA 1
ATOM 6190 C C . LEU A 1 778 ? 8.232 -25.626 -6.922 1.00 86.50 778 LEU A C 1
ATOM 6192 O O . LEU A 1 778 ? 9.024 -26.192 -6.177 1.00 86.50 778 LEU A O 1
ATOM 6196 N N . LEU A 1 779 ? 8.536 -25.344 -8.194 1.00 88.12 779 LEU A N 1
ATOM 6197 C CA . LEU A 1 779 ? 9.819 -25.687 -8.824 1.00 88.12 779 LEU A CA 1
ATOM 6198 C C . LEU A 1 779 ? 11.016 -24.954 -8.197 1.00 88.12 779 LEU A C 1
ATOM 6200 O O . LEU A 1 779 ? 12.125 -25.489 -8.172 1.00 88.12 779 LEU A O 1
ATOM 6204 N N . LEU A 1 780 ? 10.821 -23.728 -7.702 1.00 89.88 780 LEU A N 1
ATOM 6205 C CA . LEU A 1 780 ? 11.841 -23.015 -6.934 1.00 89.88 780 LEU A CA 1
ATOM 6206 C C . LEU A 1 780 ? 12.126 -23.733 -5.609 1.00 89.88 780 LEU A C 1
ATOM 6208 O O . LEU A 1 780 ? 13.288 -23.944 -5.271 1.00 89.88 780 LEU A O 1
ATOM 6212 N N . LEU A 1 781 ? 11.075 -24.114 -4.882 1.00 86.19 781 LEU A N 1
ATOM 6213 C CA . LEU A 1 781 ? 11.177 -24.770 -3.578 1.00 86.19 781 LEU A CA 1
ATOM 6214 C C . LEU A 1 781 ? 11.780 -26.171 -3.682 1.00 86.19 781 LEU A C 1
ATOM 6216 O O . LEU A 1 781 ? 12.645 -26.508 -2.885 1.00 86.19 781 LEU A O 1
ATOM 6220 N N . ASP A 1 782 ? 11.401 -26.941 -4.702 1.00 88.19 782 ASP A N 1
ATOM 6221 C CA . ASP A 1 782 ? 12.003 -28.239 -5.026 1.00 88.19 782 ASP A CA 1
ATOM 6222 C C . ASP A 1 782 ? 13.527 -28.114 -5.231 1.00 88.19 782 ASP A C 1
ATOM 6224 O O . ASP A 1 782 ? 14.316 -28.802 -4.584 1.00 88.19 782 ASP A O 1
ATOM 6228 N N . ARG A 1 783 ? 13.966 -27.121 -6.019 1.00 90.62 783 ARG A N 1
ATOM 6229 C CA . ARG A 1 783 ? 15.395 -26.809 -6.228 1.00 90.62 783 ARG A CA 1
ATOM 6230 C C . ARG A 1 783 ? 16.117 -26.271 -4.991 1.00 90.62 783 ARG A C 1
ATOM 6232 O O . ARG A 1 783 ? 17.342 -26.341 -4.931 1.00 90.62 783 ARG A O 1
ATOM 6239 N N . MET A 1 784 ? 15.386 -25.680 -4.052 1.00 87.81 784 MET A N 1
ATOM 6240 C CA . MET A 1 784 ? 15.910 -25.164 -2.784 1.00 87.81 784 MET A CA 1
ATOM 6241 C C . MET A 1 784 ? 15.921 -26.219 -1.666 1.00 87.81 784 MET A C 1
ATOM 6243 O O . MET A 1 784 ? 16.619 -26.037 -0.667 1.00 87.81 784 MET A O 1
ATOM 6247 N N . GLY A 1 785 ? 15.158 -27.303 -1.825 1.00 88.25 785 GLY A N 1
ATOM 6248 C CA . GLY A 1 785 ? 14.896 -28.293 -0.788 1.00 88.25 785 GLY A CA 1
ATOM 6249 C C . GLY A 1 785 ? 14.112 -27.739 0.409 1.00 88.25 785 GLY A C 1
ATOM 6250 O O . GLY A 1 785 ? 13.810 -26.546 0.518 1.00 88.25 785 GLY A O 1
ATOM 6251 N N . THR A 1 786 ? 13.824 -28.624 1.366 1.00 84.44 786 THR A N 1
ATOM 6252 C CA . THR A 1 786 ? 13.178 -28.268 2.643 1.00 84.44 786 THR A CA 1
ATOM 6253 C C . THR A 1 786 ? 13.957 -27.194 3.398 1.00 84.44 786 THR A C 1
ATOM 6255 O O . THR A 1 786 ? 13.366 -26.253 3.922 1.00 84.44 786 THR A O 1
ATOM 6258 N N . ASP A 1 787 ? 15.288 -27.279 3.391 1.00 87.00 787 ASP A N 1
ATOM 6259 C CA . ASP A 1 787 ? 16.159 -26.351 4.113 1.00 87.00 787 ASP A CA 1
ATOM 6260 C C . ASP A 1 787 ? 16.071 -24.924 3.565 1.00 87.00 787 ASP A C 1
ATOM 6262 O O . ASP A 1 787 ? 16.087 -23.964 4.336 1.00 87.00 787 ASP A O 1
ATOM 6266 N N . GLY A 1 788 ? 15.916 -24.755 2.250 1.00 87.62 788 GLY A N 1
ATOM 6267 C CA . GLY A 1 788 ? 15.713 -23.437 1.662 1.00 87.62 788 GLY A CA 1
ATOM 6268 C C . GLY A 1 788 ? 14.335 -22.848 1.980 1.00 87.62 788 GLY A C 1
ATOM 6269 O O . GLY A 1 788 ? 14.239 -21.645 2.234 1.00 87.62 788 GLY A O 1
ATOM 6270 N N . LEU A 1 789 ? 13.277 -23.667 2.053 1.00 89.25 789 LEU A N 1
ATOM 6271 C CA . LEU A 1 789 ? 11.976 -23.216 2.568 1.00 89.25 789 LEU A CA 1
ATOM 6272 C C . LEU A 1 789 ? 12.095 -22.777 4.036 1.00 89.25 789 LEU A C 1
ATOM 6274 O O . LEU A 1 789 ? 11.618 -21.700 4.399 1.00 89.25 789 LEU A O 1
ATOM 6278 N N . HIS A 1 790 ? 12.792 -23.559 4.865 1.00 90.75 790 HIS A N 1
ATOM 6279 C CA . HIS A 1 790 ? 13.048 -23.216 6.265 1.00 90.75 790 HIS A CA 1
ATOM 6280 C C . HIS A 1 790 ? 13.810 -21.885 6.389 1.00 90.75 790 HIS A C 1
ATOM 6282 O O . HIS A 1 790 ? 13.430 -21.022 7.181 1.00 90.75 790 HIS A O 1
ATOM 6288 N N . GLN A 1 791 ? 14.833 -21.670 5.555 1.00 92.31 791 GLN A N 1
ATOM 6289 C CA . GLN A 1 791 ? 15.572 -20.406 5.488 1.00 92.31 791 GLN A CA 1
ATOM 6290 C C . GLN A 1 791 ? 14.679 -19.226 5.076 1.00 92.31 791 GLN A C 1
ATOM 6292 O O . GLN A 1 791 ? 14.821 -18.142 5.637 1.00 92.31 791 GLN A O 1
ATOM 6297 N N . CYS A 1 792 ? 13.730 -19.410 4.151 1.00 93.00 792 CYS A N 1
ATOM 6298 C CA . CYS A 1 792 ? 12.782 -18.353 3.778 1.00 93.00 792 CYS A CA 1
ATOM 6299 C C . CYS A 1 792 ? 11.861 -17.958 4.941 1.00 93.00 792 CYS A C 1
ATOM 6301 O O . CYS A 1 792 ? 11.651 -16.768 5.176 1.00 93.00 792 CYS A O 1
ATOM 6303 N N . ILE A 1 793 ? 11.352 -18.941 5.692 1.00 93.06 793 ILE A N 1
ATOM 6304 C CA . ILE A 1 793 ? 10.500 -18.718 6.872 1.00 93.06 793 ILE A CA 1
ATOM 6305 C C . ILE A 1 793 ? 11.281 -17.962 7.963 1.00 93.06 793 ILE A C 1
ATOM 6307 O O . ILE A 1 793 ? 10.796 -16.958 8.488 1.00 93.06 793 ILE A O 1
ATOM 6311 N N . LEU A 1 794 ? 12.516 -18.387 8.257 1.00 94.12 794 LEU A N 1
ATOM 6312 C CA . LEU A 1 794 ? 13.395 -17.735 9.237 1.00 94.12 794 LEU A CA 1
ATOM 6313 C C . LEU A 1 794 ? 13.818 -16.321 8.799 1.00 94.12 794 LEU A C 1
ATOM 6315 O O . LEU A 1 794 ? 13.837 -15.390 9.603 1.00 94.12 794 LEU A O 1
ATOM 6319 N N . ALA A 1 795 ? 14.114 -16.118 7.513 1.00 95.19 795 ALA A N 1
ATOM 6320 C CA . ALA A 1 795 ? 14.394 -14.791 6.970 1.00 95.19 795 ALA A CA 1
ATOM 6321 C C . ALA A 1 795 ? 13.174 -13.862 7.096 1.00 95.19 795 ALA A C 1
ATOM 6323 O O . ALA A 1 795 ? 13.319 -12.706 7.500 1.00 95.19 795 ALA A O 1
ATOM 6324 N N . ALA A 1 796 ? 11.967 -14.364 6.816 1.00 95.12 796 ALA A N 1
ATOM 6325 C CA . ALA A 1 796 ? 10.737 -13.599 6.980 1.00 95.12 796 ALA A CA 1
ATOM 6326 C C . ALA A 1 796 ? 10.463 -13.236 8.449 1.00 95.12 796 ALA A C 1
ATOM 6328 O O . ALA A 1 796 ? 10.107 -12.087 8.721 1.00 95.12 796 ALA A O 1
ATOM 6329 N N . SER A 1 797 ? 10.690 -14.151 9.402 1.00 94.38 797 SER A N 1
ATOM 6330 C CA . SER A 1 797 ? 10.513 -13.855 10.831 1.00 94.38 797 SER A CA 1
ATOM 6331 C C . SER A 1 797 ? 11.484 -12.776 11.319 1.00 94.38 797 SER A C 1
ATOM 6333 O O . SER A 1 797 ? 11.066 -11.843 12.002 1.00 94.38 797 SER A O 1
ATOM 6335 N N . ILE A 1 798 ? 12.754 -12.831 10.900 1.00 94.44 798 ILE A N 1
ATOM 6336 C CA . ILE A 1 798 ? 13.761 -11.801 11.213 1.00 94.44 798 ILE A CA 1
ATOM 6337 C C . ILE A 1 798 ? 13.346 -10.429 10.657 1.00 94.44 798 ILE A C 1
ATOM 6339 O O . ILE A 1 798 ? 13.512 -9.409 11.325 1.00 94.44 798 ILE A O 1
ATOM 6343 N N . LEU A 1 799 ? 12.783 -10.382 9.444 1.00 96.06 799 LEU A N 1
ATOM 6344 C CA . LEU A 1 799 ? 12.311 -9.133 8.837 1.00 96.06 799 LEU A CA 1
ATOM 6345 C C . LEU A 1 799 ? 11.044 -8.588 9.517 1.00 96.06 799 LEU A C 1
ATOM 6347 O O . LEU A 1 799 ? 10.911 -7.370 9.642 1.00 96.06 799 LEU A O 1
ATOM 6351 N N . LEU A 1 800 ? 10.137 -9.455 9.982 1.00 93.81 800 LEU A N 1
ATOM 6352 C CA . LEU A 1 800 ? 8.942 -9.071 10.746 1.00 93.81 800 LEU A CA 1
ATOM 6353 C C . LEU A 1 800 ? 9.263 -8.472 12.119 1.00 93.81 800 LEU A C 1
ATOM 6355 O O . LEU A 1 800 ? 8.528 -7.599 12.576 1.00 93.81 800 LEU A O 1
ATOM 6359 N N . GLU A 1 801 ? 10.343 -8.905 12.765 1.00 92.25 801 GLU A N 1
ATOM 6360 C CA . GLU A 1 801 ? 10.769 -8.379 14.069 1.00 92.25 801 GLU A CA 1
ATOM 6361 C C . GLU A 1 801 ? 11.631 -7.101 13.958 1.00 92.25 801 GLU A C 1
ATOM 6363 O O . GLU A 1 801 ? 12.013 -6.511 14.969 1.00 92.25 801 GLU A O 1
ATOM 6368 N N . ASP A 1 802 ? 11.905 -6.611 12.742 1.00 94.50 802 ASP A N 1
ATOM 6369 C CA . ASP A 1 802 ? 12.700 -5.399 12.529 1.00 94.50 802 ASP A CA 1
ATOM 6370 C C . ASP A 1 802 ? 11.994 -4.126 13.034 1.00 94.50 802 ASP A C 1
ATOM 6372 O O . ASP A 1 802 ? 10.804 -3.896 12.801 1.00 94.50 802 ASP A O 1
ATOM 6376 N N . GLY A 1 803 ? 12.749 -3.221 13.664 1.00 91.00 803 GLY A N 1
ATOM 6377 C CA . GLY A 1 803 ? 12.222 -1.951 14.176 1.00 91.00 803 GLY A CA 1
ATOM 6378 C C . GLY A 1 803 ? 11.630 -1.015 13.107 1.00 91.00 803 GLY A C 1
ATOM 6379 O O . GLY A 1 803 ? 10.784 -0.178 13.431 1.00 91.00 803 GLY A O 1
ATOM 6380 N N . LYS A 1 804 ? 11.999 -1.147 11.824 1.00 94.19 804 LYS A N 1
ATOM 6381 C CA . LYS A 1 804 ? 11.479 -0.323 10.719 1.00 94.19 804 LYS A CA 1
ATOM 6382 C C . LYS A 1 804 ? 10.293 -0.990 10.016 1.00 94.19 804 LYS A C 1
ATOM 6384 O O . LYS A 1 804 ? 10.395 -2.087 9.475 1.00 94.19 804 LYS A O 1
ATOM 6389 N N . SER A 1 805 ? 9.178 -0.263 9.931 1.00 92.44 805 SER A N 1
ATOM 6390 C CA . SER A 1 805 ? 7.932 -0.707 9.282 1.00 92.44 805 SER A CA 1
ATOM 6391 C C . SER A 1 805 ? 8.118 -1.147 7.824 1.00 92.44 805 SER A C 1
ATOM 6393 O O . SER A 1 805 ? 7.522 -2.141 7.411 1.00 92.44 805 SER A O 1
ATOM 6395 N N . ALA A 1 806 ? 8.974 -0.456 7.064 1.00 91.62 806 ALA A N 1
ATOM 6396 C CA . ALA A 1 806 ? 9.302 -0.808 5.682 1.00 91.62 806 ALA A CA 1
ATOM 6397 C C . ALA A 1 806 ? 9.964 -2.194 5.563 1.00 91.62 806 ALA A C 1
ATOM 6399 O O . ALA A 1 806 ? 9.632 -2.945 4.648 1.00 91.62 806 ALA A O 1
ATOM 6400 N N . THR A 1 807 ? 10.844 -2.556 6.504 1.00 95.31 807 THR A N 1
ATOM 6401 C CA . THR A 1 807 ? 11.483 -3.881 6.578 1.00 95.31 807 THR A CA 1
ATOM 6402 C C . THR A 1 807 ? 10.462 -4.957 6.953 1.00 95.31 807 THR A C 1
ATOM 6404 O O . THR A 1 807 ? 10.366 -5.969 6.261 1.00 95.31 807 THR A O 1
ATOM 6407 N N . ARG A 1 808 ? 9.606 -4.690 7.955 1.00 94.75 808 ARG A N 1
ATOM 6408 C CA . ARG A 1 808 ? 8.493 -5.589 8.331 1.00 94.75 808 ARG A CA 1
ATOM 6409 C C . ARG A 1 808 ? 7.529 -5.856 7.174 1.00 94.75 808 ARG A C 1
ATOM 6411 O O . ARG A 1 808 ? 6.997 -6.955 7.058 1.00 94.75 808 ARG A O 1
ATOM 6418 N N . SER A 1 809 ? 7.323 -4.869 6.300 1.00 93.25 809 SER A N 1
ATOM 6419 C CA . SER A 1 809 ? 6.505 -5.026 5.091 1.00 93.25 809 SER A CA 1
ATOM 6420 C C . SER A 1 809 ? 7.084 -6.060 4.118 1.00 93.25 809 SER A C 1
ATOM 6422 O O . SER A 1 809 ? 6.325 -6.835 3.545 1.00 93.25 809 SER A O 1
ATOM 6424 N N . GLN A 1 810 ? 8.415 -6.138 3.985 1.00 96.25 810 GLN A N 1
ATOM 6425 C CA . GLN A 1 810 ? 9.062 -7.173 3.168 1.00 96.25 810 GLN A CA 1
ATOM 6426 C C . GLN A 1 810 ? 8.882 -8.566 3.789 1.00 96.25 810 GLN A C 1
ATOM 6428 O O . GLN A 1 810 ? 8.536 -9.504 3.082 1.00 96.25 810 GLN A O 1
ATOM 6433 N N . GLY A 1 811 ? 9.021 -8.692 5.116 1.00 95.50 811 GLY A N 1
ATOM 6434 C CA . GLY A 1 811 ? 8.743 -9.947 5.830 1.00 95.50 811 GLY A CA 1
ATOM 6435 C C . GLY A 1 811 ? 7.313 -10.459 5.605 1.00 95.50 811 GLY A C 1
ATOM 6436 O O . GLY A 1 811 ? 7.124 -11.636 5.303 1.00 95.50 811 GLY A O 1
ATOM 6437 N N . ARG A 1 812 ? 6.312 -9.563 5.649 1.00 93.12 812 ARG A N 1
ATOM 6438 C CA . ARG A 1 812 ? 4.920 -9.899 5.292 1.00 93.12 812 ARG A CA 1
ATOM 6439 C C . ARG A 1 812 ? 4.773 -10.340 3.837 1.00 93.12 812 ARG A C 1
ATOM 6441 O O . ARG A 1 812 ? 4.110 -11.338 3.596 1.00 93.12 812 ARG A O 1
ATOM 6448 N N . GLN A 1 813 ? 5.400 -9.646 2.886 1.00 94.06 813 GLN A N 1
ATOM 6449 C CA . GLN A 1 813 ? 5.309 -9.996 1.461 1.00 94.06 813 GLN A CA 1
ATOM 6450 C C . GLN A 1 813 ? 5.936 -11.361 1.143 1.00 94.06 813 GLN A C 1
ATOM 6452 O O . GLN A 1 813 ? 5.373 -12.114 0.356 1.00 94.06 813 GLN A O 1
ATOM 6457 N N . ILE A 1 814 ? 7.046 -11.729 1.796 1.00 94.75 814 ILE A N 1
ATOM 6458 C CA . ILE A 1 814 ? 7.619 -13.080 1.672 1.00 94.75 814 ILE A CA 1
ATOM 6459 C C . ILE A 1 814 ? 6.592 -14.123 2.130 1.00 94.75 814 ILE A C 1
ATOM 6461 O O . ILE A 1 814 ? 6.286 -15.047 1.380 1.00 94.75 814 ILE A O 1
ATOM 6465 N N . LEU A 1 815 ? 6.000 -13.949 3.316 1.00 92.00 815 LEU A N 1
ATOM 6466 C CA . LEU A 1 815 ? 4.978 -14.872 3.827 1.00 92.00 815 LEU A CA 1
ATOM 6467 C C . LEU A 1 815 ? 3.719 -14.896 2.964 1.00 92.00 815 LEU A C 1
ATOM 6469 O O . LEU A 1 815 ? 3.150 -15.964 2.788 1.00 92.00 815 LEU A O 1
ATOM 6473 N N . GLN A 1 816 ? 3.316 -13.768 2.377 1.00 90.12 816 GLN A N 1
ATOM 6474 C CA . GLN A 1 816 ? 2.178 -13.701 1.457 1.00 90.12 816 GLN A CA 1
ATOM 6475 C C . GLN A 1 816 ? 2.379 -14.566 0.208 1.00 90.12 816 GLN A C 1
ATOM 6477 O O . GLN A 1 816 ? 1.437 -15.198 -0.269 1.00 90.12 816 GLN A O 1
ATOM 6482 N N . ILE A 1 817 ? 3.609 -14.625 -0.310 1.00 90.81 817 ILE A N 1
ATOM 6483 C CA . ILE A 1 817 ? 3.952 -15.493 -1.442 1.00 90.81 817 ILE A CA 1
ATOM 6484 C C . ILE A 1 817 ? 4.029 -16.956 -0.979 1.00 90.81 817 ILE A C 1
ATOM 6486 O O . ILE A 1 817 ? 3.480 -17.833 -1.644 1.00 90.81 817 ILE A O 1
ATOM 6490 N N . LEU A 1 818 ? 4.645 -17.223 0.180 1.00 90.19 818 LEU A N 1
ATOM 6491 C CA . LEU A 1 818 ? 4.757 -18.574 0.747 1.00 90.19 818 LEU A CA 1
ATOM 6492 C C . LEU A 1 818 ? 3.409 -19.159 1.220 1.00 90.19 818 LEU A C 1
ATOM 6494 O O . LEU A 1 818 ? 3.244 -20.373 1.214 1.00 90.19 818 LEU A O 1
ATOM 6498 N N . ALA A 1 819 ? 2.419 -18.331 1.563 1.00 88.31 819 ALA A N 1
ATOM 6499 C CA . ALA A 1 819 ? 1.068 -18.757 1.951 1.00 88.31 819 ALA A CA 1
ATOM 6500 C C . ALA A 1 819 ? 0.315 -19.507 0.836 1.00 88.31 819 ALA A C 1
ATOM 6502 O O . ALA A 1 819 ? -0.692 -20.159 1.097 1.00 88.31 819 ALA A O 1
ATOM 6503 N N . ARG A 1 820 ? 0.802 -19.420 -0.409 1.00 85.38 820 ARG A N 1
ATOM 6504 C CA . ARG A 1 820 ? 0.296 -20.176 -1.566 1.00 85.38 820 ARG A CA 1
ATOM 6505 C C . ARG A 1 820 ? 0.741 -21.646 -1.566 1.00 85.38 820 ARG A C 1
ATOM 6507 O O . ARG A 1 820 ? 0.277 -22.414 -2.401 1.00 85.38 820 ARG A O 1
ATOM 6514 N N . ILE A 1 821 ? 1.656 -22.026 -0.674 1.00 82.88 821 ILE A N 1
ATOM 6515 C CA . ILE A 1 821 ? 2.184 -23.385 -0.523 1.00 82.88 821 ILE A CA 1
ATOM 6516 C C . ILE A 1 821 ? 1.378 -24.097 0.569 1.00 82.88 821 ILE A C 1
ATOM 6518 O O . ILE A 1 821 ? 1.135 -23.528 1.636 1.00 82.88 821 ILE A O 1
ATOM 6522 N N . ALA A 1 822 ? 1.001 -25.355 0.332 1.00 71.00 822 ALA A N 1
ATOM 6523 C CA . ALA A 1 822 ? 0.420 -26.200 1.373 1.00 71.00 822 ALA A CA 1
ATOM 6524 C C . ALA A 1 822 ? 1.374 -26.351 2.577 1.00 71.00 822 ALA A C 1
ATOM 6526 O O . ALA A 1 822 ? 2.593 -26.249 2.444 1.00 71.00 822 ALA A O 1
ATOM 6527 N N . ASP A 1 823 ? 0.808 -26.578 3.762 1.00 80.12 823 ASP A N 1
ATOM 6528 C CA . ASP A 1 823 ? 1.524 -26.873 5.014 1.00 80.12 823 ASP A CA 1
ATOM 6529 C C . ASP A 1 823 ? 2.517 -25.806 5.525 1.00 80.12 823 ASP A C 1
ATOM 6531 O O . ASP A 1 823 ? 3.208 -26.032 6.523 1.00 80.12 823 ASP A O 1
ATOM 6535 N N . ILE A 1 824 ? 2.541 -24.601 4.938 1.00 84.62 824 ILE A N 1
ATOM 6536 C CA . ILE A 1 824 ? 3.423 -23.497 5.363 1.00 84.62 824 ILE A CA 1
ATOM 6537 C C . ILE A 1 824 ? 3.221 -23.091 6.832 1.00 84.62 824 ILE A C 1
ATOM 6539 O O . ILE A 1 824 ? 4.190 -22.767 7.523 1.00 84.62 824 ILE A O 1
ATOM 6543 N N . GLU A 1 825 ? 1.987 -23.172 7.338 1.00 84.06 825 GLU A N 1
ATOM 6544 C CA . GLU A 1 825 ? 1.640 -22.966 8.751 1.00 84.06 825 GLU A CA 1
ATOM 6545 C C . GLU A 1 825 ? 2.286 -24.040 9.641 1.00 84.06 825 GLU A C 1
ATOM 6547 O O . GLU A 1 825 ? 2.909 -23.715 10.651 1.00 84.06 825 GLU A O 1
ATOM 6552 N N . GLN A 1 826 ? 2.215 -25.316 9.244 1.00 84.06 826 GLN A N 1
ATOM 6553 C CA . GLN A 1 826 ? 2.791 -26.424 10.008 1.00 84.06 826 GLN A CA 1
ATOM 6554 C C . GLN A 1 826 ? 4.328 -26.391 9.987 1.00 84.06 826 GLN A C 1
ATOM 6556 O O . GLN A 1 826 ? 4.961 -26.615 11.021 1.00 84.06 826 GLN A O 1
ATOM 6561 N N . ALA A 1 827 ? 4.935 -26.071 8.840 1.00 82.25 827 ALA A N 1
ATOM 6562 C CA . ALA A 1 827 ? 6.376 -25.855 8.729 1.00 82.25 827 ALA A CA 1
ATOM 6563 C C . ALA A 1 827 ? 6.826 -24.692 9.629 1.00 82.25 827 ALA A C 1
ATOM 6565 O O . ALA A 1 827 ? 7.736 -24.847 10.442 1.00 82.25 827 ALA A O 1
ATOM 6566 N N . SER A 1 828 ? 6.130 -23.555 9.562 1.00 85.12 828 SER A N 1
ATOM 6567 C CA . SER A 1 828 ? 6.424 -22.374 10.379 1.00 85.12 828 SER A CA 1
ATOM 6568 C C . SER A 1 828 ? 6.302 -22.655 11.881 1.00 85.12 828 SER A C 1
ATOM 6570 O O . SER A 1 828 ? 7.211 -22.317 12.637 1.00 85.12 828 SER A O 1
ATOM 6572 N N . HIS A 1 829 ? 5.249 -23.352 12.321 1.00 86.19 829 HIS A N 1
ATOM 6573 C CA . HIS A 1 829 ? 5.074 -23.745 13.724 1.00 86.19 829 HIS A CA 1
ATOM 6574 C C . HIS A 1 829 ? 6.215 -24.639 14.245 1.00 86.19 829 HIS A C 1
ATOM 6576 O O . HIS A 1 829 ? 6.564 -24.573 15.421 1.00 86.19 829 HIS A O 1
ATOM 6582 N N . ARG A 1 830 ? 6.804 -25.500 13.402 1.00 86.12 830 ARG A N 1
ATOM 6583 C CA . ARG A 1 830 ? 7.914 -26.389 13.802 1.00 86.12 830 ARG A CA 1
ATOM 6584 C C . ARG A 1 830 ? 9.263 -25.674 13.922 1.00 86.12 830 ARG A C 1
ATOM 6586 O O . ARG A 1 830 ? 10.120 -26.144 14.662 1.00 86.12 830 ARG A O 1
ATOM 6593 N N . LEU A 1 831 ? 9.468 -24.587 13.178 1.00 82.38 831 LEU A N 1
ATOM 6594 C CA . LEU A 1 831 ? 10.774 -23.927 13.023 1.00 82.38 831 LEU A CA 1
ATOM 6595 C C . LEU A 1 831 ? 10.955 -22.692 13.909 1.00 82.38 831 LEU A C 1
ATOM 6597 O O . LEU A 1 831 ? 12.083 -22.280 14.177 1.00 82.38 831 LEU A O 1
ATOM 6601 N N . LEU A 1 832 ? 9.854 -22.056 14.304 1.00 86.50 832 LEU A N 1
ATOM 6602 C CA . LEU A 1 832 ? 9.862 -20.740 14.930 1.00 86.50 832 LEU A CA 1
ATOM 6603 C C . LEU A 1 832 ? 9.700 -20.826 16.447 1.00 86.50 832 LEU A C 1
ATOM 6605 O O . LEU A 1 832 ? 8.966 -21.659 16.974 1.00 86.50 832 LEU A O 1
ATOM 6609 N N . SER A 1 833 ? 10.313 -19.879 17.161 1.00 85.38 833 SER A N 1
ATOM 6610 C CA . SER A 1 833 ? 9.967 -19.646 18.565 1.00 85.38 833 SER A CA 1
ATOM 6611 C C . SER A 1 833 ? 8.498 -19.230 18.678 1.00 85.38 833 SER A C 1
ATOM 6613 O O . SER A 1 833 ? 7.958 -18.582 17.781 1.00 85.38 833 SER A O 1
ATOM 6615 N N . GLN A 1 834 ? 7.842 -19.521 19.803 1.00 81.44 834 GLN A N 1
ATOM 6616 C CA . GLN A 1 834 ? 6.412 -19.225 19.954 1.00 81.44 834 GLN A CA 1
ATOM 6617 C C . GLN A 1 834 ? 6.079 -17.720 19.847 1.00 81.44 834 GLN A C 1
ATOM 6619 O O . GLN A 1 834 ? 4.962 -17.357 19.483 1.00 81.44 834 GLN A O 1
ATOM 6624 N N . ARG A 1 835 ? 7.059 -16.837 20.094 1.00 82.00 835 ARG A N 1
ATOM 6625 C CA . ARG A 1 835 ? 6.970 -15.392 19.825 1.00 82.00 835 ARG A CA 1
ATOM 6626 C C . ARG A 1 835 ? 6.963 -15.089 18.323 1.00 82.00 835 ARG A C 1
ATOM 6628 O O . ARG A 1 835 ? 6.052 -14.415 17.850 1.00 82.00 835 ARG A O 1
ATOM 6635 N N . ALA A 1 836 ? 7.944 -15.607 17.585 1.00 81.25 836 ALA A N 1
ATOM 6636 C CA . ALA A 1 836 ? 8.045 -15.413 16.140 1.00 81.25 836 ALA A CA 1
ATOM 6637 C C . ALA A 1 836 ? 6.861 -16.060 15.396 1.00 81.25 836 ALA A C 1
ATOM 6639 O O . ALA A 1 836 ? 6.342 -15.488 14.440 1.00 81.25 836 ALA A O 1
ATOM 6640 N N . TRP A 1 837 ? 6.379 -17.206 15.889 1.00 84.12 837 TRP A N 1
ATOM 6641 C CA . TRP A 1 837 ? 5.183 -17.881 15.392 1.00 84.12 837 TRP A CA 1
ATOM 6642 C C . TRP A 1 837 ? 3.936 -16.998 15.485 1.00 84.12 837 TRP A C 1
ATOM 6644 O O . TRP A 1 837 ? 3.269 -16.829 14.473 1.00 84.12 837 TRP A O 1
ATOM 6654 N N . ARG A 1 838 ? 3.650 -16.357 16.633 1.00 83.31 838 ARG A N 1
ATOM 6655 C CA . ARG A 1 838 ? 2.498 -15.434 16.766 1.00 83.31 838 ARG A CA 1
ATOM 6656 C C . ARG A 1 838 ? 2.524 -14.324 15.707 1.00 83.31 838 ARG A C 1
ATOM 6658 O O . ARG A 1 838 ? 1.518 -14.096 15.045 1.00 83.31 838 ARG A O 1
ATOM 6665 N N . ASN A 1 839 ? 3.687 -13.701 15.497 1.00 78.69 839 ASN A N 1
ATOM 6666 C CA . ASN A 1 839 ? 3.870 -12.657 14.480 1.00 78.69 839 ASN A CA 1
ATOM 6667 C C . ASN A 1 839 ? 3.607 -13.173 13.051 1.00 78.69 839 ASN A C 1
ATOM 6669 O O . ASN A 1 839 ? 3.104 -12.432 12.205 1.00 78.69 839 ASN A O 1
ATOM 6673 N N . ILE A 1 840 ? 3.952 -14.436 12.782 1.00 83.69 840 ILE A N 1
ATOM 6674 C CA . ILE A 1 840 ? 3.746 -15.088 11.485 1.00 83.69 840 ILE A CA 1
ATOM 6675 C C . ILE A 1 840 ? 2.299 -15.551 11.295 1.00 83.69 840 ILE A C 1
ATOM 6677 O O . ILE A 1 840 ? 1.768 -15.347 10.208 1.00 83.69 840 ILE A O 1
ATOM 6681 N N . VAL A 1 841 ? 1.626 -16.064 12.329 1.00 84.75 841 VAL A N 1
ATOM 6682 C CA . VAL A 1 841 ? 0.195 -16.419 12.279 1.00 84.75 841 VAL A CA 1
ATOM 6683 C C . VAL A 1 841 ? -0.641 -15.213 11.884 1.00 84.75 841 VAL A C 1
ATOM 6685 O O . VAL A 1 841 ? -1.381 -15.301 10.914 1.00 84.75 841 VAL A O 1
ATOM 6688 N N . THR A 1 842 ? -0.473 -14.063 12.546 1.00 80.81 842 THR A N 1
ATOM 6689 C CA . THR A 1 842 ? -1.225 -12.848 12.190 1.00 80.81 842 THR A CA 1
ATOM 6690 C C . THR A 1 842 ? -1.001 -12.452 10.725 1.00 80.81 842 THR A C 1
ATOM 6692 O O . THR A 1 842 ? -1.951 -12.112 10.027 1.00 80.81 842 THR A O 1
ATOM 6695 N N . ALA A 1 843 ? 0.232 -12.553 10.215 1.00 78.12 843 ALA A N 1
ATOM 6696 C CA . ALA A 1 843 ? 0.537 -12.241 8.816 1.00 78.12 843 ALA A CA 1
ATOM 6697 C C . ALA A 1 843 ? -0.043 -13.265 7.815 1.00 78.12 843 ALA A C 1
ATOM 6699 O O . ALA A 1 843 ? -0.533 -12.874 6.753 1.00 78.12 843 ALA A O 1
ATOM 6700 N N . LEU A 1 844 ? -0.002 -14.563 8.135 1.00 81.31 844 LEU A N 1
ATOM 6701 C CA . LEU A 1 844 ? -0.576 -15.627 7.304 1.00 81.31 844 LEU A CA 1
ATOM 6702 C C . LEU A 1 844 ? -2.107 -15.569 7.299 1.00 81.31 844 LEU A C 1
ATOM 6704 O O . LEU A 1 844 ? -2.709 -15.719 6.241 1.00 81.31 844 LEU A O 1
ATOM 6708 N N . GLN A 1 845 ? -2.732 -15.272 8.437 1.00 80.56 845 GLN A N 1
ATOM 6709 C CA . GLN A 1 845 ? -4.184 -15.196 8.572 1.00 80.56 845 GLN A CA 1
ATOM 6710 C C . GLN A 1 845 ? -4.759 -14.022 7.767 1.00 80.56 845 GLN A C 1
ATOM 6712 O O . GLN A 1 845 ? -5.601 -14.249 6.903 1.00 80.56 845 GLN A O 1
ATOM 6717 N N . LEU A 1 846 ? -4.166 -12.823 7.884 1.00 73.00 846 LEU A N 1
ATOM 6718 C CA . LEU A 1 846 ? -4.462 -11.680 7.002 1.00 73.00 846 LEU A CA 1
ATOM 6719 C C . LEU A 1 846 ? -4.307 -12.026 5.510 1.00 73.00 846 LEU A C 1
ATOM 6721 O O . LEU A 1 846 ? -5.072 -11.565 4.665 1.00 73.00 846 LEU A O 1
ATOM 6725 N N . THR A 1 847 ? -3.316 -12.852 5.162 1.00 72.12 847 THR A N 1
ATOM 6726 C CA . THR A 1 847 ? -3.126 -13.308 3.776 1.00 72.12 847 THR A CA 1
ATOM 6727 C C . THR A 1 847 ? -4.235 -14.262 3.336 1.00 72.12 847 THR A C 1
ATOM 6729 O O . THR A 1 847 ? -4.719 -14.163 2.210 1.00 72.12 847 THR A O 1
ATOM 6732 N N . ARG A 1 848 ? -4.639 -15.189 4.206 1.00 72.56 848 ARG A N 1
ATOM 6733 C CA . ARG A 1 848 ? -5.683 -16.183 3.946 1.00 72.56 848 ARG A CA 1
ATOM 6734 C C . ARG A 1 848 ? -7.037 -15.507 3.748 1.00 72.56 848 ARG A C 1
ATOM 6736 O O . ARG A 1 848 ? -7.732 -15.820 2.784 1.00 72.56 848 ARG A O 1
ATOM 6743 N N . ASP A 1 849 ? -7.345 -14.506 4.564 1.00 72.31 849 ASP A N 1
ATOM 6744 C CA . ASP A 1 849 ? -8.552 -13.691 4.431 1.00 72.31 849 ASP A CA 1
ATOM 6745 C C . ASP A 1 849 ? -8.556 -12.935 3.086 1.00 72.31 849 ASP A C 1
ATOM 6747 O O . ASP A 1 849 ? -9.531 -12.996 2.338 1.00 72.31 849 ASP A O 1
ATOM 6751 N N . LEU A 1 850 ? -7.427 -12.343 2.677 1.00 61.53 850 LEU A N 1
ATOM 6752 C CA . LEU A 1 850 ? -7.288 -11.721 1.350 1.00 61.53 850 LEU A CA 1
ATOM 6753 C C . LEU A 1 850 ? -7.392 -12.721 0.180 1.00 61.53 850 LEU A C 1
ATOM 6755 O O . LEU A 1 850 ? -7.972 -12.389 -0.854 1.00 61.53 850 LEU A O 1
ATOM 6759 N N . LEU A 1 851 ? -6.853 -13.937 0.314 1.00 61.50 851 LEU A N 1
ATOM 6760 C CA . LEU A 1 851 ? -6.922 -14.975 -0.725 1.00 61.50 851 LEU A CA 1
ATOM 6761 C C . LEU A 1 851 ? -8.327 -15.585 -0.853 1.00 61.50 851 LEU A C 1
ATOM 6763 O O . LEU A 1 851 ? -8.758 -15.873 -1.968 1.00 61.50 851 LEU A O 1
ATOM 6767 N N . THR A 1 852 ? -9.062 -15.740 0.252 1.00 65.00 852 THR A N 1
ATOM 6768 C CA . THR A 1 852 ? -10.465 -16.198 0.221 1.00 65.00 852 THR A CA 1
ATOM 6769 C C . THR A 1 852 ? -11.405 -15.160 -0.393 1.00 65.00 852 THR A C 1
ATOM 6771 O O . THR A 1 852 ? -12.334 -15.534 -1.105 1.00 65.00 852 THR A O 1
ATOM 6774 N N . LEU A 1 853 ? -11.127 -13.863 -0.208 1.00 46.88 853 LEU A N 1
ATOM 6775 C CA . LEU A 1 853 ? -11.859 -12.772 -0.862 1.00 46.88 853 LEU A CA 1
ATOM 6776 C C . LEU A 1 853 ? -11.551 -12.645 -2.369 1.00 46.88 853 LEU A C 1
ATOM 6778 O O . LEU A 1 853 ? -12.385 -12.137 -3.118 1.00 46.88 853 LEU A O 1
ATOM 6782 N N . TYR A 1 854 ? -10.385 -13.115 -2.835 1.00 43.56 854 TYR A N 1
ATOM 6783 C CA . TYR A 1 854 ? -9.945 -12.999 -4.235 1.00 43.56 854 TYR A CA 1
ATOM 6784 C C . TYR A 1 854 ? -9.327 -14.306 -4.781 1.00 43.56 854 TYR A C 1
ATOM 6786 O O . TYR A 1 854 ? -8.123 -14.362 -5.042 1.00 43.56 854 TYR A O 1
ATOM 6794 N N . PRO A 1 855 ? -10.135 -15.353 -5.042 1.00 40.09 855 PRO A N 1
ATOM 6795 C CA . PRO A 1 855 ? -9.643 -16.710 -5.318 1.00 40.09 855 PRO A CA 1
ATOM 6796 C C . PRO A 1 855 ? -8.992 -16.936 -6.701 1.00 40.09 855 PRO A C 1
ATOM 6798 O O . PRO A 1 855 ? -8.641 -18.069 -7.022 1.00 40.09 855 PRO A O 1
ATOM 6801 N N . HIS A 1 856 ? -8.831 -15.911 -7.550 1.00 37.12 856 HIS A N 1
ATOM 6802 C CA . HIS A 1 856 ? -8.386 -16.085 -8.944 1.00 37.12 856 HIS A CA 1
ATOM 6803 C C . HIS A 1 856 ? -7.006 -15.447 -9.229 1.00 37.12 856 HIS A C 1
ATOM 6805 O O . HIS A 1 856 ? -6.916 -14.219 -9.334 1.00 37.12 856 HIS A O 1
ATOM 6811 N N . PRO A 1 857 ? -5.936 -16.240 -9.463 1.00 42.09 857 PRO A N 1
ATOM 6812 C CA . PRO A 1 857 ? -4.588 -15.698 -9.685 1.00 42.09 857 PRO A CA 1
ATOM 6813 C C . PRO A 1 857 ? -4.473 -14.859 -10.971 1.00 42.09 857 PRO A C 1
ATOM 6815 O O . PRO A 1 857 ? -3.748 -13.866 -11.002 1.00 42.09 857 PRO A O 1
ATOM 6818 N N . ALA A 1 858 ? -5.251 -15.184 -12.009 1.00 35.34 858 ALA A N 1
ATOM 6819 C CA . ALA A 1 858 ? -5.203 -14.512 -13.311 1.00 35.34 858 ALA A CA 1
ATOM 6820 C C . ALA A 1 858 ? -5.623 -13.025 -13.293 1.00 35.34 858 ALA A C 1
ATOM 6822 O O . ALA A 1 858 ? -5.290 -12.295 -14.223 1.00 35.34 858 ALA A O 1
ATOM 6823 N N . ARG A 1 859 ? -6.332 -12.546 -12.256 1.00 34.56 859 ARG A N 1
ATOM 6824 C CA . ARG A 1 859 ? -6.743 -11.129 -12.147 1.00 34.56 859 ARG A CA 1
ATOM 6825 C C . ARG A 1 859 ? -5.762 -10.242 -11.370 1.00 34.56 859 ARG A C 1
ATOM 6827 O O . ARG A 1 859 ? -5.893 -9.024 -11.445 1.00 34.56 859 ARG A O 1
ATOM 6834 N N . GLN A 1 860 ? -4.765 -10.806 -10.682 1.00 39.56 860 GLN A N 1
ATOM 6835 C CA . GLN A 1 860 ? -3.743 -10.009 -9.981 1.00 39.56 860 GLN A CA 1
ATOM 6836 C C . GLN A 1 860 ? -2.602 -9.539 -10.902 1.00 39.56 860 GLN A C 1
ATOM 6838 O O . GLN A 1 860 ? -1.991 -8.509 -10.634 1.00 39.56 860 GLN A O 1
ATOM 6843 N N . VAL A 1 861 ? -2.354 -10.232 -12.020 1.00 39.50 861 VAL A N 1
ATOM 6844 C CA . VAL A 1 861 ? -1.222 -9.955 -12.934 1.00 39.50 861 VAL A CA 1
ATOM 6845 C C . VAL A 1 861 ? -1.371 -8.622 -13.698 1.00 39.50 861 VAL A C 1
ATOM 6847 O O . VAL A 1 861 ? -0.396 -8.099 -14.222 1.00 39.50 861 VAL A O 1
ATOM 6850 N N . GLY A 1 862 ? -2.570 -8.027 -13.727 1.00 28.28 862 GLY A N 1
ATOM 6851 C CA . GLY A 1 862 ? -2.827 -6.725 -14.363 1.00 28.28 862 GLY A CA 1
ATOM 6852 C C . GLY A 1 862 ? -2.630 -5.490 -13.470 1.00 28.28 862 GLY A C 1
ATOM 6853 O O . GLY A 1 862 ? -2.727 -4.372 -13.969 1.00 28.28 862 GLY A O 1
ATOM 6854 N N . PHE A 1 863 ? -2.376 -5.655 -12.165 1.00 29.47 863 PHE A N 1
ATOM 6855 C CA . PHE A 1 863 ? -2.234 -4.541 -11.217 1.00 29.47 863 PHE A CA 1
ATOM 6856 C C . PHE A 1 863 ? -0.762 -4.246 -10.881 1.00 29.47 863 PHE A C 1
ATOM 6858 O O . PHE A 1 863 ? -0.328 -4.347 -9.733 1.00 29.47 863 PHE A O 1
ATOM 6865 N N . GLU A 1 864 ? 0.005 -3.784 -11.875 1.00 31.91 864 GLU A N 1
ATOM 6866 C CA . GLU A 1 864 ? 1.292 -3.112 -11.636 1.00 31.91 864 GLU A CA 1
ATOM 6867 C C . GLU A 1 864 ? 1.088 -1.719 -11.002 1.00 31.91 864 GLU A C 1
ATOM 6869 O O . GLU A 1 864 ? 1.374 -0.674 -11.588 1.00 31.91 864 GLU A O 1
ATOM 6874 N N . LEU A 1 865 ? 0.623 -1.679 -9.749 1.00 31.91 865 LEU A N 1
ATOM 6875 C CA . LEU A 1 865 ? 0.710 -0.482 -8.909 1.00 31.91 865 LEU A CA 1
ATOM 6876 C C . LEU A 1 865 ? 2.130 -0.350 -8.347 1.00 31.91 865 LEU A C 1
ATOM 6878 O O . LEU A 1 865 ? 2.388 -0.544 -7.158 1.00 31.91 865 LEU A O 1
ATOM 6882 N N . GLY A 1 866 ? 3.067 0.007 -9.225 1.00 27.81 866 GLY A N 1
ATOM 6883 C CA . GLY A 1 866 ? 4.454 0.283 -8.869 1.00 27.81 866 GLY A CA 1
ATOM 6884 C C . GLY A 1 866 ? 4.579 1.464 -7.903 1.00 27.81 866 GLY A C 1
ATOM 6885 O O . GLY A 1 866 ? 4.643 2.609 -8.337 1.00 27.81 866 GLY A O 1
ATOM 6886 N N . VAL A 1 867 ? 4.645 1.173 -6.596 1.00 36.19 867 VAL A N 1
ATOM 6887 C CA . VAL A 1 867 ? 5.116 2.017 -5.468 1.00 36.19 867 VAL A CA 1
ATOM 6888 C C . VAL A 1 867 ? 4.362 3.343 -5.203 1.00 36.19 867 VAL A C 1
ATOM 6890 O O . VAL A 1 867 ? 4.373 3.824 -4.074 1.00 36.19 867 VAL A O 1
ATOM 6893 N N . GLY A 1 868 ? 3.652 3.922 -6.173 1.00 26.95 868 GLY A N 1
ATOM 6894 C CA . GLY A 1 868 ? 3.006 5.235 -6.058 1.00 26.95 868 GLY A CA 1
ATOM 6895 C C . GLY A 1 868 ? 1.637 5.244 -5.369 1.00 26.95 868 GLY A C 1
ATOM 6896 O O . GLY A 1 868 ? 1.335 6.198 -4.661 1.00 26.95 868 GLY A O 1
ATOM 6897 N N . GLY A 1 869 ? 0.817 4.197 -5.529 1.00 27.31 869 GLY A N 1
ATOM 6898 C CA . GLY A 1 869 ? -0.592 4.205 -5.090 1.00 27.31 869 GLY A CA 1
ATOM 6899 C C . GLY A 1 869 ? -0.779 4.345 -3.574 1.00 27.31 869 GLY A C 1
ATOM 6900 O O . GLY A 1 869 ? -1.432 5.275 -3.106 1.00 27.31 869 GLY A O 1
ATOM 6901 N N . LEU A 1 870 ? -0.147 3.462 -2.795 1.00 31.12 870 LEU A N 1
ATOM 6902 C CA . LEU A 1 870 ? -0.205 3.493 -1.325 1.00 31.12 870 LEU A CA 1
ATOM 6903 C C . LEU A 1 870 ? 0.636 4.623 -0.711 1.00 31.12 870 LEU A C 1
ATOM 6905 O O . LEU A 1 870 ? 0.334 5.098 0.382 1.00 31.12 870 LEU A O 1
ATOM 6909 N N . VAL A 1 871 ? 1.663 5.100 -1.421 1.00 32.53 871 VAL A N 1
ATOM 6910 C CA . VAL A 1 871 ? 2.460 6.253 -0.981 1.00 32.53 871 VAL A CA 1
ATOM 6911 C C . VAL A 1 871 ? 1.687 7.561 -1.175 1.00 32.53 871 VAL A C 1
ATOM 6913 O O . VAL A 1 871 ? 1.820 8.445 -0.332 1.00 32.53 871 VAL A O 1
ATOM 6916 N N . LEU A 1 872 ? 0.832 7.696 -2.199 1.00 28.53 872 LEU A N 1
ATOM 6917 C CA . LEU A 1 872 ? 0.063 8.928 -2.428 1.00 28.53 872 LEU A CA 1
ATOM 6918 C C . LEU A 1 872 ? -0.889 9.250 -1.268 1.00 28.53 872 LEU A C 1
ATOM 6920 O O . LEU A 1 872 ? -0.891 10.381 -0.786 1.00 28.53 872 LEU A O 1
ATOM 6924 N N . VAL A 1 873 ? -1.635 8.255 -0.775 1.00 31.38 873 VAL A N 1
ATOM 6925 C CA . VAL A 1 873 ? -2.617 8.437 0.314 1.00 31.38 873 VAL A CA 1
ATOM 6926 C C . VAL A 1 873 ? -1.935 8.859 1.624 1.00 31.38 873 VAL A C 1
ATOM 6928 O O . VAL A 1 873 ? -2.422 9.753 2.314 1.00 31.38 873 VAL A O 1
ATOM 6931 N N . GLY A 1 874 ? -0.762 8.295 1.939 1.00 28.00 874 GLY A N 1
ATOM 6932 C CA . GLY A 1 874 ? 0.022 8.702 3.112 1.00 28.00 874 GLY A CA 1
ATOM 6933 C C . GLY A 1 874 ? 0.758 10.040 2.941 1.00 28.00 874 GLY A C 1
ATOM 6934 O O . GLY A 1 874 ? 0.843 10.832 3.879 1.00 28.00 874 GLY A O 1
ATOM 6935 N N . THR A 1 875 ? 1.281 10.328 1.746 1.00 32.78 875 THR A N 1
ATOM 6936 C CA . THR A 1 875 ? 2.151 11.499 1.518 1.00 32.78 875 THR A CA 1
ATOM 6937 C C . THR A 1 875 ? 1.355 12.789 1.316 1.00 32.78 875 THR A C 1
ATOM 6939 O O . THR A 1 875 ? 1.819 13.852 1.731 1.00 32.78 875 THR A O 1
ATOM 6942 N N . LEU A 1 876 ? 0.131 12.716 0.775 1.00 28.06 876 LEU A N 1
ATOM 6943 C CA . LEU A 1 876 ? -0.756 13.881 0.647 1.00 28.06 876 LEU A CA 1
ATOM 6944 C C . LEU A 1 876 ? -1.128 14.497 2.010 1.00 28.06 876 LEU A C 1
ATOM 6946 O O . LEU A 1 876 ? -1.204 15.719 2.113 1.00 28.06 876 LEU A O 1
ATOM 6950 N N . ARG A 1 877 ? -1.256 13.697 3.082 1.00 29.03 877 ARG A N 1
ATOM 6951 C CA . ARG A 1 877 ? -1.485 14.223 4.445 1.00 29.03 877 ARG A CA 1
ATOM 6952 C C . ARG A 1 877 ? -0.243 14.862 5.084 1.00 29.03 877 ARG A C 1
ATOM 6954 O O . ARG A 1 877 ? -0.385 15.820 5.836 1.00 29.03 877 ARG A O 1
ATOM 6961 N N . VAL A 1 878 ? 0.969 14.392 4.776 1.00 29.02 878 VAL A N 1
ATOM 6962 C CA . VAL A 1 878 ? 2.210 14.945 5.363 1.00 29.02 878 VAL A CA 1
ATOM 6963 C C . VAL A 1 878 ? 2.661 16.230 4.654 1.00 29.02 878 VAL A C 1
ATOM 6965 O O . VAL A 1 878 ? 3.106 17.176 5.306 1.00 29.02 878 VAL A O 1
ATOM 6968 N N . VAL A 1 879 ? 2.501 16.322 3.329 1.00 27.41 879 VAL A N 1
ATOM 6969 C CA . VAL A 1 879 ? 2.948 17.497 2.554 1.00 27.41 879 VAL A CA 1
ATOM 6970 C C . VAL A 1 879 ? 2.107 18.750 2.840 1.00 27.41 879 VAL A C 1
ATOM 6972 O O . VAL A 1 879 ? 2.658 19.851 2.834 1.00 27.41 879 VAL A O 1
ATOM 6975 N N . CYS A 1 880 ? 0.820 18.611 3.177 1.00 26.97 880 CYS A N 1
ATOM 6976 C CA . CYS A 1 880 ? -0.017 19.746 3.592 1.00 26.97 880 CYS A CA 1
ATOM 6977 C C . CYS A 1 880 ? 0.293 20.282 5.001 1.00 26.97 880 CYS A C 1
ATOM 6979 O O . CYS A 1 880 ? -0.006 21.441 5.267 1.00 26.97 880 CYS A O 1
ATOM 6981 N N . ILE A 1 881 ? 0.921 19.498 5.886 1.00 30.38 881 ILE A N 1
ATOM 6982 C CA . ILE A 1 881 ? 1.273 19.945 7.248 1.00 30.38 881 ILE A CA 1
ATOM 6983 C C . ILE A 1 881 ? 2.690 20.543 7.293 1.00 30.38 881 ILE A C 1
ATOM 6985 O O . ILE A 1 881 ? 2.929 21.528 7.988 1.00 30.38 881 ILE A O 1
ATOM 6989 N N . CYS A 1 882 ? 3.636 20.027 6.500 1.00 25.89 882 CYS A N 1
ATOM 6990 C CA . CYS A 1 882 ? 5.003 20.563 6.480 1.00 25.89 882 CYS A CA 1
ATOM 6991 C C . CYS A 1 882 ? 5.163 21.897 5.724 1.00 25.89 882 CYS A C 1
ATOM 6993 O O . CYS A 1 882 ? 6.182 22.564 5.905 1.00 25.89 882 CYS A O 1
ATOM 6995 N N . LYS A 1 883 ? 4.197 22.316 4.892 1.00 26.11 883 LYS A N 1
ATOM 6996 C CA . LYS A 1 883 ? 4.313 23.564 4.108 1.00 26.11 883 LYS A CA 1
ATOM 6997 C C . LYS A 1 883 ? 3.960 24.839 4.889 1.00 26.11 883 LYS A C 1
ATOM 6999 O O . LYS A 1 883 ? 4.350 25.919 4.463 1.00 26.11 883 LYS A O 1
ATOM 7004 N N . THR A 1 884 ? 3.305 24.715 6.043 1.00 30.08 884 THR A N 1
ATOM 7005 C CA . THR A 1 884 ? 2.872 25.845 6.894 1.00 30.08 884 THR A CA 1
ATOM 7006 C C . THR A 1 884 ? 3.887 26.209 7.992 1.00 30.08 884 THR A C 1
ATOM 7008 O O . THR A 1 884 ? 3.665 27.145 8.749 1.00 30.08 884 THR A O 1
ATOM 7011 N N . ILE A 1 885 ? 5.012 25.483 8.091 1.00 29.48 885 ILE A N 1
ATOM 7012 C CA . ILE A 1 885 ? 6.050 25.652 9.139 1.00 29.48 885 ILE A CA 1
ATOM 7013 C C . ILE A 1 885 ? 7.409 26.078 8.523 1.00 29.48 885 ILE A C 1
ATOM 7015 O O . ILE A 1 885 ? 8.458 26.026 9.160 1.00 29.48 885 ILE A O 1
ATOM 7019 N N . HIS A 1 886 ? 7.432 26.519 7.259 1.00 26.05 886 HIS A N 1
ATOM 7020 C CA . HIS A 1 886 ? 8.669 26.911 6.555 1.00 26.05 886 HIS A CA 1
ATOM 7021 C C . HIS A 1 886 ? 8.644 28.316 5.929 1.00 26.05 886 HIS A C 1
ATOM 7023 O O . HIS A 1 886 ? 9.296 28.578 4.922 1.00 26.05 886 HIS A O 1
ATOM 7029 N N . SER A 1 887 ? 7.953 29.249 6.588 1.00 26.72 887 SER A N 1
ATOM 7030 C CA . SER A 1 887 ? 8.014 30.690 6.302 1.00 26.72 887 SER A CA 1
ATOM 7031 C C . SER A 1 887 ? 8.398 31.514 7.543 1.00 26.72 887 SER A C 1
ATOM 7033 O O . SER A 1 887 ? 7.703 32.462 7.897 1.00 26.72 887 SER A O 1
ATOM 7035 N N . ALA A 1 888 ? 9.499 31.141 8.211 1.00 27.44 888 ALA A N 1
ATOM 7036 C CA . ALA A 1 888 ? 10.161 31.953 9.241 1.00 27.44 888 ALA A CA 1
ATOM 7037 C C . ALA A 1 888 ? 11.652 31.564 9.419 1.00 27.44 888 ALA A C 1
ATOM 7039 O O . ALA A 1 888 ? 11.993 30.726 10.248 1.00 27.44 888 ALA A O 1
ATOM 7040 N N . ASN A 1 889 ? 12.544 32.202 8.653 1.00 27.97 889 ASN A N 1
ATOM 7041 C CA . ASN A 1 889 ? 13.956 32.428 9.019 1.00 27.97 889 ASN A CA 1
ATOM 7042 C C . ASN A 1 889 ? 14.088 33.946 9.292 1.00 27.97 889 ASN A C 1
ATOM 7044 O O . ASN A 1 889 ? 13.318 34.704 8.709 1.00 27.97 889 ASN A O 1
ATOM 7048 N N . TYR A 1 890 ? 14.992 34.519 10.088 1.00 26.89 890 TYR A N 1
ATOM 7049 C CA . TYR A 1 890 ? 16.204 34.096 10.819 1.00 26.89 890 TYR A CA 1
ATOM 7050 C C . TYR A 1 890 ? 16.079 34.619 12.293 1.00 26.89 890 TYR A C 1
ATOM 7052 O O . TYR A 1 890 ? 15.035 35.167 12.623 1.00 26.89 890 TYR A O 1
ATOM 7060 N N . THR A 1 891 ? 16.988 34.509 13.277 1.00 26.14 891 THR A N 1
ATOM 7061 C CA . THR A 1 891 ? 18.470 34.497 13.349 1.00 26.14 891 THR A CA 1
ATOM 7062 C C . THR A 1 891 ? 18.965 33.855 14.661 1.00 26.14 891 THR A C 1
ATOM 7064 O O . THR A 1 891 ? 18.318 33.994 15.689 1.00 26.14 891 THR A O 1
ATOM 7067 N N . SER A 1 892 ? 20.161 33.248 14.621 1.00 29.05 892 SER A N 1
ATOM 7068 C CA . SER A 1 892 ? 21.149 33.098 15.718 1.00 29.05 892 SER A CA 1
ATOM 7069 C C . SER A 1 892 ? 20.692 32.968 17.188 1.00 29.05 892 SER A C 1
ATOM 7071 O O . SER A 1 892 ? 20.320 33.959 17.805 1.00 29.05 892 SER A O 1
ATOM 7073 N N . PHE A 1 893 ? 21.021 31.836 17.823 1.00 22.62 893 PHE A N 1
ATOM 7074 C CA . PHE A 1 893 ? 21.844 31.862 19.045 1.00 22.62 893 PHE A CA 1
ATOM 7075 C C . PHE A 1 893 ? 22.608 30.543 19.220 1.00 22.62 893 PHE A C 1
ATOM 7077 O O . PHE A 1 893 ? 22.087 29.463 18.944 1.00 22.62 893 PHE A O 1
ATOM 7084 N N . SER A 1 894 ? 23.863 30.639 19.651 1.00 24.88 894 SER A N 1
ATOM 7085 C CA . SER A 1 894 ? 24.749 29.512 19.943 1.00 24.88 894 SER A CA 1
ATOM 7086 C C . SER A 1 894 ? 25.148 29.505 21.421 1.00 24.88 894 SER A C 1
ATOM 7088 O O . SER A 1 894 ? 25.251 30.564 22.036 1.00 24.88 894 SER A O 1
ATOM 7090 N N . ASN A 1 895 ? 25.473 28.303 21.917 1.00 24.22 895 ASN A N 1
ATOM 7091 C CA . ASN A 1 895 ? 26.116 27.967 23.200 1.00 24.22 895 ASN A CA 1
ATOM 7092 C C . ASN A 1 895 ? 25.228 27.730 24.441 1.00 24.22 895 ASN A C 1
ATOM 7094 O O . ASN A 1 895 ? 24.359 28.529 24.762 1.00 24.22 895 ASN A O 1
ATOM 7098 N N . LEU A 1 896 ? 25.645 26.691 25.196 1.00 22.94 896 LEU A N 1
ATOM 7099 C CA . LEU A 1 896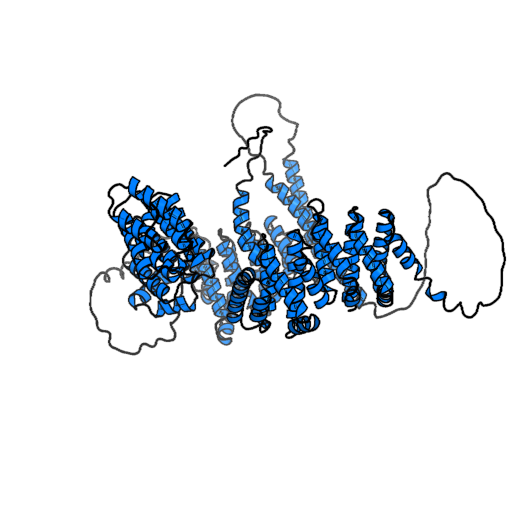 ? 25.425 26.436 26.638 1.00 22.94 896 LEU A CA 1
ATOM 7100 C C . LEU A 1 896 ? 23.973 26.032 27.033 1.00 22.94 896 LEU A C 1
ATOM 7102 O O . LEU A 1 896 ? 23.013 26.553 26.492 1.00 22.94 896 LEU A O 1
ATOM 7106 N N . ILE A 1 897 ? 23.712 25.070 27.935 1.00 25.53 897 ILE A N 1
ATOM 7107 C CA . ILE A 1 897 ? 24.554 24.411 28.955 1.00 25.53 897 ILE A CA 1
ATOM 7108 C C . ILE A 1 897 ? 24.109 22.942 29.199 1.00 25.53 897 ILE A C 1
ATOM 7110 O O . ILE A 1 897 ? 22.974 22.566 28.922 1.00 25.53 897 ILE A O 1
ATOM 7114 N N . PHE A 1 898 ? 25.021 22.107 29.714 1.00 28.64 898 PHE A N 1
ATOM 7115 C CA . PHE A 1 898 ? 24.747 20.756 30.249 1.00 28.64 898 PHE A CA 1
ATOM 7116 C C . PHE A 1 898 ? 23.716 20.783 31.395 1.00 28.64 898 PHE A C 1
ATOM 7118 O O . PHE A 1 898 ? 23.762 21.711 32.186 1.00 28.64 898 PHE A O 1
ATOM 7125 N N . LEU A 1 899 ? 22.967 19.693 31.624 1.00 25.17 899 LEU A N 1
ATOM 7126 C CA . LEU A 1 899 ? 22.867 19.072 32.965 1.00 25.17 899 LEU A CA 1
ATOM 7127 C C . LEU A 1 899 ? 22.161 17.700 32.932 1.00 25.17 899 LEU A C 1
ATOM 7129 O O . LEU A 1 899 ? 21.001 17.568 32.559 1.00 25.17 899 LEU A O 1
ATOM 7133 N N . ARG A 1 900 ? 22.897 16.674 33.379 1.00 29.84 900 ARG A N 1
ATOM 7134 C CA . ARG A 1 900 ? 22.367 15.447 34.009 1.00 29.84 900 ARG A CA 1
ATOM 7135 C C . ARG A 1 900 ? 21.926 15.799 35.443 1.00 29.84 900 ARG A C 1
ATOM 7137 O O . ARG A 1 900 ? 22.522 16.709 36.016 1.00 29.84 900 ARG A O 1
ATOM 7144 N N . PRO A 1 901 ? 20.967 15.075 36.046 1.00 36.38 901 PRO A N 1
ATOM 7145 C CA . PRO A 1 901 ? 21.325 13.891 36.858 1.00 36.38 901 PRO A CA 1
ATOM 7146 C C . PRO A 1 901 ? 20.311 12.726 36.618 1.00 36.38 901 PRO A C 1
ATOM 7148 O O . PRO A 1 901 ? 19.283 12.940 35.992 1.00 36.38 901 PRO A O 1
ATOM 7151 N N . ALA A 1 902 ? 20.556 11.426 36.853 1.00 28.86 902 ALA A N 1
ATOM 7152 C CA . ALA A 1 902 ? 21.071 10.722 38.040 1.00 28.86 902 ALA A CA 1
ATOM 7153 C C . ALA A 1 902 ? 20.224 10.998 39.306 1.00 28.86 902 ALA A C 1
ATOM 7155 O O . ALA A 1 902 ? 19.930 12.143 39.601 1.00 28.86 902 ALA A O 1
ATOM 7156 N N . THR A 1 903 ? 19.790 10.049 40.133 1.00 37.31 903 THR A N 1
ATOM 7157 C CA . THR A 1 903 ? 19.727 8.574 40.080 1.00 37.31 903 THR A CA 1
ATOM 7158 C C . THR A 1 903 ? 18.850 8.137 41.256 1.00 37.31 903 THR A C 1
ATOM 7160 O O . THR A 1 903 ? 19.102 8.609 42.366 1.00 37.31 903 THR A O 1
ATOM 7163 N N . ARG A 1 904 ? 17.952 7.170 41.060 1.00 34.19 904 ARG A N 1
ATOM 7164 C CA . ARG A 1 904 ? 17.778 6.015 41.955 1.00 34.19 904 ARG A CA 1
ATOM 7165 C C . ARG A 1 904 ? 16.999 4.919 41.241 1.00 34.19 904 ARG A C 1
ATOM 7167 O O . ARG A 1 904 ? 16.174 5.293 40.384 1.00 34.19 904 ARG A O 1
#